Protein 2DA5 (pdb70)

Organism: Homo sapiens (NCBI:txid9606)

Sequence (75 aa):
GSSGSSGPTKYKERAPEQLRALESSFAQNPLPLDEELDRLRSETKMTRREIDSWFSERRKKVNAEETKKSGPSSGGSSGSSGPTKYKERAPEQLRALESSFAQNPLPLDEELDRLRSETKMTRREIDSWFSERRKKVNAEETKKSGPSSGGSSGSSGPTKYKERAPEQLRALESSFAQNPLPLDEELDRLRSETKMTRREIDSWFSERRKKVNAEETKKSGPSSGGSSGSSGPTKYKERAPEQLRALESSFAQNPLPLDEELDRLRSETKMTRREIDSWFSERRKKVNAEETKKSGPSSGGSSGSSGPTKYKERAPEQLRALESSFAQNPLPLDEELDRLRSETKMTRREIDSWFSERRKKVNAEETKKSGPSSGGSSGSSGPTKYKERAPEQLRALESSFAQNPLPLDEELDRLRSETKMTRREIDSWFSERRKKVNAEETKKSGPSSGGSSGSSGPTKYKERAPEQLRALESSFAQNPLPLDEELDRLRSETKMTRREIDSWFSERRKKVNAEETKKSGPSSGGSSGSSGPTKYKERAPEQLRALESSFAQNPLPLDEELDRLRSETKMTRREIDSWFSERRKKVNAEETKKSGPSSGGSSGSSGPTKYKERAPEQLRALESSFAQNPLPLDEELDRLRSETKMTRREIDSWFSERRKKVNAEETKKSGPSSGGSSGSSGPTKYKERAPEQLRALESSFAQNPLPLDEELDRLRSETKMTRREIDSWFSERRKKVNAEETKKSGPSSGGSSGSSGPTKYKERAPEQLRALESSFAQNPLPLDEELDRLRSETKMTRREIDSWFSERRKKVNAEETKKSGPSSGGSSGSSGPTKYKERAPEQLRALESSFAQNPLPLDEELDRLRSETKMTRREIDSWFSERRKKVNAEETKKSGPSSGGSSGSSGPTKYKERAPEQLRALESSFAQNPLPLDEELDRLRSETKMTRREIDSWFSERRKKVNAEETKKSGPSSGGSSGSSGPTKYKERAPEQLRALESSFAQNPLPLDEELDRLRSETKMTRREIDSWFSERRKKVNAEETKKSGPSSGGSSGSSGPTKYKERAPEQLRALESSFAQNPLPLDEELDRLRSETKMTRREIDSWFSERRKKVNAEETKKSGPSSGGSSGSSGPTKYKERAPEQLRALESSFAQNPLPLDEELDRLRSETKMTRREIDSWFSERRKKVNAEETKKSGPSSGGSSGSSGPTKYKERAPEQLRALESSFAQNPLPLDEELDRLRSETKMTRREIDSWFSERRKKVNAEETKKSGPSSGGSSGSSGPTKYKERAPEQLRALESSFAQNPLPLDEELDRLRSETKMTRREIDSWFSERRKKVNAEETKKSGPSSGGSSGSSGPTKYKERAPEQLRALESSFAQNPLPLDEELDRLRSETKMTRREIDSWFSERRKKVNAEETKKSGPSSGGSSGSSGPTKYKERAPEQLRALESSFAQNPLPLDEELDRLRSETKMTRREIDSWFSERRKKVNAEETKKSGPSSG

Radius of gyration: 13.26 Å; Cα contacts (8 Å, |Δi|>4): 53; chains: 1; bounding box: 20×39×26 Å

Structure (mmCIF, N/CA/C/O backbone):
data_2DA5
#
_entry.id   2DA5
#
loop_
_atom_site.group_PDB
_atom_site.id
_atom_site.type_symbol
_atom_site.label_atom_id
_atom_site.label_alt_id
_atom_site.label_comp_id
_atom_site.label_asym_id
_atom_site.label_entity_id
_atom_site.label_seq_id
_atom_site.pdbx_PDB_ins_code
_atom_site.Cartn_x
_atom_site.Cartn_y
_atom_site.Cartn_z
_atom_site.occupancy
_atom_site.B_iso_or_equiv
_atom_site.auth_seq_id
_atom_site.auth_comp_id
_atom_site.auth_asym_id
_atom_site.auth_atom_id
_atom_site.pdbx_PDB_model_num
ATOM 1 N N . GLY A 1 1 ? 7.877 -10.400 -11.323 1.00 0.00 1 GLY A N 1
ATOM 2 C CA . GLY A 1 1 ? 8.437 -9.087 -11.065 1.00 0.00 1 GLY A CA 1
ATOM 3 C C . GLY A 1 1 ? 7.413 -8.120 -10.505 1.00 0.00 1 GLY A C 1
ATOM 4 O O . GLY A 1 1 ? 6.284 -8.507 -10.201 1.00 0.00 1 GLY A O 1
ATOM 8 N N . SER A 1 2 ? 7.807 -6.858 -10.366 1.00 0.00 2 SER A N 1
ATOM 9 C CA . SER A 1 2 ? 6.916 -5.833 -9.834 1.00 0.00 2 SER A CA 1
ATOM 10 C C . SER A 1 2 ? 6.651 -4.750 -10.875 1.00 0.00 2 SER A C 1
ATOM 11 O O . SER A 1 2 ? 7.565 -4.299 -11.565 1.00 0.00 2 SER A O 1
ATOM 19 N N . SER A 1 3 ? 5.392 -4.337 -10.982 1.00 0.00 3 SER A N 1
ATOM 20 C CA . SER A 1 3 ? 5.003 -3.310 -11.941 1.00 0.00 3 SER A CA 1
ATOM 21 C C . SER A 1 3 ? 3.619 -2.757 -11.614 1.00 0.00 3 SER A C 1
ATOM 22 O O . SER A 1 3 ? 2.752 -3.476 -11.120 1.00 0.00 3 SER A O 1
ATOM 30 N N . GLY A 1 4 ? 3.420 -1.472 -11.894 1.00 0.00 4 GLY A N 1
ATOM 31 C CA . GLY A 1 4 ? 2.141 -0.843 -11.623 1.00 0.00 4 GLY A CA 1
ATOM 32 C C . GLY A 1 4 ? 2.130 0.628 -11.986 1.00 0.00 4 GLY A C 1
ATOM 33 O O . GLY A 1 4 ? 2.758 1.445 -11.313 1.00 0.00 4 GLY A O 1
ATOM 37 N N . SER A 1 5 ? 1.415 0.968 -13.054 1.00 0.00 5 SER A N 1
ATOM 38 C CA . SER A 1 5 ? 1.329 2.350 -13.508 1.00 0.00 5 SER A CA 1
ATOM 39 C C . SER A 1 5 ? -0.126 2.787 -13.650 1.00 0.00 5 SER A C 1
ATOM 40 O O . SER A 1 5 ? -0.979 2.011 -14.081 1.00 0.00 5 SER A O 1
ATOM 48 N N . SER A 1 6 ? -0.402 4.034 -13.284 1.00 0.00 6 SER A N 1
ATOM 49 C CA . SER A 1 6 ? -1.754 4.574 -13.366 1.00 0.00 6 SER A CA 1
ATOM 50 C C . SER A 1 6 ? -1.787 5.825 -14.238 1.00 0.00 6 SER A C 1
ATOM 51 O O . SER A 1 6 ? -0.831 6.599 -14.271 1.00 0.00 6 SER A O 1
ATOM 59 N N . GLY A 1 7 ? -2.897 6.017 -14.945 1.00 0.00 7 GLY A N 1
ATOM 60 C CA . GLY A 1 7 ? -3.036 7.175 -15.808 1.00 0.00 7 GLY A CA 1
ATOM 61 C C . GLY A 1 7 ? -3.356 8.440 -15.035 1.00 0.00 7 GLY A C 1
ATOM 62 O O . GLY A 1 7 ? -2.467 9.130 -14.537 1.00 0.00 7 GLY A O 1
ATOM 66 N N . PRO A 1 8 ? -4.654 8.761 -14.929 1.00 0.00 8 PRO A N 1
ATOM 67 C CA . PRO A 1 8 ? -5.119 9.953 -14.214 1.00 0.00 8 PRO A CA 1
ATOM 68 C C . PRO A 1 8 ? -4.923 9.837 -12.706 1.00 0.00 8 PRO A C 1
ATOM 69 O O . PRO A 1 8 ? -4.581 8.771 -12.193 1.00 0.00 8 PRO A O 1
ATOM 80 N N . THR A 1 9 ? -5.143 10.941 -11.999 1.00 0.00 9 THR A N 1
ATOM 81 C CA . THR A 1 9 ? -4.991 10.964 -10.550 1.00 0.00 9 THR A CA 1
ATOM 82 C C . THR A 1 9 ? -6.341 10.847 -9.853 1.00 0.00 9 THR A C 1
ATOM 83 O O . THR A 1 9 ? -7.241 11.656 -10.080 1.00 0.00 9 THR A O 1
ATOM 94 N N . LYS A 1 10 ? -6.477 9.836 -9.002 1.00 0.00 10 LYS A N 1
ATOM 95 C CA . LYS A 1 10 ? -7.718 9.614 -8.269 1.00 0.00 10 LYS A CA 1
ATOM 96 C C . LYS A 1 10 ? -7.529 9.892 -6.781 1.00 0.00 10 LYS A C 1
ATOM 97 O O . LYS A 1 10 ? -6.417 10.168 -6.328 1.00 0.00 10 LYS A O 1
ATOM 116 N N . TYR A 1 11 ? -8.619 9.817 -6.026 1.00 0.00 11 TYR A N 1
ATOM 117 C CA . TYR A 1 11 ? -8.572 10.062 -4.590 1.00 0.00 11 TYR A CA 1
ATOM 118 C C . TYR A 1 11 ? -9.316 8.970 -3.827 1.00 0.00 11 TYR A C 1
ATOM 119 O O . TYR A 1 11 ? -10.541 9.006 -3.703 1.00 0.00 11 TYR A O 1
ATOM 137 N N . LYS A 1 12 ? -8.567 8.000 -3.315 1.00 0.00 12 LYS A N 1
ATOM 138 C CA . LYS A 1 12 ? -9.152 6.897 -2.562 1.00 0.00 12 LYS A CA 1
ATOM 139 C C . LYS A 1 12 ? -8.397 6.669 -1.256 1.00 0.00 12 LYS A C 1
ATOM 140 O O . LYS A 1 12 ? -7.178 6.503 -1.255 1.00 0.00 12 LYS A O 1
ATOM 159 N N . GLU A 1 13 ? -9.130 6.662 -0.147 1.00 0.00 13 GLU A N 1
ATOM 160 C CA . GLU A 1 13 ? -8.528 6.453 1.165 1.00 0.00 13 GLU A CA 1
ATOM 161 C C . GLU A 1 13 ? -8.566 4.978 1.552 1.00 0.00 13 GLU A C 1
ATOM 162 O O . GLU A 1 13 ? -9.637 4.381 1.661 1.00 0.00 13 GLU A O 1
ATOM 174 N N . ARG A 1 14 ? -7.389 4.396 1.759 1.00 0.00 14 ARG A N 1
ATOM 175 C CA . ARG A 1 14 ? -7.287 2.991 2.133 1.00 0.00 14 ARG A CA 1
ATOM 176 C C . ARG A 1 14 ? -8.038 2.717 3.432 1.00 0.00 14 ARG A C 1
ATOM 177 O O . ARG A 1 14 ? -8.332 3.637 4.196 1.00 0.00 14 ARG A O 1
ATOM 198 N N . ALA A 1 15 ? -8.346 1.448 3.676 1.00 0.00 15 ALA A N 1
ATOM 199 C CA . ALA A 1 15 ? -9.062 1.053 4.883 1.00 0.00 15 ALA A CA 1
ATOM 200 C C . ALA A 1 15 ? -8.145 1.086 6.101 1.00 0.00 15 ALA A C 1
ATOM 201 O O . ALA A 1 15 ? -6.919 1.068 5.985 1.00 0.00 15 ALA A O 1
ATOM 208 N N . PRO A 1 16 ? -8.749 1.135 7.297 1.00 0.00 16 PRO A N 1
ATOM 209 C CA . PRO A 1 16 ? -8.005 1.172 8.559 1.00 0.00 16 PRO A CA 1
ATOM 210 C C . PRO A 1 16 ? -7.305 -0.150 8.858 1.00 0.00 16 PRO A C 1
ATOM 211 O O . PRO A 1 16 ? -6.307 -0.185 9.576 1.00 0.00 16 PRO A O 1
ATOM 222 N N . GLU A 1 17 ? -7.837 -1.234 8.302 1.00 0.00 17 GLU A N 1
ATOM 223 C CA . GLU A 1 17 ? -7.262 -2.558 8.510 1.00 0.00 17 GLU A CA 1
ATOM 224 C C . GLU A 1 17 ? -6.095 -2.801 7.557 1.00 0.00 17 GLU A C 1
ATOM 225 O O . GLU A 1 17 ? -5.040 -3.287 7.963 1.00 0.00 17 GLU A O 1
ATOM 237 N N . GLN A 1 18 ? -6.295 -2.460 6.288 1.00 0.00 18 GLN A N 1
ATOM 238 C CA . GLN A 1 18 ? -5.261 -2.643 5.276 1.00 0.00 18 GLN A CA 1
ATOM 239 C C . GLN A 1 18 ? -4.028 -1.805 5.601 1.00 0.00 18 GLN A C 1
ATOM 240 O O . GLN A 1 18 ? -2.902 -2.305 5.581 1.00 0.00 18 GLN A O 1
ATOM 254 N N . LEU A 1 19 ? -4.248 -0.530 5.901 1.00 0.00 19 LEU A N 1
ATOM 255 C CA . LEU A 1 19 ? -3.154 0.378 6.230 1.00 0.00 19 LEU A CA 1
ATOM 256 C C . LEU A 1 19 ? -2.302 -0.185 7.362 1.00 0.00 19 LEU A C 1
ATOM 257 O O . LEU A 1 19 ? -1.090 -0.345 7.219 1.00 0.00 19 LEU A O 1
ATOM 273 N N . ARG A 1 20 ? -2.944 -0.485 8.487 1.00 0.00 20 ARG A N 1
ATOM 274 C CA . ARG A 1 20 ? -2.244 -1.031 9.644 1.00 0.00 20 ARG A CA 1
ATOM 275 C C . ARG A 1 20 ? -1.106 -1.948 9.207 1.00 0.00 20 ARG A C 1
ATOM 276 O O . ARG A 1 20 ? 0.016 -1.840 9.702 1.00 0.00 20 ARG A O 1
ATOM 297 N N . ALA A 1 21 ? -1.403 -2.851 8.278 1.00 0.00 21 ALA A N 1
ATOM 298 C CA . ALA A 1 21 ? -0.404 -3.786 7.774 1.00 0.00 21 ALA A CA 1
ATOM 299 C C . ALA A 1 21 ? 0.613 -3.077 6.886 1.00 0.00 21 ALA A C 1
ATOM 300 O O . ALA A 1 21 ? 1.813 -3.339 6.968 1.00 0.00 21 ALA A O 1
ATOM 307 N N . LEU A 1 22 ? 0.125 -2.179 6.037 1.00 0.00 22 LEU A N 1
ATOM 308 C CA . LEU A 1 22 ? 0.992 -1.432 5.132 1.00 0.00 22 LEU A CA 1
ATOM 309 C C . LEU A 1 22 ? 1.913 -0.496 5.909 1.00 0.00 22 LEU A C 1
ATOM 310 O O . LEU A 1 22 ? 3.130 -0.675 5.916 1.00 0.00 22 LEU A O 1
ATOM 326 N N . GLU A 1 23 ? 1.323 0.499 6.563 1.00 0.00 23 GLU A N 1
ATOM 327 C CA . GLU A 1 23 ? 2.091 1.461 7.344 1.00 0.00 23 GLU A CA 1
ATOM 328 C C . GLU A 1 23 ? 3.218 0.768 8.105 1.00 0.00 23 GLU A C 1
ATOM 329 O O . GLU A 1 23 ? 4.337 1.275 8.177 1.00 0.00 23 GLU A O 1
ATOM 341 N N . SER A 1 24 ? 2.912 -0.394 8.673 1.00 0.00 24 SER A N 1
ATOM 342 C CA . SER A 1 24 ? 3.896 -1.156 9.433 1.00 0.00 24 SER A CA 1
ATOM 343 C C . SER A 1 24 ? 5.055 -1.590 8.540 1.00 0.00 24 SER A C 1
ATOM 344 O O . SER A 1 24 ? 6.219 -1.514 8.933 1.00 0.00 24 SER A O 1
ATOM 352 N N . SER A 1 25 ? 4.726 -2.047 7.335 1.00 0.00 25 SER A N 1
ATOM 353 C CA . SER A 1 25 ? 5.738 -2.497 6.387 1.00 0.00 25 SER A CA 1
ATOM 354 C C . SER A 1 25 ? 6.561 -1.321 5.871 1.00 0.00 25 SER A C 1
ATOM 355 O O . SER A 1 25 ? 7.787 -1.399 5.779 1.00 0.00 25 SER A O 1
ATOM 363 N N . PHE A 1 26 ? 5.879 -0.231 5.536 1.00 0.00 26 PHE A N 1
ATOM 364 C CA . PHE A 1 26 ? 6.546 0.962 5.028 1.00 0.00 26 PHE A CA 1
ATOM 365 C C . PHE A 1 26 ? 7.791 1.281 5.851 1.00 0.00 26 PHE A C 1
ATOM 366 O O . PHE A 1 26 ? 8.879 1.460 5.305 1.00 0.00 26 PHE A O 1
ATOM 383 N N . ALA A 1 27 ? 7.621 1.352 7.167 1.00 0.00 27 ALA A N 1
ATOM 384 C CA . ALA A 1 27 ? 8.729 1.648 8.066 1.00 0.00 27 ALA A CA 1
ATOM 385 C C . ALA A 1 27 ? 9.996 0.918 7.633 1.00 0.00 27 ALA A C 1
ATOM 386 O O . ALA A 1 27 ? 11.075 1.508 7.578 1.00 0.00 27 ALA A O 1
ATOM 393 N N . GLN A 1 28 ? 9.858 -0.369 7.329 1.00 0.00 28 GLN A N 1
ATOM 394 C CA . GLN A 1 28 ? 10.993 -1.179 6.903 1.00 0.00 28 GLN A CA 1
ATOM 395 C C . GLN A 1 28 ? 11.537 -0.692 5.564 1.00 0.00 28 GLN A C 1
ATOM 396 O O . GLN A 1 28 ? 12.726 -0.404 5.434 1.00 0.00 28 GLN A O 1
ATOM 410 N N . ASN A 1 29 ? 10.658 -0.604 4.571 1.00 0.00 29 ASN A N 1
ATOM 411 C CA . ASN A 1 29 ? 11.051 -0.154 3.240 1.00 0.00 29 ASN A CA 1
ATOM 412 C C . ASN A 1 29 ? 9.839 0.333 2.451 1.00 0.00 29 ASN A C 1
ATOM 413 O O . ASN A 1 29 ? 8.739 -0.208 2.559 1.00 0.00 29 ASN A O 1
ATOM 424 N N . PRO A 1 30 ? 10.045 1.379 1.637 1.00 0.00 30 PRO A N 1
ATOM 425 C CA . PRO A 1 30 ? 8.982 1.962 0.813 1.00 0.00 30 PRO A CA 1
ATOM 426 C C . PRO A 1 30 ? 8.556 1.037 -0.322 1.00 0.00 30 PRO A C 1
ATOM 427 O O . PRO A 1 30 ? 7.386 1.005 -0.706 1.00 0.00 30 PRO A O 1
ATOM 438 N N . LEU A 1 31 ? 9.512 0.285 -0.856 1.00 0.00 31 LEU A N 1
ATOM 439 C CA . LEU A 1 31 ? 9.236 -0.642 -1.948 1.00 0.00 31 LEU A CA 1
ATOM 440 C C . LEU A 1 31 ? 9.667 -2.059 -1.582 1.00 0.00 31 LEU A C 1
ATOM 441 O O . LEU A 1 31 ? 10.753 -2.516 -1.940 1.00 0.00 31 LEU A O 1
ATOM 457 N N . PRO A 1 32 ? 8.796 -2.773 -0.853 1.00 0.00 32 PRO A N 1
ATOM 458 C CA . PRO A 1 32 ? 9.063 -4.149 -0.425 1.00 0.00 32 PRO A CA 1
ATOM 459 C C . PRO A 1 32 ? 9.045 -5.133 -1.590 1.00 0.00 32 PRO A C 1
ATOM 460 O O . PRO A 1 32 ? 8.368 -4.908 -2.595 1.00 0.00 32 PRO A O 1
ATOM 471 N N . LEU A 1 33 ? 9.791 -6.223 -1.450 1.00 0.00 33 LEU A N 1
ATOM 472 C CA . LEU A 1 33 ? 9.860 -7.242 -2.492 1.00 0.00 33 LEU A CA 1
ATOM 473 C C . LEU A 1 33 ? 8.585 -8.079 -2.520 1.00 0.00 33 LEU A C 1
ATOM 474 O O . LEU A 1 33 ? 7.673 -7.866 -1.720 1.00 0.00 33 LEU A O 1
ATOM 490 N N . ASP A 1 34 ? 8.529 -9.031 -3.444 1.00 0.00 34 ASP A N 1
ATOM 491 C CA . ASP A 1 34 ? 7.367 -9.902 -3.575 1.00 0.00 34 ASP A CA 1
ATOM 492 C C . ASP A 1 34 ? 7.097 -10.647 -2.271 1.00 0.00 34 ASP A C 1
ATOM 493 O O . ASP A 1 34 ? 5.981 -10.627 -1.754 1.00 0.00 34 ASP A O 1
ATOM 502 N N . GLU A 1 35 ? 8.127 -11.304 -1.747 1.00 0.00 35 GLU A N 1
ATOM 503 C CA . GLU A 1 35 ? 7.999 -12.057 -0.504 1.00 0.00 35 GLU A CA 1
ATOM 504 C C . GLU A 1 35 ? 7.301 -11.224 0.567 1.00 0.00 35 GLU A C 1
ATOM 505 O O . GLU A 1 35 ? 6.200 -11.555 1.005 1.00 0.00 35 GLU A O 1
ATOM 517 N N . GLU A 1 36 ? 7.952 -10.142 0.985 1.00 0.00 36 GLU A N 1
ATOM 518 C CA . GLU A 1 36 ? 7.394 -9.263 2.006 1.00 0.00 36 GLU A CA 1
ATOM 519 C C . GLU A 1 36 ? 5.980 -8.825 1.634 1.00 0.00 36 GLU A C 1
ATOM 520 O O . GLU A 1 36 ? 5.143 -8.586 2.505 1.00 0.00 36 GLU A O 1
ATOM 532 N N . LEU A 1 37 ? 5.722 -8.722 0.335 1.00 0.00 37 LEU A N 1
ATOM 533 C CA . LEU A 1 37 ? 4.410 -8.312 -0.154 1.00 0.00 37 LEU A CA 1
ATOM 534 C C . LEU A 1 37 ? 3.395 -9.439 0.002 1.00 0.00 37 LEU A C 1
ATOM 535 O O . LEU A 1 37 ? 2.221 -9.196 0.286 1.00 0.00 37 LEU A O 1
ATOM 551 N N . ASP A 1 38 ? 3.853 -10.672 -0.182 1.00 0.00 38 ASP A N 1
ATOM 552 C CA . ASP A 1 38 ? 2.986 -11.837 -0.058 1.00 0.00 38 ASP A CA 1
ATOM 553 C C . ASP A 1 38 ? 2.321 -11.877 1.314 1.00 0.00 38 ASP A C 1
ATOM 554 O O . ASP A 1 38 ? 1.160 -12.265 1.441 1.00 0.00 38 ASP A O 1
ATOM 563 N N . ARG A 1 39 ? 3.066 -11.473 2.338 1.00 0.00 39 ARG A N 1
ATOM 564 C CA . ARG A 1 39 ? 2.549 -11.464 3.702 1.00 0.00 39 ARG A CA 1
ATOM 565 C C . ARG A 1 39 ? 1.492 -10.377 3.875 1.00 0.00 39 ARG A C 1
ATOM 566 O O . ARG A 1 39 ? 0.375 -10.648 4.319 1.00 0.00 39 ARG A O 1
ATOM 587 N N . LEU A 1 40 ? 1.852 -9.148 3.524 1.00 0.00 40 LEU A N 1
ATOM 588 C CA . LEU A 1 40 ? 0.935 -8.019 3.642 1.00 0.00 40 LEU A CA 1
ATOM 589 C C . LEU A 1 40 ? -0.359 -8.287 2.880 1.00 0.00 40 LEU A C 1
ATOM 590 O O . LEU A 1 40 ? -1.447 -7.949 3.346 1.00 0.00 40 LEU A O 1
ATOM 606 N N . ARG A 1 41 ? -0.233 -8.899 1.706 1.00 0.00 41 ARG A N 1
ATOM 607 C CA . ARG A 1 41 ? -1.392 -9.213 0.880 1.00 0.00 41 ARG A CA 1
ATOM 608 C C . ARG A 1 41 ? -2.471 -9.915 1.701 1.00 0.00 41 ARG A C 1
ATOM 609 O O . ARG A 1 41 ? -3.661 -9.798 1.409 1.00 0.00 41 ARG A O 1
ATOM 630 N N . SER A 1 42 ? -2.045 -10.643 2.729 1.00 0.00 42 SER A N 1
ATOM 631 C CA . SER A 1 42 ? -2.974 -11.366 3.589 1.00 0.00 42 SER A CA 1
ATOM 632 C C . SER A 1 42 ? -3.873 -10.399 4.353 1.00 0.00 42 SER A C 1
ATOM 633 O O . SER A 1 42 ? -5.084 -10.598 4.440 1.00 0.00 42 SER A O 1
ATOM 641 N N . GLU A 1 43 ? -3.269 -9.351 4.905 1.00 0.00 43 GLU A N 1
ATOM 642 C CA . GLU A 1 43 ? -4.015 -8.353 5.663 1.00 0.00 43 GLU A CA 1
ATOM 643 C C . GLU A 1 43 ? -4.679 -7.345 4.729 1.00 0.00 43 GLU A C 1
ATOM 644 O O . GLU A 1 43 ? -5.889 -7.121 4.797 1.00 0.00 43 GLU A O 1
ATOM 656 N N . THR A 1 44 ? -3.880 -6.739 3.856 1.00 0.00 44 THR A N 1
ATOM 657 C CA . THR A 1 44 ? -4.389 -5.755 2.910 1.00 0.00 44 THR A CA 1
ATOM 658 C C . THR A 1 44 ? -5.380 -6.386 1.939 1.00 0.00 44 THR A C 1
ATOM 659 O O . THR A 1 44 ? -6.253 -5.708 1.398 1.00 0.00 44 THR A O 1
ATOM 670 N N . LYS A 1 45 ? -5.241 -7.690 1.723 1.00 0.00 45 LYS A N 1
ATOM 671 C CA . LYS A 1 45 ? -6.126 -8.415 0.819 1.00 0.00 45 LYS A CA 1
ATOM 672 C C . LYS A 1 45 ? -6.105 -7.796 -0.575 1.00 0.00 45 LYS A C 1
ATOM 673 O O . LYS A 1 45 ? -7.139 -7.698 -1.236 1.00 0.00 45 LYS A O 1
ATOM 692 N N . MET A 1 46 ? -4.922 -7.380 -1.016 1.00 0.00 46 MET A N 1
ATOM 693 C CA . MET A 1 46 ? -4.768 -6.773 -2.333 1.00 0.00 46 MET A CA 1
ATOM 694 C C . MET A 1 46 ? -3.740 -7.533 -3.165 1.00 0.00 46 MET A C 1
ATOM 695 O O . MET A 1 46 ? -3.127 -8.490 -2.691 1.00 0.00 46 MET A O 1
ATOM 709 N N . THR A 1 47 ? -3.556 -7.101 -4.409 1.00 0.00 47 THR A N 1
ATOM 710 C CA . THR A 1 47 ? -2.603 -7.742 -5.307 1.00 0.00 47 THR A CA 1
ATOM 711 C C . THR A 1 47 ? -1.309 -6.941 -5.396 1.00 0.00 47 THR A C 1
ATOM 712 O O . THR A 1 47 ? -1.280 -5.753 -5.077 1.00 0.00 47 THR A O 1
ATOM 723 N N . ARG A 1 48 ? -0.240 -7.600 -5.833 1.00 0.00 48 ARG A N 1
ATOM 724 C CA . ARG A 1 48 ? 1.058 -6.950 -5.964 1.00 0.00 48 ARG A CA 1
ATOM 725 C C . ARG A 1 48 ? 0.916 -5.580 -6.622 1.00 0.00 48 ARG A C 1
ATOM 726 O O . ARG A 1 48 ? 1.499 -4.597 -6.164 1.00 0.00 48 ARG A O 1
ATOM 747 N N . ARG A 1 49 ? 0.137 -5.525 -7.698 1.00 0.00 49 ARG A N 1
ATOM 748 C CA . ARG A 1 49 ? -0.080 -4.277 -8.420 1.00 0.00 49 ARG A CA 1
ATOM 749 C C . ARG A 1 49 ? -0.773 -3.248 -7.531 1.00 0.00 49 ARG A C 1
ATOM 750 O O . ARG A 1 49 ? -0.408 -2.073 -7.526 1.00 0.00 49 ARG A O 1
ATOM 771 N N . GLU A 1 50 ? -1.774 -3.699 -6.781 1.00 0.00 50 GLU A N 1
ATOM 772 C CA . GLU A 1 50 ? -2.518 -2.817 -5.890 1.00 0.00 50 GLU A CA 1
ATOM 773 C C . GLU A 1 50 ? -1.601 -2.219 -4.826 1.00 0.00 50 GLU A C 1
ATOM 774 O O . GLU A 1 50 ? -1.500 -0.999 -4.694 1.00 0.00 50 GLU A O 1
ATOM 786 N N . ILE A 1 51 ? -0.936 -3.087 -4.071 1.00 0.00 51 ILE A N 1
ATOM 787 C CA . ILE A 1 51 ? -0.028 -2.646 -3.020 1.00 0.00 51 ILE A CA 1
ATOM 788 C C . ILE A 1 51 ? 1.075 -1.757 -3.584 1.00 0.00 51 ILE A C 1
ATOM 789 O O . ILE A 1 51 ? 1.286 -0.639 -3.113 1.00 0.00 51 ILE A O 1
ATOM 805 N N . ASP A 1 52 ? 1.773 -2.260 -4.596 1.00 0.00 52 ASP A N 1
ATOM 806 C CA . ASP A 1 52 ? 2.853 -1.510 -5.227 1.00 0.00 52 ASP A CA 1
ATOM 807 C C . ASP A 1 52 ? 2.433 -0.067 -5.487 1.00 0.00 52 ASP A C 1
ATOM 808 O O . ASP A 1 52 ? 3.187 0.868 -5.218 1.00 0.00 52 ASP A O 1
ATOM 817 N N . SER A 1 53 ? 1.225 0.106 -6.014 1.00 0.00 53 SER A N 1
ATOM 818 C CA . SER A 1 53 ? 0.706 1.435 -6.315 1.00 0.00 53 SER A CA 1
ATOM 819 C C . SER A 1 53 ? 0.646 2.294 -5.056 1.00 0.00 53 SER A C 1
ATOM 820 O O . SER A 1 53 ? 1.025 3.465 -5.072 1.00 0.00 53 SER A O 1
ATOM 828 N N . TRP A 1 54 ? 0.168 1.703 -3.967 1.00 0.00 54 TRP A N 1
ATOM 829 C CA . TRP A 1 54 ? 0.059 2.413 -2.698 1.00 0.00 54 TRP A CA 1
ATOM 830 C C . TRP A 1 54 ? 1.373 3.099 -2.342 1.00 0.00 54 TRP A C 1
ATOM 831 O O . TRP A 1 54 ? 1.447 4.327 -2.278 1.00 0.00 54 TRP A O 1
ATOM 852 N N . PHE A 1 55 ? 2.410 2.300 -2.113 1.00 0.00 55 PHE A N 1
ATOM 853 C CA . PHE A 1 55 ? 3.722 2.831 -1.763 1.00 0.00 55 PHE A CA 1
ATOM 854 C C . PHE A 1 55 ? 4.095 4.000 -2.671 1.00 0.00 55 PHE A C 1
ATOM 855 O O . PHE A 1 55 ? 4.398 5.095 -2.198 1.00 0.00 55 PHE A O 1
ATOM 872 N N . SER A 1 56 ? 4.072 3.757 -3.977 1.00 0.00 56 SER A N 1
ATOM 873 C CA . SER A 1 56 ? 4.412 4.787 -4.952 1.00 0.00 56 SER A CA 1
ATOM 874 C C . SER A 1 56 ? 3.546 6.027 -4.756 1.00 0.00 56 SER A C 1
ATOM 875 O O . SER A 1 56 ? 3.921 7.128 -5.158 1.00 0.00 56 SER A O 1
ATOM 883 N N . GLU A 1 57 ? 2.385 5.839 -4.136 1.00 0.00 57 GLU A N 1
ATOM 884 C CA . GLU A 1 57 ? 1.465 6.943 -3.888 1.00 0.00 57 GLU A CA 1
ATOM 885 C C . GLU A 1 57 ? 1.618 7.469 -2.464 1.00 0.00 57 GLU A C 1
ATOM 886 O O . GLU A 1 57 ? 1.231 8.598 -2.163 1.00 0.00 57 GLU A O 1
ATOM 898 N N . ARG A 1 58 ? 2.184 6.641 -1.591 1.00 0.00 58 ARG A N 1
ATOM 899 C CA . ARG A 1 58 ? 2.387 7.021 -0.198 1.00 0.00 58 ARG A CA 1
ATOM 900 C C . ARG A 1 58 ? 3.774 7.623 0.004 1.00 0.00 58 ARG A C 1
ATOM 901 O O . ARG A 1 58 ? 3.908 8.787 0.384 1.00 0.00 58 ARG A O 1
ATOM 922 N N . ARG A 1 59 ? 4.804 6.823 -0.251 1.00 0.00 59 ARG A N 1
ATOM 923 C CA . ARG A 1 59 ? 6.181 7.276 -0.095 1.00 0.00 59 ARG A CA 1
ATOM 924 C C . ARG A 1 59 ? 6.391 8.624 -0.778 1.00 0.00 59 ARG A C 1
ATOM 925 O O . ARG A 1 59 ? 7.254 9.407 -0.380 1.00 0.00 59 ARG A O 1
ATOM 946 N N . LYS A 1 60 ? 5.596 8.888 -1.809 1.00 0.00 60 LYS A N 1
ATOM 947 C CA . LYS A 1 60 ? 5.692 10.141 -2.549 1.00 0.00 60 LYS A CA 1
ATOM 948 C C . LYS A 1 60 ? 4.966 11.264 -1.814 1.00 0.00 60 LYS A C 1
ATOM 949 O O . LYS A 1 60 ? 5.343 12.431 -1.914 1.00 0.00 60 LYS A O 1
ATOM 968 N N . LYS A 1 61 ? 3.922 10.903 -1.075 1.00 0.00 61 LYS A N 1
ATOM 969 C CA . LYS A 1 61 ? 3.144 11.878 -0.321 1.00 0.00 61 LYS A CA 1
ATOM 970 C C . LYS A 1 61 ? 3.932 12.392 0.879 1.00 0.00 61 LYS A C 1
ATOM 971 O O . LYS A 1 61 ? 3.866 13.574 1.218 1.00 0.00 61 LYS A O 1
ATOM 990 N N . VAL A 1 62 ? 4.679 11.498 1.518 1.00 0.00 62 VAL A N 1
ATOM 991 C CA . VAL A 1 62 ? 5.482 11.861 2.680 1.00 0.00 62 VAL A CA 1
ATOM 992 C C . VAL A 1 62 ? 6.703 12.677 2.269 1.00 0.00 62 VAL A C 1
ATOM 993 O O . VAL A 1 62 ? 7.311 13.360 3.092 1.00 0.00 62 VAL A O 1
ATOM 1006 N N . ASN A 1 63 ? 7.057 12.599 0.991 1.00 0.00 63 ASN A N 1
ATOM 1007 C CA . ASN A 1 63 ? 8.207 13.331 0.470 1.00 0.00 63 ASN A CA 1
ATOM 1008 C C . ASN A 1 63 ? 7.826 14.766 0.120 1.00 0.00 63 ASN A C 1
ATOM 1009 O O . ASN A 1 63 ? 8.673 15.658 0.108 1.00 0.00 63 ASN A O 1
ATOM 1020 N N . ALA A 1 64 ? 6.545 14.979 -0.164 1.00 0.00 64 ALA A N 1
ATOM 1021 C CA . ALA A 1 64 ? 6.051 16.306 -0.512 1.00 0.00 64 ALA A CA 1
ATOM 1022 C C . ALA A 1 64 ? 5.555 17.049 0.724 1.00 0.00 64 ALA A C 1
ATOM 1023 O O . ALA A 1 64 ? 5.847 18.230 0.907 1.00 0.00 64 ALA A O 1
ATOM 1030 N N . GLU A 1 65 ? 4.803 16.348 1.567 1.00 0.00 65 GLU A N 1
ATOM 1031 C CA . GLU A 1 65 ? 4.266 16.944 2.785 1.00 0.00 65 GLU A CA 1
ATOM 1032 C C . GLU A 1 65 ? 5.362 17.655 3.573 1.00 0.00 65 GLU A C 1
ATOM 1033 O O . GLU A 1 65 ? 6.536 17.602 3.207 1.00 0.00 65 GLU A O 1
ATOM 1045 N N . GLU A 1 66 ? 4.970 18.319 4.655 1.00 0.00 66 GLU A N 1
ATOM 1046 C CA . GLU A 1 66 ? 5.919 19.041 5.494 1.00 0.00 66 GLU A CA 1
ATOM 1047 C C . GLU A 1 66 ? 6.678 20.086 4.680 1.00 0.00 66 GLU A C 1
ATOM 1048 O O . GLU A 1 66 ? 7.873 20.302 4.886 1.00 0.00 66 GLU A O 1
ATOM 1060 N N . THR A 1 67 ? 5.976 20.731 3.754 1.00 0.00 67 THR A N 1
ATOM 1061 C CA . THR A 1 67 ? 6.583 21.751 2.908 1.00 0.00 67 THR A CA 1
ATOM 1062 C C . THR A 1 67 ? 7.263 22.827 3.746 1.00 0.00 67 THR A C 1
ATOM 1063 O O . THR A 1 67 ? 6.735 23.255 4.773 1.00 0.00 67 THR A O 1
ATOM 1074 N N . LYS A 1 68 ? 8.437 23.263 3.302 1.00 0.00 68 LYS A N 1
ATOM 1075 C CA . LYS A 1 68 ? 9.189 24.292 4.010 1.00 0.00 68 LYS A CA 1
ATOM 1076 C C . LYS A 1 68 ? 8.251 25.315 4.641 1.00 0.00 68 LYS A C 1
ATOM 1077 O O . LYS A 1 68 ? 8.355 25.618 5.829 1.00 0.00 68 LYS A O 1
ATOM 1096 N N . LYS A 1 69 ? 7.333 25.844 3.838 1.00 0.00 69 LYS A N 1
ATOM 1097 C CA . LYS A 1 69 ? 6.374 26.831 4.318 1.00 0.00 69 LYS A CA 1
ATOM 1098 C C . LYS A 1 69 ? 5.680 26.344 5.586 1.00 0.00 69 LYS A C 1
ATOM 1099 O O . LYS A 1 69 ? 5.756 25.166 5.934 1.00 0.00 69 LYS A O 1
ATOM 1118 N N . SER A 1 70 ? 5.003 27.259 6.274 1.00 0.00 70 SER A N 1
ATOM 1119 C CA . SER A 1 70 ? 4.298 26.923 7.505 1.00 0.00 70 SER A CA 1
ATOM 1120 C C . SER A 1 70 ? 2.868 26.481 7.209 1.00 0.00 70 SER A C 1
ATOM 1121 O O . SER A 1 70 ? 1.959 27.304 7.116 1.00 0.00 70 SER A O 1
ATOM 1129 N N . GLY A 1 71 ? 2.678 25.173 7.061 1.00 0.00 71 GLY A N 1
ATOM 1130 C CA . GLY A 1 71 ? 1.357 24.643 6.776 1.00 0.00 71 GLY A CA 1
ATOM 1131 C C . GLY A 1 71 ? 0.943 23.563 7.756 1.00 0.00 71 GLY A C 1
ATOM 1132 O O . GLY A 1 71 ? 1.087 22.369 7.493 1.00 0.00 71 GLY A O 1
ATOM 1136 N N . PRO A 1 72 ? 0.416 23.981 8.916 1.00 0.00 72 PRO A N 1
ATOM 1137 C CA . PRO A 1 72 ? -0.030 23.056 9.962 1.00 0.00 72 PRO A CA 1
ATOM 1138 C C . PRO A 1 72 ? -1.282 22.285 9.558 1.00 0.00 72 PRO A C 1
ATOM 1139 O O . PRO A 1 72 ? -2.403 22.750 9.768 1.00 0.00 72 PRO A O 1
ATOM 1150 N N . SER A 1 73 ? -1.084 21.105 8.979 1.00 0.00 73 SER A N 1
ATOM 1151 C CA . SER A 1 73 ? -2.198 20.272 8.543 1.00 0.00 73 SER A CA 1
ATOM 1152 C C . SER A 1 73 ? -1.866 18.792 8.707 1.00 0.00 73 SER A C 1
ATOM 1153 O O . SER A 1 73 ? -0.807 18.436 9.225 1.00 0.00 73 SER A O 1
ATOM 1161 N N . SER A 1 74 ? -2.778 17.934 8.262 1.00 0.00 74 SER A N 1
ATOM 1162 C CA . SER A 1 74 ? -2.584 16.492 8.362 1.00 0.00 74 SER A CA 1
ATOM 1163 C C . SER A 1 74 ? -1.216 16.089 7.822 1.00 0.00 74 SER A C 1
ATOM 1164 O O . SER A 1 74 ? -1.021 15.979 6.612 1.00 0.00 74 SER A O 1
ATOM 1172 N N . GLY A 1 75 ? -0.269 15.869 8.730 1.00 0.00 75 GLY A N 1
ATOM 1173 C CA . GLY A 1 75 ? 1.070 15.481 8.327 1.00 0.00 75 GLY A CA 1
ATOM 1174 C C . GLY A 1 75 ? 1.772 16.562 7.529 1.00 0.00 75 GLY A C 1
ATOM 1175 O O . GLY A 1 75 ? 1.217 17.639 7.308 1.00 0.00 75 GLY A O 1
ATOM 1179 N N . GLY A 1 1 ? -18.508 20.679 26.909 1.00 0.00 1 GLY A N 2
ATOM 1180 C CA . GLY A 1 1 ? -18.375 21.324 25.616 1.00 0.00 1 GLY A CA 2
ATOM 1181 C C . GLY A 1 1 ? -17.849 20.384 24.550 1.00 0.00 1 GLY A C 2
ATOM 1182 O O . GLY A 1 1 ? -16.815 19.743 24.734 1.00 0.00 1 GLY A O 2
ATOM 1186 N N . SER A 1 2 ? -18.564 20.299 23.433 1.00 0.00 2 SER A N 2
ATOM 1187 C CA . SER A 1 2 ? -18.166 19.426 22.335 1.00 0.00 2 SER A CA 2
ATOM 1188 C C . SER A 1 2 ? -17.228 20.152 21.376 1.00 0.00 2 SER A C 2
ATOM 1189 O O . SER A 1 2 ? -17.110 21.376 21.413 1.00 0.00 2 SER A O 2
ATOM 1197 N N . SER A 1 3 ? -16.562 19.386 20.517 1.00 0.00 3 SER A N 2
ATOM 1198 C CA . SER A 1 3 ? -15.630 19.955 19.550 1.00 0.00 3 SER A CA 2
ATOM 1199 C C . SER A 1 3 ? -15.314 18.951 18.445 1.00 0.00 3 SER A C 2
ATOM 1200 O O . SER A 1 3 ? -15.530 17.750 18.602 1.00 0.00 3 SER A O 2
ATOM 1208 N N . GLY A 1 4 ? -14.801 19.453 17.326 1.00 0.00 4 GLY A N 2
ATOM 1209 C CA . GLY A 1 4 ? -14.464 18.588 16.211 1.00 0.00 4 GLY A CA 2
ATOM 1210 C C . GLY A 1 4 ? -15.033 19.087 14.898 1.00 0.00 4 GLY A C 2
ATOM 1211 O O . GLY A 1 4 ? -16.112 19.679 14.866 1.00 0.00 4 GLY A O 2
ATOM 1215 N N . SER A 1 5 ? -14.306 18.849 13.811 1.00 0.00 5 SER A N 2
ATOM 1216 C CA . SER A 1 5 ? -14.743 19.283 12.489 1.00 0.00 5 SER A CA 2
ATOM 1217 C C . SER A 1 5 ? -15.266 18.103 11.675 1.00 0.00 5 SER A C 2
ATOM 1218 O O . SER A 1 5 ? -14.856 16.961 11.883 1.00 0.00 5 SER A O 2
ATOM 1226 N N . SER A 1 6 ? -16.175 18.388 10.748 1.00 0.00 6 SER A N 2
ATOM 1227 C CA . SER A 1 6 ? -16.758 17.351 9.905 1.00 0.00 6 SER A CA 2
ATOM 1228 C C . SER A 1 6 ? -15.739 16.837 8.892 1.00 0.00 6 SER A C 2
ATOM 1229 O O . SER A 1 6 ? -15.324 15.680 8.945 1.00 0.00 6 SER A O 2
ATOM 1237 N N . GLY A 1 7 ? -15.339 17.708 7.970 1.00 0.00 7 GLY A N 2
ATOM 1238 C CA . GLY A 1 7 ? -14.372 17.325 6.958 1.00 0.00 7 GLY A CA 2
ATOM 1239 C C . GLY A 1 7 ? -14.989 17.220 5.577 1.00 0.00 7 GLY A C 2
ATOM 1240 O O . GLY A 1 7 ? -15.355 16.138 5.118 1.00 0.00 7 GLY A O 2
ATOM 1244 N N . PRO A 1 8 ? -15.113 18.366 4.892 1.00 0.00 8 PRO A N 2
ATOM 1245 C CA . PRO A 1 8 ? -15.691 18.426 3.546 1.00 0.00 8 PRO A CA 2
ATOM 1246 C C . PRO A 1 8 ? -14.788 17.783 2.499 1.00 0.00 8 PRO A C 2
ATOM 1247 O O . PRO A 1 8 ? -15.172 17.635 1.338 1.00 0.00 8 PRO A O 2
ATOM 1258 N N . THR A 1 9 ? -13.584 17.401 2.915 1.00 0.00 9 THR A N 2
ATOM 1259 C CA . THR A 1 9 ? -12.626 16.775 2.013 1.00 0.00 9 THR A CA 2
ATOM 1260 C C . THR A 1 9 ? -12.945 15.298 1.812 1.00 0.00 9 THR A C 2
ATOM 1261 O O . THR A 1 9 ? -13.219 14.575 2.770 1.00 0.00 9 THR A O 2
ATOM 1272 N N . LYS A 1 10 ? -12.907 14.854 0.560 1.00 0.00 10 LYS A N 2
ATOM 1273 C CA . LYS A 1 10 ? -13.190 13.462 0.233 1.00 0.00 10 LYS A CA 2
ATOM 1274 C C . LYS A 1 10 ? -12.276 12.969 -0.885 1.00 0.00 10 LYS A C 2
ATOM 1275 O O . LYS A 1 10 ? -12.159 13.609 -1.931 1.00 0.00 10 LYS A O 2
ATOM 1294 N N . TYR A 1 11 ? -11.632 11.830 -0.658 1.00 0.00 11 TYR A N 2
ATOM 1295 C CA . TYR A 1 11 ? -10.728 11.253 -1.646 1.00 0.00 11 TYR A CA 2
ATOM 1296 C C . TYR A 1 11 ? -10.622 9.741 -1.470 1.00 0.00 11 TYR A C 2
ATOM 1297 O O . TYR A 1 11 ? -11.060 9.189 -0.460 1.00 0.00 11 TYR A O 2
ATOM 1315 N N . LYS A 1 12 ? -10.037 9.077 -2.460 1.00 0.00 12 LYS A N 2
ATOM 1316 C CA . LYS A 1 12 ? -9.870 7.629 -2.417 1.00 0.00 12 LYS A CA 2
ATOM 1317 C C . LYS A 1 12 ? -8.672 7.245 -1.554 1.00 0.00 12 LYS A C 2
ATOM 1318 O O . LYS A 1 12 ? -7.539 7.630 -1.843 1.00 0.00 12 LYS A O 2
ATOM 1337 N N . GLU A 1 13 ? -8.930 6.483 -0.495 1.00 0.00 13 GLU A N 2
ATOM 1338 C CA . GLU A 1 13 ? -7.871 6.047 0.408 1.00 0.00 13 GLU A CA 2
ATOM 1339 C C . GLU A 1 13 ? -8.082 4.597 0.833 1.00 0.00 13 GLU A C 2
ATOM 1340 O O . GLU A 1 13 ? -9.105 3.989 0.518 1.00 0.00 13 GLU A O 2
ATOM 1352 N N . ARG A 1 14 ? -7.106 4.050 1.551 1.00 0.00 14 ARG A N 2
ATOM 1353 C CA . ARG A 1 14 ? -7.183 2.671 2.018 1.00 0.00 14 ARG A CA 2
ATOM 1354 C C . ARG A 1 14 ? -7.914 2.590 3.356 1.00 0.00 14 ARG A C 2
ATOM 1355 O O . ARG A 1 14 ? -8.149 3.607 4.008 1.00 0.00 14 ARG A O 2
ATOM 1376 N N . ALA A 1 15 ? -8.269 1.374 3.757 1.00 0.00 15 ALA A N 2
ATOM 1377 C CA . ALA A 1 15 ? -8.971 1.161 5.017 1.00 0.00 15 ALA A CA 2
ATOM 1378 C C . ALA A 1 15 ? -7.997 1.122 6.189 1.00 0.00 15 ALA A C 2
ATOM 1379 O O . ALA A 1 15 ? -6.781 1.043 6.014 1.00 0.00 15 ALA A O 2
ATOM 1386 N N . PRO A 1 16 ? -8.540 1.179 7.413 1.00 0.00 16 PRO A N 2
ATOM 1387 C CA . PRO A 1 16 ? -7.736 1.152 8.639 1.00 0.00 16 PRO A CA 2
ATOM 1388 C C . PRO A 1 16 ? -7.093 -0.210 8.881 1.00 0.00 16 PRO A C 2
ATOM 1389 O O . PRO A 1 16 ? -5.990 -0.298 9.417 1.00 0.00 16 PRO A O 2
ATOM 1400 N N . GLU A 1 17 ? -7.791 -1.268 8.480 1.00 0.00 17 GLU A N 2
ATOM 1401 C CA . GLU A 1 17 ? -7.288 -2.625 8.655 1.00 0.00 17 GLU A CA 2
ATOM 1402 C C . GLU A 1 17 ? -6.143 -2.909 7.686 1.00 0.00 17 GLU A C 2
ATOM 1403 O O . GLU A 1 17 ? -5.077 -3.374 8.090 1.00 0.00 17 GLU A O 2
ATOM 1415 N N . GLN A 1 18 ? -6.373 -2.626 6.408 1.00 0.00 18 GLN A N 2
ATOM 1416 C CA . GLN A 1 18 ? -5.362 -2.853 5.382 1.00 0.00 18 GLN A CA 2
ATOM 1417 C C . GLN A 1 18 ? -4.131 -1.987 5.631 1.00 0.00 18 GLN A C 2
ATOM 1418 O O . GLN A 1 18 ? -3.004 -2.483 5.648 1.00 0.00 18 GLN A O 2
ATOM 1432 N N . LEU A 1 19 ? -4.354 -0.692 5.824 1.00 0.00 19 LEU A N 2
ATOM 1433 C CA . LEU A 1 19 ? -3.262 0.243 6.072 1.00 0.00 19 LEU A CA 2
ATOM 1434 C C . LEU A 1 19 ? -2.347 -0.269 7.179 1.00 0.00 19 LEU A C 2
ATOM 1435 O O . LEU A 1 19 ? -1.135 -0.383 6.994 1.00 0.00 19 LEU A O 2
ATOM 1451 N N . ARG A 1 20 ? -2.935 -0.578 8.330 1.00 0.00 20 ARG A N 2
ATOM 1452 C CA . ARG A 1 20 ? -2.173 -1.080 9.467 1.00 0.00 20 ARG A CA 2
ATOM 1453 C C . ARG A 1 20 ? -1.031 -1.980 9.002 1.00 0.00 20 ARG A C 2
ATOM 1454 O O . ARG A 1 20 ? 0.083 -1.902 9.518 1.00 0.00 20 ARG A O 2
ATOM 1475 N N . ALA A 1 21 ? -1.318 -2.833 8.025 1.00 0.00 21 ALA A N 2
ATOM 1476 C CA . ALA A 1 21 ? -0.317 -3.747 7.490 1.00 0.00 21 ALA A CA 2
ATOM 1477 C C . ALA A 1 21 ? 0.702 -3.003 6.632 1.00 0.00 21 ALA A C 2
ATOM 1478 O O . ALA A 1 21 ? 1.906 -3.245 6.730 1.00 0.00 21 ALA A O 2
ATOM 1485 N N . LEU A 1 22 ? 0.212 -2.099 5.791 1.00 0.00 22 LEU A N 2
ATOM 1486 C CA . LEU A 1 22 ? 1.080 -1.320 4.915 1.00 0.00 22 LEU A CA 2
ATOM 1487 C C . LEU A 1 22 ? 2.006 -0.420 5.726 1.00 0.00 22 LEU A C 2
ATOM 1488 O O . LEU A 1 22 ? 3.216 -0.641 5.775 1.00 0.00 22 LEU A O 2
ATOM 1504 N N . GLU A 1 23 ? 1.429 0.595 6.363 1.00 0.00 23 GLU A N 2
ATOM 1505 C CA . GLU A 1 23 ? 2.204 1.527 7.173 1.00 0.00 23 GLU A CA 2
ATOM 1506 C C . GLU A 1 23 ? 3.319 0.801 7.921 1.00 0.00 23 GLU A C 2
ATOM 1507 O O . GLU A 1 23 ? 4.481 1.203 7.867 1.00 0.00 23 GLU A O 2
ATOM 1519 N N . SER A 1 24 ? 2.955 -0.269 8.620 1.00 0.00 24 SER A N 2
ATOM 1520 C CA . SER A 1 24 ? 3.922 -1.049 9.383 1.00 0.00 24 SER A CA 2
ATOM 1521 C C . SER A 1 24 ? 5.068 -1.517 8.491 1.00 0.00 24 SER A C 2
ATOM 1522 O O . SER A 1 24 ? 6.237 -1.436 8.869 1.00 0.00 24 SER A O 2
ATOM 1530 N N . SER A 1 25 ? 4.723 -2.007 7.304 1.00 0.00 25 SER A N 2
ATOM 1531 C CA . SER A 1 25 ? 5.721 -2.492 6.358 1.00 0.00 25 SER A CA 2
ATOM 1532 C C . SER A 1 25 ? 6.563 -1.339 5.818 1.00 0.00 25 SER A C 2
ATOM 1533 O O . SER A 1 25 ? 7.773 -1.473 5.633 1.00 0.00 25 SER A O 2
ATOM 1541 N N . PHE A 1 26 ? 5.914 -0.207 5.568 1.00 0.00 26 PHE A N 2
ATOM 1542 C CA . PHE A 1 26 ? 6.602 0.969 5.048 1.00 0.00 26 PHE A CA 2
ATOM 1543 C C . PHE A 1 26 ? 7.816 1.313 5.906 1.00 0.00 26 PHE A C 2
ATOM 1544 O O . PHE A 1 26 ? 8.887 1.628 5.388 1.00 0.00 26 PHE A O 2
ATOM 1561 N N . ALA A 1 27 ? 7.640 1.250 7.222 1.00 0.00 27 ALA A N 2
ATOM 1562 C CA . ALA A 1 27 ? 8.720 1.553 8.153 1.00 0.00 27 ALA A CA 2
ATOM 1563 C C . ALA A 1 27 ? 10.006 0.838 7.752 1.00 0.00 27 ALA A C 2
ATOM 1564 O O . ALA A 1 27 ? 11.057 1.463 7.614 1.00 0.00 27 ALA A O 2
ATOM 1571 N N . GLN A 1 28 ? 9.915 -0.475 7.568 1.00 0.00 28 GLN A N 2
ATOM 1572 C CA . GLN A 1 28 ? 11.072 -1.275 7.185 1.00 0.00 28 GLN A CA 2
ATOM 1573 C C . GLN A 1 28 ? 11.634 -0.812 5.845 1.00 0.00 28 GLN A C 2
ATOM 1574 O O . GLN A 1 28 ? 12.818 -0.496 5.733 1.00 0.00 28 GLN A O 2
ATOM 1588 N N . ASN A 1 29 ? 10.777 -0.776 4.830 1.00 0.00 29 ASN A N 2
ATOM 1589 C CA . ASN A 1 29 ? 11.188 -0.352 3.497 1.00 0.00 29 ASN A CA 2
ATOM 1590 C C . ASN A 1 29 ? 10.010 0.235 2.725 1.00 0.00 29 ASN A C 2
ATOM 1591 O O . ASN A 1 29 ? 8.875 -0.230 2.828 1.00 0.00 29 ASN A O 2
ATOM 1602 N N . PRO A 1 30 ? 10.285 1.281 1.932 1.00 0.00 30 PRO A N 2
ATOM 1603 C CA . PRO A 1 30 ? 9.262 1.954 1.126 1.00 0.00 30 PRO A CA 2
ATOM 1604 C C . PRO A 1 30 ? 8.768 1.086 -0.026 1.00 0.00 30 PRO A C 2
ATOM 1605 O O . PRO A 1 30 ? 7.604 1.165 -0.422 1.00 0.00 30 PRO A O 2
ATOM 1616 N N . LEU A 1 31 ? 9.658 0.257 -0.560 1.00 0.00 31 LEU A N 2
ATOM 1617 C CA . LEU A 1 31 ? 9.312 -0.627 -1.667 1.00 0.00 31 LEU A CA 2
ATOM 1618 C C . LEU A 1 31 ? 9.666 -2.074 -1.339 1.00 0.00 31 LEU A C 2
ATOM 1619 O O . LEU A 1 31 ? 10.723 -2.581 -1.714 1.00 0.00 31 LEU A O 2
ATOM 1635 N N . PRO A 1 32 ? 8.760 -2.758 -0.624 1.00 0.00 32 PRO A N 2
ATOM 1636 C CA . PRO A 1 32 ? 8.952 -4.157 -0.232 1.00 0.00 32 PRO A CA 2
ATOM 1637 C C . PRO A 1 32 ? 8.875 -5.108 -1.421 1.00 0.00 32 PRO A C 2
ATOM 1638 O O . PRO A 1 32 ? 8.022 -4.956 -2.297 1.00 0.00 32 PRO A O 2
ATOM 1649 N N . LEU A 1 33 ? 9.770 -6.090 -1.447 1.00 0.00 33 LEU A N 2
ATOM 1650 C CA . LEU A 1 33 ? 9.802 -7.067 -2.530 1.00 0.00 33 LEU A CA 2
ATOM 1651 C C . LEU A 1 33 ? 8.535 -7.916 -2.535 1.00 0.00 33 LEU A C 2
ATOM 1652 O O . LEU A 1 33 ? 7.613 -7.678 -1.755 1.00 0.00 33 LEU A O 2
ATOM 1668 N N . ASP A 1 34 ? 8.498 -8.908 -3.418 1.00 0.00 34 ASP A N 2
ATOM 1669 C CA . ASP A 1 34 ? 7.346 -9.795 -3.523 1.00 0.00 34 ASP A CA 2
ATOM 1670 C C . ASP A 1 34 ? 7.093 -10.516 -2.203 1.00 0.00 34 ASP A C 2
ATOM 1671 O O . ASP A 1 34 ? 5.994 -10.454 -1.652 1.00 0.00 34 ASP A O 2
ATOM 1680 N N . GLU A 1 35 ? 8.117 -11.200 -1.702 1.00 0.00 35 GLU A N 2
ATOM 1681 C CA . GLU A 1 35 ? 8.004 -11.934 -0.448 1.00 0.00 35 GLU A CA 2
ATOM 1682 C C . GLU A 1 35 ? 7.274 -11.105 0.604 1.00 0.00 35 GLU A C 2
ATOM 1683 O O . GLU A 1 35 ? 6.177 -11.458 1.036 1.00 0.00 35 GLU A O 2
ATOM 1695 N N . GLU A 1 36 ? 7.891 -10.000 1.012 1.00 0.00 36 GLU A N 2
ATOM 1696 C CA . GLU A 1 36 ? 7.300 -9.121 2.014 1.00 0.00 36 GLU A CA 2
ATOM 1697 C C . GLU A 1 36 ? 5.853 -8.789 1.662 1.00 0.00 36 GLU A C 2
ATOM 1698 O O . GLU A 1 36 ? 4.983 -8.753 2.532 1.00 0.00 36 GLU A O 2
ATOM 1710 N N . LEU A 1 37 ? 5.604 -8.547 0.380 1.00 0.00 37 LEU A N 2
ATOM 1711 C CA . LEU A 1 37 ? 4.263 -8.217 -0.090 1.00 0.00 37 LEU A CA 2
ATOM 1712 C C . LEU A 1 37 ? 3.312 -9.393 0.108 1.00 0.00 37 LEU A C 2
ATOM 1713 O O . LEU A 1 37 ? 2.140 -9.208 0.438 1.00 0.00 37 LEU A O 2
ATOM 1729 N N . ASP A 1 38 ? 3.824 -10.602 -0.093 1.00 0.00 38 ASP A N 2
ATOM 1730 C CA . ASP A 1 38 ? 3.022 -11.809 0.066 1.00 0.00 38 ASP A CA 2
ATOM 1731 C C . ASP A 1 38 ? 2.316 -11.817 1.419 1.00 0.00 38 ASP A C 2
ATOM 1732 O O . ASP A 1 38 ? 1.138 -12.163 1.513 1.00 0.00 38 ASP A O 2
ATOM 1741 N N . ARG A 1 39 ? 3.044 -11.435 2.463 1.00 0.00 39 ARG A N 2
ATOM 1742 C CA . ARG A 1 39 ? 2.489 -11.401 3.810 1.00 0.00 39 ARG A CA 2
ATOM 1743 C C . ARG A 1 39 ? 1.380 -10.358 3.915 1.00 0.00 39 ARG A C 2
ATOM 1744 O O . ARG A 1 39 ? 0.245 -10.677 4.273 1.00 0.00 39 ARG A O 2
ATOM 1765 N N . LEU A 1 40 ? 1.715 -9.112 3.601 1.00 0.00 40 LEU A N 2
ATOM 1766 C CA . LEU A 1 40 ? 0.748 -8.021 3.660 1.00 0.00 40 LEU A CA 2
ATOM 1767 C C . LEU A 1 40 ? -0.511 -8.367 2.873 1.00 0.00 40 LEU A C 2
ATOM 1768 O O . LEU A 1 40 ? -1.628 -8.151 3.343 1.00 0.00 40 LEU A O 2
ATOM 1784 N N . ARG A 1 41 ? -0.324 -8.908 1.673 1.00 0.00 41 ARG A N 2
ATOM 1785 C CA . ARG A 1 41 ? -1.445 -9.285 0.821 1.00 0.00 41 ARG A CA 2
ATOM 1786 C C . ARG A 1 41 ? -2.534 -9.982 1.632 1.00 0.00 41 ARG A C 2
ATOM 1787 O O . ARG A 1 41 ? -3.721 -9.861 1.329 1.00 0.00 41 ARG A O 2
ATOM 1808 N N . SER A 1 42 ? -2.121 -10.712 2.664 1.00 0.00 42 SER A N 2
ATOM 1809 C CA . SER A 1 42 ? -3.060 -11.431 3.516 1.00 0.00 42 SER A CA 2
ATOM 1810 C C . SER A 1 42 ? -3.895 -10.460 4.345 1.00 0.00 42 SER A C 2
ATOM 1811 O O . SER A 1 42 ? -5.108 -10.621 4.473 1.00 0.00 42 SER A O 2
ATOM 1819 N N . GLU A 1 43 ? -3.235 -9.452 4.907 1.00 0.00 43 GLU A N 2
ATOM 1820 C CA . GLU A 1 43 ? -3.916 -8.455 5.725 1.00 0.00 43 GLU A CA 2
ATOM 1821 C C . GLU A 1 43 ? -4.596 -7.406 4.850 1.00 0.00 43 GLU A C 2
ATOM 1822 O O . GLU A 1 43 ? -5.803 -7.186 4.949 1.00 0.00 43 GLU A O 2
ATOM 1834 N N . THR A 1 44 ? -3.812 -6.761 3.992 1.00 0.00 44 THR A N 2
ATOM 1835 C CA . THR A 1 44 ? -4.336 -5.734 3.101 1.00 0.00 44 THR A CA 2
ATOM 1836 C C . THR A 1 44 ? -5.364 -6.315 2.137 1.00 0.00 44 THR A C 2
ATOM 1837 O O . THR A 1 44 ? -6.275 -5.619 1.690 1.00 0.00 44 THR A O 2
ATOM 1848 N N . LYS A 1 45 ? -5.212 -7.596 1.819 1.00 0.00 45 LYS A N 2
ATOM 1849 C CA . LYS A 1 45 ? -6.127 -8.274 0.909 1.00 0.00 45 LYS A CA 2
ATOM 1850 C C . LYS A 1 45 ? -6.170 -7.569 -0.444 1.00 0.00 45 LYS A C 2
ATOM 1851 O O . LYS A 1 45 ? -7.217 -7.504 -1.087 1.00 0.00 45 LYS A O 2
ATOM 1870 N N . MET A 1 46 ? -5.025 -7.045 -0.869 1.00 0.00 46 MET A N 2
ATOM 1871 C CA . MET A 1 46 ? -4.933 -6.348 -2.147 1.00 0.00 46 MET A CA 2
ATOM 1872 C C . MET A 1 46 ? -3.967 -7.063 -3.087 1.00 0.00 46 MET A C 2
ATOM 1873 O O . MET A 1 46 ? -3.337 -8.052 -2.713 1.00 0.00 46 MET A O 2
ATOM 1887 N N . THR A 1 47 ? -3.855 -6.555 -4.311 1.00 0.00 47 THR A N 2
ATOM 1888 C CA . THR A 1 47 ? -2.968 -7.146 -5.305 1.00 0.00 47 THR A CA 2
ATOM 1889 C C . THR A 1 47 ? -1.633 -6.412 -5.356 1.00 0.00 47 THR A C 2
ATOM 1890 O O . THR A 1 47 ? -1.517 -5.282 -4.881 1.00 0.00 47 THR A O 2
ATOM 1901 N N . ARG A 1 48 ? -0.628 -7.060 -5.935 1.00 0.00 48 ARG A N 2
ATOM 1902 C CA . ARG A 1 48 ? 0.699 -6.469 -6.047 1.00 0.00 48 ARG A CA 2
ATOM 1903 C C . ARG A 1 48 ? 0.614 -5.038 -6.570 1.00 0.00 48 ARG A C 2
ATOM 1904 O O . ARG A 1 48 ? 1.300 -4.143 -6.075 1.00 0.00 48 ARG A O 2
ATOM 1925 N N . ARG A 1 49 ? -0.231 -4.830 -7.574 1.00 0.00 49 ARG A N 2
ATOM 1926 C CA . ARG A 1 49 ? -0.405 -3.508 -8.166 1.00 0.00 49 ARG A CA 2
ATOM 1927 C C . ARG A 1 49 ? -1.044 -2.546 -7.169 1.00 0.00 49 ARG A C 2
ATOM 1928 O O . ARG A 1 49 ? -0.539 -1.448 -6.941 1.00 0.00 49 ARG A O 2
ATOM 1949 N N . GLU A 1 50 ? -2.159 -2.967 -6.579 1.00 0.00 50 GLU A N 2
ATOM 1950 C CA . GLU A 1 50 ? -2.868 -2.142 -5.608 1.00 0.00 50 GLU A CA 2
ATOM 1951 C C . GLU A 1 50 ? -1.924 -1.666 -4.507 1.00 0.00 50 GLU A C 2
ATOM 1952 O O . GLU A 1 50 ? -1.896 -0.483 -4.168 1.00 0.00 50 GLU A O 2
ATOM 1964 N N . ILE A 1 51 ? -1.156 -2.597 -3.952 1.00 0.00 51 ILE A N 2
ATOM 1965 C CA . ILE A 1 51 ? -0.211 -2.274 -2.890 1.00 0.00 51 ILE A CA 2
ATOM 1966 C C . ILE A 1 51 ? 0.964 -1.464 -3.427 1.00 0.00 51 ILE A C 2
ATOM 1967 O O . ILE A 1 51 ? 1.288 -0.398 -2.904 1.00 0.00 51 ILE A O 2
ATOM 1983 N N . ASP A 1 52 ? 1.599 -1.977 -4.475 1.00 0.00 52 ASP A N 2
ATOM 1984 C CA . ASP A 1 52 ? 2.737 -1.301 -5.086 1.00 0.00 52 ASP A CA 2
ATOM 1985 C C . ASP A 1 52 ? 2.469 0.194 -5.228 1.00 0.00 52 ASP A C 2
ATOM 1986 O O . ASP A 1 52 ? 3.247 1.022 -4.755 1.00 0.00 52 ASP A O 2
ATOM 1995 N N . SER A 1 53 ? 1.363 0.532 -5.883 1.00 0.00 53 SER A N 2
ATOM 1996 C CA . SER A 1 53 ? 0.994 1.927 -6.092 1.00 0.00 53 SER A CA 2
ATOM 1997 C C . SER A 1 53 ? 0.979 2.689 -4.770 1.00 0.00 53 SER A C 2
ATOM 1998 O O . SER A 1 53 ? 1.543 3.777 -4.661 1.00 0.00 53 SER A O 2
ATOM 2006 N N . TRP A 1 54 ? 0.328 2.108 -3.768 1.00 0.00 54 TRP A N 2
ATOM 2007 C CA . TRP A 1 54 ? 0.238 2.731 -2.452 1.00 0.00 54 TRP A CA 2
ATOM 2008 C C . TRP A 1 54 ? 1.602 3.235 -1.995 1.00 0.00 54 TRP A C 2
ATOM 2009 O O . TRP A 1 54 ? 1.723 4.346 -1.478 1.00 0.00 54 TRP A O 2
ATOM 2030 N N . PHE A 1 55 ? 2.628 2.412 -2.187 1.00 0.00 55 PHE A N 2
ATOM 2031 C CA . PHE A 1 55 ? 3.984 2.775 -1.793 1.00 0.00 55 PHE A CA 2
ATOM 2032 C C . PHE A 1 55 ? 4.511 3.923 -2.649 1.00 0.00 55 PHE A C 2
ATOM 2033 O O . PHE A 1 55 ? 4.916 4.963 -2.131 1.00 0.00 55 PHE A O 2
ATOM 2050 N N . SER A 1 56 ? 4.502 3.725 -3.964 1.00 0.00 56 SER A N 2
ATOM 2051 C CA . SER A 1 56 ? 4.983 4.740 -4.893 1.00 0.00 56 SER A CA 2
ATOM 2052 C C . SER A 1 56 ? 4.169 6.024 -4.763 1.00 0.00 56 SER A C 2
ATOM 2053 O O . SER A 1 56 ? 4.617 7.098 -5.163 1.00 0.00 56 SER A O 2
ATOM 2061 N N . GLU A 1 57 ? 2.970 5.903 -4.202 1.00 0.00 57 GLU A N 2
ATOM 2062 C CA . GLU A 1 57 ? 2.093 7.054 -4.020 1.00 0.00 57 GLU A CA 2
ATOM 2063 C C . GLU A 1 57 ? 2.244 7.637 -2.618 1.00 0.00 57 GLU A C 2
ATOM 2064 O O . GLU A 1 57 ? 2.081 8.840 -2.414 1.00 0.00 57 GLU A O 2
ATOM 2076 N N . ARG A 1 58 ? 2.556 6.775 -1.656 1.00 0.00 58 ARG A N 2
ATOM 2077 C CA . ARG A 1 58 ? 2.727 7.204 -0.273 1.00 0.00 58 ARG A CA 2
ATOM 2078 C C . ARG A 1 58 ? 4.132 7.752 -0.044 1.00 0.00 58 ARG A C 2
ATOM 2079 O O . ARG A 1 58 ? 4.302 8.897 0.377 1.00 0.00 58 ARG A O 2
ATOM 2100 N N . ARG A 1 59 ? 5.137 6.928 -0.323 1.00 0.00 59 ARG A N 2
ATOM 2101 C CA . ARG A 1 59 ? 6.527 7.330 -0.145 1.00 0.00 59 ARG A CA 2
ATOM 2102 C C . ARG A 1 59 ? 6.815 8.633 -0.885 1.00 0.00 59 ARG A C 2
ATOM 2103 O O . ARG A 1 59 ? 7.505 9.513 -0.370 1.00 0.00 59 ARG A O 2
ATOM 2124 N N . LYS A 1 60 ? 6.282 8.749 -2.097 1.00 0.00 60 LYS A N 2
ATOM 2125 C CA . LYS A 1 60 ? 6.480 9.944 -2.909 1.00 0.00 60 LYS A CA 2
ATOM 2126 C C . LYS A 1 60 ? 5.790 11.150 -2.280 1.00 0.00 60 LYS A C 2
ATOM 2127 O O . LYS A 1 60 ? 6.271 12.278 -2.385 1.00 0.00 60 LYS A O 2
ATOM 2146 N N . LYS A 1 61 ? 4.661 10.904 -1.624 1.00 0.00 61 LYS A N 2
ATOM 2147 C CA . LYS A 1 61 ? 3.905 11.969 -0.975 1.00 0.00 61 LYS A CA 2
ATOM 2148 C C . LYS A 1 61 ? 4.731 12.631 0.123 1.00 0.00 61 LYS A C 2
ATOM 2149 O O . LYS A 1 61 ? 4.680 13.847 0.304 1.00 0.00 61 LYS A O 2
ATOM 2168 N N . VAL A 1 62 ? 5.493 11.822 0.853 1.00 0.00 62 VAL A N 2
ATOM 2169 C CA . VAL A 1 62 ? 6.332 12.330 1.931 1.00 0.00 62 VAL A CA 2
ATOM 2170 C C . VAL A 1 62 ? 7.318 13.372 1.416 1.00 0.00 62 VAL A C 2
ATOM 2171 O O . VAL A 1 62 ? 7.604 14.359 2.093 1.00 0.00 62 VAL A O 2
ATOM 2184 N N . ASN A 1 63 ? 7.836 13.146 0.213 1.00 0.00 63 ASN A N 2
ATOM 2185 C CA . ASN A 1 63 ? 8.791 14.066 -0.394 1.00 0.00 63 ASN A CA 2
ATOM 2186 C C . ASN A 1 63 ? 8.130 15.403 -0.714 1.00 0.00 63 ASN A C 2
ATOM 2187 O O . ASN A 1 63 ? 8.778 16.449 -0.692 1.00 0.00 63 ASN A O 2
ATOM 2198 N N . ALA A 1 64 ? 6.835 15.361 -1.011 1.00 0.00 64 ALA A N 2
ATOM 2199 C CA . ALA A 1 64 ? 6.085 16.569 -1.333 1.00 0.00 64 ALA A CA 2
ATOM 2200 C C . ALA A 1 64 ? 5.146 16.952 -0.194 1.00 0.00 64 ALA A C 2
ATOM 2201 O O . ALA A 1 64 ? 3.927 16.850 -0.323 1.00 0.00 64 ALA A O 2
ATOM 2208 N N . GLU A 1 65 ? 5.723 17.392 0.920 1.00 0.00 65 GLU A N 2
ATOM 2209 C CA . GLU A 1 65 ? 4.936 17.789 2.081 1.00 0.00 65 GLU A CA 2
ATOM 2210 C C . GLU A 1 65 ? 5.532 19.026 2.746 1.00 0.00 65 GLU A C 2
ATOM 2211 O O . GLU A 1 65 ? 6.725 19.296 2.619 1.00 0.00 65 GLU A O 2
ATOM 2223 N N . GLU A 1 66 ? 4.691 19.773 3.455 1.00 0.00 66 GLU A N 2
ATOM 2224 C CA . GLU A 1 66 ? 5.135 20.982 4.138 1.00 0.00 66 GLU A CA 2
ATOM 2225 C C . GLU A 1 66 ? 4.986 20.839 5.650 1.00 0.00 66 GLU A C 2
ATOM 2226 O O . GLU A 1 66 ? 4.278 19.955 6.135 1.00 0.00 66 GLU A O 2
ATOM 2238 N N . THR A 1 67 ? 5.657 21.715 6.391 1.00 0.00 67 THR A N 2
ATOM 2239 C CA . THR A 1 67 ? 5.602 21.686 7.847 1.00 0.00 67 THR A CA 2
ATOM 2240 C C . THR A 1 67 ? 4.603 22.707 8.380 1.00 0.00 67 THR A C 2
ATOM 2241 O O . THR A 1 67 ? 4.797 23.914 8.235 1.00 0.00 67 THR A O 2
ATOM 2252 N N . LYS A 1 68 ? 3.534 22.216 8.997 1.00 0.00 68 LYS A N 2
ATOM 2253 C CA . LYS A 1 68 ? 2.505 23.086 9.554 1.00 0.00 68 LYS A CA 2
ATOM 2254 C C . LYS A 1 68 ? 2.187 22.699 10.995 1.00 0.00 68 LYS A C 2
ATOM 2255 O O . LYS A 1 68 ? 2.758 21.751 11.535 1.00 0.00 68 LYS A O 2
ATOM 2274 N N . LYS A 1 69 ? 1.273 23.439 11.613 1.00 0.00 69 LYS A N 2
ATOM 2275 C CA . LYS A 1 69 ? 0.877 23.173 12.991 1.00 0.00 69 LYS A CA 2
ATOM 2276 C C . LYS A 1 69 ? -0.640 23.228 13.142 1.00 0.00 69 LYS A C 2
ATOM 2277 O O . LYS A 1 69 ? -1.351 23.620 12.216 1.00 0.00 69 LYS A O 2
ATOM 2296 N N . SER A 1 70 ? -1.129 22.835 14.313 1.00 0.00 70 SER A N 2
ATOM 2297 C CA . SER A 1 70 ? -2.561 22.838 14.584 1.00 0.00 70 SER A CA 2
ATOM 2298 C C . SER A 1 70 ? -3.182 24.181 14.212 1.00 0.00 70 SER A C 2
ATOM 2299 O O . SER A 1 70 ? -2.876 25.208 14.817 1.00 0.00 70 SER A O 2
ATOM 2307 N N . GLY A 1 71 ? -4.057 24.165 13.210 1.00 0.00 71 GLY A N 2
ATOM 2308 C CA . GLY A 1 71 ? -4.707 25.387 12.774 1.00 0.00 71 GLY A CA 2
ATOM 2309 C C . GLY A 1 71 ? -6.191 25.198 12.529 1.00 0.00 71 GLY A C 2
ATOM 2310 O O . GLY A 1 71 ? -6.639 25.039 11.394 1.00 0.00 71 GLY A O 2
ATOM 2314 N N . PRO A 1 72 ? -6.980 25.213 13.614 1.00 0.00 72 PRO A N 2
ATOM 2315 C CA . PRO A 1 72 ? -8.434 25.043 13.537 1.00 0.00 72 PRO A CA 2
ATOM 2316 C C . PRO A 1 72 ? -9.125 26.242 12.896 1.00 0.00 72 PRO A C 2
ATOM 2317 O O . PRO A 1 72 ? -10.340 26.236 12.697 1.00 0.00 72 PRO A O 2
ATOM 2328 N N . SER A 1 73 ? -8.344 27.268 12.575 1.00 0.00 73 SER A N 2
ATOM 2329 C CA . SER A 1 73 ? -8.882 28.475 11.960 1.00 0.00 73 SER A CA 2
ATOM 2330 C C . SER A 1 73 ? -8.721 28.430 10.444 1.00 0.00 73 SER A C 2
ATOM 2331 O O . SER A 1 73 ? -7.608 28.324 9.929 1.00 0.00 73 SER A O 2
ATOM 2339 N N . SER A 1 74 ? -9.842 28.512 9.734 1.00 0.00 74 SER A N 2
ATOM 2340 C CA . SER A 1 74 ? -9.828 28.477 8.276 1.00 0.00 74 SER A CA 2
ATOM 2341 C C . SER A 1 74 ? -8.943 29.586 7.714 1.00 0.00 74 SER A C 2
ATOM 2342 O O . SER A 1 74 ? -8.827 30.660 8.302 1.00 0.00 74 SER A O 2
ATOM 2350 N N . GLY A 1 75 ? -8.319 29.315 6.571 1.00 0.00 75 GLY A N 2
ATOM 2351 C CA . GLY A 1 75 ? -7.453 30.298 5.949 1.00 0.00 75 GLY A CA 2
ATOM 2352 C C . GLY A 1 75 ? -6.276 29.664 5.235 1.00 0.00 75 GLY A C 2
ATOM 2353 O O . GLY A 1 75 ? -6.442 28.707 4.479 1.00 0.00 75 GLY A O 2
ATOM 2357 N N . GLY A 1 1 ? -21.838 -1.879 -6.016 1.00 0.00 1 GLY A N 3
ATOM 2358 C CA . GLY A 1 1 ? -21.157 -1.893 -7.297 1.00 0.00 1 GLY A CA 3
ATOM 2359 C C . GLY A 1 1 ? -19.681 -2.212 -7.165 1.00 0.00 1 GLY A C 3
ATOM 2360 O O . GLY A 1 1 ? -19.151 -2.286 -6.056 1.00 0.00 1 GLY A O 3
ATOM 2364 N N . SER A 1 2 ? -19.015 -2.404 -8.299 1.00 0.00 2 SER A N 3
ATOM 2365 C CA . SER A 1 2 ? -17.592 -2.723 -8.306 1.00 0.00 2 SER A CA 3
ATOM 2366 C C . SER A 1 2 ? -16.935 -2.248 -9.598 1.00 0.00 2 SER A C 3
ATOM 2367 O O . SER A 1 2 ? -17.167 -2.810 -10.668 1.00 0.00 2 SER A O 3
ATOM 2375 N N . SER A 1 3 ? -16.112 -1.209 -9.489 1.00 0.00 3 SER A N 3
ATOM 2376 C CA . SER A 1 3 ? -15.424 -0.655 -10.649 1.00 0.00 3 SER A CA 3
ATOM 2377 C C . SER A 1 3 ? -14.336 0.324 -10.218 1.00 0.00 3 SER A C 3
ATOM 2378 O O . SER A 1 3 ? -14.486 1.041 -9.229 1.00 0.00 3 SER A O 3
ATOM 2386 N N . GLY A 1 4 ? -13.239 0.348 -10.969 1.00 0.00 4 GLY A N 3
ATOM 2387 C CA . GLY A 1 4 ? -12.141 1.242 -10.649 1.00 0.00 4 GLY A CA 3
ATOM 2388 C C . GLY A 1 4 ? -12.396 2.662 -11.114 1.00 0.00 4 GLY A C 3
ATOM 2389 O O . GLY A 1 4 ? -13.477 2.975 -11.611 1.00 0.00 4 GLY A O 3
ATOM 2393 N N . SER A 1 5 ? -11.397 3.525 -10.950 1.00 0.00 5 SER A N 3
ATOM 2394 C CA . SER A 1 5 ? -11.521 4.921 -11.351 1.00 0.00 5 SER A CA 3
ATOM 2395 C C . SER A 1 5 ? -10.324 5.351 -12.195 1.00 0.00 5 SER A C 3
ATOM 2396 O O . SER A 1 5 ? -10.484 5.959 -13.254 1.00 0.00 5 SER A O 3
ATOM 2404 N N . SER A 1 6 ? -9.126 5.032 -11.718 1.00 0.00 6 SER A N 3
ATOM 2405 C CA . SER A 1 6 ? -7.901 5.388 -12.425 1.00 0.00 6 SER A CA 3
ATOM 2406 C C . SER A 1 6 ? -7.883 6.875 -12.764 1.00 0.00 6 SER A C 3
ATOM 2407 O O . SER A 1 6 ? -7.512 7.267 -13.870 1.00 0.00 6 SER A O 3
ATOM 2415 N N . GLY A 1 7 ? -8.286 7.700 -11.802 1.00 0.00 7 GLY A N 3
ATOM 2416 C CA . GLY A 1 7 ? -8.309 9.135 -12.017 1.00 0.00 7 GLY A CA 3
ATOM 2417 C C . GLY A 1 7 ? -7.393 9.878 -11.065 1.00 0.00 7 GLY A C 3
ATOM 2418 O O . GLY A 1 7 ? -7.209 9.485 -9.913 1.00 0.00 7 GLY A O 3
ATOM 2422 N N . PRO A 1 8 ? -6.798 10.979 -11.549 1.00 0.00 8 PRO A N 3
ATOM 2423 C CA . PRO A 1 8 ? -5.885 11.801 -10.749 1.00 0.00 8 PRO A CA 3
ATOM 2424 C C . PRO A 1 8 ? -6.608 12.559 -9.641 1.00 0.00 8 PRO A C 3
ATOM 2425 O O . PRO A 1 8 ? -7.838 12.600 -9.602 1.00 0.00 8 PRO A O 3
ATOM 2436 N N . THR A 1 9 ? -5.836 13.160 -8.741 1.00 0.00 9 THR A N 3
ATOM 2437 C CA . THR A 1 9 ? -6.402 13.917 -7.631 1.00 0.00 9 THR A CA 3
ATOM 2438 C C . THR A 1 9 ? -7.706 13.292 -7.148 1.00 0.00 9 THR A C 3
ATOM 2439 O O . THR A 1 9 ? -8.684 13.993 -6.887 1.00 0.00 9 THR A O 3
ATOM 2450 N N . LYS A 1 10 ? -7.714 11.968 -7.031 1.00 0.00 10 LYS A N 3
ATOM 2451 C CA . LYS A 1 10 ? -8.897 11.247 -6.577 1.00 0.00 10 LYS A CA 3
ATOM 2452 C C . LYS A 1 10 ? -9.274 11.658 -5.158 1.00 0.00 10 LYS A C 3
ATOM 2453 O O . LYS A 1 10 ? -8.503 12.328 -4.470 1.00 0.00 10 LYS A O 3
ATOM 2472 N N . TYR A 1 11 ? -10.462 11.252 -4.725 1.00 0.00 11 TYR A N 3
ATOM 2473 C CA . TYR A 1 11 ? -10.941 11.579 -3.387 1.00 0.00 11 TYR A CA 3
ATOM 2474 C C . TYR A 1 11 ? -11.249 10.313 -2.594 1.00 0.00 11 TYR A C 3
ATOM 2475 O O . TYR A 1 11 ? -12.271 10.226 -1.911 1.00 0.00 11 TYR A O 3
ATOM 2493 N N . LYS A 1 12 ? -10.359 9.332 -2.689 1.00 0.00 12 LYS A N 3
ATOM 2494 C CA . LYS A 1 12 ? -10.532 8.069 -1.980 1.00 0.00 12 LYS A CA 3
ATOM 2495 C C . LYS A 1 12 ? -9.309 7.753 -1.125 1.00 0.00 12 LYS A C 3
ATOM 2496 O O . LYS A 1 12 ? -8.206 8.217 -1.409 1.00 0.00 12 LYS A O 3
ATOM 2515 N N . GLU A 1 13 ? -9.514 6.960 -0.077 1.00 0.00 13 GLU A N 3
ATOM 2516 C CA . GLU A 1 13 ? -8.427 6.582 0.818 1.00 0.00 13 GLU A CA 3
ATOM 2517 C C . GLU A 1 13 ? -8.477 5.091 1.135 1.00 0.00 13 GLU A C 3
ATOM 2518 O O . GLU A 1 13 ? -9.381 4.381 0.693 1.00 0.00 13 GLU A O 3
ATOM 2530 N N . ARG A 1 14 ? -7.499 4.622 1.904 1.00 0.00 14 ARG A N 3
ATOM 2531 C CA . ARG A 1 14 ? -7.430 3.215 2.280 1.00 0.00 14 ARG A CA 3
ATOM 2532 C C . ARG A 1 14 ? -8.226 2.953 3.555 1.00 0.00 14 ARG A C 3
ATOM 2533 O O . ARG A 1 14 ? -8.717 3.883 4.194 1.00 0.00 14 ARG A O 3
ATOM 2554 N N . ALA A 1 15 ? -8.349 1.681 3.919 1.00 0.00 15 ALA A N 3
ATOM 2555 C CA . ALA A 1 15 ? -9.084 1.297 5.118 1.00 0.00 15 ALA A CA 3
ATOM 2556 C C . ALA A 1 15 ? -8.164 1.250 6.333 1.00 0.00 15 ALA A C 3
ATOM 2557 O O . ALA A 1 15 ? -6.940 1.193 6.214 1.00 0.00 15 ALA A O 3
ATOM 2564 N N . PRO A 1 16 ? -8.765 1.276 7.532 1.00 0.00 16 PRO A N 3
ATOM 2565 C CA . PRO A 1 16 ? -8.018 1.238 8.793 1.00 0.00 16 PRO A CA 3
ATOM 2566 C C . PRO A 1 16 ? -7.366 -0.118 9.040 1.00 0.00 16 PRO A C 3
ATOM 2567 O O . PRO A 1 16 ? -6.450 -0.237 9.852 1.00 0.00 16 PRO A O 3
ATOM 2578 N N . GLU A 1 17 ? -7.845 -1.137 8.333 1.00 0.00 17 GLU A N 3
ATOM 2579 C CA . GLU A 1 17 ? -7.308 -2.485 8.477 1.00 0.00 17 GLU A CA 3
ATOM 2580 C C . GLU A 1 17 ? -6.138 -2.710 7.523 1.00 0.00 17 GLU A C 3
ATOM 2581 O O . GLU A 1 17 ? -5.125 -3.299 7.896 1.00 0.00 17 GLU A O 3
ATOM 2593 N N . GLN A 1 18 ? -6.289 -2.236 6.290 1.00 0.00 18 GLN A N 3
ATOM 2594 C CA . GLN A 1 18 ? -5.246 -2.386 5.282 1.00 0.00 18 GLN A CA 3
ATOM 2595 C C . GLN A 1 18 ? -4.025 -1.542 5.632 1.00 0.00 18 GLN A C 3
ATOM 2596 O O . GLN A 1 18 ? -2.896 -2.035 5.631 1.00 0.00 18 GLN A O 3
ATOM 2610 N N . LEU A 1 19 ? -4.258 -0.269 5.930 1.00 0.00 19 LEU A N 3
ATOM 2611 C CA . LEU A 1 19 ? -3.176 0.645 6.282 1.00 0.00 19 LEU A CA 3
ATOM 2612 C C . LEU A 1 19 ? -2.307 0.058 7.390 1.00 0.00 19 LEU A C 3
ATOM 2613 O O . LEU A 1 19 ? -1.085 -0.019 7.258 1.00 0.00 19 LEU A O 3
ATOM 2629 N N . ARG A 1 20 ? -2.945 -0.356 8.480 1.00 0.00 20 ARG A N 3
ATOM 2630 C CA . ARG A 1 20 ? -2.230 -0.936 9.610 1.00 0.00 20 ARG A CA 3
ATOM 2631 C C . ARG A 1 20 ? -1.138 -1.888 9.131 1.00 0.00 20 ARG A C 3
ATOM 2632 O O . ARG A 1 20 ? -0.058 -1.953 9.717 1.00 0.00 20 ARG A O 3
ATOM 2653 N N . ALA A 1 21 ? -1.427 -2.624 8.063 1.00 0.00 21 ALA A N 3
ATOM 2654 C CA . ALA A 1 21 ? -0.470 -3.570 7.505 1.00 0.00 21 ALA A CA 3
ATOM 2655 C C . ALA A 1 21 ? 0.530 -2.866 6.594 1.00 0.00 21 ALA A C 3
ATOM 2656 O O . ALA A 1 21 ? 1.736 -3.107 6.675 1.00 0.00 21 ALA A O 3
ATOM 2663 N N . LEU A 1 22 ? 0.024 -1.997 5.727 1.00 0.00 22 LEU A N 3
ATOM 2664 C CA . LEU A 1 22 ? 0.873 -1.258 4.799 1.00 0.00 22 LEU A CA 3
ATOM 2665 C C . LEU A 1 22 ? 1.831 -0.339 5.551 1.00 0.00 22 LEU A C 3
ATOM 2666 O O . LEU A 1 22 ? 3.049 -0.487 5.458 1.00 0.00 22 LEU A O 3
ATOM 2682 N N . GLU A 1 23 ? 1.271 0.607 6.298 1.00 0.00 23 GLU A N 3
ATOM 2683 C CA . GLU A 1 23 ? 2.076 1.548 7.068 1.00 0.00 23 GLU A CA 3
ATOM 2684 C C . GLU A 1 23 ? 3.167 0.820 7.847 1.00 0.00 23 GLU A C 3
ATOM 2685 O O . GLU A 1 23 ? 4.348 1.151 7.738 1.00 0.00 23 GLU A O 3
ATOM 2697 N N . SER A 1 24 ? 2.763 -0.172 8.633 1.00 0.00 24 SER A N 3
ATOM 2698 C CA . SER A 1 24 ? 3.706 -0.945 9.434 1.00 0.00 24 SER A CA 3
ATOM 2699 C C . SER A 1 24 ? 4.855 -1.461 8.574 1.00 0.00 24 SER A C 3
ATOM 2700 O O . SER A 1 24 ? 6.019 -1.396 8.969 1.00 0.00 24 SER A O 3
ATOM 2708 N N . SER A 1 25 ? 4.519 -1.974 7.394 1.00 0.00 25 SER A N 3
ATOM 2709 C CA . SER A 1 25 ? 5.521 -2.505 6.478 1.00 0.00 25 SER A CA 3
ATOM 2710 C C . SER A 1 25 ? 6.434 -1.394 5.968 1.00 0.00 25 SER A C 3
ATOM 2711 O O . SER A 1 25 ? 7.652 -1.558 5.898 1.00 0.00 25 SER A O 3
ATOM 2719 N N . PHE A 1 26 ? 5.835 -0.263 5.612 1.00 0.00 26 PHE A N 3
ATOM 2720 C CA . PHE A 1 26 ? 6.592 0.877 5.106 1.00 0.00 26 PHE A CA 3
ATOM 2721 C C . PHE A 1 26 ? 7.804 1.159 5.989 1.00 0.00 26 PHE A C 3
ATOM 2722 O O . PHE A 1 26 ? 8.915 1.348 5.495 1.00 0.00 26 PHE A O 3
ATOM 2739 N N . ALA A 1 27 ? 7.580 1.188 7.299 1.00 0.00 27 ALA A N 3
ATOM 2740 C CA . ALA A 1 27 ? 8.653 1.446 8.252 1.00 0.00 27 ALA A CA 3
ATOM 2741 C C . ALA A 1 27 ? 9.896 0.631 7.913 1.00 0.00 27 ALA A C 3
ATOM 2742 O O . ALA A 1 27 ? 11.012 1.149 7.931 1.00 0.00 27 ALA A O 3
ATOM 2749 N N . GLN A 1 28 ? 9.695 -0.647 7.607 1.00 0.00 28 GLN A N 3
ATOM 2750 C CA . GLN A 1 28 ? 10.801 -1.533 7.266 1.00 0.00 28 GLN A CA 3
ATOM 2751 C C . GLN A 1 28 ? 11.431 -1.131 5.936 1.00 0.00 28 GLN A C 3
ATOM 2752 O O . GLN A 1 28 ? 12.640 -0.927 5.848 1.00 0.00 28 GLN A O 3
ATOM 2766 N N . ASN A 1 29 ? 10.601 -1.021 4.903 1.00 0.00 29 ASN A N 3
ATOM 2767 C CA . ASN A 1 29 ? 11.077 -0.644 3.577 1.00 0.00 29 ASN A CA 3
ATOM 2768 C C . ASN A 1 29 ? 9.982 0.065 2.787 1.00 0.00 29 ASN A C 3
ATOM 2769 O O . ASN A 1 29 ? 8.802 -0.276 2.871 1.00 0.00 29 ASN A O 3
ATOM 2780 N N . PRO A 1 30 ? 10.380 1.076 2.000 1.00 0.00 30 PRO A N 3
ATOM 2781 C CA . PRO A 1 30 ? 9.448 1.854 1.179 1.00 0.00 30 PRO A CA 3
ATOM 2782 C C . PRO A 1 30 ? 8.883 1.043 0.017 1.00 0.00 30 PRO A C 3
ATOM 2783 O O . PRO A 1 30 ? 7.717 1.194 -0.350 1.00 0.00 30 PRO A O 3
ATOM 2794 N N . LEU A 1 31 ? 9.716 0.181 -0.557 1.00 0.00 31 LEU A N 3
ATOM 2795 C CA . LEU A 1 31 ? 9.299 -0.655 -1.677 1.00 0.00 31 LEU A CA 3
ATOM 2796 C C . LEU A 1 31 ? 9.675 -2.114 -1.437 1.00 0.00 31 LEU A C 3
AT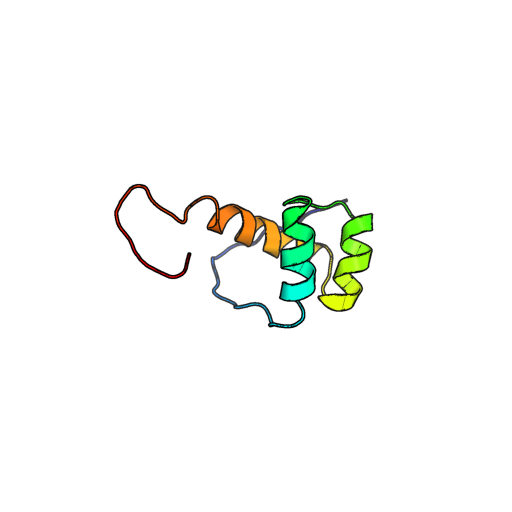OM 2797 O O . LEU A 1 31 ? 10.712 -2.595 -1.892 1.00 0.00 31 LEU A O 3
ATOM 2813 N N . PRO A 1 32 ? 8.812 -2.835 -0.707 1.00 0.00 32 PRO A N 3
ATOM 2814 C CA . PRO A 1 32 ? 9.030 -4.250 -0.393 1.00 0.00 32 PRO A CA 3
ATOM 2815 C C . PRO A 1 32 ? 8.892 -5.145 -1.620 1.00 0.00 32 PRO A C 3
ATOM 2816 O O . PRO A 1 32 ? 8.105 -4.860 -2.523 1.00 0.00 32 PRO A O 3
ATOM 2827 N N . LEU A 1 33 ? 9.662 -6.227 -1.647 1.00 0.00 33 LEU A N 3
ATOM 2828 C CA . LEU A 1 33 ? 9.625 -7.165 -2.764 1.00 0.00 33 LEU A CA 3
ATOM 2829 C C . LEU A 1 33 ? 8.368 -8.028 -2.709 1.00 0.00 33 LEU A C 3
ATOM 2830 O O . LEU A 1 33 ? 7.505 -7.831 -1.854 1.00 0.00 33 LEU A O 3
ATOM 2846 N N . ASP A 1 34 ? 8.274 -8.985 -3.625 1.00 0.00 34 ASP A N 3
ATOM 2847 C CA . ASP A 1 34 ? 7.125 -9.881 -3.679 1.00 0.00 34 ASP A CA 3
ATOM 2848 C C . ASP A 1 34 ? 7.052 -10.748 -2.426 1.00 0.00 34 ASP A C 3
ATOM 2849 O O . ASP A 1 34 ? 5.965 -11.080 -1.953 1.00 0.00 34 ASP A O 3
ATOM 2858 N N . GLU A 1 35 ? 8.215 -11.110 -1.894 1.00 0.00 35 GLU A N 3
ATOM 2859 C CA . GLU A 1 35 ? 8.281 -11.940 -0.697 1.00 0.00 35 GLU A CA 3
ATOM 2860 C C . GLU A 1 35 ? 7.667 -11.219 0.499 1.00 0.00 35 GLU A C 3
ATOM 2861 O O . GLU A 1 35 ? 6.877 -11.796 1.246 1.00 0.00 35 GLU A O 3
ATOM 2873 N N . GLU A 1 36 ? 8.037 -9.954 0.674 1.00 0.00 36 GLU A N 3
ATOM 2874 C CA . GLU A 1 36 ? 7.523 -9.155 1.781 1.00 0.00 36 GLU A CA 3
ATOM 2875 C C . GLU A 1 36 ? 6.074 -8.747 1.530 1.00 0.00 36 GLU A C 3
ATOM 2876 O O . GLU A 1 36 ? 5.326 -8.464 2.467 1.00 0.00 36 GLU A O 3
ATOM 2888 N N . LEU A 1 37 ? 5.684 -8.719 0.261 1.00 0.00 37 LEU A N 3
ATOM 2889 C CA . LEU A 1 37 ? 4.325 -8.346 -0.115 1.00 0.00 37 LEU A CA 3
ATOM 2890 C C . LEU A 1 37 ? 3.380 -9.537 0.008 1.00 0.00 37 LEU A C 3
ATOM 2891 O O . LEU A 1 37 ? 2.217 -9.383 0.380 1.00 0.00 37 LEU A O 3
ATOM 2907 N N . ASP A 1 38 ? 3.888 -10.723 -0.306 1.00 0.00 38 ASP A N 3
ATOM 2908 C CA . ASP A 1 38 ? 3.090 -11.942 -0.228 1.00 0.00 38 ASP A CA 3
ATOM 2909 C C . ASP A 1 38 ? 2.460 -12.091 1.153 1.00 0.00 38 ASP A C 3
ATOM 2910 O O . ASP A 1 38 ? 1.354 -12.615 1.287 1.00 0.00 38 ASP A O 3
ATOM 2919 N N . ARG A 1 39 ? 3.171 -11.628 2.175 1.00 0.00 39 ARG A N 3
ATOM 2920 C CA . ARG A 1 39 ? 2.682 -11.713 3.546 1.00 0.00 39 ARG A CA 3
ATOM 2921 C C . ARG A 1 39 ? 1.635 -10.636 3.817 1.00 0.00 39 ARG A C 3
ATOM 2922 O O . ARG A 1 39 ? 0.541 -10.928 4.302 1.00 0.00 39 ARG A O 3
ATOM 2943 N N . LEU A 1 40 ? 1.977 -9.392 3.502 1.00 0.00 40 LEU A N 3
ATOM 2944 C CA . LEU A 1 40 ? 1.067 -8.272 3.711 1.00 0.00 40 LEU A CA 3
ATOM 2945 C C . LEU A 1 40 ? -0.259 -8.506 2.995 1.00 0.00 40 LEU A C 3
ATOM 2946 O O . LEU A 1 40 ? -1.325 -8.182 3.519 1.00 0.00 40 LEU A O 3
ATOM 2962 N N . ARG A 1 41 ? -0.185 -9.072 1.795 1.00 0.00 41 ARG A N 3
ATOM 2963 C CA . ARG A 1 41 ? -1.379 -9.351 1.006 1.00 0.00 41 ARG A CA 3
ATOM 2964 C C . ARG A 1 41 ? -2.439 -10.048 1.854 1.00 0.00 41 ARG A C 3
ATOM 2965 O O . ARG A 1 41 ? -3.634 -9.954 1.573 1.00 0.00 41 ARG A O 3
ATOM 2986 N N . SER A 1 42 ? -1.993 -10.749 2.892 1.00 0.00 42 SER A N 3
ATOM 2987 C CA . SER A 1 42 ? -2.903 -11.466 3.778 1.00 0.00 42 SER A CA 3
ATOM 2988 C C . SER A 1 42 ? -3.714 -10.492 4.627 1.00 0.00 42 SER A C 3
ATOM 2989 O O . SER A 1 42 ? -4.922 -10.658 4.797 1.00 0.00 42 SER A O 3
ATOM 2997 N N . GLU A 1 43 ? -3.041 -9.476 5.157 1.00 0.00 43 GLU A N 3
ATOM 2998 C CA . GLU A 1 43 ? -3.699 -8.476 5.990 1.00 0.00 43 GLU A CA 3
ATOM 2999 C C . GLU A 1 43 ? -4.412 -7.436 5.130 1.00 0.00 43 GLU A C 3
ATOM 3000 O O . GLU A 1 43 ? -5.568 -7.093 5.380 1.00 0.00 43 GLU A O 3
ATOM 3012 N N . THR A 1 44 ? -3.714 -6.937 4.114 1.00 0.00 44 THR A N 3
ATOM 3013 C CA . THR A 1 44 ? -4.279 -5.936 3.218 1.00 0.00 44 THR A CA 3
ATOM 3014 C C . THR A 1 44 ? -5.322 -6.552 2.293 1.00 0.00 44 THR A C 3
ATOM 3015 O O . THR A 1 44 ? -6.222 -5.864 1.810 1.00 0.00 44 THR A O 3
ATOM 3026 N N . LYS A 1 45 ? -5.198 -7.852 2.051 1.00 0.00 45 LYS A N 3
ATOM 3027 C CA . LYS A 1 45 ? -6.132 -8.562 1.186 1.00 0.00 45 LYS A CA 3
ATOM 3028 C C . LYS A 1 45 ? -6.150 -7.952 -0.212 1.00 0.00 45 LYS A C 3
ATOM 3029 O O . LYS A 1 45 ? -7.167 -7.993 -0.904 1.00 0.00 45 LYS A O 3
ATOM 3048 N N . MET A 1 46 ? -5.018 -7.389 -0.622 1.00 0.00 46 MET A N 3
ATOM 3049 C CA . MET A 1 46 ? -4.904 -6.773 -1.939 1.00 0.00 46 MET A CA 3
ATOM 3050 C C . MET A 1 46 ? -3.873 -7.503 -2.793 1.00 0.00 46 MET A C 3
ATOM 3051 O O . MET A 1 46 ? -3.286 -8.496 -2.363 1.00 0.00 46 MET A O 3
ATOM 3065 N N . THR A 1 47 ? -3.657 -7.005 -4.007 1.00 0.00 47 THR A N 3
ATOM 3066 C CA . THR A 1 47 ? -2.699 -7.611 -4.922 1.00 0.00 47 THR A CA 3
ATOM 3067 C C . THR A 1 47 ? -1.389 -6.831 -4.943 1.00 0.00 47 THR A C 3
ATOM 3068 O O . THR A 1 47 ? -1.330 -5.688 -4.488 1.00 0.00 47 THR A O 3
ATOM 3079 N N . ARG A 1 48 ? -0.343 -7.454 -5.474 1.00 0.00 48 ARG A N 3
ATOM 3080 C CA . ARG A 1 48 ? 0.966 -6.817 -5.554 1.00 0.00 48 ARG A CA 3
ATOM 3081 C C . ARG A 1 48 ? 0.871 -5.464 -6.253 1.00 0.00 48 ARG A C 3
ATOM 3082 O O . ARG A 1 48 ? 1.451 -4.477 -5.800 1.00 0.00 48 ARG A O 3
ATOM 3103 N N . ARG A 1 49 ? 0.136 -5.427 -7.360 1.00 0.00 49 ARG A N 3
ATOM 3104 C CA . ARG A 1 49 ? -0.033 -4.196 -8.123 1.00 0.00 49 ARG A CA 3
ATOM 3105 C C . ARG A 1 49 ? -0.796 -3.154 -7.311 1.00 0.00 49 ARG A C 3
ATOM 3106 O O . ARG A 1 49 ? -0.466 -1.969 -7.339 1.00 0.00 49 ARG A O 3
ATOM 3127 N N . GLU A 1 50 ? -1.818 -3.604 -6.590 1.00 0.00 50 GLU A N 3
ATOM 3128 C CA . GLU A 1 50 ? -2.629 -2.710 -5.772 1.00 0.00 50 GLU A CA 3
ATOM 3129 C C . GLU A 1 50 ? -1.800 -2.105 -4.643 1.00 0.00 50 GLU A C 3
ATOM 3130 O O . GLU A 1 50 ? -1.796 -0.890 -4.444 1.00 0.00 50 GLU A O 3
ATOM 3142 N N . ILE A 1 51 ? -1.099 -2.961 -3.907 1.00 0.00 51 ILE A N 3
ATOM 3143 C CA . ILE A 1 51 ? -0.267 -2.512 -2.798 1.00 0.00 51 ILE A CA 3
ATOM 3144 C C . ILE A 1 51 ? 0.904 -1.671 -3.296 1.00 0.00 51 ILE A C 3
ATOM 3145 O O . ILE A 1 51 ? 1.093 -0.533 -2.865 1.00 0.00 51 ILE A O 3
ATOM 3161 N N . ASP A 1 52 ? 1.687 -2.238 -4.207 1.00 0.00 52 ASP A N 3
ATOM 3162 C CA . ASP A 1 52 ? 2.839 -1.540 -4.767 1.00 0.00 52 ASP A CA 3
ATOM 3163 C C . ASP A 1 52 ? 2.500 -0.083 -5.063 1.00 0.00 52 ASP A C 3
ATOM 3164 O O . ASP A 1 52 ? 3.210 0.828 -4.638 1.00 0.00 52 ASP A O 3
ATOM 3173 N N . SER A 1 53 ? 1.411 0.129 -5.794 1.00 0.00 53 SER A N 3
ATOM 3174 C CA . SER A 1 53 ? 0.980 1.476 -6.152 1.00 0.00 53 SER A CA 3
ATOM 3175 C C . SER A 1 53 ? 0.881 2.361 -4.913 1.00 0.00 53 SER A C 3
ATOM 3176 O O . SER A 1 53 ? 1.422 3.466 -4.881 1.00 0.00 53 SER A O 3
ATOM 3184 N N . TRP A 1 54 ? 0.185 1.867 -3.895 1.00 0.00 54 TRP A N 3
ATOM 3185 C CA . TRP A 1 54 ? 0.013 2.612 -2.654 1.00 0.00 54 TRP A CA 3
ATOM 3186 C C . TRP A 1 54 ? 1.336 3.216 -2.194 1.00 0.00 54 TRP A C 3
ATOM 3187 O O . TRP A 1 54 ? 1.451 4.431 -2.032 1.00 0.00 54 TRP A O 3
ATOM 3208 N N . PHE A 1 55 ? 2.331 2.361 -1.986 1.00 0.00 55 PHE A N 3
ATOM 3209 C CA . PHE A 1 55 ? 3.646 2.811 -1.544 1.00 0.00 55 PHE A CA 3
ATOM 3210 C C . PHE A 1 55 ? 4.163 3.937 -2.435 1.00 0.00 55 PHE A C 3
ATOM 3211 O O . PHE A 1 55 ? 4.328 5.072 -1.987 1.00 0.00 55 PHE A O 3
ATOM 3228 N N . SER A 1 56 ? 4.418 3.614 -3.699 1.00 0.00 56 SER A N 3
ATOM 3229 C CA . SER A 1 56 ? 4.920 4.596 -4.652 1.00 0.00 56 SER A CA 3
ATOM 3230 C C . SER A 1 56 ? 4.167 5.917 -4.520 1.00 0.00 56 SER A C 3
ATOM 3231 O O . SER A 1 56 ? 4.694 6.979 -4.847 1.00 0.00 56 SER A O 3
ATOM 3239 N N . GLU A 1 57 ? 2.931 5.840 -4.037 1.00 0.00 57 GLU A N 3
ATOM 3240 C CA . GLU A 1 57 ? 2.104 7.028 -3.863 1.00 0.00 57 GLU A CA 3
ATOM 3241 C C . GLU A 1 57 ? 2.207 7.557 -2.435 1.00 0.00 57 GLU A C 3
ATOM 3242 O O . GLU A 1 57 ? 2.008 8.746 -2.186 1.00 0.00 57 GLU A O 3
ATOM 3254 N N . ARG A 1 58 ? 2.519 6.665 -1.501 1.00 0.00 58 ARG A N 3
ATOM 3255 C CA . ARG A 1 58 ? 2.647 7.040 -0.098 1.00 0.00 58 ARG A CA 3
ATOM 3256 C C . ARG A 1 58 ? 4.050 7.560 0.201 1.00 0.00 58 ARG A C 3
ATOM 3257 O O . ARG A 1 58 ? 4.222 8.696 0.641 1.00 0.00 58 ARG A O 3
ATOM 3278 N N . ARG A 1 59 ? 5.051 6.719 -0.042 1.00 0.00 59 ARG A N 3
ATOM 3279 C CA . ARG A 1 59 ? 6.439 7.093 0.202 1.00 0.00 59 ARG A CA 3
ATOM 3280 C C . ARG A 1 59 ? 6.746 8.462 -0.396 1.00 0.00 59 ARG A C 3
ATOM 3281 O O . ARG A 1 59 ? 7.418 9.286 0.225 1.00 0.00 59 ARG A O 3
ATOM 3302 N N . LYS A 1 60 ? 6.250 8.699 -1.605 1.00 0.00 60 LYS A N 3
ATOM 3303 C CA . LYS A 1 60 ? 6.471 9.969 -2.288 1.00 0.00 60 LYS A CA 3
ATOM 3304 C C . LYS A 1 60 ? 5.779 11.110 -1.551 1.00 0.00 60 LYS A C 3
ATOM 3305 O O . LYS A 1 60 ? 6.212 12.261 -1.619 1.00 0.00 60 LYS A O 3
ATOM 3324 N N . LYS A 1 61 ? 4.701 10.785 -0.844 1.00 0.00 61 LYS A N 3
ATOM 3325 C CA . LYS A 1 61 ? 3.950 11.782 -0.091 1.00 0.00 61 LYS A CA 3
ATOM 3326 C C . LYS A 1 61 ? 4.769 12.306 1.085 1.00 0.00 61 LYS A C 3
ATOM 3327 O O . LYS A 1 61 ? 4.734 13.497 1.396 1.00 0.00 61 LYS A O 3
ATOM 3346 N N . VAL A 1 62 ? 5.505 11.410 1.734 1.00 0.00 62 VAL A N 3
ATOM 3347 C CA . VAL A 1 62 ? 6.335 11.783 2.873 1.00 0.00 62 VAL A CA 3
ATOM 3348 C C . VAL A 1 62 ? 7.570 12.556 2.424 1.00 0.00 62 VAL A C 3
ATOM 3349 O O . VAL A 1 62 ? 7.975 13.525 3.065 1.00 0.00 62 VAL A O 3
ATOM 3362 N N . ASN A 1 63 ? 8.165 12.120 1.319 1.00 0.00 63 ASN A N 3
ATOM 3363 C CA . ASN A 1 63 ? 9.355 12.771 0.783 1.00 0.00 63 ASN A CA 3
ATOM 3364 C C . ASN A 1 63 ? 9.047 14.203 0.358 1.00 0.00 63 ASN A C 3
ATOM 3365 O O . ASN A 1 63 ? 9.849 15.111 0.571 1.00 0.00 63 ASN A O 3
ATOM 3376 N N . ALA A 1 64 ? 7.878 14.397 -0.245 1.00 0.00 64 ALA A N 3
ATOM 3377 C CA . ALA A 1 64 ? 7.462 15.719 -0.698 1.00 0.00 64 ALA A CA 3
ATOM 3378 C C . ALA A 1 64 ? 6.431 16.324 0.248 1.00 0.00 64 ALA A C 3
ATOM 3379 O O . ALA A 1 64 ? 5.231 16.291 -0.024 1.00 0.00 64 ALA A O 3
ATOM 3386 N N . GLU A 1 65 ? 6.906 16.875 1.361 1.00 0.00 65 GLU A N 3
ATOM 3387 C CA . GLU A 1 65 ? 6.023 17.486 2.348 1.00 0.00 65 GLU A CA 3
ATOM 3388 C C . GLU A 1 65 ? 6.574 18.831 2.812 1.00 0.00 65 GLU A C 3
ATOM 3389 O O . GLU A 1 65 ? 7.776 19.081 2.734 1.00 0.00 65 GLU A O 3
ATOM 3401 N N . GLU A 1 66 ? 5.685 19.693 3.294 1.00 0.00 66 GLU A N 3
ATOM 3402 C CA . GLU A 1 66 ? 6.082 21.014 3.769 1.00 0.00 66 GLU A CA 3
ATOM 3403 C C . GLU A 1 66 ? 7.201 21.588 2.906 1.00 0.00 66 GLU A C 3
ATOM 3404 O O . GLU A 1 66 ? 8.173 22.146 3.418 1.00 0.00 66 GLU A O 3
ATOM 3416 N N . THR A 1 67 ? 7.060 21.447 1.592 1.00 0.00 67 THR A N 3
ATOM 3417 C CA . THR A 1 67 ? 8.058 21.950 0.657 1.00 0.00 67 THR A CA 3
ATOM 3418 C C . THR A 1 67 ? 8.164 23.469 0.729 1.00 0.00 67 THR A C 3
ATOM 3419 O O . THR A 1 67 ? 7.153 24.171 0.762 1.00 0.00 67 THR A O 3
ATOM 3430 N N . LYS A 1 68 ? 9.393 23.972 0.753 1.00 0.00 68 LYS A N 3
ATOM 3431 C CA . LYS A 1 68 ? 9.632 25.408 0.819 1.00 0.00 68 LYS A CA 3
ATOM 3432 C C . LYS A 1 68 ? 8.731 26.155 -0.159 1.00 0.00 68 LYS A C 3
ATOM 3433 O O . LYS A 1 68 ? 7.916 26.986 0.241 1.00 0.00 68 LYS A O 3
ATOM 3452 N N . LYS A 1 69 ? 8.883 25.854 -1.444 1.00 0.00 69 LYS A N 3
ATOM 3453 C CA . LYS A 1 69 ? 8.082 26.494 -2.481 1.00 0.00 69 LYS A CA 3
ATOM 3454 C C . LYS A 1 69 ? 6.748 25.776 -2.658 1.00 0.00 69 LYS A C 3
ATOM 3455 O O . LYS A 1 69 ? 6.687 24.696 -3.246 1.00 0.00 69 LYS A O 3
ATOM 3474 N N . SER A 1 70 ? 5.682 26.384 -2.149 1.00 0.00 70 SER A N 3
ATOM 3475 C CA . SER A 1 70 ? 4.349 25.801 -2.250 1.00 0.00 70 SER A CA 3
ATOM 3476 C C . SER A 1 70 ? 3.713 26.128 -3.598 1.00 0.00 70 SER A C 3
ATOM 3477 O O . SER A 1 70 ? 3.813 27.252 -4.087 1.00 0.00 70 SER A O 3
ATOM 3485 N N . GLY A 1 71 ? 3.059 25.135 -4.193 1.00 0.00 71 GLY A N 3
ATOM 3486 C CA . GLY A 1 71 ? 2.417 25.336 -5.479 1.00 0.00 71 GLY A CA 3
ATOM 3487 C C . GLY A 1 71 ? 0.912 25.166 -5.408 1.00 0.00 71 GLY A C 3
ATOM 3488 O O . GLY A 1 71 ? 0.371 24.101 -5.705 1.00 0.00 71 GLY A O 3
ATOM 3492 N N . PRO A 1 72 ? 0.211 26.236 -5.004 1.00 0.00 72 PRO A N 3
ATOM 3493 C CA . PRO A 1 72 ? -1.250 26.225 -4.884 1.00 0.00 72 PRO A CA 3
ATOM 3494 C C . PRO A 1 72 ? -1.943 26.161 -6.242 1.00 0.00 72 PRO A C 3
ATOM 3495 O O . PRO A 1 72 ? -1.504 26.791 -7.203 1.00 0.00 72 PRO A O 3
ATOM 3506 N N . SER A 1 73 ? -3.027 25.395 -6.312 1.00 0.00 73 SER A N 3
ATOM 3507 C CA . SER A 1 73 ? -3.778 25.246 -7.553 1.00 0.00 73 SER A CA 3
ATOM 3508 C C . SER A 1 73 ? -5.275 25.406 -7.304 1.00 0.00 73 SER A C 3
ATOM 3509 O O . SER A 1 73 ? -5.851 24.727 -6.454 1.00 0.00 73 SER A O 3
ATOM 3517 N N . SER A 1 74 ? -5.899 26.311 -8.052 1.00 0.00 74 SER A N 3
ATOM 3518 C CA . SER A 1 74 ? -7.328 26.564 -7.911 1.00 0.00 74 SER A CA 3
ATOM 3519 C C . SER A 1 74 ? -8.138 25.316 -8.251 1.00 0.00 74 SER A C 3
ATOM 3520 O O . SER A 1 74 ? -8.235 24.923 -9.413 1.00 0.00 74 SER A O 3
ATOM 3528 N N . GLY A 1 75 ? -8.717 24.697 -7.227 1.00 0.00 75 GLY A N 3
ATOM 3529 C CA . GLY A 1 75 ? -9.511 23.500 -7.436 1.00 0.00 75 GLY A CA 3
ATOM 3530 C C . GLY A 1 75 ? -9.089 22.360 -6.531 1.00 0.00 75 GLY A C 3
ATOM 3531 O O . GLY A 1 75 ? -9.783 21.348 -6.431 1.00 0.00 75 GLY A O 3
ATOM 3535 N N . GLY A 1 1 ? -3.483 24.263 -21.011 1.00 0.00 1 GLY A N 4
ATOM 3536 C CA . GLY A 1 1 ? -4.174 23.132 -21.605 1.00 0.00 1 GLY A CA 4
ATOM 3537 C C . GLY A 1 1 ? -4.811 22.232 -20.566 1.00 0.00 1 GLY A C 4
ATOM 3538 O O . GLY A 1 1 ? -5.929 22.484 -20.117 1.00 0.00 1 GLY A O 4
ATOM 3542 N N . SER A 1 2 ? -4.100 21.176 -20.183 1.00 0.00 2 SER A N 4
ATOM 3543 C CA . SER A 1 2 ? -4.605 20.231 -19.194 1.00 0.00 2 SER A CA 4
ATOM 3544 C C . SER A 1 2 ? -3.632 20.093 -18.027 1.00 0.00 2 SER A C 4
ATOM 3545 O O . SER A 1 2 ? -2.427 19.938 -18.225 1.00 0.00 2 SER A O 4
ATOM 3553 N N . SER A 1 3 ? -4.164 20.152 -16.811 1.00 0.00 3 SER A N 4
ATOM 3554 C CA . SER A 1 3 ? -3.343 20.038 -15.611 1.00 0.00 3 SER A CA 4
ATOM 3555 C C . SER A 1 3 ? -3.427 18.630 -15.028 1.00 0.00 3 SER A C 4
ATOM 3556 O O . SER A 1 3 ? -4.486 18.005 -15.035 1.00 0.00 3 SER A O 4
ATOM 3564 N N . GLY A 1 4 ? -2.299 18.138 -14.523 1.00 0.00 4 GLY A N 4
ATOM 3565 C CA . GLY A 1 4 ? -2.265 16.808 -13.942 1.00 0.00 4 GLY A CA 4
ATOM 3566 C C . GLY A 1 4 ? -2.458 15.718 -14.978 1.00 0.00 4 GLY A C 4
ATOM 3567 O O . GLY A 1 4 ? -3.265 15.861 -15.897 1.00 0.00 4 GLY A O 4
ATOM 3571 N N . SER A 1 5 ? -1.713 14.627 -14.833 1.00 0.00 5 SER A N 4
ATOM 3572 C CA . SER A 1 5 ? -1.802 13.511 -15.767 1.00 0.00 5 SER A CA 4
ATOM 3573 C C . SER A 1 5 ? -2.962 12.589 -15.403 1.00 0.00 5 SER A C 4
ATOM 3574 O O . SER A 1 5 ? -3.415 12.565 -14.259 1.00 0.00 5 SER A O 4
ATOM 3582 N N . SER A 1 6 ? -3.438 11.832 -16.386 1.00 0.00 6 SER A N 4
ATOM 3583 C CA . SER A 1 6 ? -4.548 10.911 -16.172 1.00 0.00 6 SER A CA 4
ATOM 3584 C C . SER A 1 6 ? -5.647 11.567 -15.341 1.00 0.00 6 SER A C 4
ATOM 3585 O O . SER A 1 6 ? -6.173 10.969 -14.404 1.00 0.00 6 SER A O 4
ATOM 3593 N N . GLY A 1 7 ? -5.988 12.803 -15.693 1.00 0.00 7 GLY A N 4
ATOM 3594 C CA . GLY A 1 7 ? -7.021 13.522 -14.971 1.00 0.00 7 GLY A CA 4
ATOM 3595 C C . GLY A 1 7 ? -6.504 14.153 -13.694 1.00 0.00 7 GLY A C 4
ATOM 3596 O O . GLY A 1 7 ? -5.306 14.393 -13.536 1.00 0.00 7 GLY A O 4
ATOM 3600 N N . PRO A 1 8 ? -7.419 14.435 -12.755 1.00 0.00 8 PRO A N 4
ATOM 3601 C CA . PRO A 1 8 ? -7.072 15.048 -11.470 1.00 0.00 8 PRO A CA 4
ATOM 3602 C C . PRO A 1 8 ? -6.295 14.097 -10.565 1.00 0.00 8 PRO A C 4
ATOM 3603 O O . PRO A 1 8 ? -5.966 14.435 -9.428 1.00 0.00 8 PRO A O 4
ATOM 3614 N N . THR A 1 9 ? -6.003 12.906 -11.078 1.00 0.00 9 THR A N 4
ATOM 3615 C CA . THR A 1 9 ? -5.265 11.906 -10.317 1.00 0.00 9 THR A CA 4
ATOM 3616 C C . THR A 1 9 ? -5.787 11.807 -8.888 1.00 0.00 9 THR A C 4
ATOM 3617 O O . THR A 1 9 ? -5.020 11.592 -7.949 1.00 0.00 9 THR A O 4
ATOM 3628 N N . LYS A 1 10 ? -7.097 11.964 -8.730 1.00 0.00 10 LYS A N 4
ATOM 3629 C CA . LYS A 1 10 ? -7.723 11.891 -7.415 1.00 0.00 10 LYS A CA 4
ATOM 3630 C C . LYS A 1 10 ? -8.194 10.471 -7.115 1.00 0.00 10 LYS A C 4
ATOM 3631 O O . LYS A 1 10 ? -8.706 9.778 -7.995 1.00 0.00 10 LYS A O 4
ATOM 3650 N N . TYR A 1 11 ? -8.018 10.045 -5.869 1.00 0.00 11 TYR A N 4
ATOM 3651 C CA . TYR A 1 11 ? -8.425 8.708 -5.454 1.00 0.00 11 TYR A CA 4
ATOM 3652 C C . TYR A 1 11 ? -8.855 8.699 -3.991 1.00 0.00 11 TYR A C 4
ATOM 3653 O O . TYR A 1 11 ? -8.585 9.641 -3.245 1.00 0.00 11 TYR A O 4
ATOM 3671 N N . LYS A 1 12 ? -9.527 7.627 -3.585 1.00 0.00 12 LYS A N 4
ATOM 3672 C CA . LYS A 1 12 ? -9.995 7.491 -2.211 1.00 0.00 12 LYS A CA 4
ATOM 3673 C C . LYS A 1 12 ? -8.896 6.928 -1.315 1.00 0.00 12 LYS A C 4
ATOM 3674 O O . LYS A 1 12 ? -7.987 6.246 -1.787 1.00 0.00 12 LYS A O 4
ATOM 3693 N N . GLU A 1 13 ? -8.987 7.217 -0.021 1.00 0.00 13 GLU A N 4
ATOM 3694 C CA . GLU A 1 13 ? -8.000 6.738 0.940 1.00 0.00 13 GLU A CA 4
ATOM 3695 C C . GLU A 1 13 ? -8.238 5.269 1.278 1.00 0.00 13 GLU A C 4
ATOM 3696 O O . GLU A 1 13 ? -9.330 4.741 1.066 1.00 0.00 13 GLU A O 4
ATOM 3708 N N . ARG A 1 14 ? -7.208 4.614 1.803 1.00 0.00 14 ARG A N 4
ATOM 3709 C CA . ARG A 1 14 ? -7.303 3.206 2.169 1.00 0.00 14 ARG A CA 4
ATOM 3710 C C . ARG A 1 14 ? -8.057 3.036 3.484 1.00 0.00 14 ARG A C 4
ATOM 3711 O O . ARG A 1 14 ? -8.538 4.008 4.066 1.00 0.00 14 ARG A O 4
ATOM 3732 N N . ALA A 1 15 ? -8.156 1.794 3.948 1.00 0.00 15 ALA A N 4
ATOM 3733 C CA . ALA A 1 15 ? -8.849 1.497 5.195 1.00 0.00 15 ALA A CA 4
ATOM 3734 C C . ALA A 1 15 ? -7.872 1.432 6.364 1.00 0.00 15 ALA A C 4
ATOM 3735 O O . ALA A 1 15 ? -6.657 1.346 6.185 1.00 0.00 15 ALA A O 4
ATOM 3742 N N . PRO A 1 16 ? -8.413 1.474 7.591 1.00 0.00 16 PRO A N 4
ATOM 3743 C CA . PRO A 1 16 ? -7.606 1.421 8.813 1.00 0.00 16 PRO A CA 4
ATOM 3744 C C . PRO A 1 16 ? -6.974 0.051 9.032 1.00 0.00 16 PRO A C 4
ATOM 3745 O O . PRO A 1 16 ? -5.868 -0.055 9.562 1.00 0.00 16 PRO A O 4
ATOM 3756 N N . GLU A 1 17 ? -7.683 -0.996 8.621 1.00 0.00 17 GLU A N 4
ATOM 3757 C CA . GLU A 1 17 ? -7.190 -2.360 8.773 1.00 0.00 17 GLU A CA 4
ATOM 3758 C C . GLU A 1 17 ? -6.074 -2.649 7.773 1.00 0.00 17 GLU A C 4
ATOM 3759 O O . GLU A 1 17 ? -4.993 -3.101 8.149 1.00 0.00 17 GLU A O 4
ATOM 3771 N N . GLN A 1 18 ? -6.347 -2.386 6.499 1.00 0.00 18 GLN A N 4
ATOM 3772 C CA . GLN A 1 18 ? -5.367 -2.620 5.445 1.00 0.00 18 GLN A CA 4
ATOM 3773 C C . GLN A 1 18 ? -4.113 -1.781 5.671 1.00 0.00 18 GLN A C 4
ATOM 3774 O O . GLN A 1 18 ? -2.995 -2.296 5.639 1.00 0.00 18 GLN A O 4
ATOM 3788 N N . LEU A 1 19 ? -4.307 -0.487 5.899 1.00 0.00 19 LEU A N 4
ATOM 3789 C CA . LEU A 1 19 ? -3.192 0.425 6.130 1.00 0.00 19 LEU A CA 4
ATOM 3790 C C . LEU A 1 19 ? -2.265 -0.113 7.214 1.00 0.00 19 LEU A C 4
ATOM 3791 O O . LEU A 1 19 ? -1.049 -0.174 7.031 1.00 0.00 19 LEU A O 4
ATOM 3807 N N . ARG A 1 20 ? -2.847 -0.505 8.343 1.00 0.00 20 ARG A N 4
ATOM 3808 C CA . ARG A 1 20 ? -2.073 -1.039 9.457 1.00 0.00 20 ARG A CA 4
ATOM 3809 C C . ARG A 1 20 ? -0.935 -1.923 8.954 1.00 0.00 20 ARG A C 4
ATOM 3810 O O . ARG A 1 20 ? 0.191 -1.841 9.443 1.00 0.00 20 ARG A O 4
ATOM 3831 N N . ALA A 1 21 ? -1.239 -2.769 7.974 1.00 0.00 21 ALA A N 4
ATOM 3832 C CA . ALA A 1 21 ? -0.242 -3.666 7.404 1.00 0.00 21 ALA A CA 4
ATOM 3833 C C . ALA A 1 21 ? 0.726 -2.910 6.500 1.00 0.00 21 ALA A C 4
ATOM 3834 O O . ALA A 1 21 ? 1.929 -3.173 6.502 1.00 0.00 21 ALA A O 4
ATOM 3841 N N . LEU A 1 22 ? 0.193 -1.969 5.728 1.00 0.00 22 LEU A N 4
ATOM 3842 C CA . LEU A 1 22 ? 1.010 -1.174 4.817 1.00 0.00 22 LEU A CA 4
ATOM 3843 C C . LEU A 1 22 ? 1.951 -0.256 5.591 1.00 0.00 22 LEU A C 4
ATOM 3844 O O . LEU A 1 22 ? 3.171 -0.406 5.525 1.00 0.00 22 LEU A O 4
ATOM 3860 N N . GLU A 1 23 ? 1.376 0.691 6.325 1.00 0.00 23 GLU A N 4
ATOM 3861 C CA . GLU A 1 23 ? 2.165 1.631 7.112 1.00 0.00 23 GLU A CA 4
ATOM 3862 C C . GLU A 1 23 ? 3.240 0.902 7.913 1.00 0.00 23 GLU A C 4
ATOM 3863 O O . GLU A 1 23 ? 4.410 1.284 7.894 1.00 0.00 23 GLU A O 4
ATOM 3875 N N . SER A 1 24 ? 2.833 -0.149 8.618 1.00 0.00 24 SER A N 4
ATOM 3876 C CA . SER A 1 24 ? 3.759 -0.929 9.430 1.00 0.00 24 SER A CA 4
ATOM 3877 C C . SER A 1 24 ? 4.896 -1.483 8.577 1.00 0.00 24 SER A C 4
ATOM 3878 O O . SER A 1 24 ? 6.049 -1.517 9.006 1.00 0.00 24 SER A O 4
ATOM 3886 N N . SER A 1 25 ? 4.561 -1.917 7.366 1.00 0.00 25 SER A N 4
ATOM 3887 C CA . SER A 1 25 ? 5.552 -2.473 6.453 1.00 0.00 25 SER A CA 4
ATOM 3888 C C . SER A 1 25 ? 6.416 -1.369 5.850 1.00 0.00 25 SER A C 4
ATOM 3889 O O . SER A 1 25 ? 7.581 -1.589 5.518 1.00 0.00 25 SER A O 4
ATOM 3897 N N . PHE A 1 26 ? 5.836 -0.182 5.713 1.00 0.00 26 PHE A N 4
ATOM 3898 C CA . PHE A 1 26 ? 6.551 0.958 5.150 1.00 0.00 26 PHE A CA 4
ATOM 3899 C C . PHE A 1 26 ? 7.741 1.340 6.025 1.00 0.00 26 PHE A C 4
ATOM 3900 O O . PHE A 1 26 ? 8.877 1.399 5.557 1.00 0.00 26 PHE A O 4
ATOM 3917 N N . ALA A 1 27 ? 7.470 1.601 7.300 1.00 0.00 27 ALA A N 4
ATOM 3918 C CA . ALA A 1 27 ? 8.517 1.976 8.242 1.00 0.00 27 ALA A CA 4
ATOM 3919 C C . ALA A 1 27 ? 9.764 1.121 8.047 1.00 0.00 27 ALA A C 4
ATOM 3920 O O . ALA A 1 27 ? 10.887 1.615 8.144 1.00 0.00 27 ALA A O 4
ATOM 3927 N N . GLN A 1 28 ? 9.559 -0.163 7.771 1.00 0.00 28 GLN A N 4
ATOM 3928 C CA . GLN A 1 28 ? 10.668 -1.086 7.563 1.00 0.00 28 GLN A CA 4
ATOM 3929 C C . GLN A 1 28 ? 11.323 -0.853 6.206 1.00 0.00 28 GLN A C 4
ATOM 3930 O O . GLN A 1 28 ? 12.538 -0.687 6.113 1.00 0.00 28 GLN A O 4
ATOM 3944 N N . ASN A 1 29 ? 10.509 -0.842 5.155 1.00 0.00 29 ASN A N 4
ATOM 3945 C CA . ASN A 1 29 ? 11.010 -0.630 3.802 1.00 0.00 29 ASN A CA 4
ATOM 3946 C C . ASN A 1 29 ? 9.935 -0.010 2.915 1.00 0.00 29 ASN A C 4
ATOM 3947 O O . ASN A 1 29 ? 8.756 -0.358 2.989 1.00 0.00 29 ASN A O 4
ATOM 3958 N N . PRO A 1 30 ? 10.349 0.932 2.054 1.00 0.00 30 PRO A N 4
ATOM 3959 C CA . PRO A 1 30 ? 9.437 1.621 1.135 1.00 0.00 30 PRO A CA 4
ATOM 3960 C C . PRO A 1 30 ? 8.922 0.701 0.033 1.00 0.00 30 PRO A C 4
ATOM 3961 O O . PRO A 1 30 ? 7.717 0.624 -0.213 1.00 0.00 30 PRO A O 4
ATOM 3972 N N . LEU A 1 31 ? 9.840 0.005 -0.627 1.00 0.00 31 LEU A N 4
ATOM 3973 C CA . LEU A 1 31 ? 9.479 -0.911 -1.704 1.00 0.00 31 LEU A CA 4
ATOM 3974 C C . LEU A 1 31 ? 9.919 -2.335 -1.379 1.00 0.00 31 LEU A C 4
ATOM 3975 O O . LEU A 1 31 ? 10.965 -2.805 -1.826 1.00 0.00 31 LEU A O 4
ATOM 3991 N N . PRO A 1 32 ? 9.101 -3.040 -0.583 1.00 0.00 32 PRO A N 4
ATOM 3992 C CA . PRO A 1 32 ? 9.384 -4.421 -0.182 1.00 0.00 32 PRO A CA 4
ATOM 3993 C C . PRO A 1 32 ? 9.256 -5.400 -1.345 1.00 0.00 32 PRO A C 4
ATOM 3994 O O . PRO A 1 32 ? 8.351 -5.282 -2.172 1.00 0.00 32 PRO A O 4
ATOM 4005 N N . LEU A 1 33 ? 10.167 -6.365 -1.402 1.00 0.00 33 LEU A N 4
ATOM 4006 C CA . LEU A 1 33 ? 10.156 -7.365 -2.464 1.00 0.00 33 LEU A CA 4
ATOM 4007 C C . LEU A 1 33 ? 8.805 -8.070 -2.534 1.00 0.00 33 LEU A C 4
ATOM 4008 O O . LEU A 1 33 ? 7.881 -7.737 -1.792 1.00 0.00 33 LEU A O 4
ATOM 4024 N N . ASP A 1 34 ? 8.699 -9.046 -3.429 1.00 0.00 34 ASP A N 4
ATOM 4025 C CA . ASP A 1 34 ? 7.462 -9.801 -3.594 1.00 0.00 34 ASP A CA 4
ATOM 4026 C C . ASP A 1 34 ? 7.119 -10.568 -2.321 1.00 0.00 34 ASP A C 4
ATOM 4027 O O . ASP A 1 34 ? 6.042 -10.394 -1.752 1.00 0.00 34 ASP A O 4
ATOM 4036 N N . GLU A 1 35 ? 8.043 -11.416 -1.880 1.00 0.00 35 GLU A N 4
ATOM 4037 C CA . GLU A 1 35 ? 7.837 -12.210 -0.675 1.00 0.00 35 GLU A CA 4
ATOM 4038 C C . GLU A 1 35 ? 7.180 -11.376 0.421 1.00 0.00 35 GLU A C 4
ATOM 4039 O O . GLU A 1 35 ? 6.032 -11.615 0.793 1.00 0.00 35 GLU A O 4
ATOM 4051 N N . GLU A 1 36 ? 7.918 -10.397 0.934 1.00 0.00 36 GLU A N 4
ATOM 4052 C CA . GLU A 1 36 ? 7.408 -9.528 1.988 1.00 0.00 36 GLU A CA 4
ATOM 4053 C C . GLU A 1 36 ? 6.028 -8.987 1.627 1.00 0.00 36 GLU A C 4
ATOM 4054 O O . GLU A 1 36 ? 5.192 -8.752 2.501 1.00 0.00 36 GLU A O 4
ATOM 4066 N N . LEU A 1 37 ? 5.796 -8.791 0.334 1.00 0.00 37 LEU A N 4
ATOM 4067 C CA . LEU A 1 37 ? 4.517 -8.277 -0.145 1.00 0.00 37 LEU A CA 4
ATOM 4068 C C . LEU A 1 37 ? 3.455 -9.373 -0.143 1.00 0.00 37 LEU A C 4
ATOM 4069 O O . LEU A 1 37 ? 2.265 -9.096 0.006 1.00 0.00 37 LEU A O 4
ATOM 4085 N N . ASP A 1 38 ? 3.894 -10.615 -0.307 1.00 0.00 38 ASP A N 4
ATOM 4086 C CA . ASP A 1 38 ? 2.982 -11.753 -0.321 1.00 0.00 38 ASP A CA 4
ATOM 4087 C C . ASP A 1 38 ? 2.296 -11.917 1.031 1.00 0.00 38 ASP A C 4
ATOM 4088 O O . ASP A 1 38 ? 1.123 -12.281 1.104 1.00 0.00 38 ASP A O 4
ATOM 4097 N N . ARG A 1 39 ? 3.037 -11.646 2.101 1.00 0.00 39 ARG A N 4
ATOM 4098 C CA . ARG A 1 39 ? 2.502 -11.765 3.452 1.00 0.00 39 ARG A CA 4
ATOM 4099 C C . ARG A 1 39 ? 1.462 -10.682 3.722 1.00 0.00 39 ARG A C 4
ATOM 4100 O O . ARG A 1 39 ? 0.378 -10.960 4.237 1.00 0.00 39 ARG A O 4
ATOM 4121 N N . LEU A 1 40 ? 1.799 -9.445 3.372 1.00 0.00 40 LEU A N 4
ATOM 4122 C CA . LEU A 1 40 ? 0.895 -8.319 3.577 1.00 0.00 40 LEU A CA 4
ATOM 4123 C C . LEU A 1 40 ? -0.410 -8.522 2.814 1.00 0.00 40 LEU A C 4
ATOM 4124 O O . LEU A 1 40 ? -1.478 -8.118 3.273 1.00 0.00 40 LEU A O 4
ATOM 4140 N N . ARG A 1 41 ? -0.315 -9.151 1.647 1.00 0.00 41 ARG A N 4
ATOM 4141 C CA . ARG A 1 41 ? -1.488 -9.409 0.821 1.00 0.00 41 ARG A CA 4
ATOM 4142 C C . ARG A 1 41 ? -2.522 -10.232 1.585 1.00 0.00 41 ARG A C 4
ATOM 4143 O O . ARG A 1 41 ? -3.666 -10.367 1.151 1.00 0.00 41 ARG A O 4
ATOM 4164 N N . SER A 1 42 ? -2.110 -10.779 2.724 1.00 0.00 42 SER A N 4
ATOM 4165 C CA . SER A 1 42 ? -2.998 -11.592 3.547 1.00 0.00 42 SER A CA 4
ATOM 4166 C C . SER A 1 42 ? -3.789 -10.720 4.517 1.00 0.00 42 SER A C 4
ATOM 4167 O O . SER A 1 42 ? -4.962 -10.979 4.786 1.00 0.00 42 SER A O 4
ATOM 4175 N N . GLU A 1 43 ? -3.138 -9.685 5.039 1.00 0.00 43 GLU A N 4
ATOM 4176 C CA . GLU A 1 43 ? -3.781 -8.775 5.980 1.00 0.00 43 GLU A CA 4
ATOM 4177 C C . GLU A 1 43 ? -4.531 -7.669 5.242 1.00 0.00 43 GLU A C 4
ATOM 4178 O O . GLU A 1 43 ? -5.651 -7.312 5.607 1.00 0.00 43 GLU A O 4
ATOM 4190 N N . THR A 1 44 ? -3.904 -7.130 4.201 1.00 0.00 44 THR A N 4
ATOM 4191 C CA . THR A 1 44 ? -4.510 -6.064 3.412 1.00 0.00 44 THR A CA 4
ATOM 4192 C C . THR A 1 44 ? -5.527 -6.622 2.424 1.00 0.00 44 THR A C 4
ATOM 4193 O O . THR A 1 44 ? -6.394 -5.899 1.933 1.00 0.00 44 THR A O 4
ATOM 4204 N N . LYS A 1 45 ? -5.417 -7.915 2.134 1.00 0.00 45 LYS A N 4
ATOM 4205 C CA . LYS A 1 45 ? -6.328 -8.572 1.205 1.00 0.00 45 LYS A CA 4
ATOM 4206 C C . LYS A 1 45 ? -6.359 -7.842 -0.134 1.00 0.00 45 LYS A C 4
ATOM 4207 O O . LYS A 1 45 ? -7.379 -7.831 -0.822 1.00 0.00 45 LYS A O 4
ATOM 4226 N N . MET A 1 46 ? -5.234 -7.235 -0.499 1.00 0.00 46 MET A N 4
ATOM 4227 C CA . MET A 1 46 ? -5.133 -6.506 -1.757 1.00 0.00 46 MET A CA 4
ATOM 4228 C C . MET A 1 46 ? -4.254 -7.257 -2.752 1.00 0.00 46 MET A C 4
ATOM 4229 O O . MET A 1 46 ? -3.737 -8.333 -2.450 1.00 0.00 46 MET A O 4
ATOM 4243 N N . THR A 1 47 ? -4.090 -6.685 -3.941 1.00 0.00 47 THR A N 4
ATOM 4244 C CA . THR A 1 47 ? -3.276 -7.301 -4.980 1.00 0.00 47 THR A CA 4
ATOM 4245 C C . THR A 1 47 ? -1.943 -6.577 -5.137 1.00 0.00 47 THR A C 4
ATOM 4246 O O . THR A 1 47 ? -1.852 -5.371 -4.911 1.00 0.00 47 THR A O 4
ATOM 4257 N N . ARG A 1 48 ? -0.913 -7.321 -5.525 1.00 0.00 48 ARG A N 4
ATOM 4258 C CA . ARG A 1 48 ? 0.415 -6.750 -5.712 1.00 0.00 48 ARG A CA 4
ATOM 4259 C C . ARG A 1 48 ? 0.330 -5.387 -6.393 1.00 0.00 48 ARG A C 4
ATOM 4260 O O . ARG A 1 48 ? 1.102 -4.479 -6.086 1.00 0.00 48 ARG A O 4
ATOM 4281 N N . ARG A 1 49 ? -0.614 -5.253 -7.320 1.00 0.00 49 ARG A N 4
ATOM 4282 C CA . ARG A 1 49 ? -0.798 -4.002 -8.046 1.00 0.00 49 ARG A CA 4
ATOM 4283 C C . ARG A 1 49 ? -1.332 -2.911 -7.123 1.00 0.00 49 ARG A C 4
ATOM 4284 O O . ARG A 1 49 ? -0.850 -1.779 -7.141 1.00 0.00 49 ARG A O 4
ATOM 4305 N N . GLU A 1 50 ? -2.330 -3.260 -6.317 1.00 0.00 50 GLU A N 4
ATOM 4306 C CA . GLU A 1 50 ? -2.929 -2.310 -5.387 1.00 0.00 50 GLU A CA 4
ATOM 4307 C C . GLU A 1 50 ? -1.930 -1.901 -4.308 1.00 0.00 50 GLU A C 4
ATOM 4308 O O . GLU A 1 50 ? -1.961 -0.774 -3.814 1.00 0.00 50 GLU A O 4
ATOM 4320 N N . ILE A 1 51 ? -1.047 -2.826 -3.947 1.00 0.00 51 ILE A N 4
ATOM 4321 C CA . ILE A 1 51 ? -0.040 -2.563 -2.927 1.00 0.00 51 ILE A CA 4
ATOM 4322 C C . ILE A 1 51 ? 1.168 -1.845 -3.520 1.00 0.00 51 ILE A C 4
ATOM 4323 O O . ILE A 1 51 ? 1.479 -0.715 -3.142 1.00 0.00 51 ILE A O 4
ATOM 4339 N N . ASP A 1 52 ? 1.844 -2.508 -4.451 1.00 0.00 52 ASP A N 4
ATOM 4340 C CA . ASP A 1 52 ? 3.017 -1.933 -5.099 1.00 0.00 52 ASP A CA 4
ATOM 4341 C C . ASP A 1 52 ? 2.796 -0.456 -5.412 1.00 0.00 52 ASP A C 4
ATOM 4342 O O . ASP A 1 52 ? 3.682 0.372 -5.203 1.00 0.00 52 ASP A O 4
ATOM 4351 N N . SER A 1 53 ? 1.608 -0.135 -5.916 1.00 0.00 53 SER A N 4
ATOM 4352 C CA . SER A 1 53 ? 1.272 1.241 -6.263 1.00 0.00 53 SER A CA 4
ATOM 4353 C C . SER A 1 53 ? 1.144 2.101 -5.009 1.00 0.00 53 SER A C 4
ATOM 4354 O O . SER A 1 53 ? 1.699 3.197 -4.936 1.00 0.00 53 SER A O 4
ATOM 4362 N N . TRP A 1 54 ? 0.407 1.596 -4.026 1.00 0.00 54 TRP A N 4
ATOM 4363 C CA . TRP A 1 54 ? 0.205 2.317 -2.775 1.00 0.00 54 TRP A CA 4
ATOM 4364 C C . TRP A 1 54 ? 1.512 2.926 -2.280 1.00 0.00 54 TRP A C 4
ATOM 4365 O O . TRP A 1 54 ? 1.574 4.114 -1.962 1.00 0.00 54 TRP A O 4
ATOM 4386 N N . PHE A 1 55 ? 2.555 2.105 -2.216 1.00 0.00 55 PHE A N 4
ATOM 4387 C CA . PHE A 1 55 ? 3.862 2.563 -1.758 1.00 0.00 55 PHE A CA 4
ATOM 4388 C C . PHE A 1 55 ? 4.397 3.670 -2.661 1.00 0.00 55 PHE A C 4
ATOM 4389 O O . PHE A 1 55 ? 4.555 4.813 -2.234 1.00 0.00 55 PHE A O 4
ATOM 4406 N N . SER A 1 56 ? 4.675 3.321 -3.913 1.00 0.00 56 SER A N 4
ATOM 4407 C CA . SER A 1 56 ? 5.197 4.283 -4.877 1.00 0.00 56 SER A CA 4
ATOM 4408 C C . SER A 1 56 ? 4.410 5.589 -4.822 1.00 0.00 56 SER A C 4
ATOM 4409 O O . SER A 1 56 ? 4.952 6.663 -5.079 1.00 0.00 56 SER A O 4
ATOM 4417 N N . GLU A 1 57 ? 3.128 5.486 -4.485 1.00 0.00 57 GLU A N 4
ATOM 4418 C CA . GLU A 1 57 ? 2.266 6.658 -4.397 1.00 0.00 57 GLU A CA 4
ATOM 4419 C C . GLU A 1 57 ? 2.310 7.262 -2.996 1.00 0.00 57 GLU A C 4
ATOM 4420 O O . GLU A 1 57 ? 2.107 8.464 -2.820 1.00 0.00 57 GLU A O 4
ATOM 4432 N N . ARG A 1 58 ? 2.576 6.420 -2.003 1.00 0.00 58 ARG A N 4
ATOM 4433 C CA . ARG A 1 58 ? 2.645 6.869 -0.618 1.00 0.00 58 ARG A CA 4
ATOM 4434 C C . ARG A 1 58 ? 4.007 7.485 -0.313 1.00 0.00 58 ARG A C 4
ATOM 4435 O O . ARG A 1 58 ? 4.110 8.678 -0.028 1.00 0.00 58 ARG A O 4
ATOM 4456 N N . ARG A 1 59 ? 5.049 6.663 -0.376 1.00 0.00 59 ARG A N 4
ATOM 4457 C CA . ARG A 1 59 ? 6.405 7.126 -0.105 1.00 0.00 59 ARG A CA 4
ATOM 4458 C C . ARG A 1 59 ? 6.679 8.450 -0.812 1.00 0.00 59 ARG A C 4
ATOM 4459 O O . ARG A 1 59 ? 7.391 9.309 -0.292 1.00 0.00 59 ARG A O 4
ATOM 4480 N N . LYS A 1 60 ? 6.109 8.608 -2.002 1.00 0.00 60 LYS A N 4
ATOM 4481 C CA . LYS A 1 60 ? 6.289 9.827 -2.782 1.00 0.00 60 LYS A CA 4
ATOM 4482 C C . LYS A 1 60 ? 5.470 10.973 -2.197 1.00 0.00 60 LYS A C 4
ATOM 4483 O O . LYS A 1 60 ? 5.850 12.140 -2.306 1.00 0.00 60 LYS A O 4
ATOM 4502 N N . LYS A 1 61 ? 4.346 10.634 -1.576 1.00 0.00 61 LYS A N 4
ATOM 4503 C CA . LYS A 1 61 ? 3.474 11.634 -0.971 1.00 0.00 61 LYS A CA 4
ATOM 4504 C C . LYS A 1 61 ? 4.164 12.317 0.207 1.00 0.00 61 LYS A C 4
ATOM 4505 O O . LYS A 1 61 ? 4.109 13.539 0.348 1.00 0.00 61 LYS A O 4
ATOM 4524 N N . VAL A 1 62 ? 4.813 11.520 1.049 1.00 0.00 62 VAL A N 4
ATOM 4525 C CA . VAL A 1 62 ? 5.516 12.047 2.213 1.00 0.00 62 VAL A CA 4
ATOM 4526 C C . VAL A 1 62 ? 6.461 13.177 1.819 1.00 0.00 62 VAL A C 4
ATOM 4527 O O . VAL A 1 62 ? 6.614 14.155 2.548 1.00 0.00 62 VAL A O 4
ATOM 4540 N N . ASN A 1 63 ? 7.094 13.034 0.659 1.00 0.00 63 ASN A N 4
ATOM 4541 C CA . ASN A 1 63 ? 8.025 14.042 0.166 1.00 0.00 63 ASN A CA 4
ATOM 4542 C C . ASN A 1 63 ? 7.303 15.354 -0.125 1.00 0.00 63 ASN A C 4
ATOM 4543 O O . ASN A 1 63 ? 7.817 16.435 0.161 1.00 0.00 63 ASN A O 4
ATOM 4554 N N . ALA A 1 64 ? 6.107 15.250 -0.695 1.00 0.00 64 ALA A N 4
ATOM 4555 C CA . ALA A 1 64 ? 5.312 16.427 -1.023 1.00 0.00 64 ALA A CA 4
ATOM 4556 C C . ALA A 1 64 ? 4.278 16.711 0.061 1.00 0.00 64 ALA A C 4
ATOM 4557 O O . ALA A 1 64 ? 3.088 16.460 -0.124 1.00 0.00 64 ALA A O 4
ATOM 4564 N N . GLU A 1 65 ? 4.741 17.235 1.192 1.00 0.00 65 GLU A N 4
ATOM 4565 C CA . GLU A 1 65 ? 3.855 17.551 2.306 1.00 0.00 65 GLU A CA 4
ATOM 4566 C C . GLU A 1 65 ? 4.255 18.869 2.962 1.00 0.00 65 GLU A C 4
ATOM 4567 O O . GLU A 1 65 ? 5.439 19.180 3.082 1.00 0.00 65 GLU A O 4
ATOM 4579 N N . GLU A 1 66 ? 3.257 19.640 3.384 1.00 0.00 66 GLU A N 4
ATOM 4580 C CA . GLU A 1 66 ? 3.504 20.925 4.026 1.00 0.00 66 GLU A CA 4
ATOM 4581 C C . GLU A 1 66 ? 4.052 21.938 3.024 1.00 0.00 66 GLU A C 4
ATOM 4582 O O . GLU A 1 66 ? 4.970 22.699 3.331 1.00 0.00 66 GLU A O 4
ATOM 4594 N N . THR A 1 67 ? 3.482 21.941 1.823 1.00 0.00 67 THR A N 4
ATOM 4595 C CA . THR A 1 67 ? 3.913 22.857 0.775 1.00 0.00 67 THR A CA 4
ATOM 4596 C C . THR A 1 67 ? 2.718 23.517 0.096 1.00 0.00 67 THR A C 4
ATOM 4597 O O . THR A 1 67 ? 1.572 23.122 0.312 1.00 0.00 67 THR A O 4
ATOM 4608 N N . LYS A 1 68 ? 2.992 24.523 -0.727 1.00 0.00 68 LYS A N 4
ATOM 4609 C CA . LYS A 1 68 ? 1.940 25.238 -1.440 1.00 0.00 68 LYS A CA 4
ATOM 4610 C C . LYS A 1 68 ? 1.140 24.287 -2.324 1.00 0.00 68 LYS A C 4
ATOM 4611 O O . LYS A 1 68 ? 1.703 23.564 -3.146 1.00 0.00 68 LYS A O 4
ATOM 4630 N N . LYS A 1 69 ? -0.178 24.293 -2.150 1.00 0.00 69 LYS A N 4
ATOM 4631 C CA . LYS A 1 69 ? -1.057 23.433 -2.933 1.00 0.00 69 LYS A CA 4
ATOM 4632 C C . LYS A 1 69 ? -2.468 24.008 -2.993 1.00 0.00 69 LYS A C 4
ATOM 4633 O O . LYS A 1 69 ? -2.921 24.666 -2.056 1.00 0.00 69 LYS A O 4
ATOM 4652 N N . SER A 1 70 ? -3.160 23.755 -4.099 1.00 0.00 70 SER A N 4
ATOM 4653 C CA . SER A 1 70 ? -4.519 24.250 -4.282 1.00 0.00 70 SER A CA 4
ATOM 4654 C C . SER A 1 70 ? -5.540 23.225 -3.797 1.00 0.00 70 SER A C 4
ATOM 4655 O O . SER A 1 70 ? -6.537 22.961 -4.468 1.00 0.00 70 SER A O 4
ATOM 4663 N N . GLY A 1 71 ? -5.283 22.650 -2.627 1.00 0.00 71 GLY A N 4
ATOM 4664 C CA . GLY A 1 71 ? -6.187 21.660 -2.071 1.00 0.00 71 GLY A CA 4
ATOM 4665 C C . GLY A 1 71 ? -5.965 21.439 -0.588 1.00 0.00 71 GLY A C 4
ATOM 4666 O O . GLY A 1 71 ? -4.842 21.515 -0.089 1.00 0.00 71 GLY A O 4
ATOM 4670 N N . PRO A 1 72 ? -7.055 21.160 0.142 1.00 0.00 72 PRO A N 4
ATOM 4671 C CA . PRO A 1 72 ? -6.999 20.923 1.588 1.00 0.00 72 PRO A CA 4
ATOM 4672 C C . PRO A 1 72 ? -6.310 19.607 1.933 1.00 0.00 72 PRO A C 4
ATOM 4673 O O . PRO A 1 72 ? -5.737 18.949 1.065 1.00 0.00 72 PRO A O 4
ATOM 4684 N N . SER A 1 73 ? -6.372 19.228 3.206 1.00 0.00 73 SER A N 4
ATOM 4685 C CA . SER A 1 73 ? -5.750 17.992 3.667 1.00 0.00 73 SER A CA 4
ATOM 4686 C C . SER A 1 73 ? -6.323 17.566 5.015 1.00 0.00 73 SER A C 4
ATOM 4687 O O . SER A 1 73 ? -6.920 18.371 5.730 1.00 0.00 73 SER A O 4
ATOM 4695 N N . SER A 1 74 ? -6.135 16.295 5.356 1.00 0.00 74 SER A N 4
ATOM 4696 C CA . SER A 1 74 ? -6.635 15.760 6.617 1.00 0.00 74 SER A CA 4
ATOM 4697 C C . SER A 1 74 ? -5.483 15.352 7.529 1.00 0.00 74 SER A C 4
ATOM 4698 O O . SER A 1 74 ? -4.574 14.633 7.117 1.00 0.00 74 SER A O 4
ATOM 4706 N N . GLY A 1 75 ? -5.528 15.818 8.774 1.00 0.00 75 GLY A N 4
ATOM 4707 C CA . GLY A 1 75 ? -4.483 15.492 9.727 1.00 0.00 75 GLY A CA 4
ATOM 4708 C C . GLY A 1 75 ? -4.427 16.471 10.883 1.00 0.00 75 GLY A C 4
ATOM 4709 O O . GLY A 1 75 ? -3.433 16.530 11.607 1.00 0.00 75 GLY A O 4
ATOM 4713 N N . GLY A 1 1 ? 5.114 28.640 -14.773 1.00 0.00 1 GLY A N 5
ATOM 4714 C CA . GLY A 1 1 ? 4.421 27.380 -14.576 1.00 0.00 1 GLY A CA 5
ATOM 4715 C C . GLY A 1 1 ? 5.356 26.189 -14.636 1.00 0.00 1 GLY A C 5
ATOM 4716 O O . GLY A 1 1 ? 5.954 25.912 -15.676 1.00 0.00 1 GLY A O 5
ATOM 4720 N N . SER A 1 2 ? 5.484 25.482 -13.517 1.00 0.00 2 SER A N 5
ATOM 4721 C CA . SER A 1 2 ? 6.358 24.317 -13.445 1.00 0.00 2 SER A CA 5
ATOM 4722 C C . SER A 1 2 ? 6.169 23.577 -12.125 1.00 0.00 2 SER A C 5
ATOM 4723 O O . SER A 1 2 ? 6.378 24.140 -11.050 1.00 0.00 2 SER A O 5
ATOM 4731 N N . SER A 1 3 ? 5.773 22.312 -12.214 1.00 0.00 3 SER A N 5
ATOM 4732 C CA . SER A 1 3 ? 5.551 21.495 -11.026 1.00 0.00 3 SER A CA 5
ATOM 4733 C C . SER A 1 3 ? 4.444 22.085 -10.159 1.00 0.00 3 SER A C 5
ATOM 4734 O O . SER A 1 3 ? 4.564 22.146 -8.936 1.00 0.00 3 SER A O 5
ATOM 4742 N N . GLY A 1 4 ? 3.365 22.519 -10.802 1.00 0.00 4 GLY A N 5
ATOM 4743 C CA . GLY A 1 4 ? 2.251 23.100 -10.075 1.00 0.00 4 GLY A CA 5
ATOM 4744 C C . GLY A 1 4 ? 1.128 22.108 -9.846 1.00 0.00 4 GLY A C 5
ATOM 4745 O O . GLY A 1 4 ? 0.300 21.882 -10.729 1.00 0.00 4 GLY A O 5
ATOM 4749 N N . SER A 1 5 ? 1.099 21.512 -8.658 1.00 0.00 5 SER A N 5
ATOM 4750 C CA . SER A 1 5 ? 0.072 20.535 -8.318 1.00 0.00 5 SER A CA 5
ATOM 4751 C C . SER A 1 5 ? -1.204 21.228 -7.849 1.00 0.00 5 SER A C 5
ATOM 4752 O O . SER A 1 5 ? -1.154 22.200 -7.096 1.00 0.00 5 SER A O 5
ATOM 4760 N N . SER A 1 6 ? -2.346 20.719 -8.299 1.00 0.00 6 SER A N 5
ATOM 4761 C CA . SER A 1 6 ? -3.636 21.290 -7.929 1.00 0.00 6 SER A CA 5
ATOM 4762 C C . SER A 1 6 ? -4.197 20.605 -6.687 1.00 0.00 6 SER A C 5
ATOM 4763 O O . SER A 1 6 ? -4.493 21.256 -5.686 1.00 0.00 6 SER A O 5
ATOM 4771 N N . GLY A 1 7 ? -4.340 19.285 -6.760 1.00 0.00 7 GLY A N 5
ATOM 4772 C CA . GLY A 1 7 ? -4.865 18.533 -5.636 1.00 0.00 7 GLY A CA 5
ATOM 4773 C C . GLY A 1 7 ? -5.422 17.185 -6.049 1.00 0.00 7 GLY A C 5
ATOM 4774 O O . GLY A 1 7 ? -6.635 16.978 -6.095 1.00 0.00 7 GLY A O 5
ATOM 4778 N N . PRO A 1 8 ? -4.523 16.240 -6.362 1.00 0.00 8 PRO A N 5
ATOM 4779 C CA . PRO A 1 8 ? -4.909 14.889 -6.780 1.00 0.00 8 PRO A CA 5
ATOM 4780 C C . PRO A 1 8 ? -5.511 14.078 -5.639 1.00 0.00 8 PRO A C 5
ATOM 4781 O O . PRO A 1 8 ? -4.791 13.453 -4.858 1.00 0.00 8 PRO A O 5
ATOM 4792 N N . THR A 1 9 ? -6.837 14.089 -5.546 1.00 0.00 9 THR A N 5
ATOM 4793 C CA . THR A 1 9 ? -7.537 13.355 -4.499 1.00 0.00 9 THR A CA 5
ATOM 4794 C C . THR A 1 9 ? -8.197 12.100 -5.055 1.00 0.00 9 THR A C 5
ATOM 4795 O O . THR A 1 9 ? -9.125 12.178 -5.860 1.00 0.00 9 THR A O 5
ATOM 4806 N N . LYS A 1 10 ? -7.714 10.940 -4.621 1.00 0.00 10 LYS A N 5
ATOM 4807 C CA . LYS A 1 10 ? -8.259 9.666 -5.074 1.00 0.00 10 LYS A CA 5
ATOM 4808 C C . LYS A 1 10 ? -9.708 9.504 -4.626 1.00 0.00 10 LYS A C 5
ATOM 4809 O O . LYS A 1 10 ? -10.101 10.001 -3.571 1.00 0.00 10 LYS A O 5
ATOM 4828 N N . TYR A 1 11 ? -10.497 8.804 -5.434 1.00 0.00 11 TYR A N 5
ATOM 4829 C CA . TYR A 1 11 ? -11.903 8.577 -5.121 1.00 0.00 11 TYR A CA 5
ATOM 4830 C C . TYR A 1 11 ? -12.109 8.427 -3.617 1.00 0.00 11 TYR A C 5
ATOM 4831 O O . TYR A 1 11 ? -12.781 9.242 -2.985 1.00 0.00 11 TYR A O 5
ATOM 4849 N N . LYS A 1 12 ? -11.525 7.378 -3.049 1.00 0.00 12 LYS A N 5
ATOM 4850 C CA . LYS A 1 12 ? -11.641 7.118 -1.619 1.00 0.00 12 LYS A CA 5
ATOM 4851 C C . LYS A 1 12 ? -10.282 6.778 -1.015 1.00 0.00 12 LYS A C 5
ATOM 4852 O O . LYS A 1 12 ? -9.277 6.714 -1.723 1.00 0.00 12 LYS A O 5
ATOM 4871 N N . GLU A 1 13 ? -10.259 6.559 0.296 1.00 0.00 13 GLU A N 5
ATOM 4872 C CA . GLU A 1 13 ? -9.023 6.224 0.992 1.00 0.00 13 GLU A CA 5
ATOM 4873 C C . GLU A 1 13 ? -8.990 4.744 1.362 1.00 0.00 13 GLU A C 5
ATOM 4874 O O . GLU A 1 13 ? -10.017 4.065 1.339 1.00 0.00 13 GLU A O 5
ATOM 4886 N N . ARG A 1 14 ? -7.804 4.251 1.703 1.00 0.00 14 ARG A N 5
ATOM 4887 C CA . ARG A 1 14 ? -7.637 2.852 2.076 1.00 0.00 14 ARG A CA 5
ATOM 4888 C C . ARG A 1 14 ? -8.396 2.537 3.362 1.00 0.00 14 ARG A C 5
ATOM 4889 O O . ARG A 1 14 ? -8.905 3.437 4.030 1.00 0.00 14 ARG A O 5
ATOM 4910 N N . ALA A 1 15 ? -8.468 1.255 3.702 1.00 0.00 15 ALA A N 5
ATOM 4911 C CA . ALA A 1 15 ? -9.164 0.822 4.907 1.00 0.00 15 ALA A CA 5
ATOM 4912 C C . ALA A 1 15 ? -8.256 0.917 6.129 1.00 0.00 15 ALA A C 5
ATOM 4913 O O . ALA A 1 15 ? -7.029 0.918 6.022 1.00 0.00 15 ALA A O 5
ATOM 4920 N N . PRO A 1 16 ? -8.870 1.000 7.318 1.00 0.00 16 PRO A N 5
ATOM 4921 C CA . PRO A 1 16 ? -8.135 1.097 8.583 1.00 0.00 16 PRO A CA 5
ATOM 4922 C C . PRO A 1 16 ? -7.414 -0.199 8.936 1.00 0.00 16 PRO A C 5
ATOM 4923 O O . PRO A 1 16 ? -6.476 -0.200 9.732 1.00 0.00 16 PRO A O 5
ATOM 4934 N N . GLU A 1 17 ? -7.858 -1.300 8.338 1.00 0.00 17 GLU A N 5
ATOM 4935 C CA . GLU A 1 17 ? -7.253 -2.603 8.590 1.00 0.00 17 GLU A CA 5
ATOM 4936 C C . GLU A 1 17 ? -6.144 -2.892 7.583 1.00 0.00 17 GLU A C 5
ATOM 4937 O O . GLU A 1 17 ? -5.183 -3.597 7.889 1.00 0.00 17 GLU A O 5
ATOM 4949 N N . GLN A 1 18 ? -6.287 -2.344 6.380 1.00 0.00 18 GLN A N 5
ATOM 4950 C CA . GLN A 1 18 ? -5.299 -2.545 5.327 1.00 0.00 18 GLN A CA 5
ATOM 4951 C C . GLN A 1 18 ? -4.056 -1.697 5.578 1.00 0.00 18 GLN A C 5
ATOM 4952 O O . GLN A 1 18 ? -2.931 -2.192 5.516 1.00 0.00 18 GLN A O 5
ATOM 4966 N N . LEU A 1 19 ? -4.268 -0.416 5.862 1.00 0.00 19 LEU A N 5
ATOM 4967 C CA . LEU A 1 19 ? -3.164 0.502 6.123 1.00 0.00 19 LEU A CA 5
ATOM 4968 C C . LEU A 1 19 ? -2.288 -0.009 7.262 1.00 0.00 19 LEU A C 5
ATOM 4969 O O . LEU A 1 19 ? -1.061 -0.014 7.160 1.00 0.00 19 LEU A O 5
ATOM 4985 N N . ARG A 1 20 ? -2.926 -0.440 8.345 1.00 0.00 20 ARG A N 5
ATOM 4986 C CA . ARG A 1 20 ? -2.205 -0.955 9.502 1.00 0.00 20 ARG A CA 5
ATOM 4987 C C . ARG A 1 20 ? -1.066 -1.873 9.069 1.00 0.00 20 ARG A C 5
ATOM 4988 O O . ARG A 1 20 ? 0.038 -1.806 9.609 1.00 0.00 20 ARG A O 5
ATOM 5009 N N . ALA A 1 21 ? -1.342 -2.730 8.092 1.00 0.00 21 ALA A N 5
ATOM 5010 C CA . ALA A 1 21 ? -0.341 -3.660 7.586 1.00 0.00 21 ALA A CA 5
ATOM 5011 C C . ALA A 1 21 ? 0.694 -2.940 6.728 1.00 0.00 21 ALA A C 5
ATOM 5012 O O . ALA A 1 21 ? 1.898 -3.143 6.888 1.00 0.00 21 ALA A O 5
ATOM 5019 N N . LEU A 1 22 ? 0.218 -2.098 5.817 1.00 0.00 22 LEU A N 5
ATOM 5020 C CA . LEU A 1 22 ? 1.102 -1.347 4.933 1.00 0.00 22 LEU A CA 5
ATOM 5021 C C . LEU A 1 22 ? 1.973 -0.379 5.727 1.00 0.00 22 LEU A C 5
ATOM 5022 O O . LEU A 1 22 ? 3.194 -0.525 5.775 1.00 0.00 22 LEU A O 5
ATOM 5038 N N . GLU A 1 23 ? 1.336 0.607 6.351 1.00 0.00 23 GLU A N 5
ATOM 5039 C CA . GLU A 1 23 ? 2.053 1.597 7.145 1.00 0.00 23 GLU A CA 5
ATOM 5040 C C . GLU A 1 23 ? 3.197 0.949 7.920 1.00 0.00 23 GLU A C 5
ATOM 5041 O O . GLU A 1 23 ? 4.348 1.375 7.821 1.00 0.00 23 GLU A O 5
ATOM 5053 N N . SER A 1 24 ? 2.871 -0.084 8.690 1.00 0.00 24 SER A N 5
ATOM 5054 C CA . SER A 1 24 ? 3.870 -0.789 9.485 1.00 0.00 24 SER A CA 5
ATOM 5055 C C . SER A 1 24 ? 4.965 -1.367 8.594 1.00 0.00 24 SER A C 5
ATOM 5056 O O . SER A 1 24 ? 6.143 -1.350 8.950 1.00 0.00 24 SER A O 5
ATOM 5064 N N . SER A 1 25 ? 4.567 -1.878 7.433 1.00 0.00 25 SER A N 5
ATOM 5065 C CA . SER A 1 25 ? 5.513 -2.465 6.492 1.00 0.00 25 SER A CA 5
ATOM 5066 C C . SER A 1 25 ? 6.422 -1.394 5.896 1.00 0.00 25 SER A C 5
ATOM 5067 O O . SER A 1 25 ? 7.598 -1.641 5.627 1.00 0.00 25 SER A O 5
ATOM 5075 N N . PHE A 1 26 ? 5.869 -0.203 5.694 1.00 0.00 26 PHE A N 5
ATOM 5076 C CA . PHE A 1 26 ? 6.628 0.907 5.130 1.00 0.00 26 PHE A CA 5
ATOM 5077 C C . PHE A 1 26 ? 7.860 1.210 5.978 1.00 0.00 26 PHE A C 5
ATOM 5078 O O . PHE A 1 26 ? 8.956 1.402 5.453 1.00 0.00 26 PHE A O 5
ATOM 5095 N N . ALA A 1 27 ? 7.669 1.253 7.293 1.00 0.00 27 ALA A N 5
ATOM 5096 C CA . ALA A 1 27 ? 8.764 1.531 8.214 1.00 0.00 27 ALA A CA 5
ATOM 5097 C C . ALA A 1 27 ? 9.968 0.642 7.922 1.00 0.00 27 ALA A C 5
ATOM 5098 O O . ALA A 1 27 ? 11.110 1.098 7.956 1.00 0.00 27 ALA A O 5
ATOM 5105 N N . GLN A 1 28 ? 9.703 -0.629 7.635 1.00 0.00 28 GLN A N 5
ATOM 5106 C CA . GLN A 1 28 ? 10.766 -1.581 7.338 1.00 0.00 28 GLN A CA 5
ATOM 5107 C C . GLN A 1 28 ? 11.389 -1.296 5.976 1.00 0.00 28 GLN A C 5
ATOM 5108 O O . GLN A 1 28 ? 12.606 -1.166 5.854 1.00 0.00 28 GLN A O 5
ATOM 5122 N N . ASN A 1 29 ? 10.544 -1.199 4.954 1.00 0.00 29 ASN A N 5
ATOM 5123 C CA . ASN A 1 29 ? 11.012 -0.929 3.599 1.00 0.00 29 ASN A CA 5
ATOM 5124 C C . ASN A 1 29 ? 9.952 -0.181 2.796 1.00 0.00 29 ASN A C 5
ATOM 5125 O O . ASN A 1 29 ? 8.756 -0.457 2.892 1.00 0.00 29 ASN A O 5
ATOM 5136 N N . PRO A 1 30 ? 10.399 0.789 1.985 1.00 0.00 30 PRO A N 5
ATOM 5137 C CA . PRO A 1 30 ? 9.505 1.596 1.148 1.00 0.00 30 PRO A CA 5
ATOM 5138 C C . PRO A 1 30 ? 8.893 0.789 0.008 1.00 0.00 30 PRO A C 5
ATOM 5139 O O . PRO A 1 30 ? 7.686 0.850 -0.231 1.00 0.00 30 PRO A O 5
ATOM 5150 N N . LEU A 1 31 ? 9.731 0.033 -0.692 1.00 0.00 31 LEU A N 5
ATOM 5151 C CA . LEU A 1 31 ? 9.272 -0.787 -1.808 1.00 0.00 31 LEU A CA 5
ATOM 5152 C C . LEU A 1 31 ? 9.590 -2.259 -1.569 1.00 0.00 31 LEU A C 5
ATOM 5153 O O . LEU A 1 31 ? 10.589 -2.790 -2.054 1.00 0.00 31 LEU A O 5
ATOM 5169 N N . PRO A 1 32 ? 8.721 -2.936 -0.804 1.00 0.00 32 PRO A N 5
ATOM 5170 C CA . PRO A 1 32 ? 8.887 -4.357 -0.485 1.00 0.00 32 PRO A CA 5
ATOM 5171 C C . PRO A 1 32 ? 8.667 -5.253 -1.699 1.00 0.00 32 PRO A C 5
ATOM 5172 O O . PRO A 1 32 ? 7.722 -5.058 -2.465 1.00 0.00 32 PRO A O 5
ATOM 5183 N N . LEU A 1 33 ? 9.545 -6.236 -1.870 1.00 0.00 33 LEU A N 5
ATOM 5184 C CA . LEU A 1 33 ? 9.446 -7.163 -2.992 1.00 0.00 33 LEU A CA 5
ATOM 5185 C C . LEU A 1 33 ? 8.224 -8.065 -2.847 1.00 0.00 33 LEU A C 5
ATOM 5186 O O . LEU A 1 33 ? 7.424 -7.900 -1.927 1.00 0.00 33 LEU A O 5
ATOM 5202 N N . ASP A 1 34 ? 8.089 -9.020 -3.761 1.00 0.00 34 ASP A N 5
ATOM 5203 C CA . ASP A 1 34 ? 6.966 -9.950 -3.734 1.00 0.00 34 ASP A CA 5
ATOM 5204 C C . ASP A 1 34 ? 6.952 -10.746 -2.432 1.00 0.00 34 ASP A C 5
ATOM 5205 O O . ASP A 1 34 ? 5.890 -11.028 -1.878 1.00 0.00 34 ASP A O 5
ATOM 5214 N N . GLU A 1 35 ? 8.138 -11.104 -1.950 1.00 0.00 35 GLU A N 5
ATOM 5215 C CA . GLU A 1 35 ? 8.260 -11.868 -0.714 1.00 0.00 35 GLU A CA 5
ATOM 5216 C C . GLU A 1 35 ? 7.596 -11.135 0.448 1.00 0.00 35 GLU A C 5
ATOM 5217 O O . GLU A 1 35 ? 6.718 -11.678 1.117 1.00 0.00 35 GLU A O 5
ATOM 5229 N N . GLU A 1 36 ? 8.022 -9.897 0.680 1.00 0.00 36 GLU A N 5
ATOM 5230 C CA . GLU A 1 36 ? 7.470 -9.090 1.762 1.00 0.00 36 GLU A CA 5
ATOM 5231 C C . GLU A 1 36 ? 6.019 -8.715 1.474 1.00 0.00 36 GLU A C 5
ATOM 5232 O O . GLU A 1 36 ? 5.262 -8.372 2.383 1.00 0.00 36 GLU A O 5
ATOM 5244 N N . LEU A 1 37 ? 5.638 -8.781 0.203 1.00 0.00 37 LEU A N 5
ATOM 5245 C CA . LEU A 1 37 ? 4.278 -8.448 -0.207 1.00 0.00 37 LEU A CA 5
ATOM 5246 C C . LEU A 1 37 ? 3.341 -9.633 0.001 1.00 0.00 37 LEU A C 5
ATOM 5247 O O . LEU A 1 37 ? 2.165 -9.459 0.320 1.00 0.00 37 LEU A O 5
ATOM 5263 N N . ASP A 1 38 ? 3.871 -10.838 -0.181 1.00 0.00 38 ASP A N 5
ATOM 5264 C CA . ASP A 1 38 ? 3.083 -12.053 -0.010 1.00 0.00 38 ASP A CA 5
ATOM 5265 C C . ASP A 1 38 ? 2.422 -12.084 1.364 1.00 0.00 38 ASP A C 5
ATOM 5266 O O . ASP A 1 38 ? 1.313 -12.595 1.519 1.00 0.00 38 ASP A O 5
ATOM 5275 N N . ARG A 1 39 ? 3.111 -11.535 2.359 1.00 0.00 39 ARG A N 5
ATOM 5276 C CA . ARG A 1 39 ? 2.592 -11.501 3.721 1.00 0.00 39 ARG A CA 5
ATOM 5277 C C . ARG A 1 39 ? 1.531 -10.415 3.872 1.00 0.00 39 ARG A C 5
ATOM 5278 O O . ARG A 1 39 ? 0.380 -10.698 4.208 1.00 0.00 39 ARG A O 5
ATOM 5299 N N . LEU A 1 40 ? 1.926 -9.171 3.623 1.00 0.00 40 LEU A N 5
ATOM 5300 C CA . LEU A 1 40 ? 1.010 -8.041 3.732 1.00 0.00 40 LEU A CA 5
ATOM 5301 C C . LEU A 1 40 ? -0.295 -8.326 2.995 1.00 0.00 40 LEU A C 5
ATOM 5302 O O . LEU A 1 40 ? -1.376 -7.974 3.469 1.00 0.00 40 LEU A O 5
ATOM 5318 N N . ARG A 1 41 ? -0.187 -8.967 1.836 1.00 0.00 41 ARG A N 5
ATOM 5319 C CA . ARG A 1 41 ? -1.359 -9.300 1.035 1.00 0.00 41 ARG A CA 5
ATOM 5320 C C . ARG A 1 41 ? -2.427 -9.976 1.890 1.00 0.00 41 ARG A C 5
ATOM 5321 O O . ARG A 1 41 ? -3.623 -9.801 1.659 1.00 0.00 41 ARG A O 5
ATOM 5342 N N . SER A 1 42 ? -1.986 -10.750 2.877 1.00 0.00 42 SER A N 5
ATOM 5343 C CA . SER A 1 42 ? -2.904 -11.456 3.763 1.00 0.00 42 SER A CA 5
ATOM 5344 C C . SER A 1 42 ? -3.720 -10.472 4.595 1.00 0.00 42 SER A C 5
ATOM 5345 O O . SER A 1 42 ? -4.871 -10.740 4.938 1.00 0.00 42 SER A O 5
ATOM 5353 N N . GLU A 1 43 ? -3.114 -9.333 4.916 1.00 0.00 43 GLU A N 5
ATOM 5354 C CA . GLU A 1 43 ? -3.785 -8.310 5.710 1.00 0.00 43 GLU A CA 5
ATOM 5355 C C . GLU A 1 43 ? -4.530 -7.326 4.811 1.00 0.00 43 GLU A C 5
ATOM 5356 O O . GLU A 1 43 ? -5.737 -7.128 4.954 1.00 0.00 43 GLU A O 5
ATOM 5368 N N . THR A 1 44 ? -3.801 -6.711 3.885 1.00 0.00 44 THR A N 5
ATOM 5369 C CA . THR A 1 44 ? -4.390 -5.747 2.965 1.00 0.00 44 THR A CA 5
ATOM 5370 C C . THR A 1 44 ? -5.387 -6.419 2.028 1.00 0.00 44 THR A C 5
ATOM 5371 O O . THR A 1 44 ? -6.352 -5.798 1.582 1.00 0.00 44 THR A O 5
ATOM 5382 N N . LYS A 1 45 ? -5.149 -7.693 1.734 1.00 0.00 45 LYS A N 5
ATOM 5383 C CA . LYS A 1 45 ? -6.027 -8.452 0.852 1.00 0.00 45 LYS A CA 5
ATOM 5384 C C . LYS A 1 45 ? -6.108 -7.803 -0.526 1.00 0.00 45 LYS A C 5
ATOM 5385 O O . LYS A 1 45 ? -7.171 -7.770 -1.146 1.00 0.00 45 LYS A O 5
ATOM 5404 N N . MET A 1 46 ? -4.978 -7.288 -1.000 1.00 0.00 46 MET A N 5
ATOM 5405 C CA . MET A 1 46 ? -4.921 -6.642 -2.306 1.00 0.00 46 MET A CA 5
ATOM 5406 C C . MET A 1 46 ? -3.894 -7.323 -3.205 1.00 0.00 46 MET A C 5
ATOM 5407 O O . MET A 1 46 ? -3.227 -8.274 -2.795 1.00 0.00 46 MET A O 5
ATOM 5421 N N . THR A 1 47 ? -3.770 -6.830 -4.433 1.00 0.00 47 THR A N 5
ATOM 5422 C CA . THR A 1 47 ? -2.825 -7.391 -5.390 1.00 0.00 47 THR A CA 5
ATOM 5423 C C . THR A 1 47 ? -1.533 -6.583 -5.425 1.00 0.00 47 THR A C 5
ATOM 5424 O O . THR A 1 47 ? -1.501 -5.426 -5.007 1.00 0.00 47 THR A O 5
ATOM 5435 N N . ARG A 1 48 ? -0.468 -7.201 -5.927 1.00 0.00 48 ARG A N 5
ATOM 5436 C CA . ARG A 1 48 ? 0.828 -6.538 -6.016 1.00 0.00 48 ARG A CA 5
ATOM 5437 C C . ARG A 1 48 ? 0.698 -5.179 -6.697 1.00 0.00 48 ARG A C 5
ATOM 5438 O O . ARG A 1 48 ? 1.366 -4.217 -6.317 1.00 0.00 48 ARG A O 5
ATOM 5459 N N . ARG A 1 49 ? -0.164 -5.108 -7.705 1.00 0.00 49 ARG A N 5
ATOM 5460 C CA . ARG A 1 49 ? -0.380 -3.868 -8.441 1.00 0.00 49 ARG A CA 5
ATOM 5461 C C . ARG A 1 49 ? -1.085 -2.834 -7.568 1.00 0.00 49 ARG A C 5
ATOM 5462 O O . ARG A 1 49 ? -0.793 -1.641 -7.645 1.00 0.00 49 ARG A O 5
ATOM 5483 N N . GLU A 1 50 ? -2.014 -3.301 -6.740 1.00 0.00 50 GLU A N 5
ATOM 5484 C CA . GLU A 1 50 ? -2.761 -2.416 -5.854 1.00 0.00 50 GLU A CA 5
ATOM 5485 C C . GLU A 1 50 ? -1.907 -1.991 -4.663 1.00 0.00 50 GLU A C 5
ATOM 5486 O O . GLU A 1 50 ? -2.081 -0.900 -4.119 1.00 0.00 50 GLU A O 5
ATOM 5498 N N . ILE A 1 51 ? -0.985 -2.860 -4.263 1.00 0.00 51 ILE A N 5
ATOM 5499 C CA . ILE A 1 51 ? -0.104 -2.576 -3.137 1.00 0.00 51 ILE A CA 5
ATOM 5500 C C . ILE A 1 51 ? 1.059 -1.685 -3.561 1.00 0.00 51 ILE A C 5
ATOM 5501 O O . ILE A 1 51 ? 1.416 -0.737 -2.861 1.00 0.00 51 ILE A O 5
ATOM 5517 N N . ASP A 1 52 ? 1.645 -1.995 -4.712 1.00 0.00 52 ASP A N 5
ATOM 5518 C CA . ASP A 1 52 ? 2.767 -1.221 -5.232 1.00 0.00 52 ASP A CA 5
ATOM 5519 C C . ASP A 1 52 ? 2.366 0.233 -5.456 1.00 0.00 52 ASP A C 5
ATOM 5520 O O . ASP A 1 52 ? 3.145 1.150 -5.196 1.00 0.00 52 ASP A O 5
ATOM 5529 N N . SER A 1 53 ? 1.145 0.438 -5.941 1.00 0.00 53 SER A N 5
ATOM 5530 C CA . SER A 1 53 ? 0.642 1.781 -6.205 1.00 0.00 53 SER A CA 5
ATOM 5531 C C . SER A 1 53 ? 0.615 2.612 -4.926 1.00 0.00 53 SER A C 5
ATOM 5532 O O . SER A 1 53 ? 1.017 3.775 -4.920 1.00 0.00 53 SER A O 5
ATOM 5540 N N . TRP A 1 54 ? 0.138 2.006 -3.844 1.00 0.00 54 TRP A N 5
ATOM 5541 C CA . TRP A 1 54 ? 0.059 2.689 -2.558 1.00 0.00 54 TRP A CA 5
ATOM 5542 C C . TRP A 1 54 ? 1.417 3.255 -2.157 1.00 0.00 54 TRP A C 5
ATOM 5543 O O . TRP A 1 54 ? 1.572 4.465 -1.994 1.00 0.00 54 TRP A O 5
ATOM 5564 N N . PHE A 1 55 ? 2.397 2.372 -2.000 1.00 0.00 55 PHE A N 5
ATOM 5565 C CA . PHE A 1 55 ? 3.743 2.784 -1.617 1.00 0.00 55 PHE A CA 5
ATOM 5566 C C . PHE A 1 55 ? 4.244 3.908 -2.518 1.00 0.00 55 PHE A C 5
ATOM 5567 O O . PHE A 1 55 ? 4.517 5.015 -2.054 1.00 0.00 55 PHE A O 5
ATOM 5584 N N . SER A 1 56 ? 4.364 3.615 -3.809 1.00 0.00 56 SER A N 5
ATOM 5585 C CA . SER A 1 56 ? 4.837 4.599 -4.775 1.00 0.00 56 SER A CA 5
ATOM 5586 C C . SER A 1 56 ? 4.094 5.922 -4.613 1.00 0.00 56 SER A C 5
ATOM 5587 O O . SER A 1 56 ? 4.574 6.972 -5.037 1.00 0.00 56 SER A O 5
ATOM 5595 N N . GLU A 1 57 ? 2.919 5.860 -3.994 1.00 0.00 57 GLU A N 5
ATOM 5596 C CA . GLU A 1 57 ? 2.108 7.052 -3.776 1.00 0.00 57 GLU A CA 5
ATOM 5597 C C . GLU A 1 57 ? 2.325 7.609 -2.372 1.00 0.00 57 GLU A C 5
ATOM 5598 O O . GLU A 1 57 ? 2.147 8.803 -2.131 1.00 0.00 57 GLU A O 5
ATOM 5610 N N . ARG A 1 58 ? 2.711 6.734 -1.448 1.00 0.00 58 ARG A N 5
ATOM 5611 C CA . ARG A 1 58 ? 2.950 7.136 -0.068 1.00 0.00 58 ARG A CA 5
ATOM 5612 C C . ARG A 1 58 ? 4.371 7.666 0.105 1.00 0.00 58 ARG A C 5
ATOM 5613 O O . ARG A 1 58 ? 4.572 8.825 0.469 1.00 0.00 58 ARG A O 5
ATOM 5634 N N . ARG A 1 59 ? 5.353 6.809 -0.157 1.00 0.00 59 ARG A N 5
ATOM 5635 C CA . ARG A 1 59 ? 6.754 7.190 -0.029 1.00 0.00 59 ARG A CA 5
ATOM 5636 C C . ARG A 1 59 ? 7.035 8.488 -0.780 1.00 0.00 59 ARG A C 5
ATOM 5637 O O . ARG A 1 59 ? 7.835 9.314 -0.338 1.00 0.00 59 ARG A O 5
ATOM 5658 N N . LYS A 1 60 ? 6.373 8.662 -1.919 1.00 0.00 60 LYS A N 5
ATOM 5659 C CA . LYS A 1 60 ? 6.551 9.860 -2.732 1.00 0.00 60 LYS A CA 5
ATOM 5660 C C . LYS A 1 60 ? 5.884 11.065 -2.078 1.00 0.00 60 LYS A C 5
ATOM 5661 O O . LYS A 1 60 ? 6.319 12.203 -2.260 1.00 0.00 60 LYS A O 5
ATOM 5680 N N . LYS A 1 61 ? 4.827 10.810 -1.314 1.00 0.00 61 LYS A N 5
ATOM 5681 C CA . LYS A 1 61 ? 4.102 11.873 -0.630 1.00 0.00 61 LYS A CA 5
ATOM 5682 C C . LYS A 1 61 ? 4.957 12.493 0.471 1.00 0.00 61 LYS A C 5
ATOM 5683 O O . LYS A 1 61 ? 4.947 13.709 0.668 1.00 0.00 61 LYS A O 5
ATOM 5702 N N . VAL A 1 62 ? 5.696 11.651 1.186 1.00 0.00 62 VAL A N 5
ATOM 5703 C CA . VAL A 1 62 ? 6.559 12.117 2.265 1.00 0.00 62 VAL A CA 5
ATOM 5704 C C . VAL A 1 62 ? 7.678 13.003 1.730 1.00 0.00 62 VAL A C 5
ATOM 5705 O O . VAL A 1 62 ? 8.170 13.887 2.429 1.00 0.00 62 VAL A O 5
ATOM 5718 N N . ASN A 1 63 ? 8.074 12.760 0.485 1.00 0.00 63 ASN A N 5
ATOM 5719 C CA . ASN A 1 63 ? 9.136 13.536 -0.144 1.00 0.00 63 ASN A CA 5
ATOM 5720 C C . ASN A 1 63 ? 8.644 14.932 -0.514 1.00 0.00 63 ASN A C 5
ATOM 5721 O O . ASN A 1 63 ? 9.374 15.914 -0.384 1.00 0.00 63 ASN A O 5
ATOM 5732 N N . ALA A 1 64 ? 7.400 15.012 -0.974 1.00 0.00 64 ALA A N 5
ATOM 5733 C CA . ALA A 1 64 ? 6.808 16.287 -1.360 1.00 0.00 64 ALA A CA 5
ATOM 5734 C C . ALA A 1 64 ? 5.908 16.831 -0.256 1.00 0.00 64 ALA A C 5
ATOM 5735 O O . ALA A 1 64 ? 4.845 17.387 -0.527 1.00 0.00 64 ALA A O 5
ATOM 5742 N N . GLU A 1 65 ? 6.343 16.667 0.990 1.00 0.00 65 GLU A N 5
ATOM 5743 C CA . GLU A 1 65 ? 5.574 17.141 2.135 1.00 0.00 65 GLU A CA 5
ATOM 5744 C C . GLU A 1 65 ? 5.668 18.659 2.262 1.00 0.00 65 GLU A C 5
ATOM 5745 O O . GLU A 1 65 ? 6.536 19.289 1.658 1.00 0.00 65 GLU A O 5
ATOM 5757 N N . GLU A 1 66 ? 4.769 19.237 3.052 1.00 0.00 66 GLU A N 5
ATOM 5758 C CA . GLU A 1 66 ? 4.750 20.681 3.257 1.00 0.00 66 GLU A CA 5
ATOM 5759 C C . GLU A 1 66 ? 4.360 21.408 1.973 1.00 0.00 66 GLU A C 5
ATOM 5760 O O . GLU A 1 66 ? 4.946 22.433 1.623 1.00 0.00 66 GLU A O 5
ATOM 5772 N N . THR A 1 67 ? 3.366 20.870 1.273 1.00 0.00 67 THR A N 5
ATOM 5773 C CA . THR A 1 67 ? 2.898 21.464 0.028 1.00 0.00 67 THR A CA 5
ATOM 5774 C C . THR A 1 67 ? 1.889 22.575 0.294 1.00 0.00 67 THR A C 5
ATOM 5775 O O . THR A 1 67 ? 0.835 22.343 0.886 1.00 0.00 67 THR A O 5
ATOM 5786 N N . LYS A 1 68 ? 2.217 23.785 -0.149 1.00 0.00 68 LYS A N 5
ATOM 5787 C CA . LYS A 1 68 ? 1.339 24.933 0.040 1.00 0.00 68 LYS A CA 5
ATOM 5788 C C . LYS A 1 68 ? 0.296 25.008 -1.071 1.00 0.00 68 LYS A C 5
ATOM 5789 O O . LYS A 1 68 ? 0.617 25.325 -2.217 1.00 0.00 68 LYS A O 5
ATOM 5808 N N . LYS A 1 69 ? -0.953 24.717 -0.725 1.00 0.00 69 LYS A N 5
ATOM 5809 C CA . LYS A 1 69 ? -2.044 24.755 -1.691 1.00 0.00 69 LYS A CA 5
ATOM 5810 C C . LYS A 1 69 ? -3.348 25.181 -1.024 1.00 0.00 69 LYS A C 5
ATOM 5811 O O . LYS A 1 69 ? -3.404 25.357 0.193 1.00 0.00 69 LYS A O 5
ATOM 5830 N N . SER A 1 70 ? -4.393 25.345 -1.829 1.00 0.00 70 SER A N 5
ATOM 5831 C CA . SER A 1 70 ? -5.696 25.753 -1.316 1.00 0.00 70 SER A CA 5
ATOM 5832 C C . SER A 1 70 ? -6.614 24.547 -1.144 1.00 0.00 70 SER A C 5
ATOM 5833 O O . SER A 1 70 ? -7.139 24.008 -2.118 1.00 0.00 70 SER A O 5
ATOM 5841 N N . GLY A 1 71 ? -6.804 24.128 0.104 1.00 0.00 71 GLY A N 5
ATOM 5842 C CA . GLY A 1 71 ? -7.659 22.989 0.382 1.00 0.00 71 GLY A CA 5
ATOM 5843 C C . GLY A 1 71 ? -7.142 22.142 1.528 1.00 0.00 71 GLY A C 5
ATOM 5844 O O . GLY A 1 71 ? -5.936 22.002 1.729 1.00 0.00 71 GLY A O 5
ATOM 5848 N N . PRO A 1 72 ? -8.069 21.562 2.304 1.00 0.00 72 PRO A N 5
ATOM 5849 C CA . PRO A 1 72 ? -7.723 20.715 3.451 1.00 0.00 72 PRO A CA 5
ATOM 5850 C C . PRO A 1 72 ? -7.106 19.387 3.026 1.00 0.00 72 PRO A C 5
ATOM 5851 O O . PRO A 1 72 ? -6.963 19.112 1.834 1.00 0.00 72 PRO A O 5
ATOM 5862 N N . SER A 1 73 ? -6.743 18.568 4.007 1.00 0.00 73 SER A N 5
ATOM 5863 C CA . SER A 1 73 ? -6.137 17.270 3.734 1.00 0.00 73 SER A CA 5
ATOM 5864 C C . SER A 1 73 ? -5.978 16.464 5.019 1.00 0.00 73 SER A C 5
ATOM 5865 O O . SER A 1 73 ? -5.511 16.979 6.035 1.00 0.00 73 SER A O 5
ATOM 5873 N N . SER A 1 74 ? -6.371 15.195 4.967 1.00 0.00 74 SER A N 5
ATOM 5874 C CA . SER A 1 74 ? -6.276 14.317 6.128 1.00 0.00 74 SER A CA 5
ATOM 5875 C C . SER A 1 74 ? -4.942 14.505 6.844 1.00 0.00 74 SER A C 5
ATOM 5876 O O . SER A 1 74 ? -3.898 14.645 6.209 1.00 0.00 74 SER A O 5
ATOM 5884 N N . GLY A 1 75 ? -4.986 14.508 8.173 1.00 0.00 75 GLY A N 5
ATOM 5885 C CA . GLY A 1 75 ? -3.776 14.680 8.955 1.00 0.00 75 GLY A CA 5
ATOM 5886 C C . GLY A 1 75 ? -4.039 14.636 10.447 1.00 0.00 75 GLY A C 5
ATOM 5887 O O . GLY A 1 75 ? -4.699 15.520 10.994 1.00 0.00 75 GLY A O 5
ATOM 5891 N N . GLY A 1 1 ? -17.517 38.475 -2.789 1.00 0.00 1 GLY A N 6
ATOM 5892 C CA . GLY A 1 1 ? -17.599 37.895 -1.461 1.00 0.00 1 GLY A CA 6
ATOM 5893 C C . GLY A 1 1 ? -17.695 36.383 -1.494 1.00 0.00 1 GLY A C 6
ATOM 5894 O O . GLY A 1 1 ? -16.724 35.685 -1.200 1.00 0.00 1 GLY A O 6
ATOM 5898 N N . SER A 1 2 ? -18.870 35.874 -1.850 1.00 0.00 2 SER A N 6
ATOM 5899 C CA . SER A 1 2 ? -19.092 34.434 -1.915 1.00 0.00 2 SER A CA 6
ATOM 5900 C C . SER A 1 2 ? -18.340 33.821 -3.093 1.00 0.00 2 SER A C 6
ATOM 5901 O O . SER A 1 2 ? -18.262 34.413 -4.169 1.00 0.00 2 SER A O 6
ATOM 5909 N N . SER A 1 3 ? -17.790 32.630 -2.880 1.00 0.00 3 SER A N 6
ATOM 5910 C CA . SER A 1 3 ? -17.041 31.937 -3.921 1.00 0.00 3 SER A CA 6
ATOM 5911 C C . SER A 1 3 ? -17.763 30.664 -4.354 1.00 0.00 3 SER A C 6
ATOM 5912 O O . SER A 1 3 ? -17.920 30.401 -5.546 1.00 0.00 3 SER A O 6
ATOM 5920 N N . GLY A 1 4 ? -18.199 29.877 -3.376 1.00 0.00 4 GLY A N 6
ATOM 5921 C CA . GLY A 1 4 ? -18.899 28.641 -3.674 1.00 0.00 4 GLY A CA 6
ATOM 5922 C C . GLY A 1 4 ? -18.875 27.667 -2.514 1.00 0.00 4 GLY A C 6
ATOM 5923 O O . GLY A 1 4 ? -19.905 27.406 -1.892 1.00 0.00 4 GLY A O 6
ATOM 5927 N N . SER A 1 5 ? -17.697 27.126 -2.222 1.00 0.00 5 SER A N 6
ATOM 5928 C CA . SER A 1 5 ? -17.544 26.169 -1.131 1.00 0.00 5 SER A CA 6
ATOM 5929 C C . SER A 1 5 ? -16.540 26.677 -0.101 1.00 0.00 5 SER A C 6
ATOM 5930 O O . SER A 1 5 ? -15.770 27.599 -0.369 1.00 0.00 5 SER A O 6
ATOM 5938 N N . SER A 1 6 ? -16.555 26.067 1.081 1.00 0.00 6 SER A N 6
ATOM 5939 C CA . SER A 1 6 ? -15.649 26.458 2.154 1.00 0.00 6 SER A CA 6
ATOM 5940 C C . SER A 1 6 ? -14.238 25.943 1.889 1.00 0.00 6 SER A C 6
ATOM 5941 O O . SER A 1 6 ? -13.272 26.705 1.915 1.00 0.00 6 SER A O 6
ATOM 5949 N N . GLY A 1 7 ? -14.127 24.643 1.634 1.00 0.00 7 GLY A N 6
ATOM 5950 C CA . GLY A 1 7 ? -12.831 24.047 1.368 1.00 0.00 7 GLY A CA 6
ATOM 5951 C C . GLY A 1 7 ? -12.919 22.867 0.421 1.00 0.00 7 GLY A C 6
ATOM 5952 O O . GLY A 1 7 ? -13.935 22.648 -0.240 1.00 0.00 7 GLY A O 6
ATOM 5956 N N . PRO A 1 8 ? -11.835 22.081 0.345 1.00 0.00 8 PRO A N 6
ATOM 5957 C CA . PRO A 1 8 ? -11.769 20.904 -0.526 1.00 0.00 8 PRO A CA 6
ATOM 5958 C C . PRO A 1 8 ? -12.673 19.775 -0.044 1.00 0.00 8 PRO A C 6
ATOM 5959 O O . PRO A 1 8 ? -12.925 19.635 1.153 1.00 0.00 8 PRO A O 6
ATOM 5970 N N . THR A 1 9 ? -13.159 18.970 -0.984 1.00 0.00 9 THR A N 6
ATOM 5971 C CA . THR A 1 9 ? -14.035 17.853 -0.655 1.00 0.00 9 THR A CA 6
ATOM 5972 C C . THR A 1 9 ? -13.342 16.518 -0.903 1.00 0.00 9 THR A C 6
ATOM 5973 O O . THR A 1 9 ? -12.985 16.194 -2.036 1.00 0.00 9 THR A O 6
ATOM 5984 N N . LYS A 1 10 ? -13.156 15.747 0.162 1.00 0.00 10 LYS A N 6
ATOM 5985 C CA . LYS A 1 10 ? -12.507 14.445 0.060 1.00 0.00 10 LYS A CA 6
ATOM 5986 C C . LYS A 1 10 ? -13.389 13.455 -0.694 1.00 0.00 10 LYS A C 6
ATOM 5987 O O . LYS A 1 10 ? -14.527 13.766 -1.045 1.00 0.00 10 LYS A O 6
ATOM 6006 N N . TYR A 1 11 ? -12.857 12.262 -0.937 1.00 0.00 11 TYR A N 6
ATOM 6007 C CA . TYR A 1 11 ? -13.596 11.227 -1.650 1.00 0.00 11 TYR A CA 6
ATOM 6008 C C . TYR A 1 11 ? -13.631 9.931 -0.846 1.00 0.00 11 TYR A C 6
ATOM 6009 O O . TYR A 1 11 ? -14.695 9.475 -0.427 1.00 0.00 11 TYR A O 6
ATOM 6027 N N . LYS A 1 12 ? -12.459 9.342 -0.634 1.00 0.00 12 LYS A N 6
ATOM 6028 C CA . LYS A 1 12 ? -12.353 8.099 0.121 1.00 0.00 12 LYS A CA 6
ATOM 6029 C C . LYS A 1 12 ? -10.895 7.771 0.426 1.00 0.00 12 LYS A C 6
ATOM 6030 O O . LYS A 1 12 ? -9.988 8.242 -0.260 1.00 0.00 12 LYS A O 6
ATOM 6049 N N . GLU A 1 13 ? -10.678 6.960 1.457 1.00 0.00 13 GLU A N 6
ATOM 6050 C CA . GLU A 1 13 ? -9.329 6.569 1.850 1.00 0.00 13 GLU A CA 6
ATOM 6051 C C . GLU A 1 13 ? -9.245 5.064 2.083 1.00 0.00 13 GLU A C 6
ATOM 6052 O O . GLU A 1 13 ? -10.266 4.383 2.186 1.00 0.00 13 GLU A O 6
ATOM 6064 N N . ARG A 1 14 ? -8.022 4.551 2.163 1.00 0.00 14 ARG A N 6
ATOM 6065 C CA . ARG A 1 14 ? -7.804 3.126 2.382 1.00 0.00 14 ARG A CA 6
ATOM 6066 C C . ARG A 1 14 ? -8.525 2.652 3.640 1.00 0.00 14 ARG A C 6
ATOM 6067 O O . ARG A 1 14 ? -9.126 3.449 4.360 1.00 0.00 14 ARG A O 6
ATOM 6088 N N . ALA A 1 15 ? -8.460 1.350 3.898 1.00 0.00 15 ALA A N 6
ATOM 6089 C CA . ALA A 1 15 ? -9.105 0.770 5.070 1.00 0.00 15 ALA A CA 6
ATOM 6090 C C . ALA A 1 15 ? -8.172 0.791 6.276 1.00 0.00 15 ALA A C 6
ATOM 6091 O O . ALA A 1 15 ? -6.948 0.764 6.145 1.00 0.00 15 ALA A O 6
ATOM 6098 N N . PRO A 1 16 ? -8.762 0.840 7.480 1.00 0.00 16 PRO A N 6
ATOM 6099 C CA . PRO A 1 16 ? -8.002 0.865 8.733 1.00 0.00 16 PRO A CA 6
ATOM 6100 C C . PRO A 1 16 ? -7.309 -0.463 9.018 1.00 0.00 16 PRO A C 6
ATOM 6101 O O . PRO A 1 16 ? -6.403 -0.535 9.847 1.00 0.00 16 PRO A O 6
ATOM 6112 N N . GLU A 1 17 ? -7.740 -1.512 8.324 1.00 0.00 17 GLU A N 6
ATOM 6113 C CA . GLU A 1 17 ? -7.160 -2.837 8.503 1.00 0.00 17 GLU A CA 6
ATOM 6114 C C . GLU A 1 17 ? -6.034 -3.078 7.502 1.00 0.00 17 GLU A C 6
ATOM 6115 O O . GLU A 1 17 ? -5.076 -3.794 7.793 1.00 0.00 17 GLU A O 6
ATOM 6127 N N . GLN A 1 18 ? -6.158 -2.476 6.324 1.00 0.00 18 GLN A N 6
ATOM 6128 C CA . GLN A 1 18 ? -5.152 -2.627 5.280 1.00 0.00 18 GLN A CA 6
ATOM 6129 C C . GLN A 1 18 ? -3.916 -1.789 5.591 1.00 0.00 18 GLN A C 6
ATOM 6130 O O . GLN A 1 18 ? -2.796 -2.300 5.613 1.00 0.00 18 GLN A O 6
ATOM 6144 N N . LEU A 1 19 ? -4.126 -0.499 5.829 1.00 0.00 19 LEU A N 6
ATOM 6145 C CA . LEU A 1 19 ? -3.029 0.411 6.138 1.00 0.00 19 LEU A CA 6
ATOM 6146 C C . LEU A 1 19 ? -2.153 -0.152 7.253 1.00 0.00 19 LEU A C 6
ATOM 6147 O O . LEU A 1 19 ? -0.926 -0.147 7.154 1.00 0.00 19 LEU A O 6
ATOM 6163 N N . ARG A 1 20 ? -2.792 -0.637 8.313 1.00 0.00 20 ARG A N 6
ATOM 6164 C CA . ARG A 1 20 ? -2.071 -1.204 9.446 1.00 0.00 20 ARG A CA 6
ATOM 6165 C C . ARG A 1 20 ? -0.906 -2.068 8.972 1.00 0.00 20 ARG A C 6
ATOM 6166 O O . ARG A 1 20 ? 0.189 -2.012 9.531 1.00 0.00 20 ARG A O 6
ATOM 6187 N N . ALA A 1 21 ? -1.151 -2.867 7.939 1.00 0.00 21 ALA A N 6
ATOM 6188 C CA . ALA A 1 21 ? -0.123 -3.742 7.389 1.00 0.00 21 ALA A CA 6
ATOM 6189 C C . ALA A 1 21 ? 0.868 -2.956 6.537 1.00 0.00 21 ALA A C 6
ATOM 6190 O O . ALA A 1 21 ? 2.082 -3.087 6.699 1.00 0.00 21 ALA A O 6
ATOM 6197 N N . LEU A 1 22 ? 0.344 -2.140 5.629 1.00 0.00 22 LEU A N 6
ATOM 6198 C CA . LEU A 1 22 ? 1.183 -1.333 4.750 1.00 0.00 22 LEU A CA 6
ATOM 6199 C C . LEU A 1 22 ? 2.083 -0.404 5.559 1.00 0.00 22 LEU A C 6
ATOM 6200 O O . LEU A 1 22 ? 3.306 -0.537 5.537 1.00 0.00 22 LEU A O 6
ATOM 6216 N N . GLU A 1 23 ? 1.469 0.534 6.273 1.00 0.00 23 GLU A N 6
ATOM 6217 C CA . GLU A 1 23 ? 2.216 1.483 7.090 1.00 0.00 23 GLU A CA 6
ATOM 6218 C C . GLU A 1 23 ? 3.296 0.772 7.900 1.00 0.00 23 GLU A C 6
ATOM 6219 O O . GLU A 1 23 ? 4.450 1.199 7.926 1.00 0.00 23 GLU A O 6
ATOM 6231 N N . SER A 1 24 ? 2.912 -0.316 8.560 1.00 0.00 24 SER A N 6
ATOM 6232 C CA . SER A 1 24 ? 3.845 -1.085 9.375 1.00 0.00 24 SER A CA 6
ATOM 6233 C C . SER A 1 24 ? 5.058 -1.514 8.554 1.00 0.00 24 SER A C 6
ATOM 6234 O O . SER A 1 24 ? 6.194 -1.443 9.021 1.00 0.00 24 SER A O 6
ATOM 6242 N N . SER A 1 25 ? 4.806 -1.958 7.327 1.00 0.00 25 SER A N 6
ATOM 6243 C CA . SER A 1 25 ? 5.876 -2.403 6.440 1.00 0.00 25 SER A CA 6
ATOM 6244 C C . SER A 1 25 ? 6.714 -1.220 5.965 1.00 0.00 25 SER A C 6
ATOM 6245 O O . SER A 1 25 ? 7.943 -1.285 5.938 1.00 0.00 25 SER A O 6
ATOM 6253 N N . PHE A 1 26 ? 6.039 -0.138 5.590 1.00 0.00 26 PHE A N 6
ATOM 6254 C CA . PHE A 1 26 ? 6.720 1.061 5.114 1.00 0.00 26 PHE A CA 6
ATOM 6255 C C . PHE A 1 26 ? 7.910 1.401 6.006 1.00 0.00 26 PHE A C 6
ATOM 6256 O O . PHE A 1 26 ? 9.022 1.611 5.523 1.00 0.00 26 PHE A O 6
ATOM 6273 N N . ALA A 1 27 ? 7.667 1.454 7.312 1.00 0.00 27 ALA A N 6
ATOM 6274 C CA . ALA A 1 27 ? 8.718 1.767 8.272 1.00 0.00 27 ALA A CA 6
ATOM 6275 C C . ALA A 1 27 ? 9.986 0.971 7.978 1.00 0.00 27 ALA A C 6
ATOM 6276 O O . ALA A 1 27 ? 11.096 1.450 8.208 1.00 0.00 27 ALA A O 6
ATOM 6283 N N . GLN A 1 28 ? 9.811 -0.244 7.469 1.00 0.00 28 GLN A N 6
ATOM 6284 C CA . GLN A 1 28 ? 10.942 -1.105 7.145 1.00 0.00 28 GLN A CA 6
ATOM 6285 C C . GLN A 1 28 ? 11.545 -0.727 5.796 1.00 0.00 28 GLN A C 6
ATOM 6286 O O . GLN A 1 28 ? 12.758 -0.561 5.672 1.00 0.00 28 GLN A O 6
ATOM 6300 N N . ASN A 1 29 ? 10.690 -0.594 4.788 1.00 0.00 29 ASN A N 6
ATOM 6301 C CA . ASN A 1 29 ? 11.139 -0.236 3.447 1.00 0.00 29 ASN A CA 6
ATOM 6302 C C . ASN A 1 29 ? 9.995 0.359 2.631 1.00 0.00 29 ASN A C 6
ATOM 6303 O O . ASN A 1 29 ? 8.843 -0.063 2.731 1.00 0.00 29 ASN A O 6
ATOM 6314 N N . PRO A 1 30 ? 10.319 1.364 1.804 1.00 0.00 30 PRO A N 6
ATOM 6315 C CA . PRO A 1 30 ? 9.334 2.038 0.954 1.00 0.00 30 PRO A CA 6
ATOM 6316 C C . PRO A 1 30 ? 8.830 1.143 -0.173 1.00 0.00 30 PRO A C 6
ATOM 6317 O O . PRO A 1 30 ? 7.653 1.181 -0.531 1.00 0.00 30 PRO A O 6
ATOM 6328 N N . LEU A 1 31 ? 9.729 0.337 -0.728 1.00 0.00 31 LEU A N 6
ATOM 6329 C CA . LEU A 1 31 ? 9.375 -0.570 -1.815 1.00 0.00 31 LEU A CA 6
ATOM 6330 C C . LEU A 1 31 ? 9.799 -1.999 -1.491 1.00 0.00 31 LEU A C 6
ATOM 6331 O O . LEU A 1 31 ? 10.862 -2.466 -1.901 1.00 0.00 31 LEU A O 6
ATOM 6347 N N . PRO A 1 32 ? 8.948 -2.713 -0.739 1.00 0.00 32 PRO A N 6
ATOM 6348 C CA . PRO A 1 32 ? 9.211 -4.100 -0.346 1.00 0.00 32 PRO A CA 6
ATOM 6349 C C . PRO A 1 32 ? 9.130 -5.063 -1.526 1.00 0.00 32 PRO A C 6
ATOM 6350 O O . PRO A 1 32 ? 8.478 -4.775 -2.531 1.00 0.00 32 PRO A O 6
ATOM 6361 N N . LEU A 1 33 ? 9.794 -6.206 -1.398 1.00 0.00 33 LEU A N 6
ATOM 6362 C CA . LEU A 1 33 ? 9.796 -7.212 -2.454 1.00 0.00 33 LEU A CA 6
ATOM 6363 C C . LEU A 1 33 ? 8.499 -8.014 -2.445 1.00 0.00 33 LEU A C 6
ATOM 6364 O O . LEU A 1 33 ? 7.633 -7.804 -1.595 1.00 0.00 33 LEU A O 6
ATOM 6380 N N . ASP A 1 34 ? 8.372 -8.935 -3.394 1.00 0.00 34 ASP A N 6
ATOM 6381 C CA . ASP A 1 34 ? 7.182 -9.772 -3.493 1.00 0.00 34 ASP A CA 6
ATOM 6382 C C . ASP A 1 34 ? 6.955 -10.550 -2.201 1.00 0.00 34 ASP A C 6
ATOM 6383 O O . ASP A 1 34 ? 5.833 -10.628 -1.701 1.00 0.00 34 ASP A O 6
ATOM 6392 N N . GLU A 1 35 ? 8.028 -11.124 -1.666 1.00 0.00 35 GLU A N 6
ATOM 6393 C CA . GLU A 1 35 ? 7.945 -11.898 -0.432 1.00 0.00 35 GLU A CA 6
ATOM 6394 C C . GLU A 1 35 ? 7.232 -11.105 0.660 1.00 0.00 35 GLU A C 6
ATOM 6395 O O . GLU A 1 35 ? 6.134 -11.464 1.084 1.00 0.00 35 GLU A O 6
ATOM 6407 N N . GLU A 1 36 ? 7.866 -10.027 1.110 1.00 0.00 36 GLU A N 6
ATOM 6408 C CA . GLU A 1 36 ? 7.294 -9.185 2.153 1.00 0.00 36 GLU A CA 6
ATOM 6409 C C . GLU A 1 36 ? 5.879 -8.747 1.784 1.00 0.00 36 GLU A C 6
ATOM 6410 O O . GLU A 1 36 ? 5.042 -8.511 2.657 1.00 0.00 36 GLU A O 6
ATOM 6422 N N . LEU A 1 37 ? 5.619 -8.641 0.486 1.00 0.00 37 LEU A N 6
ATOM 6423 C CA . LEU A 1 37 ? 4.306 -8.231 0.000 1.00 0.00 37 LEU A CA 6
ATOM 6424 C C . LEU A 1 37 ? 3.314 -9.387 0.071 1.00 0.00 37 LEU A C 6
ATOM 6425 O O . LEU A 1 37 ? 2.117 -9.179 0.270 1.00 0.00 37 LEU A O 6
ATOM 6441 N N . ASP A 1 38 ? 3.820 -10.605 -0.089 1.00 0.00 38 ASP A N 6
ATOM 6442 C CA . ASP A 1 38 ? 2.978 -11.795 -0.039 1.00 0.00 38 ASP A CA 6
ATOM 6443 C C . ASP A 1 38 ? 2.299 -11.923 1.321 1.00 0.00 38 ASP A C 6
ATOM 6444 O O . ASP A 1 38 ? 1.180 -12.427 1.422 1.00 0.00 38 ASP A O 6
ATOM 6453 N N . ARG A 1 39 ? 2.984 -11.466 2.364 1.00 0.00 39 ARG A N 6
ATOM 6454 C CA . ARG A 1 39 ? 2.448 -11.532 3.719 1.00 0.00 39 ARG A CA 6
ATOM 6455 C C . ARG A 1 39 ? 1.355 -10.487 3.922 1.00 0.00 39 ARG A C 6
ATOM 6456 O O . ARG A 1 39 ? 0.255 -10.803 4.379 1.00 0.00 39 ARG A O 6
ATOM 6477 N N . LEU A 1 40 ? 1.665 -9.241 3.581 1.00 0.00 40 LEU A N 6
ATOM 6478 C CA . LEU A 1 40 ? 0.710 -8.148 3.727 1.00 0.00 40 LEU A CA 6
ATOM 6479 C C . LEU A 1 40 ? -0.580 -8.446 2.968 1.00 0.00 40 LEU A C 6
ATOM 6480 O O . LEU A 1 40 ? -1.678 -8.257 3.491 1.00 0.00 40 LEU A O 6
ATOM 6496 N N . ARG A 1 41 ? -0.438 -8.916 1.733 1.00 0.00 41 ARG A N 6
ATOM 6497 C CA . ARG A 1 41 ? -1.591 -9.242 0.902 1.00 0.00 41 ARG A CA 6
ATOM 6498 C C . ARG A 1 41 ? -2.683 -9.914 1.729 1.00 0.00 41 ARG A C 6
ATOM 6499 O O . ARG A 1 41 ? -3.873 -9.705 1.492 1.00 0.00 41 ARG A O 6
ATOM 6520 N N . SER A 1 42 ? -2.271 -10.724 2.699 1.00 0.00 42 SER A N 6
ATOM 6521 C CA . SER A 1 42 ? -3.214 -11.431 3.558 1.00 0.00 42 SER A CA 6
ATOM 6522 C C . SER A 1 42 ? -4.071 -10.447 4.348 1.00 0.00 42 SER A C 6
ATOM 6523 O O . SER A 1 42 ? -5.285 -10.614 4.457 1.00 0.00 42 SER A O 6
ATOM 6531 N N . GLU A 1 43 ? -3.429 -9.421 4.898 1.00 0.00 43 GLU A N 6
ATOM 6532 C CA . GLU A 1 43 ? -4.132 -8.411 5.680 1.00 0.00 43 GLU A CA 6
ATOM 6533 C C . GLU A 1 43 ? -4.782 -7.373 4.768 1.00 0.00 43 GLU A C 6
ATOM 6534 O O . GLU A 1 43 ? -5.967 -7.065 4.904 1.00 0.00 43 GLU A O 6
ATOM 6546 N N . THR A 1 44 ? -3.997 -6.836 3.839 1.00 0.00 44 THR A N 6
ATOM 6547 C CA . THR A 1 44 ? -4.494 -5.832 2.907 1.00 0.00 44 THR A CA 6
ATOM 6548 C C . THR A 1 44 ? -5.488 -6.439 1.923 1.00 0.00 44 THR A C 6
ATOM 6549 O O . THR A 1 44 ? -6.337 -5.739 1.371 1.00 0.00 44 THR A O 6
ATOM 6560 N N . LYS A 1 45 ? -5.379 -7.746 1.709 1.00 0.00 45 LYS A N 6
ATOM 6561 C CA . LYS A 1 45 ? -6.269 -8.449 0.794 1.00 0.00 45 LYS A CA 6
ATOM 6562 C C . LYS A 1 45 ? -6.224 -7.824 -0.597 1.00 0.00 45 LYS A C 6
ATOM 6563 O O . LYS A 1 45 ? -7.238 -7.760 -1.292 1.00 0.00 45 LYS A O 6
ATOM 6582 N N . MET A 1 46 ? 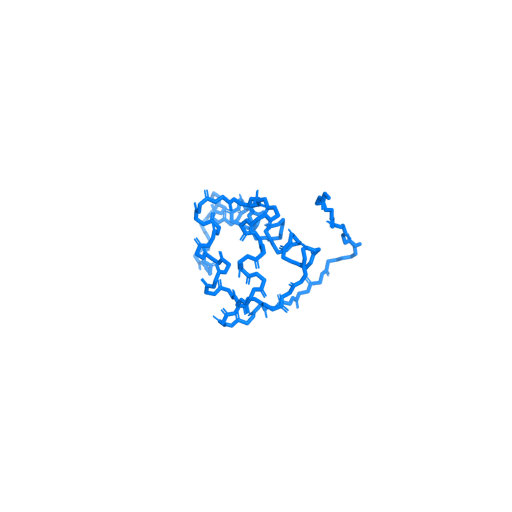-5.043 -7.365 -0.997 1.00 0.00 46 MET A N 6
ATOM 6583 C CA . MET A 1 46 ? -4.866 -6.748 -2.306 1.00 0.00 46 MET A CA 6
ATOM 6584 C C . MET A 1 46 ? -3.815 -7.494 -3.122 1.00 0.00 46 MET A C 6
ATOM 6585 O O . MET A 1 46 ? -3.306 -8.532 -2.697 1.00 0.00 46 MET A O 6
ATOM 6599 N N . THR A 1 47 ? -3.494 -6.960 -4.296 1.00 0.00 47 THR A N 6
ATOM 6600 C CA . THR A 1 47 ? -2.505 -7.576 -5.171 1.00 0.00 47 THR A CA 6
ATOM 6601 C C . THR A 1 47 ? -1.172 -6.839 -5.099 1.00 0.00 47 THR A C 6
ATOM 6602 O O . THR A 1 47 ? -1.089 -5.738 -4.554 1.00 0.00 47 THR A O 6
ATOM 6613 N N . ARG A 1 48 ? -0.131 -7.453 -5.653 1.00 0.00 48 ARG A N 6
ATOM 6614 C CA . ARG A 1 48 ? 1.198 -6.855 -5.650 1.00 0.00 48 ARG A CA 6
ATOM 6615 C C . ARG A 1 48 ? 1.190 -5.508 -6.367 1.00 0.00 48 ARG A C 6
ATOM 6616 O O . ARG A 1 48 ? 1.719 -4.520 -5.859 1.00 0.00 48 ARG A O 6
ATOM 6637 N N . ARG A 1 49 ? 0.587 -5.478 -7.551 1.00 0.00 49 ARG A N 6
ATOM 6638 C CA . ARG A 1 49 ? 0.511 -4.253 -8.339 1.00 0.00 49 ARG A CA 6
ATOM 6639 C C . ARG A 1 49 ? -0.276 -3.177 -7.597 1.00 0.00 49 ARG A C 6
ATOM 6640 O O . ARG A 1 49 ? 0.042 -1.992 -7.684 1.00 0.00 49 ARG A O 6
ATOM 6661 N N . GLU A 1 50 ? -1.304 -3.600 -6.868 1.00 0.00 50 GLU A N 6
ATOM 6662 C CA . GLU A 1 50 ? -2.137 -2.672 -6.112 1.00 0.00 50 GLU A CA 6
ATOM 6663 C C . GLU A 1 50 ? -1.379 -2.115 -4.911 1.00 0.00 50 GLU A C 6
ATOM 6664 O O . GLU A 1 50 ? -1.409 -0.912 -4.648 1.00 0.00 50 GLU A O 6
ATOM 6676 N N . ILE A 1 51 ? -0.702 -2.998 -4.185 1.00 0.00 51 ILE A N 6
ATOM 6677 C CA . ILE A 1 51 ? 0.065 -2.595 -3.012 1.00 0.00 51 ILE A CA 6
ATOM 6678 C C . ILE A 1 51 ? 1.247 -1.716 -3.404 1.00 0.00 51 ILE A C 6
ATOM 6679 O O . ILE A 1 51 ? 1.405 -0.607 -2.894 1.00 0.00 51 ILE A O 6
ATOM 6695 N N . ASP A 1 52 ? 2.075 -2.218 -4.313 1.00 0.00 52 ASP A N 6
ATOM 6696 C CA . ASP A 1 52 ? 3.243 -1.478 -4.776 1.00 0.00 52 ASP A CA 6
ATOM 6697 C C . ASP A 1 52 ? 2.883 -0.025 -5.071 1.00 0.00 52 ASP A C 6
ATOM 6698 O O . ASP A 1 52 ? 3.614 0.894 -4.700 1.00 0.00 52 ASP A O 6
ATOM 6707 N N . SER A 1 53 ? 1.753 0.175 -5.742 1.00 0.00 53 SER A N 6
ATOM 6708 C CA . SER A 1 53 ? 1.299 1.516 -6.091 1.00 0.00 53 SER A CA 6
ATOM 6709 C C . SER A 1 53 ? 1.150 2.381 -4.844 1.00 0.00 53 SER A C 6
ATOM 6710 O O . SER A 1 53 ? 1.627 3.516 -4.802 1.00 0.00 53 SER A O 6
ATOM 6718 N N . TRP A 1 54 ? 0.486 1.838 -3.830 1.00 0.00 54 TRP A N 6
ATOM 6719 C CA . TRP A 1 54 ? 0.274 2.560 -2.581 1.00 0.00 54 TRP A CA 6
ATOM 6720 C C . TRP A 1 54 ? 1.586 3.129 -2.052 1.00 0.00 54 TRP A C 6
ATOM 6721 O O . TRP A 1 54 ? 1.629 4.252 -1.549 1.00 0.00 54 TRP A O 6
ATOM 6742 N N . PHE A 1 55 ? 2.655 2.348 -2.168 1.00 0.00 55 PHE A N 6
ATOM 6743 C CA . PHE A 1 55 ? 3.968 2.775 -1.700 1.00 0.00 55 PHE A CA 6
ATOM 6744 C C . PHE A 1 55 ? 4.529 3.881 -2.589 1.00 0.00 55 PHE A C 6
ATOM 6745 O O . PHE A 1 55 ? 4.776 4.996 -2.130 1.00 0.00 55 PHE A O 6
ATOM 6762 N N . SER A 1 56 ? 4.728 3.563 -3.864 1.00 0.00 56 SER A N 6
ATOM 6763 C CA . SER A 1 56 ? 5.264 4.527 -4.818 1.00 0.00 56 SER A CA 6
ATOM 6764 C C . SER A 1 56 ? 4.469 5.829 -4.779 1.00 0.00 56 SER A C 6
ATOM 6765 O O . SER A 1 56 ? 4.944 6.872 -5.227 1.00 0.00 56 SER A O 6
ATOM 6773 N N . GLU A 1 57 ? 3.256 5.758 -4.240 1.00 0.00 57 GLU A N 6
ATOM 6774 C CA . GLU A 1 57 ? 2.394 6.931 -4.143 1.00 0.00 57 GLU A CA 6
ATOM 6775 C C . GLU A 1 57 ? 2.469 7.547 -2.749 1.00 0.00 57 GLU A C 6
ATOM 6776 O O . GLU A 1 57 ? 2.439 8.768 -2.597 1.00 0.00 57 GLU A O 6
ATOM 6788 N N . ARG A 1 58 ? 2.565 6.693 -1.735 1.00 0.00 58 ARG A N 6
ATOM 6789 C CA . ARG A 1 58 ? 2.642 7.153 -0.354 1.00 0.00 58 ARG A CA 6
ATOM 6790 C C . ARG A 1 58 ? 4.033 7.695 -0.038 1.00 0.00 58 ARG A C 6
ATOM 6791 O O . ARG A 1 58 ? 4.183 8.850 0.362 1.00 0.00 58 ARG A O 6
ATOM 6812 N N . ARG A 1 59 ? 5.045 6.854 -0.220 1.00 0.00 59 ARG A N 6
ATOM 6813 C CA . ARG A 1 59 ? 6.423 7.248 0.047 1.00 0.00 59 ARG A CA 6
ATOM 6814 C C . ARG A 1 59 ? 6.734 8.602 -0.585 1.00 0.00 59 ARG A C 6
ATOM 6815 O O . ARG A 1 59 ? 7.572 9.355 -0.087 1.00 0.00 59 ARG A O 6
ATOM 6836 N N . LYS A 1 60 ? 6.054 8.905 -1.685 1.00 0.00 60 LYS A N 6
ATOM 6837 C CA . LYS A 1 60 ? 6.255 10.168 -2.386 1.00 0.00 60 LYS A CA 6
ATOM 6838 C C . LYS A 1 60 ? 5.350 11.256 -1.818 1.00 0.00 60 LYS A C 6
ATOM 6839 O O . LYS A 1 60 ? 5.656 12.445 -1.913 1.00 0.00 60 LYS A O 6
ATOM 6858 N N . LYS A 1 61 ? 4.235 10.842 -1.226 1.00 0.00 61 LYS A N 6
ATOM 6859 C CA . LYS A 1 61 ? 3.286 11.781 -0.639 1.00 0.00 61 LYS A CA 6
ATOM 6860 C C . LYS A 1 61 ? 3.834 12.371 0.656 1.00 0.00 61 LYS A C 6
ATOM 6861 O O . LYS A 1 61 ? 3.714 13.571 0.903 1.00 0.00 61 LYS A O 6
ATOM 6880 N N . VAL A 1 62 ? 4.438 11.520 1.480 1.00 0.00 62 VAL A N 6
ATOM 6881 C CA . VAL A 1 62 ? 5.007 11.958 2.749 1.00 0.00 62 VAL A CA 6
ATOM 6882 C C . VAL A 1 62 ? 6.039 13.060 2.537 1.00 0.00 62 VAL A C 6
ATOM 6883 O O . VAL A 1 62 ? 6.151 13.982 3.343 1.00 0.00 62 VAL A O 6
ATOM 6896 N N . ASN A 1 63 ? 6.791 12.958 1.446 1.00 0.00 63 ASN A N 6
ATOM 6897 C CA . ASN A 1 63 ? 7.814 13.946 1.127 1.00 0.00 63 ASN A CA 6
ATOM 6898 C C . ASN A 1 63 ? 7.198 15.172 0.460 1.00 0.00 63 ASN A C 6
ATOM 6899 O O . ASN A 1 63 ? 7.667 16.294 0.646 1.00 0.00 63 ASN A O 6
ATOM 6910 N N . ALA A 1 64 ? 6.143 14.948 -0.317 1.00 0.00 64 ALA A N 6
ATOM 6911 C CA . ALA A 1 64 ? 5.461 16.034 -1.010 1.00 0.00 64 ALA A CA 6
ATOM 6912 C C . ALA A 1 64 ? 4.365 16.638 -0.139 1.00 0.00 64 ALA A C 6
ATOM 6913 O O . ALA A 1 64 ? 3.286 16.973 -0.627 1.00 0.00 64 ALA A O 6
ATOM 6920 N N . GLU A 1 65 ? 4.649 16.772 1.153 1.00 0.00 65 GLU A N 6
ATOM 6921 C CA . GLU A 1 65 ? 3.685 17.334 2.092 1.00 0.00 65 GLU A CA 6
ATOM 6922 C C . GLU A 1 65 ? 4.262 18.558 2.797 1.00 0.00 65 GLU A C 6
ATOM 6923 O O . GLU A 1 65 ? 5.465 18.813 2.734 1.00 0.00 65 GLU A O 6
ATOM 6935 N N . GLU A 1 66 ? 3.396 19.312 3.467 1.00 0.00 66 GLU A N 6
ATOM 6936 C CA . GLU A 1 66 ? 3.820 20.509 4.182 1.00 0.00 66 GLU A CA 6
ATOM 6937 C C . GLU A 1 66 ? 4.566 21.463 3.253 1.00 0.00 66 GLU A C 6
ATOM 6938 O O . GLU A 1 66 ? 5.532 22.113 3.656 1.00 0.00 66 GLU A O 6
ATOM 6950 N N . THR A 1 67 ? 4.112 21.540 2.006 1.00 0.00 67 THR A N 6
ATOM 6951 C CA . THR A 1 67 ? 4.736 22.412 1.018 1.00 0.00 67 THR A CA 6
ATOM 6952 C C . THR A 1 67 ? 3.791 23.531 0.597 1.00 0.00 67 THR A C 6
ATOM 6953 O O . THR A 1 67 ? 2.588 23.319 0.450 1.00 0.00 67 THR A O 6
ATOM 6964 N N . LYS A 1 68 ? 4.344 24.724 0.405 1.00 0.00 68 LYS A N 6
ATOM 6965 C CA . LYS A 1 68 ? 3.551 25.878 -0.001 1.00 0.00 68 LYS A CA 6
ATOM 6966 C C . LYS A 1 68 ? 2.995 25.688 -1.409 1.00 0.00 68 LYS A C 6
ATOM 6967 O O . LYS A 1 68 ? 3.643 25.092 -2.269 1.00 0.00 68 LYS A O 6
ATOM 6986 N N . LYS A 1 69 ? 1.790 26.200 -1.638 1.00 0.00 69 LYS A N 6
ATOM 6987 C CA . LYS A 1 69 ? 1.147 26.090 -2.942 1.00 0.00 69 LYS A CA 6
ATOM 6988 C C . LYS A 1 69 ? 0.877 27.470 -3.534 1.00 0.00 69 LYS A C 6
ATOM 6989 O O . LYS A 1 69 ? 0.090 28.245 -2.992 1.00 0.00 69 LYS A O 6
ATOM 7008 N N . SER A 1 70 ? 1.533 27.768 -4.651 1.00 0.00 70 SER A N 6
ATOM 7009 C CA . SER A 1 70 ? 1.365 29.055 -5.315 1.00 0.00 70 SER A CA 6
ATOM 7010 C C . SER A 1 70 ? -0.068 29.557 -5.173 1.00 0.00 70 SER A C 6
ATOM 7011 O O . SER A 1 70 ? -1.008 28.936 -5.667 1.00 0.00 70 SER A O 6
ATOM 7019 N N . GLY A 1 71 ? -0.228 30.688 -4.492 1.00 0.00 71 GLY A N 6
ATOM 7020 C CA . GLY A 1 71 ? -1.549 31.256 -4.295 1.00 0.00 71 GLY A CA 6
ATOM 7021 C C . GLY A 1 71 ? -1.525 32.491 -3.418 1.00 0.00 71 GLY A C 6
ATOM 7022 O O . GLY A 1 71 ? -1.763 32.427 -2.212 1.00 0.00 71 GLY A O 6
ATOM 7026 N N . PRO A 1 72 ? -1.229 33.649 -4.027 1.00 0.00 72 PRO A N 6
ATOM 7027 C CA . PRO A 1 72 ? -1.166 34.927 -3.312 1.00 0.00 72 PRO A CA 6
ATOM 7028 C C . PRO A 1 72 ? -2.541 35.405 -2.856 1.00 0.00 72 PRO A C 6
ATOM 7029 O O . PRO A 1 72 ? -3.273 36.037 -3.618 1.00 0.00 72 PRO A O 6
ATOM 7040 N N . SER A 1 73 ? -2.885 35.099 -1.609 1.00 0.00 73 SER A N 6
ATOM 7041 C CA . SER A 1 73 ? -4.174 35.494 -1.053 1.00 0.00 73 SER A CA 6
ATOM 7042 C C . SER A 1 73 ? -4.474 36.957 -1.365 1.00 0.00 73 SER A C 6
ATOM 7043 O O . SER A 1 73 ? -3.626 37.678 -1.890 1.00 0.00 73 SER A O 6
ATOM 7051 N N . SER A 1 74 ? -5.688 37.389 -1.036 1.00 0.00 74 SER A N 6
ATOM 7052 C CA . SER A 1 74 ? -6.103 38.765 -1.284 1.00 0.00 74 SER A CA 6
ATOM 7053 C C . SER A 1 74 ? -6.114 39.570 0.012 1.00 0.00 74 SER A C 6
ATOM 7054 O O . SER A 1 74 ? -5.742 40.743 0.030 1.00 0.00 74 SER A O 6
ATOM 7062 N N . GLY A 1 75 ? -6.544 38.931 1.095 1.00 0.00 75 GLY A N 6
ATOM 7063 C CA . GLY A 1 75 ? -6.597 39.602 2.381 1.00 0.00 75 GLY A CA 6
ATOM 7064 C C . GLY A 1 75 ? -7.156 41.007 2.279 1.00 0.00 75 GLY A C 6
ATOM 7065 O O . GLY A 1 75 ? -7.422 41.651 3.294 1.00 0.00 75 GLY A O 6
ATOM 7069 N N . GLY A 1 1 ? -23.878 16.451 23.319 1.00 0.00 1 GLY A N 7
ATOM 7070 C CA . GLY A 1 1 ? -23.644 17.084 22.035 1.00 0.00 1 GLY A CA 7
ATOM 7071 C C . GLY A 1 1 ? -22.182 17.413 21.808 1.00 0.00 1 GLY A C 7
ATOM 7072 O O . GLY A 1 1 ? -21.547 18.059 22.642 1.00 0.00 1 GLY A O 7
ATOM 7076 N N . SER A 1 2 ? -21.645 16.966 20.677 1.00 0.00 2 SER A N 7
ATOM 7077 C CA . SER A 1 2 ? -20.246 17.212 20.346 1.00 0.00 2 SER A CA 7
ATOM 7078 C C . SER A 1 2 ? -20.074 17.431 18.846 1.00 0.00 2 SER A C 7
ATOM 7079 O O . SER A 1 2 ? -20.538 16.631 18.033 1.00 0.00 2 SER A O 7
ATOM 7087 N N . SER A 1 3 ? -19.402 18.520 18.486 1.00 0.00 3 SER A N 7
ATOM 7088 C CA . SER A 1 3 ? -19.171 18.847 17.084 1.00 0.00 3 SER A CA 7
ATOM 7089 C C . SER A 1 3 ? -18.109 19.934 16.948 1.00 0.00 3 SER A C 7
ATOM 7090 O O . SER A 1 3 ? -17.776 20.617 17.916 1.00 0.00 3 SER A O 7
ATOM 7098 N N . GLY A 1 4 ? -17.581 20.089 15.738 1.00 0.00 4 GLY A N 7
ATOM 7099 C CA . GLY A 1 4 ? -16.562 21.094 15.496 1.00 0.00 4 GLY A CA 7
ATOM 7100 C C . GLY A 1 4 ? -15.479 20.607 14.553 1.00 0.00 4 GLY A C 7
ATOM 7101 O O . GLY A 1 4 ? -14.411 20.182 14.991 1.00 0.00 4 GLY A O 7
ATOM 7105 N N . SER A 1 5 ? -15.757 20.667 13.254 1.00 0.00 5 SER A N 7
ATOM 7106 C CA . SER A 1 5 ? -14.800 20.223 12.247 1.00 0.00 5 SER A CA 7
ATOM 7107 C C . SER A 1 5 ? -15.069 20.901 10.907 1.00 0.00 5 SER A C 7
ATOM 7108 O O . SER A 1 5 ? -16.097 20.664 10.274 1.00 0.00 5 SER A O 7
ATOM 7116 N N . SER A 1 6 ? -14.136 21.747 10.482 1.00 0.00 6 SER A N 7
ATOM 7117 C CA . SER A 1 6 ? -14.272 22.464 9.219 1.00 0.00 6 SER A CA 7
ATOM 7118 C C . SER A 1 6 ? -13.303 21.915 8.176 1.00 0.00 6 SER A C 7
ATOM 7119 O O . SER A 1 6 ? -12.146 21.629 8.477 1.00 0.00 6 SER A O 7
ATOM 7127 N N . GLY A 1 7 ? -13.787 21.771 6.945 1.00 0.00 7 GLY A N 7
ATOM 7128 C CA . GLY A 1 7 ? -12.952 21.257 5.875 1.00 0.00 7 GLY A CA 7
ATOM 7129 C C . GLY A 1 7 ? -12.600 19.795 6.066 1.00 0.00 7 GLY A C 7
ATOM 7130 O O . GLY A 1 7 ? -11.535 19.453 6.580 1.00 0.00 7 GLY A O 7
ATOM 7134 N N . PRO A 1 8 ? -13.511 18.903 5.647 1.00 0.00 8 PRO A N 7
ATOM 7135 C CA . PRO A 1 8 ? -13.314 17.456 5.765 1.00 0.00 8 PRO A CA 7
ATOM 7136 C C . PRO A 1 8 ? -12.231 16.939 4.823 1.00 0.00 8 PRO A C 7
ATOM 7137 O O . PRO A 1 8 ? -12.075 17.437 3.708 1.00 0.00 8 PRO A O 7
ATOM 7148 N N . THR A 1 9 ? -11.485 15.938 5.279 1.00 0.00 9 THR A N 7
ATOM 7149 C CA . THR A 1 9 ? -10.417 15.355 4.478 1.00 0.00 9 THR A CA 7
ATOM 7150 C C . THR A 1 9 ? -10.978 14.598 3.280 1.00 0.00 9 THR A C 7
ATOM 7151 O O . THR A 1 9 ? -12.019 13.947 3.375 1.00 0.00 9 THR A O 7
ATOM 7162 N N . LYS A 1 10 ? -10.283 14.686 2.151 1.00 0.00 10 LYS A N 7
ATOM 7163 C CA . LYS A 1 10 ? -10.711 14.008 0.933 1.00 0.00 10 LYS A CA 7
ATOM 7164 C C . LYS A 1 10 ? -11.214 12.601 1.241 1.00 0.00 10 LYS A C 7
ATOM 7165 O O . LYS A 1 10 ? -10.947 12.057 2.313 1.00 0.00 10 LYS A O 7
ATOM 7184 N N . TYR A 1 11 ? -11.941 12.018 0.295 1.00 0.00 11 TYR A N 7
ATOM 7185 C CA . TYR A 1 11 ? -12.482 10.675 0.467 1.00 0.00 11 TYR A CA 7
ATOM 7186 C C . TYR A 1 11 ? -11.436 9.618 0.123 1.00 0.00 11 TYR A C 7
ATOM 7187 O O . TYR A 1 11 ? -11.122 8.749 0.937 1.00 0.00 11 TYR A O 7
ATOM 7205 N N . LYS A 1 12 ? -10.898 9.700 -1.089 1.00 0.00 12 LYS A N 7
ATOM 7206 C CA . LYS A 1 12 ? -9.886 8.754 -1.543 1.00 0.00 12 LYS A CA 7
ATOM 7207 C C . LYS A 1 12 ? -8.927 8.399 -0.411 1.00 0.00 12 LYS A C 7
ATOM 7208 O O . LYS A 1 12 ? -8.077 9.204 -0.030 1.00 0.00 12 LYS A O 7
ATOM 7227 N N . GLU A 1 13 ? -9.068 7.189 0.121 1.00 0.00 13 GLU A N 7
ATOM 7228 C CA . GLU A 1 13 ? -8.213 6.728 1.208 1.00 0.00 13 GLU A CA 7
ATOM 7229 C C . GLU A 1 13 ? -8.374 5.227 1.429 1.00 0.00 13 GLU A C 7
ATOM 7230 O O . GLU A 1 13 ? -9.390 4.640 1.056 1.00 0.00 13 GLU A O 7
ATOM 7242 N N . ARG A 1 14 ? -7.365 4.613 2.037 1.00 0.00 14 ARG A N 7
ATOM 7243 C CA . ARG A 1 14 ? -7.393 3.180 2.306 1.00 0.00 14 ARG A CA 7
ATOM 7244 C C . ARG A 1 14 ? -8.151 2.884 3.597 1.00 0.00 14 ARG A C 7
ATOM 7245 O O . ARG A 1 14 ? -8.612 3.797 4.281 1.00 0.00 14 ARG A O 7
ATOM 7266 N N . ALA A 1 15 ? -8.276 1.602 3.923 1.00 0.00 15 ALA A N 7
ATOM 7267 C CA . ALA A 1 15 ? -8.976 1.185 5.132 1.00 0.00 15 ALA A CA 7
ATOM 7268 C C . ALA A 1 15 ? -8.031 1.146 6.328 1.00 0.00 15 ALA A C 7
ATOM 7269 O O . ALA A 1 15 ? -6.809 1.132 6.183 1.00 0.00 15 ALA A O 7
ATOM 7276 N N . PRO A 1 16 ? -8.608 1.128 7.538 1.00 0.00 16 PRO A N 7
ATOM 7277 C CA . PRO A 1 16 ? -7.835 1.090 8.783 1.00 0.00 16 PRO A CA 7
ATOM 7278 C C . PRO A 1 16 ? -7.133 -0.248 8.989 1.00 0.00 16 PRO A C 7
ATOM 7279 O O . PRO A 1 16 ? -6.061 -0.311 9.590 1.00 0.00 16 PRO A O 7
ATOM 7290 N N . GLU A 1 17 ? -7.745 -1.316 8.486 1.00 0.00 17 GLU A N 7
ATOM 7291 C CA . GLU A 1 17 ? -7.178 -2.653 8.617 1.00 0.00 17 GLU A CA 7
ATOM 7292 C C . GLU A 1 17 ? -6.032 -2.856 7.630 1.00 0.00 17 GLU A C 7
ATOM 7293 O O . GLU A 1 17 ? -4.957 -3.326 8.000 1.00 0.00 17 GLU A O 7
ATOM 7305 N N . GLN A 1 18 ? -6.272 -2.499 6.372 1.00 0.00 18 GLN A N 7
ATOM 7306 C CA . GLN A 1 18 ? -5.260 -2.643 5.332 1.00 0.00 18 GLN A CA 7
ATOM 7307 C C . GLN A 1 18 ? -4.028 -1.803 5.650 1.00 0.00 18 GLN A C 7
ATOM 7308 O O . GLN A 1 18 ? -2.911 -2.320 5.713 1.00 0.00 18 GLN A O 7
ATOM 7322 N N . LEU A 1 19 ? -4.237 -0.507 5.850 1.00 0.00 19 LEU A N 7
ATOM 7323 C CA . LEU A 1 19 ? -3.142 0.406 6.162 1.00 0.00 19 LEU A CA 7
ATOM 7324 C C . LEU A 1 19 ? -2.277 -0.147 7.290 1.00 0.00 19 LEU A C 7
ATOM 7325 O O . LEU A 1 19 ? -1.064 -0.293 7.140 1.00 0.00 19 LEU A O 7
ATOM 7341 N N . ARG A 1 20 ? -2.910 -0.454 8.418 1.00 0.00 20 ARG A N 7
ATOM 7342 C CA . ARG A 1 20 ? -2.198 -0.992 9.571 1.00 0.00 20 ARG A CA 7
ATOM 7343 C C . ARG A 1 20 ? -1.108 -1.966 9.131 1.00 0.00 20 ARG A C 7
ATOM 7344 O O . ARG A 1 20 ? -0.008 -1.970 9.682 1.00 0.00 20 ARG A O 7
ATOM 7365 N N . ALA A 1 21 ? -1.423 -2.789 8.137 1.00 0.00 21 ALA A N 7
ATOM 7366 C CA . ALA A 1 21 ? -0.471 -3.765 7.622 1.00 0.00 21 ALA A CA 7
ATOM 7367 C C . ALA A 1 21 ? 0.564 -3.101 6.722 1.00 0.00 21 ALA A C 7
ATOM 7368 O O . ALA A 1 21 ? 1.738 -3.474 6.726 1.00 0.00 21 ALA A O 7
ATOM 7375 N N . LEU A 1 22 ? 0.123 -2.114 5.949 1.00 0.00 22 LEU A N 7
ATOM 7376 C CA . LEU A 1 22 ? 1.012 -1.397 5.041 1.00 0.00 22 LEU A CA 7
ATOM 7377 C C . LEU A 1 22 ? 1.917 -0.440 5.809 1.00 0.00 22 LEU A C 7
ATOM 7378 O O . LEU A 1 22 ? 3.132 -0.630 5.865 1.00 0.00 22 LEU A O 7
ATOM 7394 N N . GLU A 1 23 ? 1.317 0.589 6.400 1.00 0.00 23 GLU A N 7
ATOM 7395 C CA . GLU A 1 23 ? 2.070 1.575 7.166 1.00 0.00 23 GLU A CA 7
ATOM 7396 C C . GLU A 1 23 ? 3.179 0.906 7.973 1.00 0.00 23 GLU A C 7
ATOM 7397 O O . GLU A 1 23 ? 4.330 1.340 7.944 1.00 0.00 23 GLU A O 7
ATOM 7409 N N . SER A 1 24 ? 2.822 -0.153 8.692 1.00 0.00 24 SER A N 7
ATOM 7410 C CA . SER A 1 24 ? 3.785 -0.880 9.511 1.00 0.00 24 SER A CA 7
ATOM 7411 C C . SER A 1 24 ? 4.921 -1.430 8.654 1.00 0.00 24 SER A C 7
ATOM 7412 O O . SER A 1 24 ? 6.073 -1.477 9.086 1.00 0.00 24 SER A O 7
ATOM 7420 N N . SER A 1 25 ? 4.588 -1.847 7.437 1.00 0.00 25 SER A N 7
ATOM 7421 C CA . SER A 1 25 ? 5.578 -2.397 6.519 1.00 0.00 25 SER A CA 7
ATOM 7422 C C . SER A 1 25 ? 6.456 -1.292 5.940 1.00 0.00 25 SER A C 7
ATOM 7423 O O . SER A 1 25 ? 7.677 -1.430 5.863 1.00 0.00 25 SER A O 7
ATOM 7431 N N . PHE A 1 26 ? 5.824 -0.196 5.532 1.00 0.00 26 PHE A N 7
ATOM 7432 C CA . PHE A 1 26 ? 6.546 0.933 4.958 1.00 0.00 26 PHE A CA 7
ATOM 7433 C C . PHE A 1 26 ? 7.788 1.260 5.783 1.00 0.00 26 PHE A C 7
ATOM 7434 O O . PHE A 1 26 ? 8.863 1.504 5.235 1.00 0.00 26 PHE A O 7
ATOM 7451 N N . ALA A 1 27 ? 7.631 1.265 7.102 1.00 0.00 27 ALA A N 7
ATOM 7452 C CA . ALA A 1 27 ? 8.739 1.560 8.003 1.00 0.00 27 ALA A CA 7
ATOM 7453 C C . ALA A 1 27 ? 9.979 0.757 7.629 1.00 0.00 27 ALA A C 7
ATOM 7454 O O . ALA A 1 27 ? 11.066 1.313 7.475 1.00 0.00 27 ALA A O 7
ATOM 7461 N N . GLN A 1 28 ? 9.809 -0.554 7.485 1.00 0.00 28 GLN A N 7
ATOM 7462 C CA . GLN A 1 28 ? 10.917 -1.433 7.130 1.00 0.00 28 GLN A CA 7
ATOM 7463 C C . GLN A 1 28 ? 11.529 -1.026 5.794 1.00 0.00 28 GLN A C 7
ATOM 7464 O O . GLN A 1 28 ? 12.746 -0.905 5.669 1.00 0.00 28 GLN A O 7
ATOM 7478 N N . ASN A 1 29 ? 10.675 -0.817 4.797 1.00 0.00 29 ASN A N 7
ATOM 7479 C CA . ASN A 1 29 ? 11.132 -0.425 3.469 1.00 0.00 29 ASN A CA 7
ATOM 7480 C C . ASN A 1 29 ? 9.981 0.142 2.643 1.00 0.00 29 ASN A C 7
ATOM 7481 O O . ASN A 1 29 ? 8.841 -0.316 2.724 1.00 0.00 29 ASN A O 7
ATOM 7492 N N . PRO A 1 30 ? 10.285 1.162 1.827 1.00 0.00 30 PRO A N 7
ATOM 7493 C CA . PRO A 1 30 ? 9.290 1.813 0.969 1.00 0.00 30 PRO A CA 7
ATOM 7494 C C . PRO A 1 30 ? 8.829 0.912 -0.170 1.00 0.00 30 PRO A C 7
ATOM 7495 O O . PRO A 1 30 ? 7.702 1.033 -0.655 1.00 0.00 30 PRO A O 7
ATOM 7506 N N . LEU A 1 31 ? 9.704 0.008 -0.595 1.00 0.00 31 LEU A N 7
ATOM 7507 C CA . LEU A 1 31 ? 9.386 -0.916 -1.678 1.00 0.00 31 LEU A CA 7
ATOM 7508 C C . LEU A 1 31 ? 9.701 -2.354 -1.278 1.00 0.00 31 LEU A C 7
ATOM 7509 O O . LEU A 1 31 ? 10.770 -2.887 -1.577 1.00 0.00 31 LEU A O 7
ATOM 7525 N N . PRO A 1 32 ? 8.749 -2.998 -0.588 1.00 0.00 32 PRO A N 7
ATOM 7526 C CA . PRO A 1 32 ? 8.900 -4.384 -0.135 1.00 0.00 32 PRO A CA 7
ATOM 7527 C C . PRO A 1 32 ? 8.872 -5.378 -1.290 1.00 0.00 32 PRO A C 7
ATOM 7528 O O . PRO A 1 32 ? 8.018 -5.296 -2.173 1.00 0.00 32 PRO A O 7
ATOM 7539 N N . LEU A 1 33 ? 9.811 -6.318 -1.279 1.00 0.00 33 LEU A N 7
ATOM 7540 C CA . LEU A 1 33 ? 9.894 -7.330 -2.327 1.00 0.00 33 LEU A CA 7
ATOM 7541 C C . LEU A 1 33 ? 8.626 -8.177 -2.367 1.00 0.00 33 LEU A C 7
ATOM 7542 O O . LEU A 1 33 ? 7.727 -8.005 -1.544 1.00 0.00 33 LEU A O 7
ATOM 7558 N N . ASP A 1 34 ? 8.563 -9.092 -3.328 1.00 0.00 34 ASP A N 7
ATOM 7559 C CA . ASP A 1 34 ? 7.407 -9.969 -3.473 1.00 0.00 34 ASP A CA 7
ATOM 7560 C C . ASP A 1 34 ? 7.166 -10.767 -2.196 1.00 0.00 34 ASP A C 7
ATOM 7561 O O . ASP A 1 34 ? 6.025 -10.950 -1.774 1.00 0.00 34 ASP A O 7
ATOM 7570 N N . GLU A 1 35 ? 8.248 -11.240 -1.587 1.00 0.00 35 GLU A N 7
ATOM 7571 C CA . GLU A 1 35 ? 8.153 -12.021 -0.358 1.00 0.00 35 GLU A CA 7
ATOM 7572 C C . GLU A 1 35 ? 7.502 -11.206 0.755 1.00 0.00 35 GLU A C 7
ATOM 7573 O O . GLU A 1 35 ? 6.613 -11.691 1.454 1.00 0.00 35 GLU A O 7
ATOM 7585 N N . GLU A 1 36 ? 7.951 -9.964 0.912 1.00 0.00 36 GLU A N 7
ATOM 7586 C CA . GLU A 1 36 ? 7.412 -9.083 1.941 1.00 0.00 36 GLU A CA 7
ATOM 7587 C C . GLU A 1 36 ? 6.005 -8.618 1.578 1.00 0.00 36 GLU A C 7
ATOM 7588 O O . GLU A 1 36 ? 5.244 -8.173 2.438 1.00 0.00 36 GLU A O 7
ATOM 7600 N N . LEU A 1 37 ? 5.666 -8.724 0.298 1.00 0.00 37 LEU A N 7
ATOM 7601 C CA . LEU A 1 37 ? 4.350 -8.314 -0.182 1.00 0.00 37 LEU A CA 7
ATOM 7602 C C . LEU A 1 37 ? 3.346 -9.456 -0.060 1.00 0.00 37 LEU A C 7
ATOM 7603 O O . LEU A 1 37 ? 2.169 -9.234 0.223 1.00 0.00 37 LEU A O 7
ATOM 7619 N N . ASP A 1 38 ? 3.821 -10.679 -0.273 1.00 0.00 38 ASP A N 7
ATOM 7620 C CA . ASP A 1 38 ? 2.965 -11.857 -0.183 1.00 0.00 38 ASP A CA 7
ATOM 7621 C C . ASP A 1 38 ? 2.338 -11.969 1.203 1.00 0.00 38 ASP A C 7
ATOM 7622 O O . ASP A 1 38 ? 1.234 -12.493 1.355 1.00 0.00 38 ASP A O 7
ATOM 7631 N N . ARG A 1 39 ? 3.050 -11.475 2.211 1.00 0.00 39 ARG A N 7
ATOM 7632 C CA . ARG A 1 39 ? 2.564 -11.522 3.584 1.00 0.00 39 ARG A CA 7
ATOM 7633 C C . ARG A 1 39 ? 1.538 -10.421 3.836 1.00 0.00 39 ARG A C 7
ATOM 7634 O O . ARG A 1 39 ? 0.517 -10.646 4.487 1.00 0.00 39 ARG A O 7
ATOM 7655 N N . LEU A 1 40 ? 1.816 -9.231 3.317 1.00 0.00 40 LEU A N 7
ATOM 7656 C CA . LEU A 1 40 ? 0.918 -8.094 3.485 1.00 0.00 40 LEU A CA 7
ATOM 7657 C C . LEU A 1 40 ? -0.419 -8.349 2.796 1.00 0.00 40 LEU A C 7
ATOM 7658 O O . LEU A 1 40 ? -1.476 -8.003 3.324 1.00 0.00 40 LEU A O 7
ATOM 7674 N N . ARG A 1 41 ? -0.364 -8.958 1.617 1.00 0.00 41 ARG A N 7
ATOM 7675 C CA . ARG A 1 41 ? -1.570 -9.261 0.856 1.00 0.00 41 ARG A CA 7
ATOM 7676 C C . ARG A 1 41 ? -2.607 -9.955 1.735 1.00 0.00 41 ARG A C 7
ATOM 7677 O O . ARG A 1 41 ? -3.811 -9.831 1.508 1.00 0.00 41 ARG A O 7
ATOM 7698 N N . SER A 1 42 ? -2.132 -10.685 2.738 1.00 0.00 42 SER A N 7
ATOM 7699 C CA . SER A 1 42 ? -3.017 -11.402 3.649 1.00 0.00 42 SER A CA 7
ATOM 7700 C C . SER A 1 42 ? -3.817 -10.428 4.508 1.00 0.00 42 SER A C 7
ATOM 7701 O O . SER A 1 42 ? -4.973 -10.684 4.841 1.00 0.00 42 SER A O 7
ATOM 7709 N N . GLU A 1 43 ? -3.190 -9.311 4.864 1.00 0.00 43 GLU A N 7
ATOM 7710 C CA . GLU A 1 43 ? -3.843 -8.299 5.686 1.00 0.00 43 GLU A CA 7
ATOM 7711 C C . GLU A 1 43 ? -4.568 -7.276 4.815 1.00 0.00 43 GLU A C 7
ATOM 7712 O O . GLU A 1 43 ? -5.751 -6.998 5.018 1.00 0.00 43 GLU A O 7
ATOM 7724 N N . THR A 1 44 ? -3.851 -6.718 3.845 1.00 0.00 44 THR A N 7
ATOM 7725 C CA . THR A 1 44 ? -4.424 -5.726 2.945 1.00 0.00 44 THR A CA 7
ATOM 7726 C C . THR A 1 44 ? -5.452 -6.357 2.013 1.00 0.00 44 THR A C 7
ATOM 7727 O O . THR A 1 44 ? -6.323 -5.672 1.477 1.00 0.00 44 THR A O 7
ATOM 7738 N N . LYS A 1 45 ? -5.345 -7.668 1.823 1.00 0.00 45 LYS A N 7
ATOM 7739 C CA . LYS A 1 45 ? -6.267 -8.394 0.957 1.00 0.00 45 LYS A CA 7
ATOM 7740 C C . LYS A 1 45 ? -6.263 -7.810 -0.452 1.00 0.00 45 LYS A C 7
ATOM 7741 O O . LYS A 1 45 ? -7.293 -7.784 -1.125 1.00 0.00 45 LYS A O 7
ATOM 7760 N N . MET A 1 46 ? -5.099 -7.344 -0.891 1.00 0.00 46 MET A N 7
ATOM 7761 C CA . MET A 1 46 ? -4.962 -6.763 -2.222 1.00 0.00 46 MET A CA 7
ATOM 7762 C C . MET A 1 46 ? -3.944 -7.538 -3.052 1.00 0.00 46 MET A C 7
ATOM 7763 O O . MET A 1 46 ? -3.371 -8.525 -2.588 1.00 0.00 46 MET A O 7
ATOM 7777 N N . THR A 1 47 ? -3.722 -7.086 -4.282 1.00 0.00 47 THR A N 7
ATOM 7778 C CA . THR A 1 47 ? -2.774 -7.738 -5.176 1.00 0.00 47 THR A CA 7
ATOM 7779 C C . THR A 1 47 ? -1.484 -6.933 -5.292 1.00 0.00 47 THR A C 7
ATOM 7780 O O . THR A 1 47 ? -1.455 -5.742 -4.982 1.00 0.00 47 THR A O 7
ATOM 7791 N N . ARG A 1 48 ? -0.420 -7.590 -5.742 1.00 0.00 48 ARG A N 7
ATOM 7792 C CA . ARG A 1 48 ? 0.873 -6.934 -5.898 1.00 0.00 48 ARG A CA 7
ATOM 7793 C C . ARG A 1 48 ? 0.723 -5.606 -6.634 1.00 0.00 48 ARG A C 7
ATOM 7794 O O . ARG A 1 48 ? 1.264 -4.585 -6.209 1.00 0.00 48 ARG A O 7
ATOM 7815 N N . ARG A 1 49 ? -0.014 -5.628 -7.740 1.00 0.00 49 ARG A N 7
ATOM 7816 C CA . ARG A 1 49 ? -0.233 -4.426 -8.535 1.00 0.00 49 ARG A CA 7
ATOM 7817 C C . ARG A 1 49 ? -0.944 -3.353 -7.716 1.00 0.00 49 ARG A C 7
ATOM 7818 O O . ARG A 1 49 ? -0.615 -2.171 -7.805 1.00 0.00 49 ARG A O 7
ATOM 7839 N N . GLU A 1 50 ? -1.922 -3.775 -6.920 1.00 0.00 50 GLU A N 7
ATOM 7840 C CA . GLU A 1 50 ? -2.680 -2.850 -6.086 1.00 0.00 50 GLU A CA 7
ATOM 7841 C C . GLU A 1 50 ? -1.793 -2.239 -5.005 1.00 0.00 50 GLU A C 7
ATOM 7842 O O . GLU A 1 50 ? -1.682 -1.018 -4.895 1.00 0.00 50 GLU A O 7
ATOM 7854 N N . ILE A 1 51 ? -1.164 -3.098 -4.209 1.00 0.00 51 ILE A N 7
ATOM 7855 C CA . ILE A 1 51 ? -0.287 -2.643 -3.138 1.00 0.00 51 ILE A CA 7
ATOM 7856 C C . ILE A 1 51 ? 0.866 -1.810 -3.687 1.00 0.00 51 ILE A C 7
ATOM 7857 O O . ILE A 1 51 ? 1.119 -0.699 -3.222 1.00 0.00 51 ILE A O 7
ATOM 7873 N N . ASP A 1 52 ? 1.561 -2.354 -4.680 1.00 0.00 52 ASP A N 7
ATOM 7874 C CA . ASP A 1 52 ? 2.686 -1.661 -5.296 1.00 0.00 52 ASP A CA 7
ATOM 7875 C C . ASP A 1 52 ? 2.342 -0.199 -5.564 1.00 0.00 52 ASP A C 7
ATOM 7876 O O . ASP A 1 52 ? 3.130 0.699 -5.268 1.00 0.00 52 ASP A O 7
ATOM 7885 N N . SER A 1 53 ? 1.160 0.032 -6.127 1.00 0.00 53 SER A N 7
ATOM 7886 C CA . SER A 1 53 ? 0.714 1.385 -6.439 1.00 0.00 53 SER A CA 7
ATOM 7887 C C . SER A 1 53 ? 0.645 2.240 -5.178 1.00 0.00 53 SER A C 7
ATOM 7888 O O . SER A 1 53 ? 0.986 3.423 -5.197 1.00 0.00 53 SER A O 7
ATOM 7896 N N . TRP A 1 54 ? 0.203 1.632 -4.083 1.00 0.00 54 TRP A N 7
ATOM 7897 C CA . TRP A 1 54 ? 0.090 2.337 -2.811 1.00 0.00 54 TRP A CA 7
ATOM 7898 C C . TRP A 1 54 ? 1.418 2.977 -2.422 1.00 0.00 54 TRP A C 7
ATOM 7899 O O . TRP A 1 54 ? 1.513 4.196 -2.281 1.00 0.00 54 TRP A O 7
ATOM 7920 N N . PHE A 1 55 ? 2.442 2.147 -2.252 1.00 0.00 55 PHE A N 7
ATOM 7921 C CA . PHE A 1 55 ? 3.766 2.633 -1.879 1.00 0.00 55 PHE A CA 7
ATOM 7922 C C . PHE A 1 55 ? 4.199 3.780 -2.786 1.00 0.00 55 PHE A C 7
ATOM 7923 O O . PHE A 1 55 ? 4.486 4.882 -2.318 1.00 0.00 55 PHE A O 7
ATOM 7940 N N . SER A 1 56 ? 4.246 3.513 -4.088 1.00 0.00 56 SER A N 7
ATOM 7941 C CA . SER A 1 56 ? 4.649 4.521 -5.061 1.00 0.00 56 SER A CA 7
ATOM 7942 C C . SER A 1 56 ? 3.838 5.801 -4.886 1.00 0.00 56 SER A C 7
ATOM 7943 O O . SER A 1 56 ? 4.331 6.899 -5.137 1.00 0.00 56 SER A O 7
ATOM 7951 N N . GLU A 1 57 ? 2.590 5.648 -4.452 1.00 0.00 57 GLU A N 7
ATOM 7952 C CA . GLU A 1 57 ? 1.710 6.792 -4.244 1.00 0.00 57 GLU A CA 7
ATOM 7953 C C . GLU A 1 57 ? 1.879 7.360 -2.837 1.00 0.00 57 GLU A C 7
ATOM 7954 O O . GLU A 1 57 ? 1.563 8.522 -2.584 1.00 0.00 57 GLU A O 7
ATOM 7966 N N . ARG A 1 58 ? 2.381 6.531 -1.927 1.00 0.00 58 ARG A N 7
ATOM 7967 C CA . ARG A 1 58 ? 2.591 6.949 -0.547 1.00 0.00 58 ARG A CA 7
ATOM 7968 C C . ARG A 1 58 ? 3.977 7.563 -0.370 1.00 0.00 58 ARG A C 7
ATOM 7969 O O . ARG A 1 58 ? 4.107 8.753 -0.083 1.00 0.00 58 ARG A O 7
ATOM 7990 N N . ARG A 1 59 ? 5.008 6.743 -0.542 1.00 0.00 59 ARG A N 7
ATOM 7991 C CA . ARG A 1 59 ? 6.383 7.205 -0.399 1.00 0.00 59 ARG A CA 7
ATOM 7992 C C . ARG A 1 59 ? 6.604 8.502 -1.172 1.00 0.00 59 ARG A C 7
ATOM 7993 O O . ARG A 1 59 ? 7.361 9.372 -0.742 1.00 0.00 59 ARG A O 7
ATOM 8014 N N . LYS A 1 60 ? 5.938 8.624 -2.315 1.00 0.00 60 LYS A N 7
ATOM 8015 C CA . LYS A 1 60 ? 6.060 9.814 -3.149 1.00 0.00 60 LYS A CA 7
ATOM 8016 C C . LYS A 1 60 ? 5.376 11.010 -2.494 1.00 0.00 60 LYS A C 7
ATOM 8017 O O . LYS A 1 60 ? 5.796 12.153 -2.670 1.00 0.00 60 LYS A O 7
ATOM 8036 N N . LYS A 1 61 ? 4.319 10.738 -1.735 1.00 0.00 61 LYS A N 7
ATOM 8037 C CA . LYS A 1 61 ? 3.577 11.790 -1.051 1.00 0.00 61 LYS A CA 7
ATOM 8038 C C . LYS A 1 61 ? 4.458 12.499 -0.027 1.00 0.00 61 LYS A C 7
ATOM 8039 O O . LYS A 1 61 ? 4.338 13.707 0.180 1.00 0.00 61 LYS A O 7
ATOM 8058 N N . VAL A 1 62 ? 5.345 11.741 0.610 1.00 0.00 62 VAL A N 7
ATOM 8059 C CA . VAL A 1 62 ? 6.248 12.298 1.610 1.00 0.00 62 VAL A CA 7
ATOM 8060 C C . VAL A 1 62 ? 7.405 13.041 0.953 1.00 0.00 62 VAL A C 7
ATOM 8061 O O . VAL A 1 62 ? 7.786 14.127 1.387 1.00 0.00 62 VAL A O 7
ATOM 8074 N N . ASN A 1 63 ? 7.961 12.447 -0.098 1.00 0.00 63 ASN A N 7
ATOM 8075 C CA . ASN A 1 63 ? 9.077 13.053 -0.817 1.00 0.00 63 ASN A CA 7
ATOM 8076 C C . ASN A 1 63 ? 8.671 14.394 -1.420 1.00 0.00 63 ASN A C 7
ATOM 8077 O O . ASN A 1 63 ? 9.447 15.349 -1.414 1.00 0.00 63 ASN A O 7
ATOM 8088 N N . ALA A 1 64 ? 7.450 14.458 -1.940 1.00 0.00 64 ALA A N 7
ATOM 8089 C CA . ALA A 1 64 ? 6.939 15.682 -2.544 1.00 0.00 64 ALA A CA 7
ATOM 8090 C C . ALA A 1 64 ? 6.309 16.591 -1.494 1.00 0.00 64 ALA A C 7
ATOM 8091 O O . ALA A 1 64 ? 5.277 17.215 -1.740 1.00 0.00 64 ALA A O 7
ATOM 8098 N N . GLU A 1 65 ? 6.936 16.660 -0.324 1.00 0.00 65 GLU A N 7
ATOM 8099 C CA . GLU A 1 65 ? 6.433 17.492 0.763 1.00 0.00 65 GLU A CA 7
ATOM 8100 C C . GLU A 1 65 ? 7.485 18.508 1.201 1.00 0.00 65 GLU A C 7
ATOM 8101 O O . GLU A 1 65 ? 8.685 18.250 1.116 1.00 0.00 65 GLU A O 7
ATOM 8113 N N . GLU A 1 66 ? 7.023 19.664 1.669 1.00 0.00 66 GLU A N 7
ATOM 8114 C CA . GLU A 1 66 ? 7.924 20.719 2.119 1.00 0.00 66 GLU A CA 7
ATOM 8115 C C . GLU A 1 66 ? 7.516 21.231 3.497 1.00 0.00 66 GLU A C 7
ATOM 8116 O O . GLU A 1 66 ? 6.372 21.065 3.921 1.00 0.00 66 GLU A O 7
ATOM 8128 N N . THR A 1 67 ? 8.461 21.855 4.193 1.00 0.00 67 THR A N 7
ATOM 8129 C CA . THR A 1 67 ? 8.203 22.390 5.524 1.00 0.00 67 THR A CA 7
ATOM 8130 C C . THR A 1 67 ? 8.008 23.901 5.481 1.00 0.00 67 THR A C 7
ATOM 8131 O O . THR A 1 67 ? 6.984 24.419 5.928 1.00 0.00 67 THR A O 7
ATOM 8142 N N . LYS A 1 68 ? 8.996 24.605 4.939 1.00 0.00 68 LYS A N 7
ATOM 8143 C CA . LYS A 1 68 ? 8.933 26.058 4.835 1.00 0.00 68 LYS A CA 7
ATOM 8144 C C . LYS A 1 68 ? 7.623 26.501 4.192 1.00 0.00 68 LYS A C 7
ATOM 8145 O O . LYS A 1 68 ? 7.033 25.772 3.394 1.00 0.00 68 LYS A O 7
ATOM 8164 N N . LYS A 1 69 ? 7.173 27.701 4.543 1.00 0.00 69 LYS A N 7
ATOM 8165 C CA . LYS A 1 69 ? 5.935 28.244 3.998 1.00 0.00 69 LYS A CA 7
ATOM 8166 C C . LYS A 1 69 ? 5.720 29.681 4.462 1.00 0.00 69 LYS A C 7
ATOM 8167 O O . LYS A 1 69 ? 5.477 29.933 5.642 1.00 0.00 69 LYS A O 7
ATOM 8186 N N . SER A 1 70 ? 5.810 30.620 3.525 1.00 0.00 70 SER A N 7
ATOM 8187 C CA . SER A 1 70 ? 5.628 32.033 3.839 1.00 0.00 70 SER A CA 7
ATOM 8188 C C . SER A 1 70 ? 4.685 32.694 2.838 1.00 0.00 70 SER A C 7
ATOM 8189 O O . SER A 1 70 ? 4.855 32.562 1.627 1.00 0.00 70 SER A O 7
ATOM 8197 N N . GLY A 1 71 ? 3.689 33.407 3.355 1.00 0.00 71 GLY A N 7
ATOM 8198 C CA . GLY A 1 71 ? 2.733 34.079 2.494 1.00 0.00 71 GLY A CA 7
ATOM 8199 C C . GLY A 1 71 ? 2.792 35.588 2.629 1.00 0.00 71 GLY A C 7
ATOM 8200 O O . GLY A 1 71 ? 2.011 36.198 3.360 1.00 0.00 71 GLY A O 7
ATOM 8204 N N . PRO A 1 72 ? 3.737 36.214 1.913 1.00 0.00 72 PRO A N 7
ATOM 8205 C CA . PRO A 1 72 ? 3.918 37.668 1.940 1.00 0.00 72 PRO A CA 7
ATOM 8206 C C . PRO A 1 72 ? 2.773 38.408 1.257 1.00 0.00 72 PRO A C 7
ATOM 8207 O O . PRO A 1 72 ? 1.816 37.792 0.788 1.00 0.00 72 PRO A O 7
ATOM 8218 N N . SER A 1 73 ? 2.878 39.732 1.205 1.00 0.00 73 SER A N 7
ATOM 8219 C CA . SER A 1 73 ? 1.848 40.556 0.582 1.00 0.00 73 SER A CA 7
ATOM 8220 C C . SER A 1 73 ? 1.234 39.842 -0.619 1.00 0.00 73 SER A C 7
ATOM 8221 O O . SER A 1 73 ? 1.893 39.643 -1.640 1.00 0.00 73 SER A O 7
ATOM 8229 N N . SER A 1 74 ? -0.032 39.459 -0.488 1.00 0.00 74 SER A N 7
ATOM 8230 C CA . SER A 1 74 ? -0.735 38.764 -1.560 1.00 0.00 74 SER A CA 7
ATOM 8231 C C . SER A 1 74 ? -2.201 39.183 -1.609 1.00 0.00 74 SER A C 7
ATOM 8232 O O . SER A 1 74 ? -2.945 38.995 -0.648 1.00 0.00 74 SER A O 7
ATOM 8240 N N . GLY A 1 75 ? -2.609 39.755 -2.738 1.00 0.00 75 GLY A N 7
ATOM 8241 C CA . GLY A 1 75 ? -3.984 40.193 -2.893 1.00 0.00 75 GLY A CA 7
ATOM 8242 C C . GLY A 1 75 ? -4.981 39.134 -2.466 1.00 0.00 75 GLY A C 7
ATOM 8243 O O . GLY A 1 75 ? -4.982 38.023 -2.996 1.00 0.00 75 GLY A O 7
ATOM 8247 N N . GLY A 1 1 ? 13.344 18.187 -11.449 1.00 0.00 1 GLY A N 8
ATOM 8248 C CA . GLY A 1 1 ? 12.343 19.171 -11.082 1.00 0.00 1 GLY A CA 8
ATOM 8249 C C . GLY A 1 1 ? 11.172 18.559 -10.340 1.00 0.00 1 GLY A C 8
ATOM 8250 O O . GLY A 1 1 ? 10.823 17.400 -10.565 1.00 0.00 1 GLY A O 8
ATOM 8254 N N . SER A 1 2 ? 10.563 19.337 -9.452 1.00 0.00 2 SER A N 8
ATOM 8255 C CA . SER A 1 2 ? 9.427 18.863 -8.670 1.00 0.00 2 SER A CA 8
ATOM 8256 C C . SER A 1 2 ? 8.205 19.748 -8.894 1.00 0.00 2 SER A C 8
ATOM 8257 O O . SER A 1 2 ? 7.946 20.674 -8.125 1.00 0.00 2 SER A O 8
ATOM 8265 N N . SER A 1 3 ? 7.457 19.456 -9.953 1.00 0.00 3 SER A N 8
ATOM 8266 C CA . SER A 1 3 ? 6.264 20.227 -10.282 1.00 0.00 3 SER A CA 8
ATOM 8267 C C . SER A 1 3 ? 5.013 19.556 -9.723 1.00 0.00 3 SER A C 8
ATOM 8268 O O . SER A 1 3 ? 4.436 18.669 -10.351 1.00 0.00 3 SER A O 8
ATOM 8276 N N . GLY A 1 4 ? 4.598 19.988 -8.536 1.00 0.00 4 GLY A N 8
ATOM 8277 C CA . GLY A 1 4 ? 3.418 19.420 -7.910 1.00 0.00 4 GLY A CA 8
ATOM 8278 C C . GLY A 1 4 ? 2.207 19.450 -8.822 1.00 0.00 4 GLY A C 8
ATOM 8279 O O . GLY A 1 4 ? 1.572 20.492 -8.986 1.00 0.00 4 GLY A O 8
ATOM 8283 N N . SER A 1 5 ? 1.888 18.306 -9.417 1.00 0.00 5 SER A N 8
ATOM 8284 C CA . SER A 1 5 ? 0.748 18.207 -10.322 1.00 0.00 5 SER A CA 8
ATOM 8285 C C . SER A 1 5 ? -0.429 17.518 -9.638 1.00 0.00 5 SER A C 8
ATOM 8286 O O . SER A 1 5 ? -0.427 16.301 -9.450 1.00 0.00 5 SER A O 8
ATOM 8294 N N . SER A 1 6 ? -1.434 18.305 -9.269 1.00 0.00 6 SER A N 8
ATOM 8295 C CA . SER A 1 6 ? -2.617 17.773 -8.603 1.00 0.00 6 SER A CA 8
ATOM 8296 C C . SER A 1 6 ? -3.882 18.127 -9.378 1.00 0.00 6 SER A C 8
ATOM 8297 O O . SER A 1 6 ? -4.095 19.281 -9.749 1.00 0.00 6 SER A O 8
ATOM 8305 N N . GLY A 1 7 ? -4.721 17.124 -9.620 1.00 0.00 7 GLY A N 8
ATOM 8306 C CA . GLY A 1 7 ? -5.955 17.348 -10.350 1.00 0.00 7 GLY A CA 8
ATOM 8307 C C . GLY A 1 7 ? -7.175 16.877 -9.584 1.00 0.00 7 GLY A C 8
ATOM 8308 O O . GLY A 1 7 ? -7.074 16.350 -8.476 1.00 0.00 7 GLY A O 8
ATOM 8312 N N . PRO A 1 8 ? -8.362 17.068 -10.179 1.00 0.00 8 PRO A N 8
ATOM 8313 C CA . PRO A 1 8 ? -9.630 16.667 -9.563 1.00 0.00 8 PRO A CA 8
ATOM 8314 C C . PRO A 1 8 ? -9.793 15.152 -9.505 1.00 0.00 8 PRO A C 8
ATOM 8315 O O . PRO A 1 8 ? -9.375 14.436 -10.415 1.00 0.00 8 PRO A O 8
ATOM 8326 N N . THR A 1 9 ? -10.404 14.668 -8.427 1.00 0.00 9 THR A N 8
ATOM 8327 C CA . THR A 1 9 ? -10.621 13.238 -8.250 1.00 0.00 9 THR A CA 8
ATOM 8328 C C . THR A 1 9 ? -11.566 12.965 -7.085 1.00 0.00 9 THR A C 8
ATOM 8329 O O . THR A 1 9 ? -11.473 13.601 -6.035 1.00 0.00 9 THR A O 8
ATOM 8340 N N . LYS A 1 10 ? -12.475 12.016 -7.276 1.00 0.00 10 LYS A N 8
ATOM 8341 C CA . LYS A 1 10 ? -13.437 11.657 -6.241 1.00 0.00 10 LYS A CA 8
ATOM 8342 C C . LYS A 1 10 ? -12.725 11.261 -4.951 1.00 0.00 10 LYS A C 8
ATOM 8343 O O . LYS A 1 10 ? -11.598 10.766 -4.979 1.00 0.00 10 LYS A O 8
ATOM 8362 N N . TYR A 1 11 ? -13.390 11.482 -3.822 1.00 0.00 11 TYR A N 8
ATOM 8363 C CA . TYR A 1 11 ? -12.820 11.149 -2.522 1.00 0.00 11 TYR A CA 8
ATOM 8364 C C . TYR A 1 11 ? -12.461 9.668 -2.448 1.00 0.00 11 TYR A C 8
ATOM 8365 O O . TYR A 1 11 ? -13.314 8.800 -2.633 1.00 0.00 11 TYR A O 8
ATOM 8383 N N . LYS A 1 12 ? -11.191 9.387 -2.174 1.00 0.00 12 LYS A N 8
ATOM 8384 C CA . LYS A 1 12 ? -10.716 8.012 -2.072 1.00 0.00 12 LYS A CA 8
ATOM 8385 C C . LYS A 1 12 ? -9.767 7.851 -0.889 1.00 0.00 12 LYS A C 8
ATOM 8386 O O . LYS A 1 12 ? -8.959 8.734 -0.605 1.00 0.00 12 LYS A O 8
ATOM 8405 N N . GLU A 1 13 ? -9.871 6.717 -0.203 1.00 0.00 13 GLU A N 8
ATOM 8406 C CA . GLU A 1 13 ? -9.020 6.441 0.949 1.00 0.00 13 GLU A CA 8
ATOM 8407 C C . GLU A 1 13 ? -9.031 4.953 1.289 1.00 0.00 13 GLU A C 8
ATOM 8408 O O . GLU A 1 13 ? -10.068 4.295 1.210 1.00 0.00 13 GLU A O 8
ATOM 8420 N N . ARG A 1 14 ? -7.869 4.430 1.667 1.00 0.00 14 ARG A N 8
ATOM 8421 C CA . ARG A 1 14 ? -7.743 3.021 2.018 1.00 0.00 14 ARG A CA 8
ATOM 8422 C C . ARG A 1 14 ? -8.483 2.715 3.316 1.00 0.00 14 ARG A C 8
ATOM 8423 O O . ARG A 1 14 ? -8.978 3.620 3.988 1.00 0.00 14 ARG A O 8
ATOM 8444 N N . ALA A 1 15 ? -8.555 1.435 3.663 1.00 0.00 15 ALA A N 8
ATOM 8445 C CA . ALA A 1 15 ? -9.234 1.010 4.882 1.00 0.00 15 ALA A CA 8
ATOM 8446 C C . ALA A 1 15 ? -8.321 1.149 6.095 1.00 0.00 15 ALA A C 8
ATOM 8447 O O . ALA A 1 15 ? -7.096 1.077 5.992 1.00 0.00 15 ALA A O 8
ATOM 8454 N N . PRO A 1 16 ? -8.928 1.353 7.273 1.00 0.00 16 PRO A N 8
ATOM 8455 C CA . PRO A 1 16 ? -8.188 1.507 8.529 1.00 0.00 16 PRO A CA 8
ATOM 8456 C C . PRO A 1 16 ? -7.536 0.204 8.981 1.00 0.00 16 PRO A C 8
ATOM 8457 O O . PRO A 1 16 ? -6.613 0.212 9.794 1.00 0.00 16 PRO A O 8
ATOM 8468 N N . GLU A 1 17 ? -8.021 -0.912 8.446 1.00 0.00 17 GLU A N 8
ATOM 8469 C CA . GLU A 1 17 ? -7.485 -2.222 8.796 1.00 0.00 17 GLU A CA 8
ATOM 8470 C C . GLU A 1 17 ? -6.344 -2.610 7.859 1.00 0.00 17 GLU A C 8
ATOM 8471 O O . GLU A 1 17 ? -5.383 -3.259 8.271 1.00 0.00 17 GLU A O 8
ATOM 8483 N N . GLN A 1 18 ? -6.459 -2.207 6.598 1.00 0.00 18 GLN A N 8
ATOM 8484 C CA . GLN A 1 18 ? -5.438 -2.513 5.603 1.00 0.00 18 GLN A CA 8
ATOM 8485 C C . GLN A 1 18 ? -4.173 -1.698 5.851 1.00 0.00 18 GLN A C 8
ATOM 8486 O O . GLN A 1 18 ? -3.077 -2.250 5.954 1.00 0.00 18 GLN A O 8
ATOM 8500 N N . LEU A 1 19 ? -4.332 -0.383 5.946 1.00 0.00 19 LEU A N 8
ATOM 8501 C CA . LEU A 1 19 ? -3.203 0.510 6.183 1.00 0.00 19 LEU A CA 8
ATOM 8502 C C . LEU A 1 19 ? -2.353 0.015 7.349 1.00 0.00 19 LEU A C 8
ATOM 8503 O O . LEU A 1 19 ? -1.130 -0.082 7.242 1.00 0.00 19 LEU A O 8
ATOM 8519 N N . ARG A 1 20 ? -3.009 -0.299 8.461 1.00 0.00 20 ARG A N 8
ATOM 8520 C CA . ARG A 1 20 ? -2.314 -0.785 9.647 1.00 0.00 20 ARG A CA 8
ATOM 8521 C C . ARG A 1 20 ? -1.217 -1.775 9.267 1.00 0.00 20 ARG A C 8
ATOM 8522 O O . ARG A 1 20 ? -0.162 -1.821 9.899 1.00 0.00 20 ARG A O 8
ATOM 8543 N N . ALA A 1 21 ? -1.475 -2.566 8.231 1.00 0.00 21 ALA A N 8
ATOM 8544 C CA . ALA A 1 21 ? -0.509 -3.554 7.765 1.00 0.00 21 ALA A CA 8
ATOM 8545 C C . ALA A 1 21 ? 0.520 -2.921 6.836 1.00 0.00 21 ALA A C 8
ATOM 8546 O O . ALA A 1 21 ? 1.711 -3.225 6.912 1.00 0.00 21 ALA A O 8
ATOM 8553 N N . LEU A 1 22 ? 0.054 -2.038 5.959 1.00 0.00 22 LEU A N 8
ATOM 8554 C CA . LEU A 1 22 ? 0.935 -1.362 5.013 1.00 0.00 22 LEU A CA 8
ATOM 8555 C C . LEU A 1 22 ? 1.864 -0.390 5.734 1.00 0.00 22 LEU A C 8
ATOM 8556 O O . LEU A 1 22 ? 3.084 -0.543 5.700 1.00 0.00 22 LEU A O 8
ATOM 8572 N N . GLU A 1 23 ? 1.277 0.609 6.386 1.00 0.00 23 GLU A N 8
ATOM 8573 C CA . GLU A 1 23 ? 2.053 1.604 7.116 1.00 0.00 23 GLU A CA 8
ATOM 8574 C C . GLU A 1 23 ? 3.169 0.943 7.918 1.00 0.00 23 GLU A C 8
ATOM 8575 O O . GLU A 1 23 ? 4.325 1.360 7.855 1.00 0.00 23 GLU A O 8
ATOM 8587 N N . SER A 1 24 ? 2.814 -0.092 8.674 1.00 0.00 24 SER A N 8
ATOM 8588 C CA . SER A 1 24 ? 3.785 -0.809 9.492 1.00 0.00 24 SER A CA 8
ATOM 8589 C C . SER A 1 24 ? 4.900 -1.390 8.629 1.00 0.00 24 SER A C 8
ATOM 8590 O O . SER A 1 24 ? 6.071 -1.366 9.009 1.00 0.00 24 SER A O 8
ATOM 8598 N N . SER A 1 25 ? 4.528 -1.912 7.464 1.00 0.00 25 SER A N 8
ATOM 8599 C CA . SER A 1 25 ? 5.496 -2.503 6.547 1.00 0.00 25 SER A CA 8
ATOM 8600 C C . SER A 1 25 ? 6.403 -1.431 5.950 1.00 0.00 25 SER A C 8
ATOM 8601 O O . SER A 1 25 ? 7.590 -1.664 5.720 1.00 0.00 25 SER A O 8
ATOM 8609 N N . PHE A 1 26 ? 5.835 -0.255 5.702 1.00 0.00 26 PHE A N 8
ATOM 8610 C CA . PHE A 1 26 ? 6.591 0.853 5.131 1.00 0.00 26 PHE A CA 8
ATOM 8611 C C . PHE A 1 26 ? 7.855 1.124 5.942 1.00 0.00 26 PHE A C 8
ATOM 8612 O O . PHE A 1 26 ? 8.934 1.318 5.383 1.00 0.00 26 PHE A O 8
ATOM 8629 N N . ALA A 1 27 ? 7.712 1.137 7.263 1.00 0.00 27 ALA A N 8
ATOM 8630 C CA . ALA A 1 27 ? 8.841 1.383 8.151 1.00 0.00 27 ALA A CA 8
ATOM 8631 C C . ALA A 1 27 ? 10.045 0.533 7.757 1.00 0.00 27 ALA A C 8
ATOM 8632 O O . ALA A 1 27 ? 11.181 1.004 7.779 1.00 0.00 27 ALA A O 8
ATOM 8639 N N . GLN A 1 28 ? 9.786 -0.720 7.399 1.00 0.00 28 GLN A N 8
ATOM 8640 C CA . GLN A 1 28 ? 10.850 -1.635 7.002 1.00 0.00 28 GLN A CA 8
ATOM 8641 C C . GLN A 1 28 ? 11.463 -1.213 5.671 1.00 0.00 28 GLN A C 8
ATOM 8642 O O . GLN A 1 28 ? 12.675 -1.033 5.564 1.00 0.00 28 GLN A O 8
ATOM 8656 N N . ASN A 1 29 ? 10.616 -1.057 4.658 1.00 0.00 29 ASN A N 8
ATOM 8657 C CA . ASN A 1 29 ? 11.075 -0.656 3.333 1.00 0.00 29 ASN A CA 8
ATOM 8658 C C . ASN A 1 29 ? 9.947 -0.001 2.541 1.00 0.00 29 ASN A C 8
ATOM 8659 O O . ASN A 1 29 ? 8.784 -0.394 2.630 1.00 0.00 29 ASN A O 8
ATOM 8670 N N . PRO A 1 30 ? 10.297 1.022 1.748 1.00 0.00 30 PRO A N 8
ATOM 8671 C CA . PRO A 1 30 ? 9.329 1.752 0.924 1.00 0.00 30 PRO A CA 8
ATOM 8672 C C . PRO A 1 30 ? 8.799 0.910 -0.231 1.00 0.00 30 PRO A C 8
ATOM 8673 O O . PRO A 1 30 ? 7.612 0.964 -0.558 1.00 0.00 30 PRO A O 8
ATOM 8684 N N . LEU A 1 31 ? 9.683 0.132 -0.845 1.00 0.00 31 LEU A N 8
ATOM 8685 C CA . LEU A 1 31 ? 9.303 -0.723 -1.964 1.00 0.00 31 LEU A CA 8
ATOM 8686 C C . LEU A 1 31 ? 9.716 -2.170 -1.709 1.00 0.00 31 LEU A C 8
ATOM 8687 O O . LEU A 1 31 ? 10.752 -2.638 -2.181 1.00 0.00 31 LEU A O 8
ATOM 8703 N N . PRO A 1 32 ? 8.886 -2.896 -0.946 1.00 0.00 32 PRO A N 8
ATOM 8704 C CA . PRO A 1 32 ? 9.143 -4.301 -0.613 1.00 0.00 32 PRO A CA 8
ATOM 8705 C C . PRO A 1 32 ? 8.994 -5.219 -1.822 1.00 0.00 32 PRO A C 8
ATOM 8706 O O . PRO A 1 32 ? 8.215 -4.940 -2.734 1.00 0.00 32 PRO A O 8
ATOM 8717 N N . LEU A 1 33 ? 9.745 -6.315 -1.822 1.00 0.00 33 LEU A N 8
ATOM 8718 C CA . LEU A 1 33 ? 9.696 -7.276 -2.918 1.00 0.00 33 LEU A CA 8
ATOM 8719 C C . LEU A 1 33 ? 8.444 -8.142 -2.828 1.00 0.00 33 LEU A C 8
ATOM 8720 O O . LEU A 1 33 ? 7.617 -7.964 -1.933 1.00 0.00 33 LEU A O 8
ATOM 8736 N N . ASP A 1 34 ? 8.312 -9.081 -3.758 1.00 0.00 34 ASP A N 8
ATOM 8737 C CA . ASP A 1 34 ? 7.162 -9.978 -3.782 1.00 0.00 34 ASP A CA 8
ATOM 8738 C C . ASP A 1 34 ? 7.031 -10.728 -2.460 1.00 0.00 34 ASP A C 8
ATOM 8739 O O . ASP A 1 34 ? 5.940 -10.832 -1.901 1.00 0.00 34 ASP A O 8
ATOM 8748 N N . GLU A 1 35 ? 8.150 -11.249 -1.967 1.00 0.00 35 GLU A N 8
ATOM 8749 C CA . GLU A 1 35 ? 8.159 -11.992 -0.712 1.00 0.00 35 GLU A CA 8
ATOM 8750 C C . GLU A 1 35 ? 7.461 -11.202 0.391 1.00 0.00 35 GLU A C 8
ATOM 8751 O O . GLU A 1 35 ? 6.388 -11.584 0.857 1.00 0.00 35 GLU A O 8
ATOM 8763 N N . GLU A 1 36 ? 8.079 -10.100 0.804 1.00 0.00 36 GLU A N 8
ATOM 8764 C CA . GLU A 1 36 ? 7.517 -9.257 1.854 1.00 0.00 36 GLU A CA 8
ATOM 8765 C C . GLU A 1 36 ? 6.088 -8.845 1.514 1.00 0.00 36 GLU A C 8
ATOM 8766 O O . GLU A 1 36 ? 5.274 -8.592 2.404 1.00 0.00 36 GLU A O 8
ATOM 8778 N N . LEU A 1 37 ? 5.789 -8.778 0.222 1.00 0.00 37 LEU A N 8
ATOM 8779 C CA . LEU A 1 37 ? 4.459 -8.396 -0.237 1.00 0.00 37 LEU A CA 8
ATOM 8780 C C . LEU A 1 37 ? 3.459 -9.525 -0.010 1.00 0.00 37 LEU A C 8
ATOM 8781 O O . LEU A 1 37 ? 2.301 -9.283 0.333 1.00 0.00 37 LEU A O 8
ATOM 8797 N N . ASP A 1 38 ? 3.914 -10.758 -0.201 1.00 0.00 38 ASP A N 8
ATOM 8798 C CA . ASP A 1 38 ? 3.060 -11.926 -0.013 1.00 0.00 38 ASP A CA 8
ATOM 8799 C C . ASP A 1 38 ? 2.457 -11.938 1.388 1.00 0.00 38 ASP A C 8
ATOM 8800 O O . ASP A 1 38 ? 1.325 -12.380 1.583 1.00 0.00 38 ASP A O 8
ATOM 8809 N N . ARG A 1 39 ? 3.222 -11.452 2.360 1.00 0.00 39 ARG A N 8
ATOM 8810 C CA . ARG A 1 39 ? 2.763 -11.409 3.743 1.00 0.00 39 ARG A CA 8
ATOM 8811 C C . ARG A 1 39 ? 1.672 -10.358 3.923 1.00 0.00 39 ARG A C 8
ATOM 8812 O O . ARG A 1 39 ? 0.576 -10.660 4.398 1.00 0.00 39 ARG A O 8
ATOM 8833 N N . LEU A 1 40 ? 1.978 -9.124 3.540 1.00 0.00 40 LEU A N 8
ATOM 8834 C CA . LEU A 1 40 ? 1.024 -8.027 3.658 1.00 0.00 40 LEU A CA 8
ATOM 8835 C C . LEU A 1 40 ? -0.257 -8.334 2.889 1.00 0.00 40 LEU A C 8
ATOM 8836 O O . LEU A 1 40 ? -1.358 -8.045 3.357 1.00 0.00 40 LEU A O 8
ATOM 8852 N N . ARG A 1 41 ? -0.104 -8.922 1.707 1.00 0.00 41 ARG A N 8
ATOM 8853 C CA . ARG A 1 41 ? -1.248 -9.269 0.873 1.00 0.00 41 ARG A CA 8
ATOM 8854 C C . ARG A 1 41 ? -2.254 -10.111 1.652 1.00 0.00 41 ARG A C 8
ATOM 8855 O O . ARG A 1 41 ? -3.453 -10.076 1.378 1.00 0.00 41 ARG A O 8
ATOM 8876 N N . SER A 1 42 ? -1.756 -10.868 2.625 1.00 0.00 42 SER A N 8
ATOM 8877 C CA . SER A 1 42 ? -2.610 -11.723 3.441 1.00 0.00 42 SER A CA 8
ATOM 8878 C C . SER A 1 42 ? -3.513 -10.886 4.343 1.00 0.00 42 SER A C 8
ATOM 8879 O O . SER A 1 42 ? -4.642 -11.275 4.640 1.00 0.00 42 SER A O 8
ATOM 8887 N N . GLU A 1 43 ? -3.005 -9.735 4.774 1.00 0.00 43 GLU A N 8
ATOM 8888 C CA . GLU A 1 43 ? -3.766 -8.844 5.643 1.00 0.00 43 GLU A CA 8
ATOM 8889 C C . GLU A 1 43 ? -4.550 -7.824 4.823 1.00 0.00 43 GLU A C 8
ATOM 8890 O O . GLU A 1 43 ? -5.767 -7.698 4.966 1.00 0.00 43 GLU A O 8
ATOM 8902 N N . THR A 1 44 ? -3.845 -7.097 3.962 1.00 0.00 44 THR A N 8
ATOM 8903 C CA . THR A 1 44 ? -4.473 -6.087 3.120 1.00 0.00 44 THR A CA 8
ATOM 8904 C C . THR A 1 44 ? -5.417 -6.725 2.107 1.00 0.00 44 THR A C 8
ATOM 8905 O O . THR A 1 44 ? -6.343 -6.081 1.614 1.00 0.00 44 THR A O 8
ATOM 8916 N N . LYS A 1 45 ? -5.176 -7.995 1.800 1.00 0.00 45 LYS A N 8
ATOM 8917 C CA . LYS A 1 45 ? -6.005 -8.723 0.847 1.00 0.00 45 LYS A CA 8
ATOM 8918 C C . LYS A 1 45 ? -6.051 -8.002 -0.497 1.00 0.00 45 LYS A C 8
ATOM 8919 O O . LYS A 1 45 ? -7.096 -7.939 -1.143 1.00 0.00 45 LYS A O 8
ATOM 8938 N N . MET A 1 46 ? -4.910 -7.459 -0.911 1.00 0.00 46 MET A N 8
ATOM 8939 C CA . MET A 1 46 ? -4.820 -6.745 -2.179 1.00 0.00 46 MET A CA 8
ATOM 8940 C C . MET A 1 46 ? -3.821 -7.420 -3.113 1.00 0.00 46 MET A C 8
ATOM 8941 O O . MET A 1 46 ? -3.269 -8.473 -2.793 1.00 0.00 46 MET A O 8
ATOM 8955 N N . THR A 1 47 ? -3.593 -6.807 -4.271 1.00 0.00 47 THR A N 8
ATOM 8956 C CA . THR A 1 47 ? -2.663 -7.350 -5.253 1.00 0.00 47 THR A CA 8
ATOM 8957 C C . THR A 1 47 ? -1.397 -6.504 -5.336 1.00 0.00 47 THR A C 8
ATOM 8958 O O . THR A 1 47 ? -1.382 -5.349 -4.911 1.00 0.00 47 THR A O 8
ATOM 8969 N N . ARG A 1 48 ? -0.337 -7.087 -5.887 1.00 0.00 48 ARG A N 8
ATOM 8970 C CA . ARG A 1 48 ? 0.934 -6.386 -6.026 1.00 0.00 48 ARG A CA 8
ATOM 8971 C C . ARG A 1 48 ? 0.736 -5.026 -6.690 1.00 0.00 48 ARG A C 8
ATOM 8972 O O . ARG A 1 48 ? 1.467 -4.076 -6.411 1.00 0.00 48 ARG A O 8
ATOM 8993 N N . ARG A 1 49 ? -0.257 -4.942 -7.569 1.00 0.00 49 ARG A N 8
ATOM 8994 C CA . ARG A 1 49 ? -0.550 -3.700 -8.274 1.00 0.00 49 ARG A CA 8
ATOM 8995 C C . ARG A 1 49 ? -1.235 -2.699 -7.349 1.00 0.00 49 ARG A C 8
ATOM 8996 O O . ARG A 1 49 ? -0.924 -1.508 -7.368 1.00 0.00 49 ARG A O 8
ATOM 9017 N N . GLU A 1 50 ? -2.169 -3.190 -6.540 1.00 0.00 50 GLU A N 8
ATOM 9018 C CA . GLU A 1 50 ? -2.898 -2.337 -5.609 1.00 0.00 50 GLU A CA 8
ATOM 9019 C C . GLU A 1 50 ? -2.007 -1.918 -4.443 1.00 0.00 50 GLU A C 8
ATOM 9020 O O . GLU A 1 50 ? -2.195 -0.851 -3.857 1.00 0.00 50 GLU A O 8
ATOM 9032 N N . ILE A 1 51 ? -1.038 -2.764 -4.113 1.00 0.00 51 ILE A N 8
ATOM 9033 C CA . ILE A 1 51 ? -0.117 -2.482 -3.018 1.00 0.00 51 ILE A CA 8
ATOM 9034 C C . ILE A 1 51 ? 1.016 -1.569 -3.475 1.00 0.00 51 ILE A C 8
ATOM 9035 O O . ILE A 1 51 ? 1.273 -0.530 -2.867 1.00 0.00 51 ILE A O 8
ATOM 9051 N N . ASP A 1 52 ? 1.690 -1.965 -4.549 1.00 0.00 52 ASP A N 8
ATOM 9052 C CA . ASP A 1 52 ? 2.795 -1.181 -5.090 1.00 0.00 52 ASP A CA 8
ATOM 9053 C C . ASP A 1 52 ? 2.383 0.275 -5.286 1.00 0.00 52 ASP A C 8
ATOM 9054 O O . ASP A 1 52 ? 3.069 1.190 -4.832 1.00 0.00 52 ASP A O 8
ATOM 9063 N N . SER A 1 53 ? 1.260 0.480 -5.967 1.00 0.00 53 SER A N 8
ATOM 9064 C CA . SER A 1 53 ? 0.760 1.825 -6.227 1.00 0.00 53 SER A CA 8
ATOM 9065 C C . SER A 1 53 ? 0.734 2.653 -4.946 1.00 0.00 53 SER A C 8
ATOM 9066 O O . SER A 1 53 ? 1.197 3.794 -4.922 1.00 0.00 53 SER A O 8
ATOM 9074 N N . TRP A 1 54 ? 0.190 2.071 -3.884 1.00 0.00 54 TRP A N 8
ATOM 9075 C CA . TRP A 1 54 ? 0.103 2.754 -2.598 1.00 0.00 54 TRP A CA 8
ATOM 9076 C C . TRP A 1 54 ? 1.456 3.331 -2.196 1.00 0.00 54 TRP A C 8
ATOM 9077 O O . TRP A 1 54 ? 1.617 4.547 -2.090 1.00 0.00 54 TRP A O 8
ATOM 9098 N N . PHE A 1 55 ? 2.427 2.451 -1.973 1.00 0.00 55 PHE A N 8
ATOM 9099 C CA . PHE A 1 55 ? 3.767 2.873 -1.581 1.00 0.00 55 PHE A CA 8
ATOM 9100 C C . PHE A 1 55 ? 4.257 4.016 -2.466 1.00 0.00 55 PHE A C 8
ATOM 9101 O O . PHE A 1 55 ? 4.614 5.086 -1.974 1.00 0.00 55 PHE A O 8
ATOM 9118 N N . SER A 1 56 ? 4.272 3.779 -3.774 1.00 0.00 56 SER A N 8
ATOM 9119 C CA . SER A 1 56 ? 4.723 4.786 -4.727 1.00 0.00 56 SER A CA 8
ATOM 9120 C C . SER A 1 56 ? 3.969 6.097 -4.529 1.00 0.00 56 SER A C 8
ATOM 9121 O O . SER A 1 56 ? 4.431 7.159 -4.945 1.00 0.00 56 SER A O 8
ATOM 9129 N N . GLU A 1 57 ? 2.805 6.014 -3.892 1.00 0.00 57 GLU A N 8
ATOM 9130 C CA . GLU A 1 57 ? 1.987 7.194 -3.639 1.00 0.00 57 GLU A CA 8
ATOM 9131 C C . GLU A 1 57 ? 2.260 7.758 -2.248 1.00 0.00 57 GLU A C 8
ATOM 9132 O O . GLU A 1 57 ? 2.175 8.966 -2.029 1.00 0.00 57 GLU A O 8
ATOM 9144 N N . ARG A 1 58 ? 2.588 6.874 -1.312 1.00 0.00 58 ARG A N 8
ATOM 9145 C CA . ARG A 1 58 ? 2.872 7.283 0.059 1.00 0.00 58 ARG A CA 8
ATOM 9146 C C . ARG A 1 58 ? 4.314 7.766 0.195 1.00 0.00 58 ARG A C 8
ATOM 9147 O O . ARG A 1 58 ? 4.562 8.938 0.478 1.00 0.00 58 ARG A O 8
ATOM 9168 N N . ARG A 1 59 ? 5.259 6.854 -0.009 1.00 0.00 59 ARG A N 8
ATOM 9169 C CA . ARG A 1 59 ? 6.675 7.187 0.093 1.00 0.00 59 ARG A CA 8
ATOM 9170 C C . ARG A 1 59 ? 6.979 8.496 -0.630 1.00 0.00 59 ARG A C 8
ATOM 9171 O O . ARG A 1 59 ? 7.901 9.223 -0.258 1.00 0.00 59 ARG A O 8
ATOM 9192 N N . LYS A 1 60 ? 6.199 8.790 -1.664 1.00 0.00 60 LYS A N 8
ATOM 9193 C CA . LYS A 1 60 ? 6.383 10.012 -2.438 1.00 0.00 60 LYS A CA 8
ATOM 9194 C C . LYS A 1 60 ? 5.673 11.189 -1.776 1.00 0.00 60 LYS A C 8
ATOM 9195 O O . LYS A 1 60 ? 6.156 12.320 -1.815 1.00 0.00 60 LYS A O 8
ATOM 9214 N N . LYS A 1 61 ? 4.525 10.914 -1.166 1.00 0.00 61 LYS A N 8
ATOM 9215 C CA . LYS A 1 61 ? 3.750 11.949 -0.492 1.00 0.00 61 LYS A CA 8
ATOM 9216 C C . LYS A 1 61 ? 4.527 12.531 0.685 1.00 0.00 61 LYS A C 8
ATOM 9217 O O . LYS A 1 61 ? 4.531 13.743 0.900 1.00 0.00 61 LYS A O 8
ATOM 9236 N N . VAL A 1 62 ? 5.185 11.660 1.443 1.00 0.00 62 VAL A N 8
ATOM 9237 C CA . VAL A 1 62 ? 5.968 12.088 2.596 1.00 0.00 62 VAL A CA 8
ATOM 9238 C C . VAL A 1 62 ? 7.029 13.106 2.193 1.00 0.00 62 VAL A C 8
ATOM 9239 O O . VAL A 1 62 ? 7.333 14.031 2.945 1.00 0.00 62 VAL A O 8
ATOM 9252 N N . ASN A 1 63 ? 7.588 12.929 1.000 1.00 0.00 63 ASN A N 8
ATOM 9253 C CA . ASN A 1 63 ? 8.615 13.833 0.496 1.00 0.00 63 ASN A CA 8
ATOM 9254 C C . ASN A 1 63 ? 8.030 15.211 0.200 1.00 0.00 63 ASN A C 8
ATOM 9255 O O . ASN A 1 63 ? 8.656 16.234 0.476 1.00 0.00 63 ASN A O 8
ATOM 9266 N N . ALA A 1 64 ? 6.826 15.228 -0.361 1.00 0.00 64 ALA A N 8
ATOM 9267 C CA . ALA A 1 64 ? 6.155 16.480 -0.691 1.00 0.00 64 ALA A CA 8
ATOM 9268 C C . ALA A 1 64 ? 5.191 16.894 0.415 1.00 0.00 64 ALA A C 8
ATOM 9269 O O . ALA A 1 64 ? 3.983 16.976 0.199 1.00 0.00 64 ALA A O 8
ATOM 9276 N N . GLU A 1 65 ? 5.734 17.155 1.600 1.00 0.00 65 GLU A N 8
ATOM 9277 C CA . GLU A 1 65 ? 4.921 17.559 2.741 1.00 0.00 65 GLU A CA 8
ATOM 9278 C C . GLU A 1 65 ? 5.565 18.727 3.482 1.00 0.00 65 GLU A C 8
ATOM 9279 O O . GLU A 1 65 ? 6.757 18.991 3.328 1.00 0.00 65 GLU A O 8
ATOM 9291 N N . GLU A 1 66 ? 4.767 19.424 4.285 1.00 0.00 66 GLU A N 8
ATOM 9292 C CA . GLU A 1 66 ? 5.259 20.564 5.048 1.00 0.00 66 GLU A CA 8
ATOM 9293 C C . GLU A 1 66 ? 5.351 20.226 6.533 1.00 0.00 66 GLU A C 8
ATOM 9294 O O . GLU A 1 66 ? 4.851 19.193 6.979 1.00 0.00 66 GLU A O 8
ATOM 9306 N N . THR A 1 67 ? 5.994 21.105 7.296 1.00 0.00 67 THR A N 8
ATOM 9307 C CA . THR A 1 67 ? 6.154 20.900 8.730 1.00 0.00 67 THR A CA 8
ATOM 9308 C C . THR A 1 67 ? 5.416 21.972 9.524 1.00 0.00 67 THR A C 8
ATOM 9309 O O . THR A 1 67 ? 4.694 21.669 10.475 1.00 0.00 67 THR A O 8
ATOM 9320 N N . LYS A 1 68 ? 5.600 23.227 9.128 1.00 0.00 68 LYS A N 8
ATOM 9321 C CA . LYS A 1 68 ? 4.950 24.345 9.801 1.00 0.00 68 LYS A CA 8
ATOM 9322 C C . LYS A 1 68 ? 5.107 25.631 8.995 1.00 0.00 68 LYS A C 8
ATOM 9323 O O . LYS A 1 68 ? 6.173 25.905 8.444 1.00 0.00 68 LYS A O 8
ATOM 9342 N N . LYS A 1 69 ? 4.037 26.417 8.930 1.00 0.00 69 LYS A N 8
ATOM 9343 C CA . LYS A 1 69 ? 4.056 27.676 8.194 1.00 0.00 69 LYS A CA 8
ATOM 9344 C C . LYS A 1 69 ? 3.089 28.681 8.811 1.00 0.00 69 LYS A C 8
ATOM 9345 O O . LYS A 1 69 ? 1.961 28.336 9.162 1.00 0.00 69 LYS A O 8
ATOM 9364 N N . SER A 1 70 ? 3.538 29.926 8.938 1.00 0.00 70 SER A N 8
ATOM 9365 C CA . SER A 1 70 ? 2.712 30.981 9.514 1.00 0.00 70 SER A CA 8
ATOM 9366 C C . SER A 1 70 ? 1.588 31.373 8.560 1.00 0.00 70 SER A C 8
ATOM 9367 O O . SER A 1 70 ? 1.721 31.253 7.343 1.00 0.00 70 SER A O 8
ATOM 9375 N N . GLY A 1 71 ? 0.479 31.844 9.124 1.00 0.00 71 GLY A N 8
ATOM 9376 C CA . GLY A 1 71 ? -0.653 32.247 8.310 1.00 0.00 71 GLY A CA 8
ATOM 9377 C C . GLY A 1 71 ? -1.793 32.804 9.139 1.00 0.00 71 GLY A C 8
ATOM 9378 O O . GLY A 1 71 ? -2.037 32.374 10.267 1.00 0.00 71 GLY A O 8
ATOM 9382 N N . PRO A 1 72 ? -2.515 33.785 8.576 1.00 0.00 72 PRO A N 8
ATOM 9383 C CA . PRO A 1 72 ? -3.647 34.423 9.254 1.00 0.00 72 PRO A CA 8
ATOM 9384 C C . PRO A 1 72 ? -4.844 33.487 9.390 1.00 0.00 72 PRO A C 8
ATOM 9385 O O . PRO A 1 72 ? -5.540 33.499 10.405 1.00 0.00 72 PRO A O 8
ATOM 9396 N N . SER A 1 73 ? -5.076 32.678 8.362 1.00 0.00 73 SER A N 8
ATOM 9397 C CA . SER A 1 73 ? -6.191 31.738 8.365 1.00 0.00 73 SER A CA 8
ATOM 9398 C C . SER A 1 73 ? -5.693 30.305 8.530 1.00 0.00 73 SER A C 8
ATOM 9399 O O . SER A 1 73 ? -4.921 29.807 7.711 1.00 0.00 73 SER A O 8
ATOM 9407 N N . SER A 1 74 ? -6.140 29.649 9.596 1.00 0.00 74 SER A N 8
ATOM 9408 C CA . SER A 1 74 ? -5.738 28.275 9.872 1.00 0.00 74 SER A CA 8
ATOM 9409 C C . SER A 1 74 ? -6.524 27.294 9.006 1.00 0.00 74 SER A C 8
ATOM 9410 O O . SER A 1 74 ? -7.710 27.062 9.232 1.00 0.00 74 SER A O 8
ATOM 9418 N N . GLY A 1 75 ? -5.851 26.722 8.012 1.00 0.00 75 GLY A N 8
ATOM 9419 C CA . GLY A 1 75 ? -6.501 25.774 7.126 1.00 0.00 75 GLY A CA 8
ATOM 9420 C C . GLY A 1 75 ? -5.902 24.384 7.225 1.00 0.00 75 GLY A C 8
ATOM 9421 O O . GLY A 1 75 ? -5.518 23.942 8.308 1.00 0.00 75 GLY A O 8
ATOM 9425 N N . GLY A 1 1 ? 6.385 29.156 17.866 1.00 0.00 1 GLY A N 9
ATOM 9426 C CA . GLY A 1 1 ? 6.239 28.268 16.728 1.00 0.00 1 GLY A CA 9
ATOM 9427 C C . GLY A 1 1 ? 4.913 27.533 16.733 1.00 0.00 1 GLY A C 9
ATOM 9428 O O . GLY A 1 1 ? 4.455 27.072 17.778 1.00 0.00 1 GLY A O 9
ATOM 9432 N N . SER A 1 2 ? 4.294 27.424 15.562 1.00 0.00 2 SER A N 9
ATOM 9433 C CA . SER A 1 2 ? 3.010 26.744 15.436 1.00 0.00 2 SER A CA 9
ATOM 9434 C C . SER A 1 2 ? 3.152 25.460 14.624 1.00 0.00 2 SER A C 9
ATOM 9435 O O . SER A 1 2 ? 3.604 25.484 13.479 1.00 0.00 2 SER A O 9
ATOM 9443 N N . SER A 1 3 ? 2.763 24.341 15.226 1.00 0.00 3 SER A N 9
ATOM 9444 C CA . SER A 1 3 ? 2.850 23.046 14.561 1.00 0.00 3 SER A CA 9
ATOM 9445 C C . SER A 1 3 ? 1.518 22.676 13.916 1.00 0.00 3 SER A C 9
ATOM 9446 O O . SER A 1 3 ? 1.416 22.566 12.695 1.00 0.00 3 SER A O 9
ATOM 9454 N N . GLY A 1 4 ? 0.497 22.486 14.746 1.00 0.00 4 GLY A N 9
ATOM 9455 C CA . GLY A 1 4 ? -0.816 22.130 14.240 1.00 0.00 4 GLY A CA 9
ATOM 9456 C C . GLY A 1 4 ? -0.756 21.033 13.195 1.00 0.00 4 GLY A C 9
ATOM 9457 O O . GLY A 1 4 ? -0.945 21.289 12.006 1.00 0.00 4 GLY A O 9
ATOM 9461 N N . SER A 1 5 ? -0.491 19.809 13.639 1.00 0.00 5 SER A N 9
ATOM 9462 C CA . SER A 1 5 ? -0.401 18.670 12.733 1.00 0.00 5 SER A CA 9
ATOM 9463 C C . SER A 1 5 ? -1.507 18.722 11.683 1.00 0.00 5 SER A C 9
ATOM 9464 O O . SER A 1 5 ? -2.615 18.236 11.908 1.00 0.00 5 SER A O 9
ATOM 9472 N N . SER A 1 6 ? -1.197 19.316 10.535 1.00 0.00 6 SER A N 9
ATOM 9473 C CA . SER A 1 6 ? -2.165 19.437 9.451 1.00 0.00 6 SER A CA 9
ATOM 9474 C C . SER A 1 6 ? -2.620 18.061 8.974 1.00 0.00 6 SER A C 9
ATOM 9475 O O . SER A 1 6 ? -1.881 17.082 9.071 1.00 0.00 6 SER A O 9
ATOM 9483 N N . GLY A 1 7 ? -3.843 17.995 8.457 1.00 0.00 7 GLY A N 9
ATOM 9484 C CA . GLY A 1 7 ? -4.377 16.736 7.972 1.00 0.00 7 GLY A CA 9
ATOM 9485 C C . GLY A 1 7 ? -5.535 16.928 7.013 1.00 0.00 7 GLY A C 9
ATOM 9486 O O . GLY A 1 7 ? -6.703 16.853 7.395 1.00 0.00 7 GLY A O 9
ATOM 9490 N N . PRO A 1 8 ? -5.216 17.184 5.736 1.00 0.00 8 PRO A N 9
ATOM 9491 C CA . PRO A 1 8 ? -6.225 17.394 4.694 1.00 0.00 8 PRO A CA 9
ATOM 9492 C C . PRO A 1 8 ? -6.980 16.113 4.351 1.00 0.00 8 PRO A C 9
ATOM 9493 O O . PRO A 1 8 ? -6.690 15.046 4.893 1.00 0.00 8 PRO A O 9
ATOM 9504 N N . THR A 1 9 ? -7.949 16.227 3.448 1.00 0.00 9 THR A N 9
ATOM 9505 C CA . THR A 1 9 ? -8.745 15.079 3.034 1.00 0.00 9 THR A CA 9
ATOM 9506 C C . THR A 1 9 ? -8.352 14.612 1.637 1.00 0.00 9 THR A C 9
ATOM 9507 O O . THR A 1 9 ? -7.593 15.283 0.937 1.00 0.00 9 THR A O 9
ATOM 9518 N N . LYS A 1 10 ? -8.874 13.458 1.235 1.00 0.00 10 LYS A N 9
ATOM 9519 C CA . LYS A 1 10 ? -8.580 12.902 -0.081 1.00 0.00 10 LYS A CA 9
ATOM 9520 C C . LYS A 1 10 ? -9.801 12.191 -0.656 1.00 0.00 10 LYS A C 9
ATOM 9521 O O . LYS A 1 10 ? -10.739 11.861 0.070 1.00 0.00 10 LYS A O 9
ATOM 9540 N N . TYR A 1 11 ? -9.782 11.958 -1.964 1.00 0.00 11 TYR A N 9
ATOM 9541 C CA . TYR A 1 11 ? -10.888 11.287 -2.636 1.00 0.00 11 TYR A CA 9
ATOM 9542 C C . TYR A 1 11 ? -11.130 9.904 -2.040 1.00 0.00 11 TYR A C 9
ATOM 9543 O O . TYR A 1 11 ? -12.134 9.671 -1.367 1.00 0.00 11 TYR A O 9
ATOM 9561 N N . LYS A 1 12 ? -10.201 8.988 -2.292 1.00 0.00 12 LYS A N 9
ATOM 9562 C CA . LYS A 1 12 ? -10.309 7.627 -1.780 1.00 0.00 12 LYS A CA 9
ATOM 9563 C C . LYS A 1 12 ? -9.294 7.382 -0.668 1.00 0.00 12 LYS A C 9
ATOM 9564 O O . LYS A 1 12 ? -8.104 7.652 -0.831 1.00 0.00 12 LYS A O 9
ATOM 9583 N N . GLU A 1 13 ? -9.772 6.868 0.461 1.00 0.00 13 GLU A N 9
ATOM 9584 C CA . GLU A 1 13 ? -8.906 6.586 1.599 1.00 0.00 13 GLU A CA 9
ATOM 9585 C C . GLU A 1 13 ? -8.883 5.093 1.910 1.00 0.00 13 GLU A C 9
ATOM 9586 O O . GLU A 1 13 ? -9.923 4.486 2.169 1.00 0.00 13 GLU A O 9
ATOM 9598 N N . ARG A 1 14 ? -7.691 4.506 1.882 1.00 0.00 14 ARG A N 9
ATOM 9599 C CA . ARG A 1 14 ? -7.533 3.083 2.158 1.00 0.00 14 ARG A CA 9
ATOM 9600 C C . ARG A 1 14 ? -8.224 2.703 3.465 1.00 0.00 14 ARG A C 9
ATOM 9601 O O . ARG A 1 14 ? -8.475 3.556 4.316 1.00 0.00 14 ARG A O 9
ATOM 9622 N N . ALA A 1 15 ? -8.528 1.419 3.615 1.00 0.00 15 ALA A N 9
ATOM 9623 C CA . ALA A 1 15 ? -9.188 0.926 4.818 1.00 0.00 15 ALA A CA 9
ATOM 9624 C C . ALA A 1 15 ? -8.262 1.011 6.026 1.00 0.00 15 ALA A C 9
ATOM 9625 O O . ALA A 1 15 ? -7.038 0.951 5.906 1.00 0.00 15 ALA A O 9
ATOM 9632 N N . PRO A 1 16 ? -8.857 1.154 7.220 1.00 0.00 16 PRO A N 9
ATOM 9633 C CA . PRO A 1 16 ? -8.103 1.251 8.474 1.00 0.00 16 PRO A CA 9
ATOM 9634 C C . PRO A 1 16 ? -7.439 -0.068 8.854 1.00 0.00 16 PRO A C 9
ATOM 9635 O O . PRO A 1 16 ? -6.552 -0.103 9.705 1.00 0.00 16 PRO A O 9
ATOM 9646 N N . GLU A 1 17 ? -7.874 -1.150 8.216 1.00 0.00 17 GLU A N 9
ATOM 9647 C CA . GLU A 1 17 ? -7.321 -2.472 8.489 1.00 0.00 17 GLU A CA 9
ATOM 9648 C C . GLU A 1 17 ? -6.147 -2.772 7.560 1.00 0.00 17 GLU A C 9
ATOM 9649 O O . GLU A 1 17 ? -5.148 -3.356 7.977 1.00 0.00 17 GLU A O 9
ATOM 9661 N N . GLN A 1 18 ? -6.278 -2.368 6.301 1.00 0.00 18 GLN A N 9
ATOM 9662 C CA . GLN A 1 18 ? -5.229 -2.595 5.314 1.00 0.00 18 GLN A CA 9
ATOM 9663 C C . GLN A 1 18 ? -4.005 -1.736 5.613 1.00 0.00 18 GLN A C 9
ATOM 9664 O O . GLN A 1 18 ? -2.878 -2.233 5.645 1.00 0.00 18 GLN A O 9
ATOM 9678 N N . LEU A 1 19 ? -4.232 -0.446 5.830 1.00 0.00 19 LEU A N 9
ATOM 9679 C CA . LEU A 1 19 ? -3.147 0.483 6.127 1.00 0.00 19 LEU A CA 9
ATOM 9680 C C . LEU A 1 19 ? -2.292 -0.029 7.281 1.00 0.00 19 LEU A C 9
ATOM 9681 O O . LEU A 1 19 ? -1.069 -0.120 7.168 1.00 0.00 19 LEU A O 9
ATOM 9697 N N . ARG A 1 20 ? -2.943 -0.365 8.390 1.00 0.00 20 ARG A N 9
ATOM 9698 C CA . ARG A 1 20 ? -2.243 -0.869 9.565 1.00 0.00 20 ARG A CA 9
ATOM 9699 C C . ARG A 1 20 ? -1.100 -1.797 9.160 1.00 0.00 20 ARG A C 9
ATOM 9700 O O . ARG A 1 20 ? -0.066 -1.849 9.824 1.00 0.00 20 ARG A O 9
ATOM 9721 N N . ALA A 1 21 ? -1.297 -2.526 8.066 1.00 0.00 21 ALA A N 9
ATOM 9722 C CA . ALA A 1 21 ? -0.283 -3.450 7.572 1.00 0.00 21 ALA A CA 9
ATOM 9723 C C . ALA A 1 21 ? 0.684 -2.748 6.625 1.00 0.00 21 ALA A C 9
ATOM 9724 O O . ALA A 1 21 ? 1.876 -3.060 6.594 1.00 0.00 21 ALA A O 9
ATOM 9731 N N . LEU A 1 22 ? 0.165 -1.801 5.852 1.00 0.00 22 LEU A N 9
ATOM 9732 C CA . LEU A 1 22 ? 0.983 -1.054 4.902 1.00 0.00 22 LEU A CA 9
ATOM 9733 C C . LEU A 1 22 ? 1.920 -0.094 5.627 1.00 0.00 22 LEU A C 9
ATOM 9734 O O . LEU A 1 22 ? 3.136 -0.142 5.445 1.00 0.00 22 LEU A O 9
ATOM 9750 N N . GLU A 1 23 ? 1.345 0.777 6.451 1.00 0.00 23 GLU A N 9
ATOM 9751 C CA . GLU A 1 23 ? 2.130 1.747 7.205 1.00 0.00 23 GLU A CA 9
ATOM 9752 C C . GLU A 1 23 ? 3.222 1.053 8.014 1.00 0.00 23 GLU A C 9
ATOM 9753 O O . GLU A 1 23 ? 4.372 1.492 8.030 1.00 0.00 23 GLU A O 9
ATOM 9765 N N . SER A 1 24 ? 2.852 -0.032 8.686 1.00 0.00 24 SER A N 9
ATOM 9766 C CA . SER A 1 24 ? 3.798 -0.785 9.502 1.00 0.00 24 SER A CA 9
ATOM 9767 C C . SER A 1 24 ? 4.951 -1.309 8.652 1.00 0.00 24 SER A C 9
ATOM 9768 O O . SER A 1 24 ? 6.114 -1.232 9.049 1.00 0.00 24 SER A O 9
ATOM 9776 N N . SER A 1 25 ? 4.621 -1.842 7.481 1.00 0.00 25 SER A N 9
ATOM 9777 C CA . SER A 1 25 ? 5.628 -2.382 6.575 1.00 0.00 25 SER A CA 9
ATOM 9778 C C . SER A 1 25 ? 6.535 -1.275 6.049 1.00 0.00 25 SER A C 9
ATOM 9779 O O . SER A 1 25 ? 7.750 -1.447 5.949 1.00 0.00 25 SER A O 9
ATOM 9787 N N . PHE A 1 26 ? 5.936 -0.137 5.713 1.00 0.00 26 PHE A N 9
ATOM 9788 C CA . PHE A 1 26 ? 6.689 1.000 5.195 1.00 0.00 26 PHE A CA 9
ATOM 9789 C C . PHE A 1 26 ? 7.902 1.293 6.072 1.00 0.00 26 PHE A C 9
ATOM 9790 O O . PHE A 1 26 ? 9.016 1.456 5.575 1.00 0.00 26 PHE A O 9
ATOM 9807 N N . ALA A 1 27 ? 7.677 1.360 7.380 1.00 0.00 27 ALA A N 9
ATOM 9808 C CA . ALA A 1 27 ? 8.751 1.632 8.327 1.00 0.00 27 ALA A CA 9
ATOM 9809 C C . ALA A 1 27 ? 9.952 0.728 8.071 1.00 0.00 27 ALA A C 9
ATOM 9810 O O . ALA A 1 27 ? 11.099 1.166 8.153 1.00 0.00 27 ALA A O 9
ATOM 9817 N N . GLN A 1 28 ? 9.680 -0.536 7.761 1.00 0.00 28 GLN A N 9
ATOM 9818 C CA . GLN A 1 28 ? 10.739 -1.502 7.494 1.00 0.00 28 GLN A CA 9
ATOM 9819 C C . GLN A 1 28 ? 11.379 -1.246 6.134 1.00 0.00 28 GLN A C 9
ATOM 9820 O O . GLN A 1 28 ? 12.599 -1.139 6.021 1.00 0.00 28 GLN A O 9
ATOM 9834 N N . ASN A 1 29 ? 10.546 -1.149 5.102 1.00 0.00 29 ASN A N 9
ATOM 9835 C CA . ASN A 1 29 ? 11.031 -0.906 3.748 1.00 0.00 29 ASN A CA 9
ATOM 9836 C C . ASN A 1 29 ? 9.976 -0.186 2.914 1.00 0.00 29 ASN A C 9
ATOM 9837 O O . ASN A 1 29 ? 8.782 -0.473 2.996 1.00 0.00 29 ASN A O 9
ATOM 9848 N N . PRO A 1 30 ? 10.427 0.771 2.089 1.00 0.00 30 PRO A N 9
ATOM 9849 C CA . PRO A 1 30 ? 9.538 1.551 1.222 1.00 0.00 30 PRO A CA 9
ATOM 9850 C C . PRO A 1 30 ? 8.953 0.715 0.090 1.00 0.00 30 PRO A C 9
ATOM 9851 O O . PRO A 1 30 ? 7.751 0.767 -0.177 1.00 0.00 30 PRO A O 9
ATOM 9862 N N . LEU A 1 31 ? 9.808 -0.055 -0.574 1.00 0.00 31 LEU A N 9
ATOM 9863 C CA . LEU A 1 31 ? 9.375 -0.904 -1.678 1.00 0.00 31 LEU A CA 9
ATOM 9864 C C . LEU A 1 31 ? 9.726 -2.364 -1.413 1.00 0.00 31 LEU A C 9
ATOM 9865 O O . LEU A 1 31 ? 10.748 -2.876 -1.872 1.00 0.00 31 LEU A O 9
ATOM 9881 N N . PRO A 1 32 ? 8.859 -3.054 -0.657 1.00 0.00 32 PRO A N 9
ATOM 9882 C CA . PRO A 1 32 ? 9.055 -4.466 -0.316 1.00 0.00 32 PRO A CA 9
ATOM 9883 C C . PRO A 1 32 ? 8.883 -5.383 -1.522 1.00 0.00 32 PRO A C 9
ATOM 9884 O O . PRO A 1 32 ? 7.957 -5.213 -2.317 1.00 0.00 32 PRO A O 9
ATOM 9895 N N . LEU A 1 33 ? 9.779 -6.354 -1.653 1.00 0.00 33 LEU A N 9
ATOM 9896 C CA . LEU A 1 33 ? 9.726 -7.299 -2.763 1.00 0.00 33 LEU A CA 9
ATOM 9897 C C . LEU A 1 33 ? 8.471 -8.162 -2.684 1.00 0.00 33 LEU A C 9
ATOM 9898 O O . LEU A 1 33 ? 7.749 -8.136 -1.687 1.00 0.00 33 LEU A O 9
ATOM 9914 N N . ASP A 1 34 ? 8.218 -8.927 -3.740 1.00 0.00 34 ASP A N 9
ATOM 9915 C CA . ASP A 1 34 ? 7.052 -9.801 -3.789 1.00 0.00 34 ASP A CA 9
ATOM 9916 C C . ASP A 1 34 ? 6.951 -10.645 -2.523 1.00 0.00 34 ASP A C 9
ATOM 9917 O O . ASP A 1 34 ? 5.875 -10.786 -1.943 1.00 0.00 34 ASP A O 9
ATOM 9926 N N . GLU A 1 35 ? 8.080 -11.205 -2.100 1.00 0.00 35 GLU A N 9
ATOM 9927 C CA . GLU A 1 35 ? 8.118 -12.037 -0.903 1.00 0.00 35 GLU A CA 9
ATOM 9928 C C . GLU A 1 35 ? 7.499 -11.308 0.286 1.00 0.00 35 GLU A C 9
ATOM 9929 O O . GLU A 1 35 ? 6.603 -11.829 0.949 1.00 0.00 35 GLU A O 9
ATOM 9941 N N . GLU A 1 36 ? 7.985 -10.099 0.550 1.00 0.00 36 GLU A N 9
ATOM 9942 C CA . GLU A 1 36 ? 7.481 -9.298 1.660 1.00 0.00 36 GLU A CA 9
ATOM 9943 C C . GLU A 1 36 ? 6.053 -8.834 1.391 1.00 0.00 36 GLU A C 9
ATOM 9944 O O . GLU A 1 36 ? 5.309 -8.506 2.317 1.00 0.00 36 GLU A O 9
ATOM 9956 N N . LEU A 1 37 ? 5.676 -8.807 0.117 1.00 0.00 37 LEU A N 9
ATOM 9957 C CA . LEU A 1 37 ? 4.336 -8.383 -0.276 1.00 0.00 37 LEU A CA 9
ATOM 9958 C C . LEU A 1 37 ? 3.342 -9.532 -0.149 1.00 0.00 37 LEU A C 9
ATOM 9959 O O . LEU A 1 37 ? 2.155 -9.315 0.097 1.00 0.00 37 LEU A O 9
ATOM 9975 N N . ASP A 1 38 ? 3.834 -10.755 -0.318 1.00 0.00 38 ASP A N 9
ATOM 9976 C CA . ASP A 1 38 ? 2.989 -11.939 -0.220 1.00 0.00 38 ASP A CA 9
ATOM 9977 C C . ASP A 1 38 ? 2.378 -12.057 1.173 1.00 0.00 38 ASP A C 9
ATOM 9978 O O . ASP A 1 38 ? 1.221 -12.449 1.323 1.00 0.00 38 ASP A O 9
ATOM 9987 N N . ARG A 1 39 ? 3.164 -11.715 2.189 1.00 0.00 39 ARG A N 9
ATOM 9988 C CA . ARG A 1 39 ? 2.701 -11.785 3.570 1.00 0.00 39 ARG A CA 9
ATOM 9989 C C . ARG A 1 39 ? 1.611 -10.750 3.831 1.00 0.00 39 ARG A C 9
ATOM 9990 O O . ARG A 1 39 ? 0.502 -11.091 4.245 1.00 0.00 39 ARG A O 9
ATOM 10011 N N . LEU A 1 40 ? 1.934 -9.484 3.587 1.00 0.00 40 LEU A N 9
ATOM 10012 C CA . LEU A 1 40 ? 0.983 -8.398 3.796 1.00 0.00 40 LEU A CA 9
ATOM 10013 C C . LEU A 1 40 ? -0.341 -8.692 3.097 1.00 0.00 40 LEU A C 9
ATOM 10014 O O . LEU A 1 40 ? -1.412 -8.534 3.684 1.00 0.00 40 LEU A O 9
ATOM 10030 N N . ARG A 1 41 ? -0.259 -9.121 1.842 1.00 0.00 41 ARG A N 9
ATOM 10031 C CA . ARG A 1 41 ? -1.451 -9.438 1.064 1.00 0.00 41 ARG A CA 9
ATOM 10032 C C . ARG A 1 41 ? -2.505 -10.116 1.935 1.00 0.00 41 ARG A C 9
ATOM 10033 O O . ARG A 1 41 ? -3.704 -9.926 1.736 1.00 0.00 41 ARG A O 9
ATOM 10054 N N . SER A 1 42 ? -2.047 -10.906 2.901 1.00 0.00 42 SER A N 9
ATOM 10055 C CA . SER A 1 42 ? -2.950 -11.616 3.799 1.00 0.00 42 SER A CA 9
ATOM 10056 C C . SER A 1 42 ? -3.764 -10.635 4.638 1.00 0.00 42 SER A C 9
ATOM 10057 O O . SER A 1 42 ? -4.976 -10.786 4.786 1.00 0.00 42 SER A O 9
ATOM 10065 N N . GLU A 1 43 ? -3.087 -9.630 5.184 1.00 0.00 43 GLU A N 9
ATOM 10066 C CA . GLU A 1 43 ? -3.746 -8.624 6.009 1.00 0.00 43 GLU A CA 9
ATOM 10067 C C . GLU A 1 43 ? -4.495 -7.616 5.143 1.00 0.00 43 GLU A C 9
ATOM 10068 O O . GLU A 1 43 ? -5.707 -7.442 5.278 1.00 0.00 43 GLU A O 9
ATOM 10080 N N . THR A 1 44 ? -3.765 -6.952 4.252 1.00 0.00 44 THR A N 9
ATOM 10081 C CA . THR A 1 44 ? -4.358 -5.960 3.364 1.00 0.00 44 THR A CA 9
ATOM 10082 C C . THR A 1 44 ? -5.406 -6.591 2.456 1.00 0.00 44 THR A C 9
ATOM 10083 O O . THR A 1 44 ? -6.289 -5.906 1.938 1.00 0.00 44 THR A O 9
ATOM 10094 N N . LYS A 1 45 ? -5.306 -7.903 2.266 1.00 0.00 45 LYS A N 9
ATOM 10095 C CA . LYS A 1 45 ? -6.247 -8.629 1.422 1.00 0.00 45 LYS A CA 9
ATOM 10096 C C . LYS A 1 45 ? -6.244 -8.073 0.002 1.00 0.00 45 LYS A C 9
ATOM 10097 O O . LYS A 1 45 ? -7.288 -7.993 -0.645 1.00 0.00 45 LYS A O 9
ATOM 10116 N N . MET A 1 46 ? -5.065 -7.691 -0.477 1.00 0.00 46 MET A N 9
ATOM 10117 C CA . MET A 1 46 ? -4.927 -7.145 -1.823 1.00 0.00 46 MET A CA 9
ATOM 10118 C C . MET A 1 46 ? -3.884 -7.920 -2.620 1.00 0.00 46 MET A C 9
ATOM 10119 O O . MET A 1 46 ? -3.349 -8.926 -2.151 1.00 0.00 46 MET A O 9
ATOM 10133 N N . THR A 1 47 ? -3.598 -7.448 -3.829 1.00 0.00 47 THR A N 9
ATOM 10134 C CA . THR A 1 47 ? -2.620 -8.098 -4.692 1.00 0.00 47 THR A CA 9
ATOM 10135 C C . THR A 1 47 ? -1.309 -7.320 -4.721 1.00 0.00 47 THR A C 9
ATOM 10136 O O . THR A 1 47 ? -1.272 -6.135 -4.388 1.00 0.00 47 THR A O 9
ATOM 10147 N N . ARG A 1 48 ? -0.235 -7.993 -5.122 1.00 0.00 48 ARG A N 9
ATOM 10148 C CA . ARG A 1 48 ? 1.078 -7.364 -5.193 1.00 0.00 48 ARG A CA 9
ATOM 10149 C C . ARG A 1 48 ? 0.980 -5.969 -5.803 1.00 0.00 48 ARG A C 9
ATOM 10150 O O . ARG A 1 48 ? 1.615 -5.027 -5.328 1.00 0.00 48 ARG A O 9
ATOM 10171 N N . ARG A 1 49 ? 0.181 -5.845 -6.858 1.00 0.00 49 ARG A N 9
ATOM 10172 C CA . ARG A 1 49 ? 0.002 -4.566 -7.534 1.00 0.00 49 ARG A CA 9
ATOM 10173 C C . ARG A 1 49 ? -0.681 -3.557 -6.616 1.00 0.00 49 ARG A C 9
ATOM 10174 O O . ARG A 1 49 ? -0.136 -2.489 -6.336 1.00 0.00 49 ARG A O 9
ATOM 10195 N N . GLU A 1 50 ? -1.877 -3.903 -6.150 1.00 0.00 50 GLU A N 9
ATOM 10196 C CA . GLU A 1 50 ? -2.635 -3.026 -5.265 1.00 0.00 50 GLU A CA 9
ATOM 10197 C C . GLU A 1 50 ? -1.736 -2.439 -4.180 1.00 0.00 50 GLU A C 9
ATOM 10198 O O . GLU A 1 50 ? -1.739 -1.231 -3.943 1.00 0.00 50 GLU A O 9
ATOM 10210 N N . ILE A 1 51 ? -0.967 -3.303 -3.526 1.00 0.00 51 ILE A N 9
ATOM 10211 C CA . ILE A 1 51 ? -0.063 -2.871 -2.468 1.00 0.00 51 ILE A CA 9
ATOM 10212 C C . ILE A 1 51 ? 1.109 -2.078 -3.036 1.00 0.00 51 ILE A C 9
ATOM 10213 O O . ILE A 1 51 ? 1.341 -0.932 -2.651 1.00 0.00 51 ILE A O 9
ATOM 10229 N N . ASP A 1 52 ? 1.844 -2.696 -3.954 1.00 0.00 52 ASP A N 9
ATOM 10230 C CA . ASP A 1 52 ? 2.991 -2.047 -4.579 1.00 0.00 52 ASP A CA 9
ATOM 10231 C C . ASP A 1 52 ? 2.674 -0.594 -4.921 1.00 0.00 52 ASP A C 9
ATOM 10232 O O . ASP A 1 52 ? 3.410 0.318 -4.543 1.00 0.00 52 ASP A O 9
ATOM 10241 N N . SER A 1 53 ? 1.574 -0.387 -5.638 1.00 0.00 53 SER A N 9
ATOM 10242 C CA . SER A 1 53 ? 1.162 0.954 -6.035 1.00 0.00 53 SER A CA 9
ATOM 10243 C C . SER A 1 53 ? 1.063 1.874 -4.822 1.00 0.00 53 SER A C 9
ATOM 10244 O O . SER A 1 53 ? 1.629 2.967 -4.810 1.00 0.00 53 SER A O 9
ATOM 10252 N N . TRP A 1 54 ? 0.339 1.422 -3.804 1.00 0.00 54 TRP A N 9
ATOM 10253 C CA . TRP A 1 54 ? 0.165 2.204 -2.585 1.00 0.00 54 TRP A CA 9
ATOM 10254 C C . TRP A 1 54 ? 1.478 2.851 -2.160 1.00 0.00 54 TRP A C 9
ATOM 10255 O O . TRP A 1 54 ? 1.590 4.076 -2.109 1.00 0.00 54 TRP A O 9
ATOM 10276 N N . PHE A 1 55 ? 2.471 2.022 -1.857 1.00 0.00 55 PHE A N 9
ATOM 10277 C CA . PHE A 1 55 ? 3.777 2.514 -1.436 1.00 0.00 55 PHE A CA 9
ATOM 10278 C C . PHE A 1 55 ? 4.284 3.594 -2.388 1.00 0.00 55 PHE A C 9
ATOM 10279 O O . PHE A 1 55 ? 4.463 4.747 -1.997 1.00 0.00 55 PHE A O 9
ATOM 10296 N N . SER A 1 56 ? 4.514 3.210 -3.640 1.00 0.00 56 SER A N 9
ATOM 10297 C CA . SER A 1 56 ? 5.004 4.143 -4.648 1.00 0.00 56 SER A CA 9
ATOM 10298 C C . SER A 1 56 ? 4.233 5.458 -4.592 1.00 0.00 56 SER A C 9
ATOM 10299 O O . SER A 1 56 ? 4.716 6.492 -5.050 1.00 0.00 56 SER A O 9
ATOM 10307 N N . GLU A 1 57 ? 3.031 5.408 -4.027 1.00 0.00 57 GLU A N 9
ATOM 10308 C CA . GLU A 1 57 ? 2.191 6.595 -3.912 1.00 0.00 57 GLU A CA 9
ATOM 10309 C C . GLU A 1 57 ? 2.316 7.217 -2.524 1.00 0.00 57 GLU A C 9
ATOM 10310 O O . GLU A 1 57 ? 2.156 8.426 -2.358 1.00 0.00 57 GLU A O 9
ATOM 10322 N N . ARG A 1 58 ? 2.602 6.381 -1.531 1.00 0.00 58 ARG A N 9
ATOM 10323 C CA . ARG A 1 58 ? 2.747 6.848 -0.157 1.00 0.00 58 ARG A CA 9
ATOM 10324 C C . ARG A 1 58 ? 4.150 7.395 0.086 1.00 0.00 58 ARG A C 9
ATOM 10325 O O . ARG A 1 58 ? 4.317 8.553 0.469 1.00 0.00 58 ARG A O 9
ATOM 10346 N N . ARG A 1 59 ? 5.155 6.555 -0.138 1.00 0.00 59 ARG A N 9
ATOM 10347 C CA . ARG A 1 59 ? 6.543 6.954 0.058 1.00 0.00 59 ARG A CA 9
ATOM 10348 C C . ARG A 1 59 ? 6.827 8.288 -0.625 1.00 0.00 59 ARG A C 9
ATOM 10349 O O . ARG A 1 59 ? 7.662 9.068 -0.166 1.00 0.00 59 ARG A O 9
ATOM 10370 N N . LYS A 1 60 ? 6.127 8.544 -1.725 1.00 0.00 60 LYS A N 9
ATOM 10371 C CA . LYS A 1 60 ? 6.303 9.784 -2.472 1.00 0.00 60 LYS A CA 9
ATOM 10372 C C . LYS A 1 60 ? 5.575 10.938 -1.790 1.00 0.00 60 LYS A C 9
ATOM 10373 O O . LYS A 1 60 ? 5.957 12.099 -1.936 1.00 0.00 60 LYS A O 9
ATOM 10392 N N . LYS A 1 61 ? 4.526 10.611 -1.044 1.00 0.00 61 LYS A N 9
ATOM 10393 C CA . LYS A 1 61 ? 3.746 11.619 -0.336 1.00 0.00 61 LYS A CA 9
ATOM 10394 C C . LYS A 1 61 ? 4.528 12.181 0.847 1.00 0.00 61 LYS A C 9
ATOM 10395 O O . LYS A 1 61 ? 4.622 13.396 1.021 1.00 0.00 61 LYS A O 9
ATOM 10414 N N . VAL A 1 62 ? 5.089 11.289 1.657 1.00 0.00 62 VAL A N 9
ATOM 10415 C CA . VAL A 1 62 ? 5.865 11.696 2.822 1.00 0.00 62 VAL A CA 9
ATOM 10416 C C . VAL A 1 62 ? 6.990 12.647 2.428 1.00 0.00 62 VAL A C 9
ATOM 10417 O O . VAL A 1 62 ? 7.276 13.613 3.134 1.00 0.00 62 VAL A O 9
ATOM 10430 N N . ASN A 1 63 ? 7.624 12.367 1.294 1.00 0.00 63 ASN A N 9
ATOM 10431 C CA . ASN A 1 63 ? 8.719 13.198 0.805 1.00 0.00 63 ASN A CA 9
ATOM 10432 C C . ASN A 1 63 ? 8.226 14.601 0.466 1.00 0.00 63 ASN A C 9
ATOM 10433 O O . ASN A 1 63 ? 8.916 15.590 0.715 1.00 0.00 63 ASN A O 9
ATOM 10444 N N . ALA A 1 64 ? 7.028 14.681 -0.103 1.00 0.00 64 ALA A N 9
ATOM 10445 C CA . ALA A 1 64 ? 6.442 15.962 -0.474 1.00 0.00 64 ALA A CA 9
ATOM 10446 C C . ALA A 1 64 ? 5.494 16.467 0.609 1.00 0.00 64 ALA A C 9
ATOM 10447 O O . ALA A 1 64 ? 4.365 16.864 0.322 1.00 0.00 64 ALA A O 9
ATOM 10454 N N . GLU A 1 65 ? 5.960 16.447 1.853 1.00 0.00 65 GLU A N 9
ATOM 10455 C CA . GLU A 1 65 ? 5.152 16.901 2.979 1.00 0.00 65 GLU A CA 9
ATOM 10456 C C . GLU A 1 65 ? 5.468 18.353 3.324 1.00 0.00 65 GLU A C 9
ATOM 10457 O O . GLU A 1 65 ? 6.538 18.862 2.994 1.00 0.00 65 GLU A O 9
ATOM 10469 N N . GLU A 1 66 ? 4.527 19.015 3.991 1.00 0.00 66 GLU A N 9
ATOM 10470 C CA . GLU A 1 66 ? 4.704 20.409 4.380 1.00 0.00 66 GLU A CA 9
ATOM 10471 C C . GLU A 1 66 ? 4.843 21.303 3.152 1.00 0.00 66 GLU A C 9
ATOM 10472 O O . GLU A 1 66 ? 5.733 22.152 3.084 1.00 0.00 66 GLU A O 9
ATOM 10484 N N . THR A 1 67 ? 3.957 21.106 2.180 1.00 0.00 67 THR A N 9
ATOM 10485 C CA . THR A 1 67 ? 3.981 21.892 0.953 1.00 0.00 67 THR A CA 9
ATOM 10486 C C . THR A 1 67 ? 2.890 22.957 0.961 1.00 0.00 67 THR A C 9
ATOM 10487 O O . THR A 1 67 ? 1.703 22.645 1.056 1.00 0.00 67 THR A O 9
ATOM 10498 N N . LYS A 1 68 ? 3.300 24.218 0.861 1.00 0.00 68 LYS A N 9
ATOM 10499 C CA . LYS A 1 68 ? 2.358 25.330 0.854 1.00 0.00 68 LYS A CA 9
ATOM 10500 C C . LYS A 1 68 ? 1.441 25.260 -0.362 1.00 0.00 68 LYS A C 9
ATOM 10501 O O . LYS A 1 68 ? 1.756 24.602 -1.354 1.00 0.00 68 LYS A O 9
ATOM 10520 N N . LYS A 1 69 ? 0.304 25.944 -0.281 1.00 0.00 69 LYS A N 9
ATOM 10521 C CA . LYS A 1 69 ? -0.658 25.962 -1.377 1.00 0.00 69 LYS A CA 9
ATOM 10522 C C . LYS A 1 69 ? -1.690 27.067 -1.176 1.00 0.00 69 LYS A C 9
ATOM 10523 O O . LYS A 1 69 ? -2.077 27.371 -0.048 1.00 0.00 69 LYS A O 9
ATOM 10542 N N . SER A 1 70 ? -2.133 27.665 -2.278 1.00 0.00 70 SER A N 9
ATOM 10543 C CA . SER A 1 70 ? -3.118 28.738 -2.223 1.00 0.00 70 SER A CA 9
ATOM 10544 C C . SER A 1 70 ? -4.343 28.394 -3.064 1.00 0.00 70 SER A C 9
ATOM 10545 O O . SER A 1 70 ? -4.296 27.510 -3.918 1.00 0.00 70 SER A O 9
ATOM 10553 N N . GLY A 1 71 ? -5.442 29.102 -2.816 1.00 0.00 71 GLY A N 9
ATOM 10554 C CA . GLY A 1 71 ? -6.665 28.858 -3.558 1.00 0.00 71 GLY A CA 9
ATOM 10555 C C . GLY A 1 71 ? -7.661 29.992 -3.423 1.00 0.00 71 GLY A C 9
ATOM 10556 O O . GLY A 1 71 ? -8.575 29.949 -2.600 1.00 0.00 71 GLY A O 9
ATOM 10560 N N . PRO A 1 72 ? -7.488 31.038 -4.245 1.00 0.00 72 PRO A N 9
ATOM 10561 C CA . PRO A 1 72 ? -8.369 32.210 -4.232 1.00 0.00 72 PRO A CA 9
ATOM 10562 C C . PRO A 1 72 ? -9.761 31.894 -4.768 1.00 0.00 72 PRO A C 9
ATOM 10563 O O . PRO A 1 72 ? -10.643 32.752 -4.774 1.00 0.00 72 PRO A O 9
ATOM 10574 N N . SER A 1 73 ? -9.951 30.657 -5.216 1.00 0.00 73 SER A N 9
ATOM 10575 C CA . SER A 1 73 ? -11.236 30.229 -5.757 1.00 0.00 73 SER A CA 9
ATOM 10576 C C . SER A 1 73 ? -12.301 30.195 -4.665 1.00 0.00 73 SER A C 9
ATOM 10577 O O . SER A 1 73 ? -12.025 30.498 -3.504 1.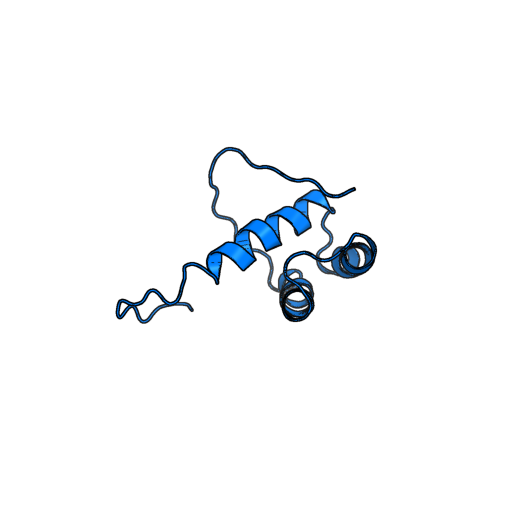00 0.00 73 SER A O 9
ATOM 10585 N N . SER A 1 74 ? -13.519 29.825 -5.046 1.00 0.00 74 SER A N 9
ATOM 10586 C CA . SER A 1 74 ? -14.628 29.755 -4.101 1.00 0.00 74 SER A CA 9
ATOM 10587 C C . SER A 1 74 ? -14.541 28.489 -3.255 1.00 0.00 74 SER A C 9
ATOM 10588 O O . SER A 1 74 ? -14.777 27.384 -3.743 1.00 0.00 74 SER A O 9
ATOM 10596 N N . GLY A 1 75 ? -14.200 28.658 -1.981 1.00 0.00 75 GLY A N 9
ATOM 10597 C CA . GLY A 1 75 ? -14.087 27.521 -1.085 1.00 0.00 75 GLY A CA 9
ATOM 10598 C C . GLY A 1 75 ? -14.080 27.931 0.374 1.00 0.00 75 GLY A C 9
ATOM 10599 O O . GLY A 1 75 ? -15.127 27.977 1.018 1.00 0.00 75 GLY A O 9
ATOM 10603 N N . GLY A 1 1 ? 11.481 11.297 -15.174 1.00 0.00 1 GLY A N 10
ATOM 10604 C CA . GLY A 1 1 ? 10.466 11.977 -15.958 1.00 0.00 1 GLY A CA 10
ATOM 10605 C C . GLY A 1 1 ? 9.064 11.507 -15.625 1.00 0.00 1 GLY A C 10
ATOM 10606 O O . GLY A 1 1 ? 8.619 10.467 -16.110 1.00 0.00 1 GLY A O 10
ATOM 10610 N N . SER A 1 2 ? 8.367 12.274 -14.793 1.00 0.00 2 SER A N 10
ATOM 10611 C CA . SER A 1 2 ? 7.009 11.927 -14.390 1.00 0.00 2 SER A CA 10
ATOM 10612 C C . SER A 1 2 ? 6.088 13.140 -14.484 1.00 0.00 2 SER A C 10
ATOM 10613 O O . SER A 1 2 ? 6.028 13.960 -13.567 1.00 0.00 2 SER A O 10
ATOM 10621 N N . SER A 1 3 ? 5.372 13.247 -15.598 1.00 0.00 3 SER A N 10
ATOM 10622 C CA . SER A 1 3 ? 4.456 14.361 -15.814 1.00 0.00 3 SER A CA 10
ATOM 10623 C C . SER A 1 3 ? 3.014 13.871 -15.897 1.00 0.00 3 SER A C 10
ATOM 10624 O O . SER A 1 3 ? 2.672 13.052 -16.749 1.00 0.00 3 SER A O 10
ATOM 10632 N N . GLY A 1 4 ? 2.170 14.379 -15.003 1.00 0.00 4 GLY A N 10
ATOM 10633 C CA . GLY A 1 4 ? 0.775 13.983 -14.991 1.00 0.00 4 GLY A CA 10
ATOM 10634 C C . GLY A 1 4 ? -0.044 14.771 -13.988 1.00 0.00 4 GLY A C 10
ATOM 10635 O O . GLY A 1 4 ? 0.470 15.194 -12.953 1.00 0.00 4 GLY A O 10
ATOM 10639 N N . SER A 1 5 ? -1.321 14.972 -14.296 1.00 0.00 5 SER A N 10
ATOM 10640 C CA . SER A 1 5 ? -2.211 15.720 -13.416 1.00 0.00 5 SER A CA 10
ATOM 10641 C C . SER A 1 5 ? -2.520 14.925 -12.151 1.00 0.00 5 SER A C 10
ATOM 10642 O O . SER A 1 5 ? -3.098 13.840 -12.212 1.00 0.00 5 SER A O 10
ATOM 10650 N N . SER A 1 6 ? -2.128 15.473 -11.005 1.00 0.00 6 SER A N 10
ATOM 10651 C CA . SER A 1 6 ? -2.359 14.814 -9.725 1.00 0.00 6 SER A CA 10
ATOM 10652 C C . SER A 1 6 ? -2.996 15.775 -8.726 1.00 0.00 6 SER A C 10
ATOM 10653 O O . SER A 1 6 ? -2.593 16.932 -8.616 1.00 0.00 6 SER A O 10
ATOM 10661 N N . GLY A 1 7 ? -3.997 15.286 -8.000 1.00 0.00 7 GLY A N 10
ATOM 10662 C CA . GLY A 1 7 ? -4.676 16.113 -7.019 1.00 0.00 7 GLY A CA 10
ATOM 10663 C C . GLY A 1 7 ? -5.928 15.456 -6.474 1.00 0.00 7 GLY A C 10
ATOM 10664 O O . GLY A 1 7 ? -6.606 14.694 -7.164 1.00 0.00 7 GLY A O 10
ATOM 10668 N N . PRO A 1 8 ? -6.251 15.751 -5.206 1.00 0.00 8 PRO A N 10
ATOM 10669 C CA . PRO A 1 8 ? -7.431 15.193 -4.540 1.00 0.00 8 PRO A CA 10
ATOM 10670 C C . PRO A 1 8 ? -8.733 15.751 -5.104 1.00 0.00 8 PRO A C 10
ATOM 10671 O O . PRO A 1 8 ? -9.052 16.925 -4.913 1.00 0.00 8 PRO A O 10
ATOM 10682 N N . THR A 1 9 ? -9.484 14.902 -5.799 1.00 0.00 9 THR A N 10
ATOM 10683 C CA . THR A 1 9 ? -10.751 15.311 -6.391 1.00 0.00 9 THR A CA 10
ATOM 10684 C C . THR A 1 9 ? -11.922 14.578 -5.746 1.00 0.00 9 THR A C 10
ATOM 10685 O O . THR A 1 9 ? -13.018 15.125 -5.622 1.00 0.00 9 THR A O 10
ATOM 10696 N N . LYS A 1 10 ? -11.683 13.337 -5.336 1.00 0.00 10 LYS A N 10
ATOM 10697 C CA . LYS A 1 10 ? -12.717 12.529 -4.700 1.00 0.00 10 LYS A CA 10
ATOM 10698 C C . LYS A 1 10 ? -12.264 12.049 -3.325 1.00 0.00 10 LYS A C 10
ATOM 10699 O O . LYS A 1 10 ? -11.068 11.994 -3.039 1.00 0.00 10 LYS A O 10
ATOM 10718 N N . TYR A 1 11 ? -13.227 11.703 -2.478 1.00 0.00 11 TYR A N 10
ATOM 10719 C CA . TYR A 1 11 ? -12.927 11.229 -1.132 1.00 0.00 11 TYR A CA 10
ATOM 10720 C C . TYR A 1 11 ? -12.685 9.722 -1.127 1.00 0.00 11 TYR A C 10
ATOM 10721 O O . TYR A 1 11 ? -13.607 8.934 -0.920 1.00 0.00 11 TYR A O 10
ATOM 10739 N N . LYS A 1 12 ? -11.436 9.329 -1.354 1.00 0.00 12 LYS A N 10
ATOM 10740 C CA . LYS A 1 12 ? -11.069 7.919 -1.374 1.00 0.00 12 LYS A CA 10
ATOM 10741 C C . LYS A 1 12 ? -9.805 7.674 -0.556 1.00 0.00 12 LYS A C 10
ATOM 10742 O O . LYS A 1 12 ? -8.785 8.330 -0.763 1.00 0.00 12 LYS A O 10
ATOM 10761 N N . GLU A 1 13 ? -9.880 6.725 0.372 1.00 0.00 13 GLU A N 10
ATOM 10762 C CA . GLU A 1 13 ? -8.741 6.394 1.220 1.00 0.00 13 GLU A CA 10
ATOM 10763 C C . GLU A 1 13 ? -8.781 4.927 1.637 1.00 0.00 13 GLU A C 10
ATOM 10764 O O . GLU A 1 13 ? -9.854 4.341 1.784 1.00 0.00 13 GLU A O 10
ATOM 10776 N N . ARG A 1 14 ? -7.604 4.339 1.825 1.00 0.00 14 ARG A N 10
ATOM 10777 C CA . ARG A 1 14 ? -7.504 2.940 2.223 1.00 0.00 14 ARG A CA 10
ATOM 10778 C C . ARG A 1 14 ? -8.244 2.693 3.534 1.00 0.00 14 ARG A C 10
ATOM 10779 O O . ARG A 1 14 ? -8.639 3.634 4.222 1.00 0.00 14 ARG A O 10
ATOM 10800 N N . ALA A 1 15 ? -8.428 1.421 3.873 1.00 0.00 15 ALA A N 10
ATOM 10801 C CA . ALA A 1 15 ? -9.119 1.051 5.102 1.00 0.00 15 ALA A CA 10
ATOM 10802 C C . ALA A 1 15 ? -8.158 1.021 6.285 1.00 0.00 15 ALA A C 10
ATOM 10803 O O . ALA A 1 15 ? -6.938 0.977 6.124 1.00 0.00 15 ALA A O 10
ATOM 10810 N N . PRO A 1 16 ? -8.717 1.047 7.504 1.00 0.00 16 PRO A N 10
ATOM 10811 C CA . PRO A 1 16 ? -7.927 1.025 8.738 1.00 0.00 16 PRO A CA 10
ATOM 10812 C C . PRO A 1 16 ? -7.251 -0.323 8.969 1.00 0.00 16 PRO A C 10
ATOM 10813 O O . PRO A 1 16 ? -6.292 -0.423 9.734 1.00 0.00 16 PRO A O 10
ATOM 10824 N N . GLU A 1 17 ? -7.758 -1.356 8.304 1.00 0.00 17 GLU A N 10
ATOM 10825 C CA . GLU A 1 17 ? -7.203 -2.697 8.438 1.00 0.00 17 GLU A CA 10
ATOM 10826 C C . GLU A 1 17 ? -6.039 -2.904 7.473 1.00 0.00 17 GLU A C 10
ATOM 10827 O O . GLU A 1 17 ? -5.060 -3.574 7.800 1.00 0.00 17 GLU A O 10
ATOM 10839 N N . GLN A 1 18 ? -6.155 -2.323 6.283 1.00 0.00 18 GLN A N 10
ATOM 10840 C CA . GLN A 1 18 ? -5.113 -2.444 5.270 1.00 0.00 18 GLN A CA 10
ATOM 10841 C C . GLN A 1 18 ? -3.913 -1.569 5.616 1.00 0.00 18 GLN A C 10
ATOM 10842 O O . GLN A 1 18 ? -2.775 -2.039 5.644 1.00 0.00 18 GLN A O 10
ATOM 10856 N N . LEU A 1 19 ? -4.174 -0.293 5.879 1.00 0.00 19 LEU A N 10
ATOM 10857 C CA . LEU A 1 19 ? -3.115 0.650 6.223 1.00 0.00 19 LEU A CA 10
ATOM 10858 C C . LEU A 1 19 ? -2.259 0.114 7.366 1.00 0.00 19 LEU A C 10
ATOM 10859 O O . LEU A 1 19 ? -1.032 0.204 7.332 1.00 0.00 19 LEU A O 10
ATOM 10875 N N . ARG A 1 20 ? -2.916 -0.445 8.378 1.00 0.00 20 ARG A N 10
ATOM 10876 C CA . ARG A 1 20 ? -2.216 -0.997 9.531 1.00 0.00 20 ARG A CA 10
ATOM 10877 C C . ARG A 1 20 ? -1.127 -1.971 9.092 1.00 0.00 20 ARG A C 10
ATOM 10878 O O . ARG A 1 20 ? -0.076 -2.070 9.725 1.00 0.00 20 ARG A O 10
ATOM 10899 N N . ALA A 1 21 ? -1.386 -2.689 8.003 1.00 0.00 21 ALA A N 10
ATOM 10900 C CA . ALA A 1 21 ? -0.428 -3.653 7.478 1.00 0.00 21 ALA A CA 10
ATOM 10901 C C . ALA A 1 21 ? 0.592 -2.976 6.570 1.00 0.00 21 ALA A C 10
ATOM 10902 O O . ALA A 1 21 ? 1.773 -3.327 6.573 1.00 0.00 21 ALA A O 10
ATOM 10909 N N . LEU A 1 22 ? 0.130 -2.003 5.792 1.00 0.00 22 LEU A N 10
ATOM 10910 C CA . LEU A 1 22 ? 1.002 -1.276 4.876 1.00 0.00 22 LEU A CA 10
ATOM 10911 C C . LEU A 1 22 ? 1.931 -0.337 5.639 1.00 0.00 22 LEU A C 10
ATOM 10912 O O . LEU A 1 22 ? 3.150 -0.503 5.618 1.00 0.00 22 LEU A O 10
ATOM 10928 N N . GLU A 1 23 ? 1.346 0.647 6.314 1.00 0.00 23 GLU A N 10
ATOM 10929 C CA . GLU A 1 23 ? 2.122 1.611 7.085 1.00 0.00 23 GLU A CA 10
ATOM 10930 C C . GLU A 1 23 ? 3.243 0.917 7.853 1.00 0.00 23 GLU A C 10
ATOM 10931 O O . GLU A 1 23 ? 4.402 1.326 7.785 1.00 0.00 23 GLU A O 10
ATOM 10943 N N . SER A 1 24 ? 2.889 -0.135 8.584 1.00 0.00 24 SER A N 10
ATOM 10944 C CA . SER A 1 24 ? 3.863 -0.884 9.368 1.00 0.00 24 SER A CA 10
ATOM 10945 C C . SER A 1 24 ? 4.964 -1.446 8.474 1.00 0.00 24 SER A C 10
ATOM 10946 O O . SER A 1 24 ? 6.145 -1.392 8.818 1.00 0.00 24 SER A O 10
ATOM 10954 N N . SER A 1 25 ? 4.568 -1.984 7.325 1.00 0.00 25 SER A N 10
ATOM 10955 C CA . SER A 1 25 ? 5.521 -2.559 6.382 1.00 0.00 25 SER A CA 10
ATOM 10956 C C . SER A 1 25 ? 6.411 -1.476 5.781 1.00 0.00 25 SER A C 10
ATOM 10957 O O . SER A 1 25 ? 7.537 -1.745 5.360 1.00 0.00 25 SER A O 10
ATOM 10965 N N . PHE A 1 26 ? 5.899 -0.251 5.745 1.00 0.00 26 PHE A N 10
ATOM 10966 C CA . PHE A 1 26 ? 6.647 0.874 5.195 1.00 0.00 26 PHE A CA 10
ATOM 10967 C C . PHE A 1 26 ? 7.835 1.226 6.086 1.00 0.00 26 PHE A C 10
ATOM 10968 O O . PHE A 1 26 ? 8.971 1.305 5.621 1.00 0.00 26 PHE A O 10
ATOM 10985 N N . ALA A 1 27 ? 7.562 1.436 7.370 1.00 0.00 27 ALA A N 10
ATOM 10986 C CA . ALA A 1 27 ? 8.606 1.778 8.327 1.00 0.00 27 ALA A CA 10
ATOM 10987 C C . ALA A 1 27 ? 9.844 0.912 8.121 1.00 0.00 27 ALA A C 10
ATOM 10988 O O . ALA A 1 27 ? 10.968 1.354 8.358 1.00 0.00 27 ALA A O 10
ATOM 10995 N N . GLN A 1 28 ? 9.630 -0.323 7.678 1.00 0.00 28 GLN A N 10
ATOM 10996 C CA . GLN A 1 28 ? 10.730 -1.251 7.442 1.00 0.00 28 GLN A CA 10
ATOM 10997 C C . GLN A 1 28 ? 11.348 -1.024 6.066 1.00 0.00 28 GLN A C 10
ATOM 10998 O O . GLN A 1 28 ? 12.565 -0.907 5.934 1.00 0.00 28 GLN A O 10
ATOM 11012 N N . ASN A 1 29 ? 10.500 -0.962 5.045 1.00 0.00 29 ASN A N 10
ATOM 11013 C CA . ASN A 1 29 ? 10.963 -0.750 3.679 1.00 0.00 29 ASN A CA 10
ATOM 11014 C C . ASN A 1 29 ? 9.896 -0.047 2.845 1.00 0.00 29 ASN A C 10
ATOM 11015 O O . ASN A 1 29 ? 8.703 -0.335 2.948 1.00 0.00 29 ASN A O 10
ATOM 11026 N N . PRO A 1 30 ? 10.333 0.897 1.999 1.00 0.00 30 PRO A N 10
ATOM 11027 C CA . PRO A 1 30 ? 9.431 1.660 1.130 1.00 0.00 30 PRO A CA 10
ATOM 11028 C C . PRO A 1 30 ? 8.833 0.803 0.020 1.00 0.00 30 PRO A C 10
ATOM 11029 O O . PRO A 1 30 ? 7.634 0.872 -0.254 1.00 0.00 30 PRO A O 10
ATOM 11040 N N . LEU A 1 31 ? 9.674 -0.005 -0.616 1.00 0.00 31 LEU A N 10
ATOM 11041 C CA . LEU A 1 31 ? 9.228 -0.877 -1.697 1.00 0.00 31 LEU A CA 10
ATOM 11042 C C . LEU A 1 31 ? 9.630 -2.324 -1.431 1.00 0.00 31 LEU A C 10
ATOM 11043 O O . LEU A 1 31 ? 10.647 -2.812 -1.924 1.00 0.00 31 LEU A O 10
ATOM 11059 N N . PRO A 1 32 ? 8.813 -3.028 -0.634 1.00 0.00 32 PRO A N 10
ATOM 11060 C CA . PRO A 1 32 ? 9.061 -4.430 -0.286 1.00 0.00 32 PRO A CA 10
ATOM 11061 C C . PRO A 1 32 ? 8.868 -5.365 -1.475 1.00 0.00 32 PRO A C 10
ATOM 11062 O O . PRO A 1 32 ? 7.888 -5.254 -2.213 1.00 0.00 32 PRO A O 10
ATOM 11073 N N . LEU A 1 33 ? 9.808 -6.287 -1.656 1.00 0.00 33 LEU A N 10
ATOM 11074 C CA . LEU A 1 33 ? 9.740 -7.243 -2.756 1.00 0.00 33 LEU A CA 10
ATOM 11075 C C . LEU A 1 33 ? 8.444 -8.044 -2.702 1.00 0.00 33 LEU A C 10
ATOM 11076 O O . LEU A 1 33 ? 7.577 -7.786 -1.867 1.00 0.00 33 LEU A O 10
ATOM 11092 N N . ASP A 1 34 ? 8.319 -9.019 -3.596 1.00 0.00 34 ASP A N 10
ATOM 11093 C CA . ASP A 1 34 ? 7.130 -9.861 -3.649 1.00 0.00 34 ASP A CA 10
ATOM 11094 C C . ASP A 1 34 ? 7.022 -10.727 -2.398 1.00 0.00 34 ASP A C 10
ATOM 11095 O O . ASP A 1 34 ? 5.928 -10.961 -1.887 1.00 0.00 34 ASP A O 10
ATOM 11104 N N . GLU A 1 35 ? 8.165 -11.201 -1.912 1.00 0.00 35 GLU A N 10
ATOM 11105 C CA . GLU A 1 35 ? 8.198 -12.043 -0.722 1.00 0.00 35 GLU A CA 10
ATOM 11106 C C . GLU A 1 35 ? 7.579 -11.322 0.472 1.00 0.00 35 GLU A C 10
ATOM 11107 O O . GLU A 1 35 ? 6.734 -11.876 1.175 1.00 0.00 35 GLU A O 10
ATOM 11119 N N . GLU A 1 36 ? 8.008 -10.084 0.695 1.00 0.00 36 GLU A N 10
ATOM 11120 C CA . GLU A 1 36 ? 7.498 -9.287 1.805 1.00 0.00 36 GLU A CA 10
ATOM 11121 C C . GLU A 1 36 ? 6.077 -8.808 1.522 1.00 0.00 36 GLU A C 10
ATOM 11122 O O . GLU A 1 36 ? 5.333 -8.458 2.440 1.00 0.00 36 GLU A O 10
ATOM 11134 N N . LEU A 1 37 ? 5.706 -8.795 0.247 1.00 0.00 37 LEU A N 10
ATOM 11135 C CA . LEU A 1 37 ? 4.374 -8.359 -0.158 1.00 0.00 37 LEU A CA 10
ATOM 11136 C C . LEU A 1 37 ? 3.370 -9.502 -0.049 1.00 0.00 37 LEU A C 10
ATOM 11137 O O . LEU A 1 37 ? 2.192 -9.282 0.237 1.00 0.00 37 LEU A O 10
ATOM 11153 N N . ASP A 1 38 ? 3.843 -10.722 -0.275 1.00 0.00 38 ASP A N 10
ATOM 11154 C CA . ASP A 1 38 ? 2.988 -11.901 -0.198 1.00 0.00 38 ASP A CA 10
ATOM 11155 C C . ASP A 1 38 ? 2.296 -11.983 1.160 1.00 0.00 38 ASP A C 10
ATOM 11156 O O . ASP A 1 38 ? 1.106 -12.285 1.243 1.00 0.00 38 ASP A O 10
ATOM 11165 N N . ARG A 1 39 ? 3.051 -11.713 2.220 1.00 0.00 39 ARG A N 10
ATOM 11166 C CA . ARG A 1 39 ? 2.511 -11.758 3.573 1.00 0.00 39 ARG A CA 10
ATOM 11167 C C . ARG A 1 39 ? 1.500 -10.637 3.793 1.00 0.00 39 ARG A C 10
ATOM 11168 O O . ARG A 1 39 ? 0.388 -10.874 4.267 1.00 0.00 39 ARG A O 10
ATOM 11189 N N . LEU A 1 40 ? 1.893 -9.417 3.447 1.00 0.00 40 LEU A N 10
ATOM 11190 C CA . LEU A 1 40 ? 1.021 -8.258 3.607 1.00 0.00 40 LEU A CA 10
ATOM 11191 C C . LEU A 1 40 ? -0.317 -8.483 2.910 1.00 0.00 40 LEU A C 10
ATOM 11192 O O . LEU A 1 40 ? -1.369 -8.113 3.431 1.00 0.00 40 LEU A O 10
ATOM 11208 N N . ARG A 1 41 ? -0.269 -9.094 1.731 1.00 0.00 41 ARG A N 10
ATOM 11209 C CA . ARG A 1 41 ? -1.477 -9.369 0.963 1.00 0.00 41 ARG A CA 10
ATOM 11210 C C . ARG A 1 41 ? -2.540 -10.026 1.839 1.00 0.00 41 ARG A C 10
ATOM 11211 O O . ARG A 1 41 ? -3.732 -9.965 1.537 1.00 0.00 41 ARG A O 10
ATOM 11232 N N . SER A 1 42 ? -2.099 -10.653 2.925 1.00 0.00 42 SER A N 10
ATOM 11233 C CA . SER A 1 42 ? -3.012 -11.325 3.843 1.00 0.00 42 SER A CA 10
ATOM 11234 C C . SER A 1 42 ? -3.842 -10.310 4.623 1.00 0.00 42 SER A C 10
ATOM 11235 O O . SER A 1 42 ? -5.071 -10.371 4.629 1.00 0.00 42 SER A O 10
ATOM 11243 N N . GLU A 1 43 ? -3.159 -9.378 5.282 1.00 0.00 43 GLU A N 10
ATOM 11244 C CA . GLU A 1 43 ? -3.833 -8.351 6.067 1.00 0.00 43 GLU A CA 10
ATOM 11245 C C . GLU A 1 43 ? -4.503 -7.323 5.158 1.00 0.00 43 GLU A C 10
ATOM 11246 O O . GLU A 1 43 ? -5.667 -6.972 5.351 1.00 0.00 43 GLU A O 10
ATOM 11258 N N . THR A 1 44 ? -3.758 -6.844 4.167 1.00 0.00 44 THR A N 10
ATOM 11259 C CA . THR A 1 44 ? -4.277 -5.857 3.229 1.00 0.00 44 THR A CA 10
ATOM 11260 C C . THR A 1 44 ? -5.333 -6.468 2.315 1.00 0.00 44 THR A C 10
ATOM 11261 O O . THR A 1 44 ? -6.237 -5.777 1.844 1.00 0.00 44 THR A O 10
ATOM 11272 N N . LYS A 1 45 ? -5.213 -7.768 2.067 1.00 0.00 45 LYS A N 10
ATOM 11273 C CA . LYS A 1 45 ? -6.158 -8.474 1.210 1.00 0.00 45 LYS A CA 10
ATOM 11274 C C . LYS A 1 45 ? -6.153 -7.893 -0.200 1.00 0.00 45 LYS A C 10
ATOM 11275 O O . LYS A 1 45 ? -7.182 -7.867 -0.874 1.00 0.00 45 LYS A O 10
ATOM 11294 N N . MET A 1 46 ? -4.988 -7.429 -0.640 1.00 0.00 46 MET A N 10
ATOM 11295 C CA . MET A 1 46 ? -4.849 -6.852 -1.972 1.00 0.00 46 MET A CA 10
ATOM 11296 C C . MET A 1 46 ? -3.850 -7.646 -2.808 1.00 0.00 46 MET A C 10
ATOM 11297 O O . MET A 1 46 ? -3.313 -8.658 -2.357 1.00 0.00 46 MET A O 10
ATOM 11311 N N . THR A 1 47 ? -3.606 -7.181 -4.029 1.00 0.00 47 THR A N 10
ATOM 11312 C CA . THR A 1 47 ? -2.673 -7.848 -4.928 1.00 0.00 47 THR A CA 10
ATOM 11313 C C . THR A 1 47 ? -1.393 -7.036 -5.094 1.00 0.00 47 THR A C 10
ATOM 11314 O O . THR A 1 47 ? -1.382 -5.825 -4.873 1.00 0.00 47 THR A O 10
ATOM 11325 N N . ARG A 1 48 ? -0.316 -7.711 -5.484 1.00 0.00 48 ARG A N 10
ATOM 11326 C CA . ARG A 1 48 ? 0.969 -7.052 -5.678 1.00 0.00 48 ARG A CA 10
ATOM 11327 C C . ARG A 1 48 ? 0.782 -5.661 -6.277 1.00 0.00 48 ARG A C 10
ATOM 11328 O O . ARG A 1 48 ? 1.216 -4.663 -5.701 1.00 0.00 48 ARG A O 10
ATOM 11349 N N . ARG A 1 49 ? 0.134 -5.603 -7.436 1.00 0.00 49 ARG A N 10
ATOM 11350 C CA . ARG A 1 49 ? -0.109 -4.335 -8.113 1.00 0.00 49 ARG A CA 10
ATOM 11351 C C . ARG A 1 49 ? -0.715 -3.314 -7.154 1.00 0.00 49 ARG A C 10
ATOM 11352 O O . ARG A 1 49 ? -0.094 -2.299 -6.842 1.00 0.00 49 ARG A O 10
ATOM 11373 N N . GLU A 1 50 ? -1.930 -3.592 -6.692 1.00 0.00 50 GLU A N 10
ATOM 11374 C CA . GLU A 1 50 ? -2.619 -2.696 -5.770 1.00 0.00 50 GLU A CA 10
ATOM 11375 C C . GLU A 1 50 ? -1.657 -2.155 -4.716 1.00 0.00 50 GLU A C 10
ATOM 11376 O O . GLU A 1 50 ? -1.493 -0.943 -4.575 1.00 0.00 50 GLU A O 10
ATOM 11388 N N . ILE A 1 51 ? -1.024 -3.062 -3.980 1.00 0.00 51 ILE A N 10
ATOM 11389 C CA . ILE A 1 51 ? -0.079 -2.677 -2.940 1.00 0.00 51 ILE A CA 10
ATOM 11390 C C . ILE A 1 51 ? 1.026 -1.790 -3.503 1.00 0.00 51 ILE A C 10
ATOM 11391 O O . ILE A 1 51 ? 1.141 -0.618 -3.142 1.00 0.00 51 ILE A O 10
ATOM 11407 N N . ASP A 1 52 ? 1.837 -2.356 -4.390 1.00 0.00 52 ASP A N 10
ATOM 11408 C CA . ASP A 1 52 ? 2.932 -1.616 -5.006 1.00 0.00 52 ASP A CA 10
ATOM 11409 C C . ASP A 1 52 ? 2.544 -0.158 -5.231 1.00 0.00 52 ASP A C 10
ATOM 11410 O O . ASP A 1 52 ? 3.284 0.755 -4.866 1.00 0.00 52 ASP A O 10
ATOM 11419 N N . SER A 1 53 ? 1.379 0.052 -5.836 1.00 0.00 53 SER A N 10
ATOM 11420 C CA . SER A 1 53 ? 0.895 1.399 -6.114 1.00 0.00 53 SER A CA 10
ATOM 11421 C C . SER A 1 53 ? 0.778 2.211 -4.828 1.00 0.00 53 SER A C 10
ATOM 11422 O O . SER A 1 53 ? 1.210 3.362 -4.766 1.00 0.00 53 SER A O 10
ATOM 11430 N N . TRP A 1 54 ? 0.189 1.603 -3.804 1.00 0.00 54 TRP A N 10
ATOM 11431 C CA . TRP A 1 54 ? 0.014 2.269 -2.518 1.00 0.00 54 TRP A CA 10
ATOM 11432 C C . TRP A 1 54 ? 1.318 2.910 -2.055 1.00 0.00 54 TRP A C 10
ATOM 11433 O O . TRP A 1 54 ? 1.361 4.103 -1.752 1.00 0.00 54 TRP A O 10
ATOM 11454 N N . PHE A 1 55 ? 2.379 2.112 -2.003 1.00 0.00 55 PHE A N 10
ATOM 11455 C CA . PHE A 1 55 ? 3.685 2.602 -1.576 1.00 0.00 55 PHE A CA 10
ATOM 11456 C C . PHE A 1 55 ? 4.152 3.750 -2.466 1.00 0.00 55 PHE A C 10
ATOM 11457 O O . PHE A 1 55 ? 4.315 4.880 -2.006 1.00 0.00 55 PHE A O 10
ATOM 11474 N N . SER A 1 56 ? 4.366 3.451 -3.744 1.00 0.00 56 SER A N 10
ATOM 11475 C CA . SER A 1 56 ? 4.820 4.456 -4.698 1.00 0.00 56 SER A CA 10
ATOM 11476 C C . SER A 1 56 ? 4.057 5.764 -4.513 1.00 0.00 56 SER A C 10
ATOM 11477 O O . SER A 1 56 ? 4.555 6.838 -4.850 1.00 0.00 56 SER A O 10
ATOM 11485 N N . GLU A 1 57 ? 2.846 5.665 -3.974 1.00 0.00 57 GLU A N 10
ATOM 11486 C CA . GLU A 1 57 ? 2.014 6.840 -3.744 1.00 0.00 57 GLU A CA 10
ATOM 11487 C C . GLU A 1 57 ? 2.181 7.355 -2.317 1.00 0.00 57 GLU A C 10
ATOM 11488 O O . GLU A 1 57 ? 2.071 8.554 -2.061 1.00 0.00 57 GLU A O 10
ATOM 11500 N N . ARG A 1 58 ? 2.446 6.438 -1.392 1.00 0.00 58 ARG A N 10
ATOM 11501 C CA . ARG A 1 58 ? 2.627 6.798 0.010 1.00 0.00 58 ARG A CA 10
ATOM 11502 C C . ARG A 1 58 ? 4.037 7.324 0.259 1.00 0.00 58 ARG A C 10
ATOM 11503 O O . ARG A 1 58 ? 4.218 8.446 0.731 1.00 0.00 58 ARG A O 10
ATOM 11524 N N . ARG A 1 59 ? 5.034 6.504 -0.061 1.00 0.00 59 ARG A N 10
ATOM 11525 C CA . ARG A 1 59 ? 6.428 6.886 0.130 1.00 0.00 59 ARG A CA 10
ATOM 11526 C C . ARG A 1 59 ? 6.696 8.273 -0.446 1.00 0.00 59 ARG A C 10
ATOM 11527 O O . ARG A 1 59 ? 7.584 8.988 0.016 1.00 0.00 59 ARG A O 10
ATOM 11548 N N . LYS A 1 60 ? 5.921 8.646 -1.459 1.00 0.00 60 LYS A N 10
ATOM 11549 C CA . LYS A 1 60 ? 6.073 9.947 -2.100 1.00 0.00 60 LYS A CA 10
ATOM 11550 C C . LYS A 1 60 ? 5.272 11.014 -1.361 1.00 0.00 60 LYS A C 10
ATOM 11551 O O . LYS A 1 60 ? 5.595 12.201 -1.421 1.00 0.00 60 LYS A O 10
ATOM 11570 N N . LYS A 1 61 ? 4.226 10.585 -0.663 1.00 0.00 61 LYS A N 10
ATOM 11571 C CA . LYS A 1 61 ? 3.380 11.502 0.091 1.00 0.00 61 LYS A CA 10
ATOM 11572 C C . LYS A 1 61 ? 4.128 12.070 1.293 1.00 0.00 61 LYS A C 10
ATOM 11573 O O . LYS A 1 61 ? 3.978 13.244 1.633 1.00 0.00 61 LYS A O 10
ATOM 11592 N N . VAL A 1 62 ? 4.935 11.230 1.933 1.00 0.00 62 VAL A N 10
ATOM 11593 C CA . VAL A 1 62 ? 5.709 11.649 3.095 1.00 0.00 62 VAL A CA 10
ATOM 11594 C C . VAL A 1 62 ? 6.700 12.748 2.729 1.00 0.00 62 VAL A C 10
ATOM 11595 O O . VAL A 1 62 ? 6.985 13.634 3.533 1.00 0.00 62 VAL A O 10
ATOM 11608 N N . ASN A 1 63 ? 7.221 12.684 1.508 1.00 0.00 63 ASN A N 10
ATOM 11609 C CA . ASN A 1 63 ? 8.181 13.675 1.034 1.00 0.00 63 ASN A CA 10
ATOM 11610 C C . ASN A 1 63 ? 7.506 15.025 0.815 1.00 0.00 63 ASN A C 10
ATOM 11611 O O . ASN A 1 63 ? 8.093 16.074 1.078 1.00 0.00 63 ASN A O 10
ATOM 11622 N N . ALA A 1 64 ? 6.268 14.991 0.334 1.00 0.00 64 ALA A N 10
ATOM 11623 C CA . ALA A 1 64 ? 5.511 16.211 0.082 1.00 0.00 64 ALA A CA 10
ATOM 11624 C C . ALA A 1 64 ? 4.464 16.441 1.167 1.00 0.00 64 ALA A C 10
ATOM 11625 O O . ALA A 1 64 ? 3.342 16.858 0.880 1.00 0.00 64 ALA A O 10
ATOM 11632 N N . GLU A 1 65 ? 4.839 16.167 2.412 1.00 0.00 65 GLU A N 10
ATOM 11633 C CA . GLU A 1 65 ? 3.930 16.343 3.539 1.00 0.00 65 GLU A CA 10
ATOM 11634 C C . GLU A 1 65 ? 3.707 17.824 3.832 1.00 0.00 65 GLU A C 10
ATOM 11635 O O . GLU A 1 65 ? 4.496 18.673 3.419 1.00 0.00 65 GLU A O 10
ATOM 11647 N N . GLU A 1 66 ? 2.628 18.124 4.547 1.00 0.00 66 GLU A N 10
ATOM 11648 C CA . GLU A 1 66 ? 2.301 19.502 4.894 1.00 0.00 66 GLU A CA 10
ATOM 11649 C C . GLU A 1 66 ? 2.043 20.332 3.640 1.00 0.00 66 GLU A C 10
ATOM 11650 O O . GLU A 1 66 ? 2.615 21.409 3.465 1.00 0.00 66 GLU A O 10
ATOM 11662 N N . THR A 1 67 ? 1.177 19.823 2.768 1.00 0.00 67 THR A N 10
ATOM 11663 C CA . THR A 1 67 ? 0.844 20.516 1.530 1.00 0.00 67 THR A CA 10
ATOM 11664 C C . THR A 1 67 ? -0.648 20.816 1.452 1.00 0.00 67 THR A C 10
ATOM 11665 O O . THR A 1 67 ? -1.056 21.865 0.953 1.00 0.00 67 THR A O 10
ATOM 11676 N N . LYS A 1 68 ? -1.460 19.888 1.949 1.00 0.00 68 LYS A N 10
ATOM 11677 C CA . LYS A 1 68 ? -2.909 20.054 1.938 1.00 0.00 68 LYS A CA 10
ATOM 11678 C C . LYS A 1 68 ? -3.586 18.979 2.782 1.00 0.00 68 LYS A C 10
ATOM 11679 O O . LYS A 1 68 ? -3.286 17.792 2.651 1.00 0.00 68 LYS A O 10
ATOM 11698 N N . LYS A 1 69 ? -4.501 19.401 3.647 1.00 0.00 69 LYS A N 10
ATOM 11699 C CA . LYS A 1 69 ? -5.223 18.475 4.511 1.00 0.00 69 LYS A CA 10
ATOM 11700 C C . LYS A 1 69 ? -6.699 18.850 4.598 1.00 0.00 69 LYS A C 10
ATOM 11701 O O . LYS A 1 69 ? -7.044 19.964 4.992 1.00 0.00 69 LYS A O 10
ATOM 11720 N N . SER A 1 70 ? -7.566 17.912 4.228 1.00 0.00 70 SER A N 10
ATOM 11721 C CA . SER A 1 70 ? -9.005 18.146 4.262 1.00 0.00 70 SER A CA 10
ATOM 11722 C C . SER A 1 70 ? -9.764 16.834 4.442 1.00 0.00 70 SER A C 10
ATOM 11723 O O . SER A 1 70 ? -9.175 15.754 4.411 1.00 0.00 70 SER A O 10
ATOM 11731 N N . GLY A 1 71 ? -11.076 16.938 4.631 1.00 0.00 71 GLY A N 10
ATOM 11732 C CA . GLY A 1 71 ? -11.895 15.754 4.813 1.00 0.00 71 GLY A CA 10
ATOM 11733 C C . GLY A 1 71 ? -13.259 16.076 5.390 1.00 0.00 71 GLY A C 10
ATOM 11734 O O . GLY A 1 71 ? -13.498 17.171 5.900 1.00 0.00 71 GLY A O 10
ATOM 11738 N N . PRO A 1 72 ? -14.183 15.107 5.312 1.00 0.00 72 PRO A N 10
ATOM 11739 C CA . PRO A 1 72 ? -15.547 15.270 5.824 1.00 0.00 72 PRO A CA 10
ATOM 11740 C C . PRO A 1 72 ? -15.591 15.323 7.347 1.00 0.00 72 PRO A C 10
ATOM 11741 O O . PRO A 1 72 ? -14.606 15.013 8.018 1.00 0.00 72 PRO A O 10
ATOM 11752 N N . SER A 1 73 ? -16.739 15.719 7.888 1.00 0.00 73 SER A N 10
ATOM 11753 C CA . SER A 1 73 ? -16.910 15.816 9.333 1.00 0.00 73 SER A CA 10
ATOM 11754 C C . SER A 1 73 ? -17.180 14.444 9.942 1.00 0.00 73 SER A C 10
ATOM 11755 O O . SER A 1 73 ? -18.278 13.902 9.816 1.00 0.00 73 SER A O 10
ATOM 11763 N N . SER A 1 74 ? -16.170 13.887 10.602 1.00 0.00 74 SER A N 10
ATOM 11764 C CA . SER A 1 74 ? -16.295 12.576 11.227 1.00 0.00 74 SER A CA 10
ATOM 11765 C C . SER A 1 74 ? -15.843 12.624 12.684 1.00 0.00 74 SER A C 10
ATOM 11766 O O . SER A 1 74 ? -14.848 13.266 13.016 1.00 0.00 74 SER A O 10
ATOM 11774 N N . GLY A 1 75 ? -16.583 11.938 13.550 1.00 0.00 75 GLY A N 10
ATOM 11775 C CA . GLY A 1 75 ? -16.244 11.914 14.960 1.00 0.00 75 GLY A CA 10
ATOM 11776 C C . GLY A 1 75 ? -16.037 10.507 15.484 1.00 0.00 75 GLY A C 10
ATOM 11777 O O . GLY A 1 75 ? -16.556 10.148 16.541 1.00 0.00 75 GLY A O 10
ATOM 11781 N N . GLY A 1 1 ? 2.970 26.502 10.212 1.00 0.00 1 GLY A N 11
ATOM 11782 C CA . GLY A 1 1 ? 2.464 25.316 9.547 1.00 0.00 1 GLY A CA 11
ATOM 11783 C C . GLY A 1 1 ? 3.527 24.248 9.376 1.00 0.00 1 GLY A C 11
ATOM 11784 O O . GLY A 1 1 ? 4.345 24.319 8.460 1.00 0.00 1 GLY A O 11
ATOM 11788 N N . SER A 1 2 ? 3.515 23.258 10.262 1.00 0.00 2 SER A N 11
ATOM 11789 C CA . SER A 1 2 ? 4.489 22.174 10.209 1.00 0.00 2 SER A CA 11
ATOM 11790 C C . SER A 1 2 ? 3.792 20.817 10.212 1.00 0.00 2 SER A C 11
ATOM 11791 O O . SER A 1 2 ? 4.013 19.990 9.327 1.00 0.00 2 SER A O 11
ATOM 11799 N N . SER A 1 3 ? 2.949 20.594 11.215 1.00 0.00 3 SER A N 11
ATOM 11800 C CA . SER A 1 3 ? 2.221 19.336 11.337 1.00 0.00 3 SER A CA 11
ATOM 11801 C C . SER A 1 3 ? 0.940 19.367 10.509 1.00 0.00 3 SER A C 11
ATOM 11802 O O . SER A 1 3 ? -0.113 18.913 10.957 1.00 0.00 3 SER A O 11
ATOM 11810 N N . GLY A 1 4 ? 1.038 19.906 9.298 1.00 0.00 4 GLY A N 11
ATOM 11811 C CA . GLY A 1 4 ? -0.119 19.987 8.426 1.00 0.00 4 GLY A CA 11
ATOM 11812 C C . GLY A 1 4 ? 0.190 19.544 7.010 1.00 0.00 4 GLY A C 11
ATOM 11813 O O . GLY A 1 4 ? 1.336 19.614 6.566 1.00 0.00 4 GLY A O 11
ATOM 11817 N N . SER A 1 5 ? -0.834 19.084 6.298 1.00 0.00 5 SER A N 11
ATOM 11818 C CA . SER A 1 5 ? -0.666 18.622 4.926 1.00 0.00 5 SER A CA 11
ATOM 11819 C C . SER A 1 5 ? -1.517 19.447 3.966 1.00 0.00 5 SER A C 11
ATOM 11820 O O . SER A 1 5 ? -2.633 19.848 4.297 1.00 0.00 5 SER A O 11
ATOM 11828 N N . SER A 1 6 ? -0.982 19.698 2.775 1.00 0.00 6 SER A N 11
ATOM 11829 C CA . SER A 1 6 ? -1.690 20.478 1.768 1.00 0.00 6 SER A CA 11
ATOM 11830 C C . SER A 1 6 ? -1.933 19.650 0.510 1.00 0.00 6 SER A C 11
ATOM 11831 O O . SER A 1 6 ? -1.025 18.995 0.000 1.00 0.00 6 SER A O 11
ATOM 11839 N N . GLY A 1 7 ? -3.166 19.684 0.015 1.00 0.00 7 GLY A N 11
ATOM 11840 C CA . GLY A 1 7 ? -3.508 18.932 -1.179 1.00 0.00 7 GLY A CA 11
ATOM 11841 C C . GLY A 1 7 ? -5.004 18.851 -1.405 1.00 0.00 7 GLY A C 11
ATOM 11842 O O . GLY A 1 7 ? -5.777 19.653 -0.880 1.00 0.00 7 GLY A O 11
ATOM 11846 N N . PRO A 1 8 ? -5.433 17.864 -2.205 1.00 0.00 8 PRO A N 11
ATOM 11847 C CA . PRO A 1 8 ? -6.851 17.659 -2.519 1.00 0.00 8 PRO A CA 11
ATOM 11848 C C . PRO A 1 8 ? -7.645 17.161 -1.316 1.00 0.00 8 PRO A C 11
ATOM 11849 O O . PRO A 1 8 ? -7.327 16.122 -0.736 1.00 0.00 8 PRO A O 11
ATOM 11860 N N . THR A 1 9 ? -8.680 17.909 -0.945 1.00 0.00 9 THR A N 11
ATOM 11861 C CA . THR A 1 9 ? -9.519 17.544 0.189 1.00 0.00 9 THR A CA 11
ATOM 11862 C C . THR A 1 9 ? -10.751 16.771 -0.265 1.00 0.00 9 THR A C 11
ATOM 11863 O O . THR A 1 9 ? -11.545 17.263 -1.068 1.00 0.00 9 THR A O 11
ATOM 11874 N N . LYS A 1 10 ? -10.908 15.558 0.254 1.00 0.00 10 LYS A N 11
ATOM 11875 C CA . LYS A 1 10 ? -12.046 14.716 -0.096 1.00 0.00 10 LYS A CA 11
ATOM 11876 C C . LYS A 1 10 ? -12.222 13.590 0.918 1.00 0.00 10 LYS A C 11
ATOM 11877 O O . LYS A 1 10 ? -11.384 13.399 1.800 1.00 0.00 10 LYS A O 11
ATOM 11896 N N . TYR A 1 11 ? -13.315 12.847 0.785 1.00 0.00 11 TYR A N 11
ATOM 11897 C CA . TYR A 1 11 ? -13.601 11.740 1.691 1.00 0.00 11 TYR A CA 11
ATOM 11898 C C . TYR A 1 11 ? -13.029 10.433 1.150 1.00 0.00 11 TYR A C 11
ATOM 11899 O O . TYR A 1 11 ? -13.703 9.402 1.144 1.00 0.00 11 TYR A O 11
ATOM 11917 N N . LYS A 1 12 ? -11.781 10.483 0.697 1.00 0.00 12 LYS A N 11
ATOM 11918 C CA . LYS A 1 12 ? -11.116 9.304 0.156 1.00 0.00 12 LYS A CA 11
ATOM 11919 C C . LYS A 1 12 ? -9.950 8.881 1.045 1.00 0.00 12 LYS A C 11
ATOM 11920 O O . LYS A 1 12 ? -9.139 9.710 1.455 1.00 0.00 12 LYS A O 11
ATOM 11939 N N . GLU A 1 13 ? -9.873 7.586 1.336 1.00 0.00 13 GLU A N 11
ATOM 11940 C CA . GLU A 1 13 ? -8.806 7.055 2.175 1.00 0.00 13 GLU A CA 11
ATOM 11941 C C . GLU A 1 13 ? -8.878 5.532 2.249 1.00 0.00 13 GLU A C 11
ATOM 11942 O O . GLU A 1 13 ? -9.960 4.948 2.179 1.00 0.00 13 GLU A O 11
ATOM 11954 N N . ARG A 1 14 ? -7.720 4.897 2.390 1.00 0.00 14 ARG A N 11
ATOM 11955 C CA . ARG A 1 14 ? -7.651 3.443 2.471 1.00 0.00 14 ARG A CA 11
ATOM 11956 C C . ARG A 1 14 ? -8.313 2.938 3.750 1.00 0.00 14 ARG A C 11
ATOM 11957 O O . ARG A 1 14 ? -8.629 3.719 4.647 1.00 0.00 14 ARG A O 11
ATOM 11978 N N . ALA A 1 15 ? -8.519 1.627 3.826 1.00 0.00 15 ALA A N 11
ATOM 11979 C CA . ALA A 1 15 ? -9.142 1.018 4.995 1.00 0.00 15 ALA A CA 11
ATOM 11980 C C . ALA A 1 15 ? -8.202 1.048 6.195 1.00 0.00 15 ALA A C 11
ATOM 11981 O O . ALA A 1 15 ? -6.979 1.062 6.056 1.00 0.00 15 ALA A O 11
ATOM 11988 N N . PRO A 1 16 ? -8.784 1.059 7.403 1.00 0.00 16 PRO A N 11
ATOM 11989 C CA . PRO A 1 16 ? -8.017 1.088 8.652 1.00 0.00 16 PRO A CA 11
ATOM 11990 C C . PRO A 1 16 ? -7.281 -0.223 8.910 1.00 0.00 16 PRO A C 11
ATOM 11991 O O . PRO A 1 16 ? -6.270 -0.249 9.611 1.00 0.00 16 PRO A O 11
ATOM 12002 N N . GLU A 1 17 ? -7.795 -1.307 8.339 1.00 0.00 17 GLU A N 11
ATOM 12003 C CA . GLU A 1 17 ? -7.185 -2.621 8.509 1.00 0.00 17 GLU A CA 11
ATOM 12004 C C . GLU A 1 17 ? -6.027 -2.814 7.533 1.00 0.00 17 GLU A C 11
ATOM 12005 O O . GLU A 1 17 ? -4.964 -3.309 7.906 1.00 0.00 17 GLU A O 11
ATOM 12017 N N . GLN A 1 18 ? -6.243 -2.419 6.283 1.00 0.00 18 GLN A N 11
ATOM 12018 C CA . GLN A 1 18 ? -5.219 -2.549 5.253 1.00 0.00 18 GLN A CA 11
ATOM 12019 C C . GLN A 1 18 ? -4.001 -1.693 5.586 1.00 0.00 18 GLN A C 11
ATOM 12020 O O . GLN A 1 18 ? -2.871 -2.182 5.601 1.00 0.00 18 GLN A O 11
ATOM 12034 N N . LEU A 1 19 ? -4.238 -0.413 5.851 1.00 0.00 19 LEU A N 11
ATOM 12035 C CA . LEU A 1 19 ? -3.161 0.512 6.183 1.00 0.00 19 LEU A CA 11
ATOM 12036 C C . LEU A 1 19 ? -2.276 -0.057 7.288 1.00 0.00 19 LEU A C 11
ATOM 12037 O O . LEU A 1 19 ? -1.060 -0.168 7.128 1.00 0.00 19 LEU A O 11
ATOM 12053 N N . ARG A 1 20 ? -2.894 -0.417 8.407 1.00 0.00 20 ARG A N 11
ATOM 12054 C CA . ARG A 1 20 ? -2.163 -0.975 9.538 1.00 0.00 20 ARG A CA 11
ATOM 12055 C C . ARG A 1 20 ? -1.030 -1.879 9.061 1.00 0.00 20 ARG A C 11
ATOM 12056 O O . ARG A 1 20 ? 0.098 -1.783 9.541 1.00 0.00 20 ARG A O 11
ATOM 12077 N N . ALA A 1 21 ? -1.341 -2.757 8.113 1.00 0.00 21 ALA A N 11
ATOM 12078 C CA . ALA A 1 21 ? -0.349 -3.677 7.569 1.00 0.00 21 ALA A CA 11
ATOM 12079 C C . ALA A 1 21 ? 0.612 -2.956 6.630 1.00 0.00 21 ALA A C 11
ATOM 12080 O O . ALA A 1 21 ? 1.806 -3.257 6.596 1.00 0.00 21 ALA A O 11
ATOM 12087 N N . LEU A 1 22 ? 0.085 -2.003 5.869 1.00 0.00 22 LEU A N 11
ATOM 12088 C CA . LEU A 1 22 ? 0.896 -1.239 4.928 1.00 0.00 22 LEU A CA 11
ATOM 12089 C C . LEU A 1 22 ? 1.858 -0.313 5.665 1.00 0.00 22 LEU A C 11
ATOM 12090 O O . LEU A 1 22 ? 3.075 -0.483 5.594 1.00 0.00 22 LEU A O 11
ATOM 12106 N N . GLU A 1 23 ? 1.304 0.665 6.374 1.00 0.00 23 GLU A N 11
ATOM 12107 C CA . GLU A 1 23 ? 2.113 1.617 7.126 1.00 0.00 23 GLU A CA 11
ATOM 12108 C C . GLU A 1 23 ? 3.217 0.900 7.899 1.00 0.00 23 GLU A C 11
ATOM 12109 O O . GLU A 1 23 ? 4.390 1.266 7.809 1.00 0.00 23 GLU A O 11
ATOM 12121 N N . SER A 1 24 ? 2.834 -0.121 8.657 1.00 0.00 24 SER A N 11
ATOM 12122 C CA . SER A 1 24 ? 3.789 -0.886 9.449 1.00 0.00 24 SER A CA 11
ATOM 12123 C C . SER A 1 24 ? 4.925 -1.409 8.574 1.00 0.00 24 SER A C 11
ATOM 12124 O O . SER A 1 24 ? 6.093 -1.363 8.961 1.00 0.00 24 SER A O 11
ATOM 12132 N N . SER A 1 25 ? 4.572 -1.907 7.393 1.00 0.00 25 SER A N 11
ATOM 12133 C CA . SER A 1 25 ? 5.560 -2.443 6.464 1.00 0.00 25 SER A CA 11
ATOM 12134 C C . SER A 1 25 ? 6.454 -1.332 5.921 1.00 0.00 25 SER A C 11
ATOM 12135 O O . SER A 1 25 ? 7.654 -1.524 5.727 1.00 0.00 25 SER A O 11
ATOM 12143 N N . PHE A 1 26 ? 5.860 -0.168 5.679 1.00 0.00 26 PHE A N 11
ATOM 12144 C CA . PHE A 1 26 ? 6.601 0.975 5.158 1.00 0.00 26 PHE A CA 11
ATOM 12145 C C . PHE A 1 26 ? 7.822 1.272 6.023 1.00 0.00 26 PHE A C 11
ATOM 12146 O O . PHE A 1 26 ? 8.918 1.499 5.512 1.00 0.00 26 PHE A O 11
ATOM 12163 N N . ALA A 1 27 ? 7.623 1.268 7.337 1.00 0.00 27 ALA A N 11
ATOM 12164 C CA . ALA A 1 27 ? 8.707 1.536 8.275 1.00 0.00 27 ALA A CA 11
ATOM 12165 C C . ALA A 1 27 ? 9.945 0.715 7.930 1.00 0.00 27 ALA A C 11
ATOM 12166 O O . ALA A 1 27 ? 11.069 1.212 8.001 1.00 0.00 27 ALA A O 11
ATOM 12173 N N . GLN A 1 28 ? 9.731 -0.543 7.559 1.00 0.00 28 GLN A N 11
ATOM 12174 C CA . GLN A 1 28 ? 10.832 -1.432 7.205 1.00 0.00 28 GLN A CA 11
ATOM 12175 C C . GLN A 1 28 ? 11.443 -1.035 5.866 1.00 0.00 28 GLN A C 11
ATOM 12176 O O . GLN A 1 28 ? 12.653 -0.845 5.757 1.00 0.00 28 GLN A O 11
ATOM 12190 N N . ASN A 1 29 ? 10.597 -0.913 4.848 1.00 0.00 29 ASN A N 11
ATOM 12191 C CA . ASN A 1 29 ? 11.055 -0.540 3.514 1.00 0.00 29 ASN A CA 11
ATOM 12192 C C . ASN A 1 29 ? 9.932 0.120 2.719 1.00 0.00 29 ASN A C 11
ATOM 12193 O O . ASN A 1 29 ? 8.765 -0.261 2.812 1.00 0.00 29 ASN A O 11
ATOM 12204 N N . PRO A 1 30 ? 10.292 1.133 1.917 1.00 0.00 30 PRO A N 11
ATOM 12205 C CA . PRO A 1 30 ? 9.331 1.866 1.088 1.00 0.00 30 PRO A CA 11
ATOM 12206 C C . PRO A 1 30 ? 8.790 1.020 -0.060 1.00 0.00 30 PRO A C 11
ATOM 12207 O O . PRO A 1 30 ? 7.617 1.120 -0.420 1.00 0.00 30 PRO A O 11
ATOM 12218 N N . LEU A 1 31 ? 9.653 0.187 -0.631 1.00 0.00 31 LEU A N 11
ATOM 12219 C CA . LEU A 1 31 ? 9.262 -0.678 -1.739 1.00 0.00 31 LEU A CA 11
ATOM 12220 C C . LEU A 1 31 ? 9.670 -2.123 -1.472 1.00 0.00 31 LEU A C 11
ATOM 12221 O O . LEU A 1 31 ? 10.709 -2.596 -1.933 1.00 0.00 31 LEU A O 11
ATOM 12237 N N . PRO A 1 32 ? 8.834 -2.844 -0.710 1.00 0.00 32 PRO A N 11
ATOM 12238 C CA . PRO A 1 32 ? 9.085 -4.247 -0.367 1.00 0.00 32 PRO A CA 11
ATOM 12239 C C . PRO A 1 32 ? 8.944 -5.173 -1.571 1.00 0.00 32 PRO A C 11
ATOM 12240 O O . PRO A 1 32 ? 8.127 -4.931 -2.460 1.00 0.00 32 PRO A O 11
ATOM 12251 N N . LEU A 1 33 ? 9.743 -6.233 -1.592 1.00 0.00 33 LEU A N 11
ATOM 12252 C CA . LEU A 1 33 ? 9.707 -7.197 -2.687 1.00 0.00 33 LEU A CA 11
ATOM 12253 C C . LEU A 1 33 ? 8.434 -8.036 -2.632 1.00 0.00 33 LEU A C 11
ATOM 12254 O O . LEU A 1 33 ? 7.577 -7.827 -1.773 1.00 0.00 33 LEU A O 11
ATOM 12270 N N . ASP A 1 34 ? 8.319 -8.987 -3.552 1.00 0.00 34 ASP A N 11
ATOM 12271 C CA . ASP A 1 34 ? 7.152 -9.860 -3.607 1.00 0.00 34 ASP A CA 11
ATOM 12272 C C . ASP A 1 34 ? 7.041 -10.698 -2.336 1.00 0.00 34 ASP A C 11
ATOM 12273 O O . ASP A 1 34 ? 5.950 -10.881 -1.797 1.00 0.00 34 ASP A O 11
ATOM 12282 N N . GLU A 1 35 ? 8.176 -11.204 -1.866 1.00 0.00 35 GLU A N 11
ATOM 12283 C CA . GLU A 1 35 ? 8.204 -12.024 -0.660 1.00 0.00 35 GLU A CA 11
ATOM 12284 C C . GLU A 1 35 ? 7.527 -11.304 0.503 1.00 0.00 35 GLU A C 11
ATOM 12285 O O . GLU A 1 35 ? 6.624 -11.847 1.140 1.00 0.00 35 GLU A O 11
ATOM 12297 N N . GLU A 1 36 ? 7.970 -10.081 0.773 1.00 0.00 36 GLU A N 11
ATOM 12298 C CA . GLU A 1 36 ? 7.408 -9.288 1.860 1.00 0.00 36 GLU A CA 11
ATOM 12299 C C . GLU A 1 36 ? 5.971 -8.878 1.548 1.00 0.00 36 GLU A C 11
ATOM 12300 O O . GLU A 1 36 ? 5.150 -8.715 2.451 1.00 0.00 36 GLU A O 11
ATOM 12312 N N . LEU A 1 37 ? 5.676 -8.713 0.263 1.00 0.00 37 LEU A N 11
ATOM 12313 C CA . LEU A 1 37 ? 4.339 -8.322 -0.170 1.00 0.00 37 LEU A CA 11
ATOM 12314 C C . LEU A 1 37 ? 3.366 -9.492 -0.060 1.00 0.00 37 LEU A C 11
ATOM 12315 O O . LEU A 1 37 ? 2.169 -9.299 0.155 1.00 0.00 37 LEU A O 11
ATOM 12331 N N . ASP A 1 38 ? 3.889 -10.704 -0.206 1.00 0.00 38 ASP A N 11
ATOM 12332 C CA . ASP A 1 38 ? 3.068 -11.906 -0.120 1.00 0.00 38 ASP A CA 11
ATOM 12333 C C . ASP A 1 38 ? 2.402 -12.013 1.248 1.00 0.00 38 ASP A C 11
ATOM 12334 O O . ASP A 1 38 ? 1.271 -12.485 1.364 1.00 0.00 38 ASP A O 11
ATOM 12343 N N . ARG A 1 39 ? 3.112 -11.572 2.282 1.00 0.00 39 ARG A N 11
ATOM 12344 C CA . ARG A 1 39 ? 2.591 -11.619 3.643 1.00 0.00 39 ARG A CA 11
ATOM 12345 C C . ARG A 1 39 ? 1.531 -10.543 3.857 1.00 0.00 39 ARG A C 11
ATOM 12346 O O . ARG A 1 39 ? 0.449 -10.817 4.377 1.00 0.00 39 ARG A O 11
ATOM 12367 N N . LEU A 1 40 ? 1.849 -9.318 3.453 1.00 0.00 40 LEU A N 11
ATOM 12368 C CA . LEU A 1 40 ? 0.924 -8.200 3.601 1.00 0.00 40 LEU A CA 11
ATOM 12369 C C . LEU A 1 40 ? -0.381 -8.471 2.861 1.00 0.00 40 LEU A C 11
ATOM 12370 O O . LEU A 1 40 ? -1.467 -8.210 3.380 1.00 0.00 40 LEU A O 11
ATOM 12386 N N . ARG A 1 41 ? -0.268 -8.997 1.646 1.00 0.00 41 ARG A N 11
ATOM 12387 C CA . ARG A 1 41 ? -1.439 -9.305 0.834 1.00 0.00 41 ARG A CA 11
ATOM 12388 C C . ARG A 1 41 ? -2.525 -9.968 1.676 1.00 0.00 41 ARG A C 11
ATOM 12389 O O . ARG A 1 41 ? -3.710 -9.896 1.349 1.00 0.00 41 ARG A O 11
ATOM 12410 N N . SER A 1 42 ? -2.113 -10.615 2.762 1.00 0.00 42 SER A N 11
ATOM 12411 C CA . SER A 1 42 ? -3.049 -11.295 3.649 1.00 0.00 42 SER A CA 11
ATOM 12412 C C . SER A 1 42 ? -3.818 -10.290 4.501 1.00 0.00 42 SER A C 11
ATOM 12413 O O . SER A 1 42 ? -5.047 -10.241 4.465 1.00 0.00 42 SER A O 11
ATOM 12421 N N . GLU A 1 43 ? -3.083 -9.490 5.268 1.00 0.00 43 GLU A N 11
ATOM 12422 C CA . GLU A 1 43 ? -3.696 -8.486 6.130 1.00 0.00 43 GLU A CA 11
ATOM 12423 C C . GLU A 1 43 ? -4.434 -7.436 5.305 1.00 0.00 43 GLU A C 11
ATOM 12424 O O . GLU A 1 43 ? -5.554 -7.045 5.633 1.00 0.00 43 GLU A O 11
ATOM 12436 N N . THR A 1 44 ? -3.797 -6.982 4.230 1.00 0.00 44 THR A N 11
ATOM 12437 C CA . THR A 1 44 ? -4.390 -5.977 3.357 1.00 0.00 44 THR A CA 11
ATOM 12438 C C . THR A 1 44 ? -5.428 -6.598 2.429 1.00 0.00 44 THR A C 11
ATOM 12439 O O . THR A 1 44 ? -6.322 -5.912 1.933 1.00 0.00 44 THR A O 11
ATOM 12450 N N . LYS A 1 45 ? -5.303 -7.900 2.197 1.00 0.00 45 LYS A N 11
ATOM 12451 C CA . LYS A 1 45 ? -6.230 -8.616 1.329 1.00 0.00 45 LYS A CA 11
ATOM 12452 C C . LYS A 1 45 ? -6.255 -8.000 -0.067 1.00 0.00 45 LYS A C 11
ATOM 12453 O O . LYS A 1 45 ? -7.306 -7.919 -0.701 1.00 0.00 45 LYS A O 11
ATOM 12472 N N . MET A 1 46 ? -5.089 -7.570 -0.539 1.00 0.00 46 MET A N 11
ATOM 12473 C CA . MET A 1 46 ? -4.978 -6.964 -1.861 1.00 0.00 46 MET A CA 11
ATOM 12474 C C . MET A 1 46 ? -3.932 -7.688 -2.704 1.00 0.00 46 MET A C 11
ATOM 12475 O O . MET A 1 46 ? -3.180 -8.521 -2.198 1.00 0.00 46 MET A O 11
ATOM 12489 N N . THR A 1 47 ? -3.890 -7.364 -3.993 1.00 0.00 47 THR A N 11
ATOM 12490 C CA . THR A 1 47 ? -2.938 -7.984 -4.905 1.00 0.00 47 THR A CA 11
ATOM 12491 C C . THR A 1 47 ? -1.655 -7.167 -5.000 1.00 0.00 47 THR A C 11
ATOM 12492 O O . THR A 1 47 ? -1.641 -5.977 -4.686 1.00 0.00 47 THR A O 11
ATOM 12503 N N . ARG A 1 48 ? -0.577 -7.814 -5.433 1.00 0.00 48 ARG A N 11
ATOM 12504 C CA . ARG A 1 48 ? 0.712 -7.146 -5.568 1.00 0.00 48 ARG A CA 11
ATOM 12505 C C . ARG A 1 48 ? 0.549 -5.778 -6.223 1.00 0.00 48 ARG A C 11
ATOM 12506 O O . ARG A 1 48 ? 0.980 -4.762 -5.677 1.00 0.00 48 ARG A O 11
ATOM 12527 N N . ARG A 1 49 ? -0.075 -5.759 -7.396 1.00 0.00 49 ARG A N 11
ATOM 12528 C CA . ARG A 1 49 ? -0.292 -4.516 -8.126 1.00 0.00 49 ARG A CA 11
ATOM 12529 C C . ARG A 1 49 ? -0.988 -3.483 -7.245 1.00 0.00 49 ARG A C 11
ATOM 12530 O O . ARG A 1 49 ? -0.626 -2.307 -7.248 1.00 0.00 49 ARG A O 11
ATOM 12551 N N . GLU A 1 50 ? -1.988 -3.931 -6.493 1.00 0.00 50 GLU A N 11
ATOM 12552 C CA . GLU A 1 50 ? -2.735 -3.045 -5.608 1.00 0.00 50 GLU A CA 11
ATOM 12553 C C . GLU A 1 50 ? -1.814 -2.412 -4.568 1.00 0.00 50 GLU A C 11
ATOM 12554 O O . GLU A 1 50 ? -1.659 -1.191 -4.522 1.00 0.00 50 GLU A O 11
ATOM 12566 N N . ILE A 1 51 ? -1.207 -3.251 -3.735 1.00 0.00 51 ILE A N 11
ATOM 12567 C CA . ILE A 1 51 ? -0.302 -2.775 -2.697 1.00 0.00 51 ILE A CA 11
ATOM 12568 C C . ILE A 1 51 ? 0.811 -1.917 -3.289 1.00 0.00 51 ILE A C 11
ATOM 12569 O O . ILE A 1 51 ? 1.031 -0.784 -2.860 1.00 0.00 51 ILE A O 11
ATOM 12585 N N . ASP A 1 52 ? 1.509 -2.464 -4.278 1.00 0.00 52 ASP A N 11
ATOM 12586 C CA . ASP A 1 52 ? 2.599 -1.748 -4.932 1.00 0.00 52 ASP A CA 11
ATOM 12587 C C . ASP A 1 52 ? 2.204 -0.303 -5.218 1.00 0.00 52 ASP A C 11
ATOM 12588 O O . ASP A 1 52 ? 2.959 0.626 -4.929 1.00 0.00 52 ASP A O 11
ATOM 12597 N N . SER A 1 53 ? 1.018 -0.120 -5.789 1.00 0.00 53 SER A N 11
ATOM 12598 C CA . SER A 1 53 ? 0.525 1.212 -6.119 1.00 0.00 53 SER A CA 11
ATOM 12599 C C . SER A 1 53 ? 0.474 2.096 -4.877 1.00 0.00 53 SER A C 11
ATOM 12600 O O . SER A 1 53 ? 0.825 3.274 -4.925 1.00 0.00 53 SER A O 11
ATOM 12608 N N . TRP A 1 54 ? 0.033 1.517 -3.765 1.00 0.00 54 TRP A N 11
ATOM 12609 C CA . TRP A 1 54 ? -0.065 2.252 -2.509 1.00 0.00 54 TRP A CA 11
ATOM 12610 C C . TRP A 1 54 ? 1.263 2.918 -2.163 1.00 0.00 54 TRP A C 11
ATOM 12611 O O . TRP A 1 54 ? 1.372 4.144 -2.165 1.00 0.00 54 TRP A O 11
ATOM 12632 N N . PHE A 1 55 ? 2.269 2.102 -1.866 1.00 0.00 55 PHE A N 11
ATOM 12633 C CA . PHE A 1 55 ? 3.590 2.614 -1.517 1.00 0.00 55 PHE A CA 11
ATOM 12634 C C . PHE A 1 55 ? 4.000 3.746 -2.454 1.00 0.00 55 PHE A C 11
ATOM 12635 O O . PHE A 1 55 ? 4.282 4.860 -2.013 1.00 0.00 55 PHE A O 11
ATOM 12652 N N . SER A 1 56 ? 4.031 3.452 -3.750 1.00 0.00 56 SER A N 11
ATOM 12653 C CA . SER A 1 56 ? 4.410 4.443 -4.750 1.00 0.00 56 SER A CA 11
ATOM 12654 C C . SER A 1 56 ? 3.625 5.737 -4.558 1.00 0.00 56 SER A C 11
ATOM 12655 O O . SER A 1 56 ? 4.090 6.817 -4.920 1.00 0.00 56 SER A O 11
ATOM 12663 N N . GLU A 1 57 ? 2.431 5.617 -3.985 1.00 0.00 57 GLU A N 11
ATOM 12664 C CA . GLU A 1 57 ? 1.580 6.777 -3.746 1.00 0.00 57 GLU A CA 11
ATOM 12665 C C . GLU A 1 57 ? 1.736 7.280 -2.314 1.00 0.00 57 GLU A C 11
ATOM 12666 O O . GLU A 1 57 ? 1.365 8.410 -1.997 1.00 0.00 57 GLU A O 11
ATOM 12678 N N . ARG A 1 58 ? 2.288 6.432 -1.452 1.00 0.00 58 ARG A N 11
ATOM 12679 C CA . ARG A 1 58 ? 2.492 6.789 -0.053 1.00 0.00 58 ARG A CA 11
ATOM 12680 C C . ARG A 1 58 ? 3.870 7.409 0.154 1.00 0.00 58 ARG A C 11
ATOM 12681 O O . ARG A 1 58 ? 3.987 8.576 0.530 1.00 0.00 58 ARG A O 11
ATOM 12702 N N . ARG A 1 59 ? 4.912 6.621 -0.093 1.00 0.00 59 ARG A N 11
ATOM 12703 C CA . ARG A 1 59 ? 6.282 7.093 0.069 1.00 0.00 59 ARG A CA 11
ATOM 12704 C C . ARG A 1 59 ? 6.466 8.461 -0.582 1.00 0.00 59 ARG A C 11
ATOM 12705 O O . ARG A 1 59 ? 7.313 9.251 -0.163 1.00 0.00 59 ARG A O 11
ATOM 12726 N N . LYS A 1 60 ? 5.668 8.735 -1.608 1.00 0.00 60 LYS A N 11
ATOM 12727 C CA . LYS A 1 60 ? 5.742 10.007 -2.317 1.00 0.00 60 LYS A CA 11
ATOM 12728 C C . LYS A 1 60 ? 5.078 11.118 -1.510 1.00 0.00 60 LYS A C 11
ATOM 12729 O O . LYS A 1 60 ? 5.526 12.265 -1.528 1.00 0.00 60 LYS A O 11
ATOM 12748 N N . LYS A 1 61 ? 4.010 10.771 -0.801 1.00 0.00 61 LYS A N 11
ATOM 12749 C CA . LYS A 1 61 ? 3.286 11.738 0.016 1.00 0.00 61 LYS A CA 11
ATOM 12750 C C . LYS A 1 61 ? 4.213 12.392 1.035 1.00 0.00 61 LYS A C 11
ATOM 12751 O O . LYS A 1 61 ? 4.011 13.543 1.425 1.00 0.00 61 LYS A O 11
ATOM 12770 N N . VAL A 1 62 ? 5.231 11.652 1.463 1.00 0.00 62 VAL A N 11
ATOM 12771 C CA . VAL A 1 62 ? 6.191 12.161 2.435 1.00 0.00 62 VAL A CA 11
ATOM 12772 C C . VAL A 1 62 ? 7.266 13.002 1.757 1.00 0.00 62 VAL A C 11
ATOM 12773 O O . VAL A 1 62 ? 7.815 13.926 2.356 1.00 0.00 62 VAL A O 11
ATOM 12786 N N . ASN A 1 63 ? 7.561 12.677 0.503 1.00 0.00 63 ASN A N 11
ATOM 12787 C CA . ASN A 1 63 ? 8.571 13.403 -0.258 1.00 0.00 63 ASN A CA 11
ATOM 12788 C C . ASN A 1 63 ? 8.034 14.752 -0.726 1.00 0.00 63 ASN A C 11
ATOM 12789 O O . ASN A 1 63 ? 8.780 15.725 -0.834 1.00 0.00 63 ASN A O 11
ATOM 12800 N N . ALA A 1 64 ? 6.735 14.802 -1.002 1.00 0.00 64 ALA A N 11
ATOM 12801 C CA . ALA A 1 64 ? 6.097 16.032 -1.456 1.00 0.00 64 ALA A CA 11
ATOM 12802 C C . ALA A 1 64 ? 5.400 16.746 -0.303 1.00 0.00 64 ALA A C 11
ATOM 12803 O O . ALA A 1 64 ? 4.292 17.257 -0.457 1.00 0.00 64 ALA A O 11
ATOM 12810 N N . GLU A 1 65 ? 6.058 16.777 0.852 1.00 0.00 65 GLU A N 11
ATOM 12811 C CA . GLU A 1 65 ? 5.499 17.429 2.031 1.00 0.00 65 GLU A CA 11
ATOM 12812 C C . GLU A 1 65 ? 5.946 18.886 2.111 1.00 0.00 65 GLU A C 11
ATOM 12813 O O . GLU A 1 65 ? 7.119 19.197 1.912 1.00 0.00 65 GLU A O 11
ATOM 12825 N N . GLU A 1 66 ? 5.000 19.773 2.403 1.00 0.00 66 GLU A N 11
ATOM 12826 C CA . GLU A 1 66 ? 5.296 21.197 2.508 1.00 0.00 66 GLU A CA 11
ATOM 12827 C C . GLU A 1 66 ? 5.997 21.701 1.250 1.00 0.00 66 GLU A C 11
ATOM 12828 O O . GLU A 1 66 ? 6.914 22.519 1.321 1.00 0.00 66 GLU A O 11
ATOM 12840 N N . THR A 1 67 ? 5.558 21.206 0.096 1.00 0.00 67 THR A N 11
ATOM 12841 C CA . THR A 1 67 ? 6.144 21.603 -1.178 1.00 0.00 67 THR A CA 11
ATOM 12842 C C . THR A 1 67 ? 5.802 23.050 -1.512 1.00 0.00 67 THR A C 11
ATOM 12843 O O . THR A 1 67 ? 4.645 23.463 -1.423 1.00 0.00 67 THR A O 11
ATOM 12854 N N . LYS A 1 68 ? 6.815 23.819 -1.899 1.00 0.00 68 LYS A N 11
ATOM 12855 C CA . LYS A 1 68 ? 6.622 25.221 -2.249 1.00 0.00 68 LYS A CA 11
ATOM 12856 C C . LYS A 1 68 ? 5.381 25.399 -3.117 1.00 0.00 68 LYS A C 11
ATOM 12857 O O . LYS A 1 68 ? 5.353 24.977 -4.273 1.00 0.00 68 LYS A O 11
ATOM 12876 N N . LYS A 1 69 ? 4.355 26.028 -2.553 1.00 0.00 69 LYS A N 11
ATOM 12877 C CA . LYS A 1 69 ? 3.111 26.266 -3.276 1.00 0.00 69 LYS A CA 11
ATOM 12878 C C . LYS A 1 69 ? 2.162 27.133 -2.456 1.00 0.00 69 LYS A C 11
ATOM 12879 O O . LYS A 1 69 ? 1.832 26.802 -1.317 1.00 0.00 69 LYS A O 11
ATOM 12898 N N . SER A 1 70 ? 1.725 28.243 -3.042 1.00 0.00 70 SER A N 11
ATOM 12899 C CA . SER A 1 70 ? 0.816 29.159 -2.364 1.00 0.00 70 SER A CA 11
ATOM 12900 C C . SER A 1 70 ? -0.167 28.394 -1.481 1.00 0.00 70 SER A C 11
ATOM 12901 O O . SER A 1 70 ? -0.574 27.280 -1.808 1.00 0.00 70 SER A O 11
ATOM 12909 N N . GLY A 1 71 ? -0.543 29.002 -0.360 1.00 0.00 71 GLY A N 11
ATOM 12910 C CA . GLY A 1 71 ? -1.474 28.366 0.553 1.00 0.00 71 GLY A CA 11
ATOM 12911 C C . GLY A 1 71 ? -0.791 27.826 1.794 1.00 0.00 71 GLY A C 11
ATOM 12912 O O . GLY A 1 71 ? -0.449 26.646 1.877 1.00 0.00 71 GLY A O 11
ATOM 12916 N N . PRO A 1 72 ? -0.582 28.702 2.787 1.00 0.00 72 PRO A N 11
ATOM 12917 C CA . PRO A 1 72 ? 0.067 28.330 4.048 1.00 0.00 72 PRO A CA 11
ATOM 12918 C C . PRO A 1 72 ? -0.807 27.419 4.903 1.00 0.00 72 PRO A C 11
ATOM 12919 O O . PRO A 1 72 ? -1.731 27.880 5.573 1.00 0.00 72 PRO A O 11
ATOM 12930 N N . SER A 1 73 ? -0.509 26.124 4.876 1.00 0.00 73 SER A N 11
ATOM 12931 C CA . SER A 1 73 ? -1.270 25.148 5.647 1.00 0.00 73 SER A CA 11
ATOM 12932 C C . SER A 1 73 ? -1.738 25.746 6.970 1.00 0.00 73 SER A C 11
ATOM 12933 O O . SER A 1 73 ? -1.073 26.608 7.544 1.00 0.00 73 SER A O 11
ATOM 12941 N N . SER A 1 74 ? -2.889 25.283 7.448 1.00 0.00 74 SER A N 11
ATOM 12942 C CA . SER A 1 74 ? -3.449 25.774 8.701 1.00 0.00 74 SER A CA 11
ATOM 12943 C C . SER A 1 74 ? -4.178 24.659 9.444 1.00 0.00 74 SER A C 11
ATOM 12944 O O . SER A 1 74 ? -4.951 23.906 8.854 1.00 0.00 74 SER A O 11
ATOM 12952 N N . GLY A 1 75 ? -3.924 24.559 10.746 1.00 0.00 75 GLY A N 11
ATOM 12953 C CA . GLY A 1 75 ? -4.563 23.534 11.550 1.00 0.00 75 GLY A CA 11
ATOM 12954 C C . GLY A 1 75 ? -6.002 23.872 11.885 1.00 0.00 75 GLY A C 11
ATOM 12955 O O . GLY A 1 75 ? -6.740 23.032 12.400 1.00 0.00 75 GLY A O 11
ATOM 12959 N N . GLY A 1 1 ? 17.095 1.059 -10.273 1.00 0.00 1 GLY A N 12
ATOM 12960 C CA . GLY A 1 1 ? 15.886 1.753 -10.678 1.00 0.00 1 GLY A CA 12
ATOM 12961 C C . GLY A 1 1 ? 14.880 0.830 -11.334 1.00 0.00 1 GLY A C 12
ATOM 12962 O O . GLY A 1 1 ? 15.247 -0.038 -12.126 1.00 0.00 1 GLY A O 12
ATOM 12966 N N . SER A 1 2 ? 13.606 1.014 -11.002 1.00 0.00 2 SER A N 12
ATOM 12967 C CA . SER A 1 2 ? 12.543 0.186 -11.561 1.00 0.00 2 SER A CA 12
ATOM 12968 C C . SER A 1 2 ? 11.792 0.934 -12.658 1.00 0.00 2 SER A C 12
ATOM 12969 O O . SER A 1 2 ? 11.705 0.468 -13.794 1.00 0.00 2 SER A O 12
ATOM 12977 N N . SER A 1 3 ? 11.251 2.097 -12.310 1.00 0.00 3 SER A N 12
ATOM 12978 C CA . SER A 1 3 ? 10.503 2.908 -13.263 1.00 0.00 3 SER A CA 12
ATOM 12979 C C . SER A 1 3 ? 10.433 4.361 -12.802 1.00 0.00 3 SER A C 12
ATOM 12980 O O . SER A 1 3 ? 10.345 4.642 -11.608 1.00 0.00 3 SER A O 12
ATOM 12988 N N . GLY A 1 4 ? 10.474 5.282 -13.761 1.00 0.00 4 GLY A N 12
ATOM 12989 C CA . GLY A 1 4 ? 10.415 6.695 -13.435 1.00 0.00 4 GLY A CA 12
ATOM 12990 C C . GLY A 1 4 ? 9.164 7.362 -13.972 1.00 0.00 4 GLY A C 12
ATOM 12991 O O . GLY A 1 4 ? 9.065 7.638 -15.168 1.00 0.00 4 GLY A O 12
ATOM 12995 N N . SER A 1 5 ? 8.207 7.621 -13.088 1.00 0.00 5 SER A N 12
ATOM 12996 C CA . SER A 1 5 ? 6.954 8.255 -13.481 1.00 0.00 5 SER A CA 12
ATOM 12997 C C . SER A 1 5 ? 6.920 9.714 -13.036 1.00 0.00 5 SER A C 12
ATOM 12998 O O . SER A 1 5 ? 7.861 10.206 -12.414 1.00 0.00 5 SER A O 12
ATOM 13006 N N . SER A 1 6 ? 5.829 10.400 -13.361 1.00 0.00 6 SER A N 12
ATOM 13007 C CA . SER A 1 6 ? 5.672 11.803 -12.999 1.00 0.00 6 SER A CA 12
ATOM 13008 C C . SER A 1 6 ? 4.771 11.952 -11.777 1.00 0.00 6 SER A C 12
ATOM 13009 O O . SER A 1 6 ? 5.179 12.499 -10.753 1.00 0.00 6 SER A O 12
ATOM 13017 N N . GLY A 1 7 ? 3.541 11.461 -11.893 1.00 0.00 7 GLY A N 12
ATOM 13018 C CA . GLY A 1 7 ? 2.600 11.549 -10.792 1.00 0.00 7 GLY A CA 12
ATOM 13019 C C . GLY A 1 7 ? 1.220 11.987 -11.241 1.00 0.00 7 GLY A C 12
ATOM 13020 O O . GLY A 1 7 ? 0.865 13.163 -11.170 1.00 0.00 7 GLY A O 12
ATOM 13024 N N . PRO A 1 8 ? 0.416 11.025 -11.719 1.00 0.00 8 PRO A N 12
ATOM 13025 C CA . PRO A 1 8 ? -0.945 11.294 -12.193 1.00 0.00 8 PRO A CA 12
ATOM 13026 C C . PRO A 1 8 ? -1.893 11.658 -11.055 1.00 0.00 8 PRO A C 12
ATOM 13027 O O . PRO A 1 8 ? -1.611 11.390 -9.887 1.00 0.00 8 PRO A O 12
ATOM 13038 N N . THR A 1 9 ? -3.021 12.270 -11.404 1.00 0.00 9 THR A N 12
ATOM 13039 C CA . THR A 1 9 ? -4.010 12.672 -10.412 1.00 0.00 9 THR A CA 12
ATOM 13040 C C . THR A 1 9 ? -4.790 11.468 -9.896 1.00 0.00 9 THR A C 12
ATOM 13041 O O . THR A 1 9 ? -5.410 10.737 -10.669 1.00 0.00 9 THR A O 12
ATOM 13052 N N . LYS A 1 10 ? -4.757 11.267 -8.583 1.00 0.00 10 LYS A N 12
ATOM 13053 C CA . LYS A 1 10 ? -5.462 10.153 -7.961 1.00 0.00 10 LYS A CA 12
ATOM 13054 C C . LYS A 1 10 ? -5.650 10.394 -6.466 1.00 0.00 10 LYS A C 12
ATOM 13055 O O . LYS A 1 10 ? -4.678 10.510 -5.719 1.00 0.00 10 LYS A O 12
ATOM 13074 N N . TYR A 1 11 ? -6.905 10.466 -6.037 1.00 0.00 11 TYR A N 12
ATOM 13075 C CA . TYR A 1 11 ? -7.220 10.694 -4.632 1.00 0.00 11 TYR A CA 12
ATOM 13076 C C . TYR A 1 11 ? -8.081 9.564 -4.076 1.00 0.00 11 TYR A C 12
ATOM 13077 O O . TYR A 1 11 ? -9.260 9.442 -4.411 1.00 0.00 11 TYR A O 12
ATOM 13095 N N . LYS A 1 12 ? -7.484 8.739 -3.223 1.00 0.00 12 LYS A N 12
ATOM 13096 C CA . LYS A 1 12 ? -8.194 7.619 -2.617 1.00 0.00 12 LYS A CA 12
ATOM 13097 C C . LYS A 1 12 ? -7.606 7.276 -1.252 1.00 0.00 12 LYS A C 12
ATOM 13098 O O . LYS A 1 12 ? -6.390 7.155 -1.104 1.00 0.00 12 LYS A O 12
ATOM 13117 N N . GLU A 1 13 ? -8.476 7.119 -0.260 1.00 0.00 13 GLU A N 12
ATOM 13118 C CA . GLU A 1 13 ? -8.041 6.788 1.092 1.00 0.00 13 GLU A CA 12
ATOM 13119 C C . GLU A 1 13 ? -8.118 5.284 1.336 1.00 0.00 13 GLU A C 12
ATOM 13120 O O . GLU A 1 13 ? -8.995 4.602 0.805 1.00 0.00 13 GLU A O 12
ATOM 13132 N N . ARG A 1 14 ? -7.193 4.773 2.143 1.00 0.00 14 ARG A N 12
ATOM 13133 C CA . ARG A 1 14 ? -7.155 3.350 2.457 1.00 0.00 14 ARG A CA 12
ATOM 13134 C C . ARG A 1 14 ? -7.931 3.054 3.736 1.00 0.00 14 ARG A C 12
ATOM 13135 O O . ARG A 1 14 ? -8.209 3.955 4.528 1.00 0.00 14 ARG A O 12
ATOM 13156 N N . ALA A 1 15 ? -8.279 1.786 3.931 1.00 0.00 15 ALA A N 12
ATOM 13157 C CA . ALA A 1 15 ? -9.022 1.371 5.115 1.00 0.00 15 ALA A CA 12
ATOM 13158 C C . ALA A 1 15 ? -8.112 1.299 6.337 1.00 0.00 15 ALA A C 12
ATOM 13159 O O . ALA A 1 15 ? -6.889 1.220 6.226 1.00 0.00 15 ALA A O 12
ATOM 13166 N N . PRO A 1 16 ? -8.721 1.328 7.532 1.00 0.00 16 PRO A N 12
ATOM 13167 C CA . PRO A 1 16 ? -7.985 1.268 8.797 1.00 0.00 16 PRO A CA 12
ATOM 13168 C C . PRO A 1 16 ? -7.360 -0.102 9.039 1.00 0.00 16 PRO A C 12
ATOM 13169 O O . PRO A 1 16 ? -6.450 -0.244 9.855 1.00 0.00 16 PRO A O 12
ATOM 13180 N N . GLU A 1 17 ? -7.855 -1.108 8.325 1.00 0.00 17 GLU A N 12
ATOM 13181 C CA . GLU A 1 17 ? -7.345 -2.467 8.464 1.00 0.00 17 GLU A CA 12
ATOM 13182 C C . GLU A 1 17 ? -6.160 -2.701 7.530 1.00 0.00 17 GLU A C 12
ATOM 13183 O O . GLU A 1 17 ? -5.129 -3.231 7.942 1.00 0.00 17 GLU A O 12
ATOM 13195 N N . GLN A 1 18 ? -6.318 -2.302 6.272 1.00 0.00 18 GLN A N 12
ATOM 13196 C CA . GLN A 1 18 ? -5.262 -2.469 5.281 1.00 0.00 18 GLN A CA 12
ATOM 13197 C C . GLN A 1 18 ? -4.018 -1.678 5.671 1.00 0.00 18 GLN A C 12
ATOM 13198 O O . GLN A 1 18 ? -2.910 -2.217 5.699 1.00 0.00 18 GLN A O 12
ATOM 13212 N N . LEU A 1 19 ? -4.207 -0.398 5.971 1.00 0.00 19 LEU A N 12
ATOM 13213 C CA . LEU A 1 19 ? -3.100 0.468 6.360 1.00 0.00 19 LEU A CA 12
ATOM 13214 C C . LEU A 1 19 ? -2.269 -0.173 7.466 1.00 0.00 19 LEU A C 12
ATOM 13215 O O . LEU A 1 19 ? -1.056 -0.335 7.331 1.00 0.00 19 LEU A O 12
ATOM 13231 N N . ARG A 1 20 ? -2.930 -0.538 8.560 1.00 0.00 20 ARG A N 12
ATOM 13232 C CA . ARG A 1 20 ? -2.253 -1.164 9.689 1.00 0.00 20 ARG A CA 12
ATOM 13233 C C . ARG A 1 20 ? -1.185 -2.142 9.209 1.00 0.00 20 ARG A C 12
ATOM 13234 O O . ARG A 1 20 ? -0.173 -2.348 9.878 1.00 0.00 20 ARG A O 12
ATOM 13255 N N . ALA A 1 21 ? -1.419 -2.741 8.046 1.00 0.00 21 ALA A N 12
ATOM 13256 C CA . ALA A 1 21 ? -0.476 -3.696 7.476 1.00 0.00 21 ALA A CA 12
ATOM 13257 C C . ALA A 1 21 ? 0.550 -2.994 6.593 1.00 0.00 21 ALA A C 12
ATOM 13258 O O . ALA A 1 21 ? 1.733 -3.338 6.606 1.00 0.00 21 ALA A O 12
ATOM 13265 N N . LEU A 1 22 ? 0.091 -2.011 5.828 1.00 0.00 22 LEU A N 12
ATOM 13266 C CA . LEU A 1 22 ? 0.969 -1.261 4.937 1.00 0.00 22 LEU A CA 12
ATOM 13267 C C . LEU A 1 22 ? 1.884 -0.332 5.730 1.00 0.00 22 LEU A C 12
ATOM 13268 O O . LEU A 1 22 ? 3.107 -0.414 5.625 1.00 0.00 22 LEU A O 12
ATOM 13284 N N . GLU A 1 23 ? 1.281 0.548 6.523 1.00 0.00 23 GLU A N 12
ATOM 13285 C CA . GLU A 1 23 ? 2.043 1.490 7.335 1.00 0.00 23 GLU A CA 12
ATOM 13286 C C . GLU A 1 23 ? 3.161 0.778 8.090 1.00 0.00 23 GLU A C 12
ATOM 13287 O O . GLU A 1 23 ? 4.307 1.227 8.092 1.00 0.00 23 GLU A O 12
ATOM 13299 N N . SER A 1 24 ? 2.819 -0.334 8.733 1.00 0.00 24 SER A N 12
ATOM 13300 C CA . SER A 1 24 ? 3.792 -1.107 9.496 1.00 0.00 24 SER A CA 12
ATOM 13301 C C . SER A 1 24 ? 4.905 -1.624 8.591 1.00 0.00 24 SER A C 12
ATOM 13302 O O . SER A 1 24 ? 6.040 -1.810 9.029 1.00 0.00 24 SER A O 12
ATOM 13310 N N . SER A 1 25 ? 4.571 -1.854 7.325 1.00 0.00 25 SER A N 12
ATOM 13311 C CA . SER A 1 25 ? 5.541 -2.354 6.357 1.00 0.00 25 SER A CA 12
ATOM 13312 C C . SER A 1 25 ? 6.458 -1.233 5.878 1.00 0.00 25 SER A C 12
ATOM 13313 O O . SER A 1 25 ? 7.679 -1.386 5.844 1.00 0.00 25 SER A O 12
ATOM 13321 N N . PHE A 1 26 ? 5.860 -0.105 5.509 1.00 0.00 26 PHE A N 12
ATOM 13322 C CA . PHE A 1 26 ? 6.621 1.043 5.031 1.00 0.00 26 PHE A CA 12
ATOM 13323 C C . PHE A 1 26 ? 7.858 1.274 5.894 1.00 0.00 26 PHE A C 12
ATOM 13324 O O . PHE A 1 26 ? 8.971 1.392 5.384 1.00 0.00 26 PHE A O 12
ATOM 13341 N N . ALA A 1 27 ? 7.653 1.337 7.206 1.00 0.00 27 ALA A N 12
ATOM 13342 C CA . ALA A 1 27 ? 8.750 1.551 8.141 1.00 0.00 27 ALA A CA 12
ATOM 13343 C C . ALA A 1 27 ? 9.949 0.677 7.790 1.00 0.00 27 ALA A C 12
ATOM 13344 O O . ALA A 1 27 ? 11.097 1.104 7.912 1.00 0.00 27 ALA A O 12
ATOM 13351 N N . GLN A 1 28 ? 9.675 -0.549 7.356 1.00 0.00 28 GLN A N 12
ATOM 13352 C CA . GLN A 1 28 ? 10.732 -1.484 6.989 1.00 0.00 28 GLN A CA 12
ATOM 13353 C C . GLN A 1 28 ? 11.359 -1.099 5.653 1.00 0.00 28 GLN A C 12
ATOM 13354 O O . GLN A 1 28 ? 12.581 -1.027 5.528 1.00 0.00 28 GLN A O 12
ATOM 13368 N N . ASN A 1 29 ? 10.514 -0.854 4.657 1.00 0.00 29 ASN A N 12
ATOM 13369 C CA . ASN A 1 29 ? 10.986 -0.478 3.329 1.00 0.00 29 ASN A CA 12
ATOM 13370 C C . ASN A 1 29 ? 9.873 0.184 2.524 1.00 0.00 29 ASN A C 12
ATOM 13371 O O . ASN A 1 29 ? 8.703 -0.190 2.610 1.00 0.00 29 ASN A O 12
ATOM 13382 N N . PRO A 1 30 ? 10.244 1.192 1.720 1.00 0.00 30 PRO A N 12
ATOM 13383 C CA . PRO A 1 30 ? 9.292 1.928 0.882 1.00 0.00 30 PRO A CA 12
ATOM 13384 C C . PRO A 1 30 ? 8.755 1.080 -0.266 1.00 0.00 30 PRO A C 12
ATOM 13385 O O . PRO A 1 30 ? 7.595 1.212 -0.658 1.00 0.00 30 PRO A O 12
ATOM 13396 N N . LEU A 1 31 ? 9.605 0.211 -0.801 1.00 0.00 31 LEU A N 12
ATOM 13397 C CA . LEU A 1 31 ? 9.215 -0.660 -1.905 1.00 0.00 31 LEU A CA 12
ATOM 13398 C C . LEU A 1 31 ? 9.658 -2.097 -1.647 1.00 0.00 31 LEU A C 12
ATOM 13399 O O . LEU A 1 31 ? 10.705 -2.543 -2.117 1.00 0.00 31 LEU A O 12
ATOM 13415 N N . PRO A 1 32 ? 8.842 -2.840 -0.886 1.00 0.00 32 PRO A N 12
ATOM 13416 C CA . PRO A 1 32 ? 9.127 -4.239 -0.551 1.00 0.00 32 PRO A CA 12
ATOM 13417 C C . PRO A 1 32 ? 9.000 -5.161 -1.759 1.00 0.00 32 PRO A C 12
ATOM 13418 O O . PRO A 1 32 ? 8.344 -4.823 -2.745 1.00 0.00 32 PRO A O 12
ATOM 13429 N N . LEU A 1 33 ? 9.631 -6.327 -1.676 1.00 0.00 33 LEU A N 12
ATOM 13430 C CA . LEU A 1 33 ? 9.589 -7.299 -2.763 1.00 0.00 33 LEU A CA 12
ATOM 13431 C C . LEU A 1 33 ? 8.354 -8.188 -2.650 1.00 0.00 33 LEU A C 12
ATOM 13432 O O . LEU A 1 33 ? 7.545 -8.031 -1.736 1.00 0.00 33 LEU A O 12
ATOM 13448 N N . ASP A 1 34 ? 8.218 -9.122 -3.585 1.00 0.00 34 ASP A N 12
ATOM 13449 C CA . ASP A 1 34 ? 7.083 -10.039 -3.589 1.00 0.00 34 ASP A CA 12
ATOM 13450 C C . ASP A 1 34 ? 7.013 -10.823 -2.283 1.00 0.00 34 ASP A C 12
ATOM 13451 O O . ASP A 1 34 ? 5.930 -11.074 -1.756 1.00 0.00 34 ASP A O 12
ATOM 13460 N N . GLU A 1 35 ? 8.176 -11.208 -1.766 1.00 0.00 35 GLU A N 12
ATOM 13461 C CA . GLU A 1 35 ? 8.246 -11.966 -0.522 1.00 0.00 35 GLU A CA 12
ATOM 13462 C C . GLU A 1 35 ? 7.563 -11.210 0.614 1.00 0.00 35 GLU A C 12
ATOM 13463 O O . GLU A 1 35 ? 6.656 -11.731 1.262 1.00 0.00 35 GLU A O 12
ATOM 13475 N N . GLU A 1 36 ? 8.006 -9.979 0.849 1.00 0.00 36 GLU A N 12
ATOM 13476 C CA . GLU A 1 36 ? 7.439 -9.153 1.907 1.00 0.00 36 GLU A CA 12
ATOM 13477 C C . GLU A 1 36 ? 5.995 -8.775 1.588 1.00 0.00 36 GLU A C 12
ATOM 13478 O O . GLU A 1 36 ? 5.182 -8.565 2.490 1.00 0.00 36 GLU A O 12
ATOM 13490 N N . LEU A 1 37 ? 5.683 -8.691 0.300 1.00 0.00 37 LEU A N 12
ATOM 13491 C CA . LEU A 1 37 ? 4.337 -8.339 -0.140 1.00 0.00 37 LEU A CA 12
ATOM 13492 C C . LEU A 1 37 ? 3.382 -9.516 0.033 1.00 0.00 37 LEU A C 12
ATOM 13493 O O . LEU A 1 37 ? 2.195 -9.330 0.301 1.00 0.00 37 LEU A O 12
ATOM 13509 N N . ASP A 1 38 ? 3.909 -10.726 -0.120 1.00 0.00 38 ASP A N 12
ATOM 13510 C CA . ASP A 1 38 ? 3.104 -11.933 0.022 1.00 0.00 38 ASP A CA 12
ATOM 13511 C C . ASP A 1 38 ? 2.463 -11.999 1.405 1.00 0.00 38 ASP A C 12
ATOM 13512 O O . ASP A 1 38 ? 1.336 -12.470 1.556 1.00 0.00 38 ASP A O 12
ATOM 13521 N N . ARG A 1 39 ? 3.190 -11.525 2.412 1.00 0.00 39 ARG A N 12
ATOM 13522 C CA . ARG A 1 39 ? 2.694 -11.532 3.783 1.00 0.00 39 ARG A CA 12
ATOM 13523 C C . ARG A 1 39 ? 1.649 -10.439 3.988 1.00 0.00 39 ARG A C 12
ATOM 13524 O O . ARG A 1 39 ? 0.630 -10.656 4.646 1.00 0.00 39 ARG A O 12
ATOM 13545 N N . LEU A 1 40 ? 1.909 -9.266 3.423 1.00 0.00 40 LEU A N 12
ATOM 13546 C CA . LEU A 1 40 ? 0.991 -8.138 3.544 1.00 0.00 40 LEU A CA 12
ATOM 13547 C C . LEU A 1 40 ? -0.320 -8.423 2.819 1.00 0.00 40 LEU A C 12
ATOM 13548 O O . LEU A 1 40 ? -1.402 -8.164 3.348 1.00 0.00 40 LEU A O 12
ATOM 13564 N N . ARG A 1 41 ? -0.217 -8.960 1.608 1.00 0.00 41 ARG A N 12
ATOM 13565 C CA . ARG A 1 41 ? -1.395 -9.281 0.811 1.00 0.00 41 ARG A CA 12
ATOM 13566 C C . ARG A 1 41 ? -2.440 -10.007 1.654 1.00 0.00 41 ARG A C 12
ATOM 13567 O O . ARG A 1 41 ? -3.635 -9.949 1.365 1.00 0.00 41 ARG A O 12
ATOM 13588 N N . SER A 1 42 ? -1.980 -10.691 2.697 1.00 0.00 42 SER A N 12
ATOM 13589 C CA . SER A 1 42 ? -2.874 -11.432 3.579 1.00 0.00 42 SER A CA 12
ATOM 13590 C C . SER A 1 42 ? -3.704 -10.481 4.435 1.00 0.00 42 SER A C 12
ATOM 13591 O O . SER A 1 42 ? -4.882 -10.729 4.692 1.00 0.00 42 SER A O 12
ATOM 13599 N N . GLU A 1 43 ? -3.081 -9.391 4.873 1.00 0.00 43 GLU A N 12
ATOM 13600 C CA . GLU A 1 43 ? -3.762 -8.403 5.700 1.00 0.00 43 GLU A CA 12
ATOM 13601 C C . GLU A 1 43 ? -4.449 -7.350 4.835 1.00 0.00 43 GLU A C 12
ATOM 13602 O O . GLU A 1 43 ? -5.645 -7.093 4.982 1.00 0.00 43 GLU A O 12
ATOM 13614 N N . THR A 1 44 ? -3.685 -6.742 3.933 1.00 0.00 44 THR A N 12
ATOM 13615 C CA . THR A 1 44 ? -4.218 -5.717 3.046 1.00 0.00 44 THR A CA 12
ATOM 13616 C C . THR A 1 44 ? -5.217 -6.309 2.058 1.00 0.00 44 THR A C 12
ATOM 13617 O O . THR A 1 44 ? -6.037 -5.593 1.484 1.00 0.00 44 THR A O 12
ATOM 13628 N N . LYS A 1 45 ? -5.143 -7.621 1.865 1.00 0.00 45 LYS A N 12
ATOM 13629 C CA . LYS A 1 45 ? -6.042 -8.312 0.947 1.00 0.00 45 LYS A CA 12
ATOM 13630 C C . LYS A 1 45 ? -6.094 -7.601 -0.401 1.00 0.00 45 LYS A C 12
ATOM 13631 O O . LYS A 1 45 ? -7.160 -7.469 -1.003 1.00 0.00 45 LYS A O 12
ATOM 13650 N N . MET A 1 46 ? -4.937 -7.145 -0.871 1.00 0.00 46 MET A N 12
ATOM 13651 C CA . MET A 1 46 ? -4.852 -6.450 -2.150 1.00 0.00 46 MET A CA 12
ATOM 13652 C C . MET A 1 46 ? -3.895 -7.168 -3.096 1.00 0.00 46 MET A C 12
ATOM 13653 O O . MET A 1 46 ? -3.309 -8.193 -2.744 1.00 0.00 46 MET A O 12
ATOM 13667 N N . THR A 1 47 ? -3.741 -6.624 -4.299 1.00 0.00 47 THR A N 12
ATOM 13668 C CA . THR A 1 47 ? -2.856 -7.213 -5.296 1.00 0.00 47 THR A CA 12
ATOM 13669 C C . THR A 1 47 ? -1.536 -6.455 -5.377 1.00 0.00 47 THR A C 12
ATOM 13670 O O . THR A 1 47 ? -1.423 -5.333 -4.884 1.00 0.00 47 THR A O 12
ATOM 13681 N N . ARG A 1 48 ? -0.540 -7.075 -6.002 1.00 0.00 48 ARG A N 12
ATOM 13682 C CA . ARG A 1 48 ? 0.773 -6.458 -6.146 1.00 0.00 48 ARG A CA 12
ATOM 13683 C C . ARG A 1 48 ? 0.653 -5.059 -6.744 1.00 0.00 48 ARG A C 12
ATOM 13684 O O . ARG A 1 48 ? 1.346 -4.132 -6.323 1.00 0.00 48 ARG A O 12
ATOM 13705 N N . ARG A 1 49 ? -0.229 -4.915 -7.727 1.00 0.00 49 ARG A N 12
ATOM 13706 C CA . ARG A 1 49 ? -0.438 -3.630 -8.384 1.00 0.00 49 ARG A CA 12
ATOM 13707 C C . ARG A 1 49 ? -1.070 -2.626 -7.425 1.00 0.00 49 ARG A C 12
ATOM 13708 O O . ARG A 1 49 ? -0.722 -1.446 -7.429 1.00 0.00 49 ARG A O 12
ATOM 13729 N N . GLU A 1 50 ? -2.002 -3.103 -6.605 1.00 0.00 50 GLU A N 12
ATOM 13730 C CA . GLU A 1 50 ? -2.683 -2.247 -5.642 1.00 0.00 50 GLU A CA 12
ATOM 13731 C C . GLU A 1 50 ? -1.725 -1.793 -4.544 1.00 0.00 50 GLU A C 12
ATOM 13732 O O . GLU A 1 50 ? -1.612 -0.600 -4.259 1.00 0.00 50 GLU A O 12
ATOM 13744 N N . ILE A 1 51 ? -1.039 -2.752 -3.932 1.00 0.00 51 ILE A N 12
ATOM 13745 C CA . ILE A 1 51 ? -0.091 -2.451 -2.866 1.00 0.00 51 ILE A CA 12
ATOM 13746 C C . ILE A 1 51 ? 1.016 -1.526 -3.360 1.00 0.00 51 ILE A C 12
ATOM 13747 O O . ILE A 1 51 ? 1.266 -0.472 -2.774 1.00 0.00 51 ILE A O 12
ATOM 13763 N N . ASP A 1 52 ? 1.674 -1.925 -4.443 1.00 0.00 52 ASP A N 12
ATOM 13764 C CA . ASP A 1 52 ? 2.753 -1.130 -5.018 1.00 0.00 52 ASP A CA 12
ATOM 13765 C C . ASP A 1 52 ? 2.311 0.316 -5.225 1.00 0.00 52 ASP A C 12
ATOM 13766 O O . ASP A 1 52 ? 3.016 1.251 -4.845 1.00 0.00 52 ASP A O 12
ATOM 13775 N N . SER A 1 53 ? 1.141 0.491 -5.831 1.00 0.00 53 SER A N 12
ATOM 13776 C CA . SER A 1 53 ? 0.608 1.822 -6.094 1.00 0.00 53 SER A CA 12
ATOM 13777 C C . SER A 1 53 ? 0.629 2.675 -4.828 1.00 0.00 53 SER A C 12
ATOM 13778 O O . SER A 1 53 ? 1.213 3.758 -4.807 1.00 0.00 53 SER A O 12
ATOM 13786 N N . TRP A 1 54 ? -0.012 2.178 -3.777 1.00 0.00 54 TRP A N 12
ATOM 13787 C CA . TRP A 1 54 ? -0.068 2.893 -2.507 1.00 0.00 54 TRP A CA 12
ATOM 13788 C C . TRP A 1 54 ? 1.302 3.448 -2.135 1.00 0.00 54 TRP A C 12
ATOM 13789 O O . TRP A 1 54 ? 1.482 4.661 -2.024 1.00 0.00 54 TRP A O 12
ATOM 13810 N N . PHE A 1 55 ? 2.266 2.554 -1.942 1.00 0.00 55 PHE A N 12
ATOM 13811 C CA . PHE A 1 55 ? 3.620 2.955 -1.581 1.00 0.00 55 PHE A CA 12
ATOM 13812 C C . PHE A 1 55 ? 4.116 4.076 -2.490 1.00 0.00 55 PHE A C 12
ATOM 13813 O O . PHE A 1 55 ? 4.530 5.135 -2.018 1.00 0.00 55 PHE A O 12
ATOM 13830 N N . SER A 1 56 ? 4.071 3.835 -3.796 1.00 0.00 56 SER A N 12
ATOM 13831 C CA . SER A 1 56 ? 4.519 4.822 -4.772 1.00 0.00 56 SER A CA 12
ATOM 13832 C C . SER A 1 56 ? 3.779 6.143 -4.587 1.00 0.00 56 SER A C 12
ATOM 13833 O O . SER A 1 56 ? 4.279 7.204 -4.960 1.00 0.00 56 SER A O 12
ATOM 13841 N N . GLU A 1 57 ? 2.584 6.069 -4.008 1.00 0.00 57 GLU A N 12
ATOM 13842 C CA . GLU A 1 57 ? 1.775 7.260 -3.775 1.00 0.00 57 GLU A CA 12
ATOM 13843 C C . GLU A 1 57 ? 1.980 7.788 -2.358 1.00 0.00 57 GLU A C 12
ATOM 13844 O O . GLU A 1 57 ? 1.677 8.945 -2.066 1.00 0.00 57 GLU A O 12
ATOM 13856 N N . ARG A 1 58 ? 2.497 6.932 -1.483 1.00 0.00 58 ARG A N 12
ATOM 13857 C CA . ARG A 1 58 ? 2.742 7.311 -0.096 1.00 0.00 58 ARG A CA 12
ATOM 13858 C C . ARG A 1 58 ? 4.167 7.826 0.083 1.00 0.00 58 ARG A C 12
ATOM 13859 O O . ARG A 1 58 ? 4.378 8.983 0.448 1.00 0.00 58 ARG A O 12
ATOM 13880 N N . ARG A 1 59 ? 5.141 6.960 -0.176 1.00 0.00 59 ARG A N 12
ATOM 13881 C CA . ARG A 1 59 ? 6.545 7.326 -0.041 1.00 0.00 59 ARG A CA 12
ATOM 13882 C C . ARG A 1 59 ? 6.837 8.637 -0.767 1.00 0.00 59 ARG A C 12
ATOM 13883 O O . ARG A 1 59 ? 7.703 9.408 -0.355 1.00 0.00 59 ARG A O 12
ATOM 13904 N N . LYS A 1 60 ? 6.108 8.882 -1.851 1.00 0.00 60 LYS A N 12
ATOM 13905 C CA . LYS A 1 60 ? 6.287 10.098 -2.634 1.00 0.00 60 LYS A CA 12
ATOM 13906 C C . LYS A 1 60 ? 5.653 11.295 -1.933 1.00 0.00 60 LYS A C 12
ATOM 13907 O O . LYS A 1 60 ? 6.060 12.438 -2.143 1.00 0.00 60 LYS A O 12
ATOM 13926 N N . LYS A 1 61 ? 4.654 11.026 -1.099 1.00 0.00 61 LYS A N 12
ATOM 13927 C CA . LYS A 1 61 ? 3.965 12.079 -0.364 1.00 0.00 61 LYS A CA 12
ATOM 13928 C C . LYS A 1 61 ? 4.853 12.644 0.739 1.00 0.00 61 LYS A C 12
ATOM 13929 O O . LYS A 1 61 ? 4.797 13.835 1.047 1.00 0.00 61 LYS A O 12
ATOM 13948 N N . VAL A 1 62 ? 5.674 11.782 1.331 1.00 0.00 62 VAL A N 12
ATOM 13949 C CA . VAL A 1 62 ? 6.576 12.195 2.399 1.00 0.00 62 VAL A CA 12
ATOM 13950 C C . VAL A 1 62 ? 7.835 12.843 1.835 1.00 0.00 62 VAL A C 12
ATOM 13951 O O . VAL A 1 62 ? 8.310 13.853 2.351 1.00 0.00 62 VAL A O 12
ATOM 13964 N N . ASN A 1 63 ? 8.371 12.254 0.770 1.00 0.00 63 ASN A N 12
ATOM 13965 C CA . ASN A 1 63 ? 9.576 12.774 0.135 1.00 0.00 63 ASN A CA 12
ATOM 13966 C C . ASN A 1 63 ? 9.343 14.183 -0.403 1.00 0.00 63 ASN A C 12
ATOM 13967 O O . ASN A 1 63 ? 10.254 15.009 -0.422 1.00 0.00 63 ASN A O 12
ATOM 13978 N N . ALA A 1 64 ? 8.116 14.448 -0.838 1.00 0.00 64 ALA A N 12
ATOM 13979 C CA . ALA A 1 64 ? 7.762 15.757 -1.373 1.00 0.00 64 ALA A CA 12
ATOM 13980 C C . ALA A 1 64 ? 6.910 16.543 -0.382 1.00 0.00 64 ALA A C 12
ATOM 13981 O O . ALA A 1 64 ? 6.102 17.384 -0.776 1.00 0.00 64 ALA A O 12
ATOM 13988 N N . GLU A 1 65 ? 7.097 16.264 0.904 1.00 0.00 65 GLU A N 12
ATOM 13989 C CA . GLU A 1 65 ? 6.344 16.945 1.950 1.00 0.00 65 GLU A CA 12
ATOM 13990 C C . GLU A 1 65 ? 6.763 18.408 2.057 1.00 0.00 65 GLU A C 12
ATOM 13991 O O . GLU A 1 65 ? 7.859 18.782 1.642 1.00 0.00 65 GLU A O 12
ATOM 14003 N N . GLU A 1 66 ? 5.881 19.231 2.617 1.00 0.00 66 GLU A N 12
ATOM 14004 C CA . GLU A 1 66 ? 6.159 20.653 2.777 1.00 0.00 66 GLU A CA 12
ATOM 14005 C C . GLU A 1 66 ? 6.487 21.298 1.434 1.00 0.00 66 GLU A C 12
ATOM 14006 O O . GLU A 1 66 ? 7.415 22.101 1.327 1.00 0.00 66 GLU A O 12
ATOM 14018 N N . THR A 1 67 ? 5.718 20.942 0.410 1.00 0.00 67 THR A N 12
ATOM 14019 C CA . THR A 1 67 ? 5.927 21.483 -0.927 1.00 0.00 67 THR A CA 12
ATOM 14020 C C . THR A 1 67 ? 4.612 21.944 -1.545 1.00 0.00 67 THR A C 12
ATOM 14021 O O . THR A 1 67 ? 3.698 21.145 -1.753 1.00 0.00 67 THR A O 12
ATOM 14032 N N . LYS A 1 68 ? 4.522 23.237 -1.837 1.00 0.00 68 LYS A N 12
ATOM 14033 C CA . LYS A 1 68 ? 3.318 23.805 -2.434 1.00 0.00 68 LYS A CA 12
ATOM 14034 C C . LYS A 1 68 ? 2.946 23.067 -3.716 1.00 0.00 68 LYS A C 12
ATOM 14035 O O . LYS A 1 68 ? 3.706 22.232 -4.207 1.00 0.00 68 LYS A O 12
ATOM 14054 N N . LYS A 1 69 ? 1.773 23.381 -4.254 1.00 0.00 69 LYS A N 12
ATOM 14055 C CA . LYS A 1 69 ? 1.300 22.750 -5.481 1.00 0.00 69 LYS A CA 12
ATOM 14056 C C . LYS A 1 69 ? 0.043 23.442 -5.999 1.00 0.00 69 LYS A C 12
ATOM 14057 O O . LYS A 1 69 ? -0.596 24.209 -5.280 1.00 0.00 69 LYS A O 12
ATOM 14076 N N . SER A 1 70 ? -0.306 23.164 -7.252 1.00 0.00 70 SER A N 12
ATOM 14077 C CA . SER A 1 70 ? -1.485 23.763 -7.867 1.00 0.00 70 SER A CA 12
ATOM 14078 C C . SER A 1 70 ? -2.677 23.714 -6.916 1.00 0.00 70 SER A C 12
ATOM 14079 O O . SER A 1 70 ? -3.033 22.654 -6.402 1.00 0.00 70 SER A O 12
ATOM 14087 N N . GLY A 1 71 ? -3.292 24.871 -6.688 1.00 0.00 71 GLY A N 12
ATOM 14088 C CA . GLY A 1 71 ? -4.437 24.939 -5.800 1.00 0.00 71 GLY A CA 12
ATOM 14089 C C . GLY A 1 71 ? -5.538 25.831 -6.341 1.00 0.00 71 GLY A C 12
ATOM 14090 O O . GLY A 1 71 ? -6.553 25.359 -6.852 1.00 0.00 71 GLY A O 12
ATOM 14094 N N . PRO A 1 72 ? -5.342 27.153 -6.230 1.00 0.00 72 PRO A N 12
ATOM 14095 C CA . PRO A 1 72 ? -6.315 28.140 -6.705 1.00 0.00 72 PRO A CA 12
ATOM 14096 C C . PRO A 1 72 ? -6.402 28.182 -8.227 1.00 0.00 72 PRO A C 12
ATOM 14097 O O . PRO A 1 72 ? -7.148 28.981 -8.794 1.00 0.00 72 PRO A O 12
ATOM 14108 N N . SER A 1 73 ? -5.636 27.317 -8.883 1.00 0.00 73 SER A N 12
ATOM 14109 C CA . SER A 1 73 ? -5.625 27.257 -10.340 1.00 0.00 73 SER A CA 12
ATOM 14110 C C . SER A 1 73 ? -7.021 27.499 -10.905 1.00 0.00 73 SER A C 12
ATOM 14111 O O . SER A 1 73 ? -8.021 27.088 -10.315 1.00 0.00 73 SER A O 12
ATOM 14119 N N . SER A 1 74 ? -7.081 28.170 -12.051 1.00 0.00 74 SER A N 12
ATOM 14120 C CA . SER A 1 74 ? -8.355 28.471 -12.695 1.00 0.00 74 SER A CA 12
ATOM 14121 C C . SER A 1 74 ? -9.176 27.201 -12.894 1.00 0.00 74 SER A C 12
ATOM 14122 O O . SER A 1 74 ? -8.640 26.148 -13.238 1.00 0.00 74 SER A O 12
ATOM 14130 N N . GLY A 1 75 ? -10.483 27.308 -12.674 1.00 0.00 75 GLY A N 12
ATOM 14131 C CA . GLY A 1 75 ? -11.359 26.162 -12.833 1.00 0.00 75 GLY A CA 12
ATOM 14132 C C . GLY A 1 75 ? -12.134 25.845 -11.570 1.00 0.00 75 GLY A C 12
ATOM 14133 O O . GLY A 1 75 ? -12.104 24.715 -11.082 1.00 0.00 75 GLY A O 12
ATOM 14137 N N . GLY A 1 1 ? -29.042 11.364 -19.239 1.00 0.00 1 GLY A N 13
ATOM 14138 C CA . GLY A 1 1 ? -27.859 10.524 -19.283 1.00 0.00 1 GLY A CA 13
ATOM 14139 C C . GLY A 1 1 ? -27.828 9.508 -18.158 1.00 0.00 1 GLY A C 13
ATOM 14140 O O . GLY A 1 1 ? -28.603 9.601 -17.207 1.00 0.00 1 GLY A O 13
ATOM 14144 N N . SER A 1 2 ? -26.929 8.534 -18.268 1.00 0.00 2 SER A N 13
ATOM 14145 C CA . SER A 1 2 ? -26.803 7.493 -17.254 1.00 0.00 2 SER A CA 13
ATOM 14146 C C . SER A 1 2 ? -25.477 7.617 -16.510 1.00 0.00 2 SER A C 13
ATOM 14147 O O . SER A 1 2 ? -25.450 7.773 -15.289 1.00 0.00 2 SER A O 13
ATOM 14155 N N . SER A 1 3 ? -24.379 7.546 -17.255 1.00 0.00 3 SER A N 13
ATOM 14156 C CA . SER A 1 3 ? -23.048 7.646 -16.667 1.00 0.00 3 SER A CA 13
ATOM 14157 C C . SER A 1 3 ? -22.380 8.961 -17.057 1.00 0.00 3 SER A C 13
ATOM 14158 O O . SER A 1 3 ? -22.591 9.477 -18.153 1.00 0.00 3 SER A O 13
ATOM 14166 N N . GLY A 1 4 ? -21.571 9.499 -16.148 1.00 0.00 4 GLY A N 13
ATOM 14167 C CA . GLY A 1 4 ? -20.884 10.749 -16.414 1.00 0.00 4 GLY A CA 13
ATOM 14168 C C . GLY A 1 4 ? -19.909 11.120 -15.314 1.00 0.00 4 GLY A C 13
ATOM 14169 O O . GLY A 1 4 ? -19.749 10.382 -14.342 1.00 0.00 4 GLY A O 13
ATOM 14173 N N . SER A 1 5 ? -19.254 12.266 -15.468 1.00 0.00 5 SER A N 13
ATOM 14174 C CA . SER A 1 5 ? -18.285 12.731 -14.482 1.00 0.00 5 SER A CA 13
ATOM 14175 C C . SER A 1 5 ? -18.843 13.905 -13.684 1.00 0.00 5 SER A C 13
ATOM 14176 O O . SER A 1 5 ? -19.083 14.982 -14.229 1.00 0.00 5 SER A O 13
ATOM 14184 N N . SER A 1 6 ? -19.047 13.689 -12.388 1.00 0.00 6 SER A N 13
ATOM 14185 C CA . SER A 1 6 ? -19.580 14.727 -11.514 1.00 0.00 6 SER A CA 13
ATOM 14186 C C . SER A 1 6 ? -18.728 14.870 -10.257 1.00 0.00 6 SER A C 13
ATOM 14187 O O . SER A 1 6 ? -18.989 14.228 -9.241 1.00 0.00 6 SER A O 13
ATOM 14195 N N . GLY A 1 7 ? -17.706 15.717 -10.335 1.00 0.00 7 GLY A N 13
ATOM 14196 C CA . GLY A 1 7 ? -16.830 15.930 -9.198 1.00 0.00 7 GLY A CA 13
ATOM 14197 C C . GLY A 1 7 ? -16.322 14.630 -8.607 1.00 0.00 7 GLY A C 13
ATOM 14198 O O . GLY A 1 7 ? -16.795 14.168 -7.568 1.00 0.00 7 GLY A O 13
ATOM 14202 N N . PRO A 1 8 ? -15.336 14.016 -9.278 1.00 0.00 8 PRO A N 13
ATOM 14203 C CA . PRO A 1 8 ? -14.742 12.752 -8.832 1.00 0.00 8 PRO A CA 13
ATOM 14204 C C . PRO A 1 8 ? -13.910 12.918 -7.565 1.00 0.00 8 PRO A C 13
ATOM 14205 O O . PRO A 1 8 ? -13.333 11.955 -7.058 1.00 0.00 8 PRO A O 13
ATOM 14216 N N . THR A 1 9 ? -13.852 14.145 -7.056 1.00 0.00 9 THR A N 13
ATOM 14217 C CA . THR A 1 9 ? -13.090 14.436 -5.848 1.00 0.00 9 THR A CA 13
ATOM 14218 C C . THR A 1 9 ? -13.493 13.510 -4.707 1.00 0.00 9 THR A C 13
ATOM 14219 O O . THR A 1 9 ? -14.555 13.674 -4.105 1.00 0.00 9 THR A O 13
ATOM 14230 N N . LYS A 1 10 ? -12.639 12.536 -4.412 1.00 0.00 10 LYS A N 13
ATOM 14231 C CA . LYS A 1 10 ? -12.905 11.583 -3.341 1.00 0.00 10 LYS A CA 13
ATOM 14232 C C . LYS A 1 10 ? -11.783 11.600 -2.307 1.00 0.00 10 LYS A C 13
ATOM 14233 O O . LYS A 1 10 ? -10.781 12.295 -2.476 1.00 0.00 10 LYS A O 13
ATOM 14252 N N . TYR A 1 11 ? -11.959 10.832 -1.238 1.00 0.00 11 TYR A N 13
ATOM 14253 C CA . TYR A 1 11 ? -10.962 10.761 -0.176 1.00 0.00 11 TYR A CA 13
ATOM 14254 C C . TYR A 1 11 ? -9.794 9.869 -0.585 1.00 0.00 11 TYR A C 13
ATOM 14255 O O . TYR A 1 11 ? -8.671 10.037 -0.108 1.00 0.00 11 TYR A O 13
ATOM 14273 N N . LYS A 1 12 ? -10.066 8.918 -1.472 1.00 0.00 12 LYS A N 13
ATOM 14274 C CA . LYS A 1 12 ? -9.040 7.998 -1.949 1.00 0.00 12 LYS A CA 13
ATOM 14275 C C . LYS A 1 12 ? -8.080 7.624 -0.824 1.00 0.00 12 LYS A C 13
ATOM 14276 O O . LYS A 1 12 ? -6.864 7.737 -0.972 1.00 0.00 12 LYS A O 13
ATOM 14295 N N . GLU A 1 13 ? -8.635 7.178 0.298 1.00 0.00 13 GLU A N 13
ATOM 14296 C CA . GLU A 1 13 ? -7.827 6.786 1.447 1.00 0.00 13 GLU A CA 13
ATOM 14297 C C . GLU A 1 13 ? -8.063 5.322 1.805 1.00 0.00 13 GLU A C 13
ATOM 14298 O O . GLU A 1 13 ? -9.181 4.924 2.133 1.00 0.00 13 GLU A O 13
ATOM 14310 N N . ARG A 1 14 ? -7.002 4.524 1.739 1.00 0.00 14 ARG A N 13
ATOM 14311 C CA . ARG A 1 14 ? -7.093 3.104 2.054 1.00 0.00 14 ARG A CA 13
ATOM 14312 C C . ARG A 1 14 ? -7.846 2.884 3.363 1.00 0.00 14 ARG A C 13
ATOM 14313 O O . ARG A 1 14 ? -8.074 3.824 4.124 1.00 0.00 14 ARG A O 13
ATOM 14334 N N . ALA A 1 15 ? -8.229 1.638 3.617 1.00 0.00 15 ALA A N 13
ATOM 14335 C CA . ALA A 1 15 ? -8.955 1.295 4.834 1.00 0.00 15 ALA A CA 13
ATOM 14336 C C . ALA A 1 15 ? -8.028 1.299 6.045 1.00 0.00 15 ALA A C 13
ATOM 14337 O O . ALA A 1 15 ? -6.803 1.287 5.920 1.00 0.00 15 ALA A O 13
ATOM 14344 N N . PRO A 1 16 ? -8.624 1.318 7.247 1.00 0.00 16 PRO A N 13
ATOM 14345 C CA . PRO A 1 16 ? -7.870 1.325 8.504 1.00 0.00 16 PRO A CA 13
ATOM 14346 C C . PRO A 1 16 ? -7.166 -0.003 8.765 1.00 0.00 16 PRO A C 13
ATOM 14347 O O . PRO A 1 16 ? -6.052 -0.032 9.286 1.00 0.00 16 PRO A O 13
ATOM 14358 N N . GLU A 1 17 ? -7.824 -1.098 8.399 1.00 0.00 17 GLU A N 13
ATOM 14359 C CA . GLU A 1 17 ? -7.259 -2.428 8.595 1.00 0.00 17 GLU A CA 13
ATOM 14360 C C . GLU A 1 17 ? -6.106 -2.678 7.627 1.00 0.00 17 GLU A C 13
ATOM 14361 O O . GLU A 1 17 ? -5.038 -3.142 8.025 1.00 0.00 17 GLU A O 13
ATOM 14373 N N . GLN A 1 18 ? -6.331 -2.367 6.354 1.00 0.00 18 GLN A N 13
ATOM 14374 C CA . GLN A 1 18 ? -5.312 -2.559 5.330 1.00 0.00 18 GLN A CA 13
ATOM 14375 C C . GLN A 1 18 ? -4.076 -1.717 5.628 1.00 0.00 18 GLN A C 13
ATOM 14376 O O . GLN A 1 18 ? -2.952 -2.223 5.627 1.00 0.00 18 GLN A O 13
ATOM 14390 N N . LEU A 1 19 ? -4.289 -0.431 5.882 1.00 0.00 19 LEU A N 13
ATOM 14391 C CA . LEU A 1 19 ? -3.191 0.482 6.182 1.00 0.00 19 LEU A CA 13
ATOM 14392 C C . LEU A 1 19 ? -2.323 -0.063 7.311 1.00 0.00 19 LEU A C 13
ATOM 14393 O O . LEU A 1 19 ? -1.107 -0.190 7.166 1.00 0.00 19 LEU A O 13
ATOM 14409 N N . ARG A 1 20 ? -2.955 -0.385 8.435 1.00 0.00 20 ARG A N 13
ATOM 14410 C CA . ARG A 1 20 ? -2.240 -0.918 9.588 1.00 0.00 20 ARG A CA 13
ATOM 14411 C C . ARG A 1 20 ? -1.145 -1.886 9.150 1.00 0.00 20 ARG A C 13
ATOM 14412 O O . ARG A 1 20 ? -0.090 -1.971 9.778 1.00 0.00 20 ARG A O 13
ATOM 14433 N N . ALA A 1 21 ? -1.404 -2.614 8.068 1.00 0.00 21 ALA A N 13
ATOM 14434 C CA . ALA A 1 21 ? -0.440 -3.574 7.545 1.00 0.00 21 ALA A CA 13
ATOM 14435 C C . ALA A 1 21 ? 0.576 -2.892 6.636 1.00 0.00 21 ALA A C 13
ATOM 14436 O O . ALA A 1 21 ? 1.767 -3.203 6.676 1.00 0.00 21 ALA A O 13
ATOM 14443 N N . LEU A 1 22 ? 0.099 -1.961 5.817 1.00 0.00 22 LEU A N 13
ATOM 14444 C CA . LEU A 1 22 ? 0.967 -1.234 4.897 1.00 0.00 22 LEU A CA 13
ATOM 14445 C C . LEU A 1 22 ? 1.921 -0.318 5.656 1.00 0.00 22 LEU A C 13
ATOM 14446 O O . LEU A 1 22 ? 3.139 -0.480 5.586 1.00 0.00 22 LEU A O 13
ATOM 14462 N N . GLU A 1 23 ? 1.359 0.642 6.383 1.00 0.00 23 GLU A N 13
ATOM 14463 C CA . GLU A 1 23 ? 2.161 1.583 7.157 1.00 0.00 23 GLU A CA 13
ATOM 14464 C C . GLU A 1 23 ? 3.258 0.856 7.929 1.00 0.00 23 GLU A C 13
ATOM 14465 O O . GLU A 1 23 ? 4.436 1.196 7.823 1.00 0.00 23 GLU A O 13
ATOM 14477 N N . SER A 1 24 ? 2.861 -0.147 8.706 1.00 0.00 24 SER A N 13
ATOM 14478 C CA . SER A 1 24 ? 3.809 -0.920 9.500 1.00 0.00 24 SER A CA 13
ATOM 14479 C C . SER A 1 24 ? 4.933 -1.466 8.624 1.00 0.00 24 SER A C 13
ATOM 14480 O O . SER A 1 24 ? 6.106 -1.409 8.994 1.00 0.00 24 SER A O 13
ATOM 14488 N N . SER A 1 25 ? 4.566 -1.994 7.461 1.00 0.00 25 SER A N 13
ATOM 14489 C CA . SER A 1 25 ? 5.542 -2.554 6.533 1.00 0.00 25 SER A CA 13
ATOM 14490 C C . SER A 1 25 ? 6.408 -1.454 5.928 1.00 0.00 25 SER A C 13
ATOM 14491 O O . SER A 1 25 ? 7.588 -1.663 5.645 1.00 0.00 25 SER A O 13
ATOM 14499 N N . PHE A 1 26 ? 5.814 -0.282 5.731 1.00 0.00 26 PHE A N 13
ATOM 14500 C CA . PHE A 1 26 ? 6.530 0.851 5.157 1.00 0.00 26 PHE A CA 13
ATOM 14501 C C . PHE A 1 26 ? 7.759 1.197 5.993 1.00 0.00 26 PHE A C 13
ATOM 14502 O O . PHE A 1 26 ? 8.865 1.319 5.468 1.00 0.00 26 PHE A O 13
ATOM 14519 N N . ALA A 1 27 ? 7.556 1.354 7.297 1.00 0.00 27 ALA A N 13
ATOM 14520 C CA . ALA A 1 27 ? 8.646 1.684 8.206 1.00 0.00 27 ALA A CA 13
ATOM 14521 C C . ALA A 1 27 ? 9.905 0.895 7.861 1.00 0.00 27 ALA A C 13
ATOM 14522 O O . ALA A 1 27 ? 10.985 1.468 7.711 1.00 0.00 27 ALA A O 13
ATOM 14529 N N . GLN A 1 28 ? 9.759 -0.420 7.738 1.00 0.00 28 GLN A N 13
ATOM 14530 C CA . GLN A 1 28 ? 10.887 -1.286 7.412 1.00 0.00 28 GLN A CA 13
ATOM 14531 C C . GLN A 1 28 ? 11.499 -0.901 6.070 1.00 0.00 28 GLN A C 13
ATOM 14532 O O . GLN A 1 28 ? 12.695 -0.626 5.979 1.00 0.00 28 GLN A O 13
ATOM 14546 N N . ASN A 1 29 ? 10.672 -0.883 5.030 1.00 0.00 29 ASN A N 13
ATOM 14547 C CA . ASN A 1 29 ? 11.133 -0.532 3.692 1.00 0.00 29 ASN A CA 13
ATOM 14548 C C . ASN A 1 29 ? 10.012 0.113 2.883 1.00 0.00 29 ASN A C 13
ATOM 14549 O O . ASN A 1 29 ? 8.845 -0.265 2.980 1.00 0.00 29 ASN A O 13
ATOM 14560 N N . PRO A 1 30 ? 10.374 1.111 2.063 1.00 0.00 30 PRO A N 13
ATOM 14561 C CA . PRO A 1 30 ? 9.415 1.830 1.219 1.00 0.00 30 PRO A CA 13
ATOM 14562 C C . PRO A 1 30 ? 8.876 0.964 0.086 1.00 0.00 30 PRO A C 13
ATOM 14563 O O . PRO A 1 30 ? 7.668 0.915 -0.151 1.00 0.00 30 PRO A O 13
ATOM 14574 N N . LEU A 1 31 ? 9.778 0.281 -0.611 1.00 0.00 31 LEU A N 13
ATOM 14575 C CA . LEU A 1 31 ? 9.393 -0.585 -1.719 1.00 0.00 31 LEU A CA 13
ATOM 14576 C C . LEU A 1 31 ? 9.789 -2.032 -1.443 1.00 0.00 31 LEU A C 13
ATOM 14577 O O . LEU A 1 31 ? 10.867 -2.490 -1.822 1.00 0.00 31 LEU A O 13
ATOM 14593 N N . PRO A 1 32 ? 8.896 -2.771 -0.768 1.00 0.00 32 PRO A N 13
ATOM 14594 C CA . PRO A 1 32 ? 9.129 -4.178 -0.429 1.00 0.00 32 PRO A CA 13
ATOM 14595 C C . PRO A 1 32 ? 9.098 -5.084 -1.655 1.00 0.00 32 PRO A C 13
ATOM 14596 O O . PRO A 1 32 ? 8.534 -4.725 -2.690 1.00 0.00 32 PRO A O 13
ATOM 14607 N N . LEU A 1 33 ? 9.707 -6.258 -1.533 1.00 0.00 33 LEU A N 13
ATOM 14608 C CA . LEU A 1 33 ? 9.748 -7.216 -2.633 1.00 0.00 33 LEU A CA 13
ATOM 14609 C C . LEU A 1 33 ? 8.484 -8.069 -2.660 1.00 0.00 33 LEU A C 13
ATOM 14610 O O . LEU A 1 33 ? 7.610 -7.928 -1.805 1.00 0.00 33 LEU A O 13
ATOM 14626 N N . ASP A 1 34 ? 8.396 -8.955 -3.646 1.00 0.00 34 ASP A N 13
ATOM 14627 C CA . ASP A 1 34 ? 7.240 -9.833 -3.784 1.00 0.00 34 ASP A CA 13
ATOM 14628 C C . ASP A 1 34 ? 7.024 -10.649 -2.513 1.00 0.00 34 ASP A C 13
ATOM 14629 O O . ASP A 1 34 ? 5.914 -10.711 -1.986 1.00 0.00 34 ASP A O 13
ATOM 14638 N N . GLU A 1 35 ? 8.092 -11.274 -2.027 1.00 0.00 35 GLU A N 13
ATOM 14639 C CA . GLU A 1 35 ? 8.018 -12.087 -0.819 1.00 0.00 35 GLU A CA 13
ATOM 14640 C C . GLU A 1 35 ? 7.355 -11.314 0.317 1.00 0.00 35 GLU A C 13
ATOM 14641 O O . GLU A 1 35 ? 6.310 -11.717 0.828 1.00 0.00 35 GLU A O 13
ATOM 14653 N N . GLU A 1 36 ? 7.970 -10.202 0.707 1.00 0.00 36 GLU A N 13
ATOM 14654 C CA . GLU A 1 36 ? 7.441 -9.374 1.784 1.00 0.00 36 GLU A CA 13
ATOM 14655 C C . GLU A 1 36 ? 6.012 -8.932 1.478 1.00 0.00 36 GLU A C 13
ATOM 14656 O O . GLU A 1 36 ? 5.182 -8.807 2.379 1.00 0.00 36 GLU A O 13
ATOM 14668 N N . LEU A 1 37 ? 5.733 -8.696 0.201 1.00 0.00 37 LEU A N 13
ATOM 14669 C CA . LEU A 1 37 ? 4.406 -8.267 -0.226 1.00 0.00 37 LEU A CA 13
ATOM 14670 C C . LEU A 1 37 ? 3.392 -9.396 -0.068 1.00 0.00 37 LEU A C 13
ATOM 14671 O O . LEU A 1 37 ? 2.235 -9.161 0.281 1.00 0.00 37 LEU A O 13
ATOM 14687 N N . ASP A 1 38 ? 3.835 -10.622 -0.325 1.00 0.00 38 ASP A N 13
ATOM 14688 C CA . ASP A 1 38 ? 2.968 -11.789 -0.208 1.00 0.00 38 ASP A CA 13
ATOM 14689 C C . ASP A 1 38 ? 2.362 -11.878 1.189 1.00 0.00 38 ASP A C 13
ATOM 14690 O O . ASP A 1 38 ? 1.184 -12.198 1.346 1.00 0.00 38 ASP A O 13
ATOM 14699 N N . ARG A 1 39 ? 3.176 -11.594 2.200 1.00 0.00 39 ARG A N 13
ATOM 14700 C CA . ARG A 1 39 ? 2.722 -11.645 3.585 1.00 0.00 39 ARG A CA 13
ATOM 14701 C C . ARG A 1 39 ? 1.626 -10.613 3.835 1.00 0.00 39 ARG A C 13
ATOM 14702 O O . ARG A 1 39 ? 0.507 -10.960 4.215 1.00 0.00 39 ARG A O 13
ATOM 14723 N N . LEU A 1 40 ? 1.955 -9.344 3.620 1.00 0.00 40 LEU A N 13
ATOM 14724 C CA . LEU A 1 40 ? 0.999 -8.261 3.822 1.00 0.00 40 LEU A CA 13
ATOM 14725 C C . LEU A 1 40 ? -0.313 -8.551 3.101 1.00 0.00 40 LEU A C 13
ATOM 14726 O O . LEU A 1 40 ? -1.395 -8.331 3.646 1.00 0.00 40 LEU A O 13
ATOM 14742 N N . ARG A 1 41 ? -0.210 -9.047 1.872 1.00 0.00 41 ARG A N 13
ATOM 14743 C CA . ARG A 1 41 ? -1.389 -9.368 1.076 1.00 0.00 41 ARG A CA 13
ATOM 14744 C C . ARG A 1 41 ? -2.437 -10.084 1.922 1.00 0.00 41 ARG A C 13
ATOM 14745 O O . ARG A 1 41 ? -3.638 -9.929 1.702 1.00 0.00 41 ARG A O 13
ATOM 14766 N N . SER A 1 42 ? -1.975 -10.869 2.890 1.00 0.00 42 SER A N 13
ATOM 14767 C CA . SER A 1 42 ? -2.872 -11.613 3.766 1.00 0.00 42 SER A CA 13
ATOM 14768 C C . SER A 1 42 ? -3.744 -10.664 4.582 1.00 0.00 42 SER A C 13
ATOM 14769 O O . SER A 1 42 ? -4.938 -10.902 4.763 1.00 0.00 42 SER A O 13
ATOM 14777 N N . GLU A 1 43 ? -3.138 -9.587 5.072 1.00 0.00 43 GLU A N 13
ATOM 14778 C CA . GLU A 1 43 ? -3.858 -8.602 5.870 1.00 0.00 43 GLU A CA 13
ATOM 14779 C C . GLU A 1 43 ? -4.556 -7.582 4.975 1.00 0.00 43 GLU A C 13
ATOM 14780 O O . GLU A 1 43 ? -5.757 -7.342 5.107 1.00 0.00 43 GLU A O 13
ATOM 14792 N N . THR A 1 44 ? -3.795 -6.984 4.064 1.00 0.00 44 THR A N 13
ATOM 14793 C CA . THR A 1 44 ? -4.339 -5.989 3.148 1.00 0.00 44 THR A CA 13
ATOM 14794 C C . THR A 1 44 ? -5.361 -6.612 2.204 1.00 0.00 44 THR A C 13
ATOM 14795 O O . THR A 1 44 ? -6.267 -5.934 1.719 1.00 0.00 44 THR A O 13
ATOM 14806 N N . LYS A 1 45 ? -5.211 -7.906 1.947 1.00 0.00 45 LYS A N 13
ATOM 14807 C CA . LYS A 1 45 ? -6.122 -8.622 1.062 1.00 0.00 45 LYS A CA 13
ATOM 14808 C C . LYS A 1 45 ? -6.127 -8.002 -0.332 1.00 0.00 45 LYS A C 13
ATOM 14809 O O . LYS A 1 45 ? -7.176 -7.878 -0.962 1.00 0.00 45 LYS A O 13
ATOM 14828 N N . MET A 1 46 ? -4.947 -7.615 -0.806 1.00 0.00 46 MET A N 13
ATOM 14829 C CA . MET A 1 46 ? -4.816 -7.010 -2.127 1.00 0.00 46 MET A CA 13
ATOM 14830 C C . MET A 1 46 ? -3.774 -7.748 -2.961 1.00 0.00 46 MET A C 13
ATOM 14831 O O . MET A 1 46 ? -3.208 -8.750 -2.524 1.00 0.00 46 MET A O 13
ATOM 14845 N N . THR A 1 47 ? -3.524 -7.245 -4.167 1.00 0.00 47 THR A N 13
ATOM 14846 C CA . THR A 1 47 ? -2.551 -7.857 -5.063 1.00 0.00 47 THR A CA 13
ATOM 14847 C C . THR A 1 47 ? -1.231 -7.095 -5.045 1.00 0.00 47 THR A C 13
ATOM 14848 O O . THR A 1 47 ? -1.156 -5.976 -4.536 1.00 0.00 47 THR A O 13
ATOM 14859 N N . ARG A 1 48 ? -0.192 -7.707 -5.603 1.00 0.00 48 ARG A N 13
ATOM 14860 C CA . ARG A 1 48 ? 1.126 -7.085 -5.650 1.00 0.00 48 ARG A CA 13
ATOM 14861 C C . ARG A 1 48 ? 1.066 -5.736 -6.361 1.00 0.00 48 ARG A C 13
ATOM 14862 O O . ARG A 1 48 ? 1.652 -4.755 -5.903 1.00 0.00 48 ARG A O 13
ATOM 14883 N N . ARG A 1 49 ? 0.355 -5.696 -7.483 1.00 0.00 49 ARG A N 13
ATOM 14884 C CA . ARG A 1 49 ? 0.220 -4.469 -8.259 1.00 0.00 49 ARG A CA 13
ATOM 14885 C C . ARG A 1 49 ? -0.566 -3.418 -7.480 1.00 0.00 49 ARG A C 13
ATOM 14886 O O . ARG A 1 49 ? -0.231 -2.234 -7.507 1.00 0.00 49 ARG A O 13
ATOM 14907 N N . GLU A 1 50 ? -1.611 -3.860 -6.789 1.00 0.00 50 GLU A N 13
ATOM 14908 C CA . GLU A 1 50 ? -2.445 -2.956 -6.004 1.00 0.00 50 GLU A CA 13
ATOM 14909 C C . GLU A 1 50 ? -1.637 -2.304 -4.886 1.00 0.00 50 GLU A C 13
ATOM 14910 O O . GLU A 1 50 ? -1.659 -1.084 -4.720 1.00 0.00 50 GLU A O 13
ATOM 14922 N N . ILE A 1 51 ? -0.925 -3.126 -4.122 1.00 0.00 51 ILE A N 13
ATOM 14923 C CA . ILE A 1 51 ? -0.110 -2.630 -3.019 1.00 0.00 51 ILE A CA 13
ATOM 14924 C C . ILE A 1 51 ? 1.098 -1.856 -3.535 1.00 0.00 51 ILE A C 13
ATOM 14925 O O . ILE A 1 51 ? 1.393 -0.758 -3.061 1.00 0.00 51 ILE A O 13
ATOM 14941 N N . ASP A 1 52 ? 1.793 -2.434 -4.508 1.00 0.00 52 ASP A N 13
ATOM 14942 C CA . ASP A 1 52 ? 2.969 -1.798 -5.090 1.00 0.00 52 ASP A CA 13
ATOM 14943 C C . ASP A 1 52 ? 2.694 -0.330 -5.401 1.00 0.00 52 ASP A C 13
ATOM 14944 O O . ASP A 1 52 ? 3.544 0.532 -5.177 1.00 0.00 52 ASP A O 13
ATOM 14953 N N . SER A 1 53 ? 1.502 -0.053 -5.920 1.00 0.00 53 SER A N 13
ATOM 14954 C CA . SER A 1 53 ? 1.117 1.310 -6.267 1.00 0.00 53 SER A CA 13
ATOM 14955 C C . SER A 1 53 ? 1.001 2.176 -5.016 1.00 0.00 53 SER A C 13
ATOM 14956 O O . SER A 1 53 ? 1.533 3.286 -4.966 1.00 0.00 53 SER A O 13
ATOM 14964 N N . TRP A 1 54 ? 0.304 1.662 -4.010 1.00 0.00 54 TRP A N 13
ATOM 14965 C CA . TRP A 1 54 ? 0.118 2.389 -2.759 1.00 0.00 54 TRP A CA 13
ATOM 14966 C C . TRP A 1 54 ? 1.425 3.024 -2.300 1.00 0.00 54 TRP A C 13
ATOM 14967 O O . TRP A 1 54 ? 1.516 4.243 -2.149 1.00 0.00 54 TRP A O 13
ATOM 14988 N N . PHE A 1 55 ? 2.437 2.192 -2.077 1.00 0.00 55 PHE A N 13
ATOM 14989 C CA . PHE A 1 55 ? 3.740 2.673 -1.634 1.00 0.00 55 PHE A CA 13
ATOM 14990 C C . PHE A 1 55 ? 4.203 3.852 -2.485 1.00 0.00 55 PHE A C 13
ATOM 14991 O O . PHE A 1 55 ? 4.339 4.971 -1.992 1.00 0.00 55 PHE A O 13
ATOM 15008 N N . SER A 1 56 ? 4.444 3.590 -3.766 1.00 0.00 56 SER A N 13
ATOM 15009 C CA . SER A 1 56 ? 4.897 4.627 -4.685 1.00 0.00 56 SER A CA 13
ATOM 15010 C C . SER A 1 56 ? 4.113 5.919 -4.475 1.00 0.00 56 SER A C 13
ATOM 15011 O O . SER A 1 56 ? 4.635 7.014 -4.681 1.00 0.00 56 SER A O 13
ATOM 15019 N N . GLU A 1 57 ? 2.856 5.781 -4.064 1.00 0.00 57 GLU A N 13
ATOM 15020 C CA . GLU A 1 57 ? 2.000 6.937 -3.827 1.00 0.00 57 GLU A CA 13
ATOM 15021 C C . GLU A 1 57 ? 2.164 7.453 -2.400 1.00 0.00 57 GLU A C 13
ATOM 15022 O O . GLU A 1 57 ? 1.998 8.644 -2.136 1.00 0.00 57 GLU A O 13
ATOM 15034 N N . ARG A 1 58 ? 2.492 6.547 -1.484 1.00 0.00 58 ARG A N 13
ATOM 15035 C CA . ARG A 1 58 ? 2.677 6.909 -0.084 1.00 0.00 58 ARG A CA 13
ATOM 15036 C C . ARG A 1 58 ? 4.078 7.466 0.153 1.00 0.00 58 ARG A C 13
ATOM 15037 O O . ARG A 1 58 ? 4.238 8.609 0.582 1.00 0.00 58 ARG A O 13
ATOM 15058 N N . ARG A 1 59 ? 5.089 6.652 -0.130 1.00 0.00 59 ARG A N 13
ATOM 15059 C CA . ARG A 1 59 ? 6.476 7.062 0.053 1.00 0.00 59 ARG A CA 13
ATOM 15060 C C . ARG A 1 59 ? 6.743 8.397 -0.637 1.00 0.00 59 ARG A C 13
ATOM 15061 O O . ARG A 1 59 ? 7.607 9.165 -0.213 1.00 0.00 59 ARG A O 13
ATOM 15082 N N . LYS A 1 60 ? 5.997 8.666 -1.703 1.00 0.00 60 LYS A N 13
ATOM 15083 C CA . LYS A 1 60 ? 6.152 9.907 -2.452 1.00 0.00 60 LYS A CA 13
ATOM 15084 C C . LYS A 1 60 ? 5.449 11.061 -1.745 1.00 0.00 60 LYS A C 13
ATOM 15085 O O . LYS A 1 60 ? 5.894 12.207 -1.809 1.00 0.00 60 LYS A O 13
ATOM 15104 N N . LYS A 1 61 ? 4.348 10.751 -1.068 1.00 0.00 61 LYS A N 13
ATOM 15105 C CA . LYS A 1 61 ? 3.584 11.761 -0.346 1.00 0.00 61 LYS A CA 13
ATOM 15106 C C . LYS A 1 61 ? 4.431 12.407 0.747 1.00 0.00 61 LYS A C 13
ATOM 15107 O O . LYS A 1 61 ? 4.334 13.609 0.993 1.00 0.00 61 LYS A O 13
ATOM 15126 N N . VAL A 1 62 ? 5.263 11.600 1.398 1.00 0.00 62 VAL A N 13
ATOM 15127 C CA . VAL A 1 62 ? 6.129 12.093 2.462 1.00 0.00 62 VAL A CA 13
ATOM 15128 C C . VAL A 1 62 ? 7.199 13.029 1.911 1.00 0.00 62 VAL A C 13
ATOM 15129 O O . VAL A 1 62 ? 7.483 14.075 2.493 1.00 0.00 62 VAL A O 13
ATOM 15142 N N . ASN A 1 63 ? 7.789 12.645 0.783 1.00 0.00 63 ASN A N 13
ATOM 15143 C CA . ASN A 1 63 ? 8.828 13.450 0.152 1.00 0.00 63 ASN A CA 13
ATOM 15144 C C . ASN A 1 63 ? 8.262 14.777 -0.345 1.00 0.00 63 ASN A C 13
ATOM 15145 O O . ASN A 1 63 ? 8.919 15.814 -0.264 1.00 0.00 63 ASN A O 13
ATOM 15156 N N . ALA A 1 64 ? 7.037 14.735 -0.860 1.00 0.00 64 ALA A N 13
ATOM 15157 C CA . ALA A 1 64 ? 6.381 15.933 -1.368 1.00 0.00 64 ALA A CA 13
ATOM 15158 C C . ALA A 1 64 ? 5.529 16.592 -0.289 1.00 0.00 64 ALA A C 13
ATOM 15159 O O . ALA A 1 64 ? 4.440 17.094 -0.566 1.00 0.00 64 ALA A O 13
ATOM 15166 N N . GLU A 1 65 ? 6.032 16.586 0.942 1.00 0.00 65 GLU A N 13
ATOM 15167 C CA . GLU A 1 65 ? 5.315 17.183 2.062 1.00 0.00 65 GLU A CA 13
ATOM 15168 C C . GLU A 1 65 ? 5.732 18.637 2.263 1.00 0.00 65 GLU A C 13
ATOM 15169 O O . GLU A 1 65 ? 6.772 19.068 1.768 1.00 0.00 65 GLU A O 13
ATOM 15181 N N . GLU A 1 66 ? 4.911 19.386 2.993 1.00 0.00 66 GLU A N 13
ATOM 15182 C CA . GLU A 1 66 ? 5.194 20.792 3.257 1.00 0.00 66 GLU A CA 13
ATOM 15183 C C . GLU A 1 66 ? 5.337 21.573 1.954 1.00 0.00 66 GLU A C 13
ATOM 15184 O O . GLU A 1 66 ? 6.266 22.365 1.790 1.00 0.00 66 GLU A O 13
ATOM 15196 N N . THR A 1 67 ? 4.411 21.344 1.029 1.00 0.00 67 THR A N 13
ATOM 15197 C CA . THR A 1 67 ? 4.433 22.023 -0.260 1.00 0.00 67 THR A CA 13
ATOM 15198 C C . THR A 1 67 ? 3.064 22.600 -0.602 1.00 0.00 67 THR A C 13
ATOM 15199 O O . THR A 1 67 ? 2.100 21.861 -0.802 1.00 0.00 67 THR A O 13
ATOM 15210 N N . LYS A 1 68 ? 2.985 23.925 -0.668 1.00 0.00 68 LYS A N 13
ATOM 15211 C CA . LYS A 1 68 ? 1.733 24.601 -0.988 1.00 0.00 68 LYS A CA 13
ATOM 15212 C C . LYS A 1 68 ? 0.981 23.862 -2.089 1.00 0.00 68 LYS A C 13
ATOM 15213 O O . LYS A 1 68 ? 1.578 23.399 -3.061 1.00 0.00 68 LYS A O 13
ATOM 15232 N N . LYS A 1 69 ? -0.334 23.756 -1.932 1.00 0.00 69 LYS A N 13
ATOM 15233 C CA . LYS A 1 69 ? -1.170 23.075 -2.914 1.00 0.00 69 LYS A CA 13
ATOM 15234 C C . LYS A 1 69 ? -2.649 23.310 -2.626 1.00 0.00 69 LYS A C 13
ATOM 15235 O O . LYS A 1 69 ? -3.038 23.557 -1.484 1.00 0.00 69 LYS A O 13
ATOM 15254 N N . SER A 1 70 ? -3.471 23.231 -3.668 1.00 0.00 70 SER A N 13
ATOM 15255 C CA . SER A 1 70 ? -4.907 23.438 -3.527 1.00 0.00 70 SER A CA 13
ATOM 15256 C C . SER A 1 70 ? -5.623 22.116 -3.263 1.00 0.00 70 SER A C 13
ATOM 15257 O O . SER A 1 70 ? -5.213 21.066 -3.756 1.00 0.00 70 SER A O 13
ATOM 15265 N N . GLY A 1 71 ? -6.696 22.178 -2.480 1.00 0.00 71 GLY A N 13
ATOM 15266 C CA . GLY A 1 71 ? -7.452 20.980 -2.163 1.00 0.00 71 GLY A CA 13
ATOM 15267 C C . GLY A 1 71 ? -7.824 20.901 -0.696 1.00 0.00 71 GLY A C 13
ATOM 15268 O O . GLY A 1 71 ? -7.276 21.614 0.145 1.00 0.00 71 GLY A O 13
ATOM 15272 N N . PRO A 1 72 ? -8.780 20.018 -0.370 1.00 0.00 72 PRO A N 13
ATOM 15273 C CA . PRO A 1 72 ? -9.247 19.829 1.006 1.00 0.00 72 PRO A CA 13
ATOM 15274 C C . PRO A 1 72 ? -8.196 19.165 1.889 1.00 0.00 72 PRO A C 13
ATOM 15275 O O . PRO A 1 72 ? -8.088 19.469 3.077 1.00 0.00 72 PRO A O 13
ATOM 15286 N N . SER A 1 73 ? -7.423 18.257 1.301 1.00 0.00 73 SER A N 13
ATOM 15287 C CA . SER A 1 73 ? -6.382 17.548 2.035 1.00 0.00 73 SER A CA 13
ATOM 15288 C C . SER A 1 73 ? -5.386 18.528 2.649 1.00 0.00 73 SER A C 13
ATOM 15289 O O . SER A 1 73 ? -4.834 19.384 1.957 1.00 0.00 73 SER A O 13
ATOM 15297 N N . SER A 1 74 ? -5.161 18.396 3.952 1.00 0.00 74 SER A N 13
ATOM 15298 C CA . SER A 1 74 ? -4.235 19.271 4.660 1.00 0.00 74 SER A CA 13
ATOM 15299 C C . SER A 1 74 ? -2.886 18.587 4.859 1.00 0.00 74 SER A C 13
ATOM 15300 O O . SER A 1 74 ? -2.731 17.400 4.575 1.00 0.00 74 SER A O 13
ATOM 15308 N N . GLY A 1 75 ? -1.911 19.346 5.351 1.00 0.00 75 GLY A N 13
ATOM 15309 C CA . GLY A 1 75 ? -0.587 18.798 5.580 1.00 0.00 75 GLY A CA 13
ATOM 15310 C C . GLY A 1 75 ? -0.556 17.824 6.741 1.00 0.00 75 GLY A C 13
ATOM 15311 O O . GLY A 1 75 ? 0.515 17.407 7.182 1.00 0.00 75 GLY A O 13
ATOM 15315 N N . GLY A 1 1 ? -0.654 18.729 -15.989 1.00 0.00 1 GLY A N 14
ATOM 15316 C CA . GLY A 1 1 ? -1.820 18.426 -16.797 1.00 0.00 1 GLY A CA 14
ATOM 15317 C C . GLY A 1 1 ? -2.060 16.935 -16.932 1.00 0.00 1 GLY A C 14
ATOM 15318 O O . GLY A 1 1 ? -2.201 16.420 -18.041 1.00 0.00 1 GLY A O 14
ATOM 15322 N N . SER A 1 2 ? -2.105 16.240 -15.800 1.00 0.00 2 SER A N 14
ATOM 15323 C CA . SER A 1 2 ? -2.323 14.798 -15.797 1.00 0.00 2 SER A CA 14
ATOM 15324 C C . SER A 1 2 ? -3.316 14.397 -16.884 1.00 0.00 2 SER A C 14
ATOM 15325 O O . SER A 1 2 ? -4.370 15.014 -17.037 1.00 0.00 2 SER A O 14
ATOM 15333 N N . SER A 1 3 ? -2.970 13.359 -17.639 1.00 0.00 3 SER A N 14
ATOM 15334 C CA . SER A 1 3 ? -3.827 12.876 -18.715 1.00 0.00 3 SER A CA 14
ATOM 15335 C C . SER A 1 3 ? -5.091 12.231 -18.155 1.00 0.00 3 SER A C 14
ATOM 15336 O O . SER A 1 3 ? -5.100 11.047 -17.818 1.00 0.00 3 SER A O 14
ATOM 15344 N N . GLY A 1 4 ? -6.157 13.019 -18.057 1.00 0.00 4 GLY A N 14
ATOM 15345 C CA . GLY A 1 4 ? -7.412 12.508 -17.538 1.00 0.00 4 GLY A CA 14
ATOM 15346 C C . GLY A 1 4 ? -7.562 12.744 -16.048 1.00 0.00 4 GLY A C 14
ATOM 15347 O O . GLY A 1 4 ? -6.940 13.648 -15.490 1.00 0.00 4 GLY A O 14
ATOM 15351 N N . SER A 1 5 ? -8.390 11.930 -15.401 1.00 0.00 5 SER A N 14
ATOM 15352 C CA . SER A 1 5 ? -8.623 12.057 -13.968 1.00 0.00 5 SER A CA 14
ATOM 15353 C C . SER A 1 5 ? -8.738 13.525 -13.565 1.00 0.00 5 SER A C 14
ATOM 15354 O O . SER A 1 5 ? -8.181 13.947 -12.552 1.00 0.00 5 SER A O 14
ATOM 15362 N N . SER A 1 6 ? -9.466 14.296 -14.365 1.00 0.00 6 SER A N 14
ATOM 15363 C CA . SER A 1 6 ? -9.652 15.717 -14.096 1.00 0.00 6 SER A CA 14
ATOM 15364 C C . SER A 1 6 ? -10.864 15.946 -13.198 1.00 0.00 6 SER A C 14
ATOM 15365 O O . SER A 1 6 ? -11.896 15.293 -13.351 1.00 0.00 6 SER A O 14
ATOM 15373 N N . GLY A 1 7 ? -10.731 16.879 -12.260 1.00 0.00 7 GLY A N 14
ATOM 15374 C CA . GLY A 1 7 ? -11.821 17.178 -11.350 1.00 0.00 7 GLY A CA 14
ATOM 15375 C C . GLY A 1 7 ? -11.363 17.953 -10.131 1.00 0.00 7 GLY A C 14
ATOM 15376 O O . GLY A 1 7 ? -10.250 17.773 -9.636 1.00 0.00 7 GLY A O 14
ATOM 15380 N N . PRO A 1 8 ? -12.234 18.839 -9.627 1.00 0.00 8 PRO A N 14
ATOM 15381 C CA . PRO A 1 8 ? -11.935 19.663 -8.452 1.00 0.00 8 PRO A CA 14
ATOM 15382 C C . PRO A 1 8 ? -11.878 18.843 -7.168 1.00 0.00 8 PRO A C 14
ATOM 15383 O O . PRO A 1 8 ? -10.920 18.939 -6.400 1.00 0.00 8 PRO A O 14
ATOM 15394 N N . THR A 1 9 ? -12.909 18.035 -6.941 1.00 0.00 9 THR A N 14
ATOM 15395 C CA . THR A 1 9 ? -12.975 17.198 -5.749 1.00 0.00 9 THR A CA 14
ATOM 15396 C C . THR A 1 9 ? -12.525 15.774 -6.052 1.00 0.00 9 THR A C 14
ATOM 15397 O O . THR A 1 9 ? -13.279 14.979 -6.613 1.00 0.00 9 THR A O 14
ATOM 15408 N N . LYS A 1 10 ? -11.290 15.456 -5.677 1.00 0.00 10 LYS A N 14
ATOM 15409 C CA . LYS A 1 10 ? -10.739 14.126 -5.906 1.00 0.00 10 LYS A CA 14
ATOM 15410 C C . LYS A 1 10 ? -9.787 13.731 -4.781 1.00 0.00 10 LYS A C 14
ATOM 15411 O O . LYS A 1 10 ? -8.868 14.477 -4.441 1.00 0.00 10 LYS A O 14
ATOM 15430 N N . TYR A 1 11 ? -10.012 12.554 -4.208 1.00 0.00 11 TYR A N 14
ATOM 15431 C CA . TYR A 1 11 ? -9.175 12.060 -3.121 1.00 0.00 11 TYR A CA 14
ATOM 15432 C C . TYR A 1 11 ? -9.252 10.539 -3.023 1.00 0.00 11 TYR A C 14
ATOM 15433 O O . TYR A 1 11 ? -10.000 9.894 -3.757 1.00 0.00 11 TYR A O 14
ATOM 15451 N N . LYS A 1 12 ? -8.472 9.973 -2.108 1.00 0.00 12 LYS A N 14
ATOM 15452 C CA . LYS A 1 12 ? -8.450 8.528 -1.910 1.00 0.00 12 LYS A CA 14
ATOM 15453 C C . LYS A 1 12 ? -8.173 8.184 -0.449 1.00 0.00 12 LYS A C 14
ATOM 15454 O O . LYS A 1 12 ? -7.302 8.780 0.183 1.00 0.00 12 LYS A O 14
ATOM 15473 N N . GLU A 1 13 ? -8.919 7.219 0.078 1.00 0.00 13 GLU A N 14
ATOM 15474 C CA . GLU A 1 13 ? -8.753 6.796 1.464 1.00 0.00 13 GLU A CA 14
ATOM 15475 C C . GLU A 1 13 ? -8.752 5.274 1.572 1.00 0.00 13 GLU A C 14
ATOM 15476 O O . GLU A 1 13 ? -9.666 4.607 1.088 1.00 0.00 13 GLU A O 14
ATOM 15488 N N . ARG A 1 14 ? -7.719 4.733 2.209 1.00 0.00 14 ARG A N 14
ATOM 15489 C CA . ARG A 1 14 ? -7.598 3.290 2.380 1.00 0.00 14 ARG A CA 14
ATOM 15490 C C . ARG A 1 14 ? -8.289 2.834 3.662 1.00 0.00 14 ARG A C 14
ATOM 15491 O O . ARG A 1 14 ? -8.659 3.651 4.504 1.00 0.00 14 ARG A O 14
ATOM 15512 N N . ALA A 1 15 ? -8.462 1.523 3.801 1.00 0.00 15 ALA A N 14
ATOM 15513 C CA . ALA A 1 15 ? -9.107 0.959 4.979 1.00 0.00 15 ALA A CA 14
ATOM 15514 C C . ALA A 1 15 ? -8.175 0.994 6.186 1.00 0.00 15 ALA A C 14
ATOM 15515 O O . ALA A 1 15 ? -6.952 0.931 6.058 1.00 0.00 15 ALA A O 14
ATOM 15522 N N . PRO A 1 16 ? -8.763 1.098 7.386 1.00 0.00 16 PRO A N 14
ATOM 15523 C CA . PRO A 1 16 ? -8.003 1.145 8.639 1.00 0.00 16 PRO A CA 14
ATOM 15524 C C . PRO A 1 16 ? -7.346 -0.191 8.968 1.00 0.00 16 PRO A C 14
ATOM 15525 O O . PRO A 1 16 ? -6.439 -0.259 9.798 1.00 0.00 16 PRO A O 14
ATOM 15536 N N . GLU A 1 17 ? -7.809 -1.251 8.313 1.00 0.00 17 GLU A N 14
ATOM 15537 C CA . GLU A 1 17 ? -7.265 -2.585 8.537 1.00 0.00 17 GLU A CA 14
ATOM 15538 C C . GLU A 1 17 ? -6.118 -2.874 7.573 1.00 0.00 17 GLU A C 14
ATOM 15539 O O . GLU A 1 17 ? -5.137 -3.523 7.936 1.00 0.00 17 GLU A O 14
ATOM 15551 N N . GLN A 1 18 ? -6.250 -2.389 6.343 1.00 0.00 18 GLN A N 14
ATOM 15552 C CA . GLN A 1 18 ? -5.226 -2.596 5.326 1.00 0.00 18 GLN A CA 14
ATOM 15553 C C . GLN A 1 18 ? -3.969 -1.795 5.648 1.00 0.00 18 GLN A C 14
ATOM 15554 O O . GLN A 1 18 ? -2.868 -2.345 5.711 1.00 0.00 18 GLN A O 14
ATOM 15568 N N . LEU A 1 19 ? -4.139 -0.493 5.852 1.00 0.00 19 LEU A N 14
ATOM 15569 C CA . LEU A 1 19 ? -3.017 0.384 6.167 1.00 0.00 19 LEU A CA 14
ATOM 15570 C C . LEU A 1 19 ? -2.189 -0.182 7.316 1.00 0.00 19 LEU A C 14
ATOM 15571 O O . LEU A 1 19 ? -0.964 -0.266 7.229 1.00 0.00 19 LEU A O 14
ATOM 15587 N N . ARG A 1 20 ? -2.866 -0.571 8.391 1.00 0.00 20 ARG A N 14
ATOM 15588 C CA . ARG A 1 20 ? -2.193 -1.131 9.557 1.00 0.00 20 ARG A CA 14
ATOM 15589 C C . ARG A 1 20 ? -1.064 -2.067 9.136 1.00 0.00 20 ARG A C 14
ATOM 15590 O O . ARG A 1 20 ? 0.028 -2.032 9.702 1.00 0.00 20 ARG A O 14
ATOM 15611 N N . ALA A 1 21 ? -1.336 -2.903 8.139 1.00 0.00 21 ALA A N 14
ATOM 15612 C CA . ALA A 1 21 ? -0.344 -3.847 7.641 1.00 0.00 21 ALA A CA 14
ATOM 15613 C C . ALA A 1 21 ? 0.679 -3.149 6.750 1.00 0.00 21 ALA A C 14
ATOM 15614 O O . ALA A 1 21 ? 1.881 -3.395 6.858 1.00 0.00 21 ALA A O 14
ATOM 15621 N N . LEU A 1 22 ? 0.194 -2.280 5.871 1.00 0.00 22 LEU A N 14
ATOM 15622 C CA . LEU A 1 22 ? 1.067 -1.547 4.960 1.00 0.00 22 LEU A CA 14
ATOM 15623 C C . LEU A 1 22 ? 1.975 -0.591 5.727 1.00 0.00 22 LEU A C 14
ATOM 15624 O O . LEU A 1 22 ? 3.194 -0.757 5.742 1.00 0.00 22 LEU A O 14
ATOM 15640 N N . GLU A 1 23 ? 1.371 0.408 6.363 1.00 0.00 23 GLU A N 14
ATOM 15641 C CA . GLU A 1 23 ? 2.127 1.389 7.134 1.00 0.00 23 GLU A CA 14
ATOM 15642 C C . GLU A 1 23 ? 3.272 0.722 7.891 1.00 0.00 23 GLU A C 14
ATOM 15643 O O . GLU A 1 23 ? 4.421 1.153 7.804 1.00 0.00 23 GLU A O 14
ATOM 15655 N N . SER A 1 24 ? 2.948 -0.332 8.633 1.00 0.00 24 SER A N 14
ATOM 15656 C CA . SER A 1 24 ? 3.947 -1.056 9.409 1.00 0.00 24 SER A CA 14
ATOM 15657 C C . SER A 1 24 ? 5.091 -1.527 8.517 1.00 0.00 24 SER A C 14
ATOM 15658 O O . SER A 1 24 ? 6.262 -1.423 8.883 1.00 0.00 24 SER A O 14
ATOM 15666 N N . SER A 1 25 ? 4.743 -2.046 7.344 1.00 0.00 25 SER A N 14
ATOM 15667 C CA . SER A 1 25 ? 5.740 -2.538 6.399 1.00 0.00 25 SER A CA 14
ATOM 15668 C C . SER A 1 25 ? 6.557 -1.385 5.823 1.00 0.00 25 SER A C 14
ATOM 15669 O O . SER A 1 25 ? 7.769 -1.499 5.639 1.00 0.00 25 SER A O 14
ATOM 15677 N N . PHE A 1 26 ? 5.884 -0.275 5.540 1.00 0.00 26 PHE A N 14
ATOM 15678 C CA . PHE A 1 26 ? 6.545 0.900 4.984 1.00 0.00 26 PHE A CA 14
ATOM 15679 C C . PHE A 1 26 ? 7.759 1.289 5.823 1.00 0.00 26 PHE A C 14
ATOM 15680 O O . PHE A 1 26 ? 8.839 1.545 5.291 1.00 0.00 26 PHE A O 14
ATOM 15697 N N . ALA A 1 27 ? 7.572 1.332 7.138 1.00 0.00 27 ALA A N 14
ATOM 15698 C CA . ALA A 1 27 ? 8.650 1.688 8.051 1.00 0.00 27 ALA A CA 14
ATOM 15699 C C . ALA A 1 27 ? 9.938 0.953 7.695 1.00 0.00 27 ALA A C 14
ATOM 15700 O O . ALA A 1 27 ? 10.984 1.572 7.505 1.00 0.00 27 ALA A O 14
ATOM 15707 N N . GLN A 1 28 ? 9.852 -0.371 7.606 1.00 0.00 28 GLN A N 14
ATOM 15708 C CA . GLN A 1 28 ? 11.012 -1.190 7.273 1.00 0.00 28 GLN A CA 14
ATOM 15709 C C . GLN A 1 28 ? 11.589 -0.792 5.919 1.00 0.00 28 GLN A C 14
ATOM 15710 O O . GLN A 1 28 ? 12.771 -0.471 5.807 1.00 0.00 28 GLN A O 14
ATOM 15724 N N . ASN A 1 29 ? 10.746 -0.816 4.892 1.00 0.00 29 ASN A N 14
ATOM 15725 C CA . ASN A 1 29 ? 11.173 -0.459 3.544 1.00 0.00 29 ASN A CA 14
ATOM 15726 C C . ASN A 1 29 ? 10.013 0.124 2.743 1.00 0.00 29 ASN A C 14
ATOM 15727 O O . ASN A 1 29 ? 8.867 -0.314 2.853 1.00 0.00 29 ASN A O 14
ATOM 15738 N N . PRO A 1 30 ? 10.315 1.136 1.916 1.00 0.00 30 PRO A N 14
ATOM 15739 C CA . PRO A 1 30 ? 9.311 1.801 1.078 1.00 0.00 30 PRO A CA 14
ATOM 15740 C C . PRO A 1 30 ? 8.808 0.903 -0.046 1.00 0.00 30 PRO A C 14
ATOM 15741 O O . PRO A 1 30 ? 7.601 0.761 -0.249 1.00 0.00 30 PRO A O 14
ATOM 15752 N N . LEU A 1 31 ? 9.739 0.297 -0.775 1.00 0.00 31 LEU A N 14
ATOM 15753 C CA . LEU A 1 31 ? 9.390 -0.589 -1.880 1.00 0.00 31 LEU A CA 14
ATOM 15754 C C . LEU A 1 31 ? 9.771 -2.031 -1.563 1.00 0.00 31 LEU A C 14
ATOM 15755 O O . LEU A 1 31 ? 10.832 -2.519 -1.952 1.00 0.00 31 LEU A O 14
ATOM 15771 N N . PRO A 1 32 ? 8.884 -2.733 -0.841 1.00 0.00 32 PRO A N 14
ATOM 15772 C CA . PRO A 1 32 ? 9.104 -4.131 -0.458 1.00 0.00 32 PRO A CA 14
ATOM 15773 C C . PRO A 1 32 ? 9.030 -5.077 -1.651 1.00 0.00 32 PRO A C 14
ATOM 15774 O O . PRO A 1 32 ? 8.322 -4.812 -2.624 1.00 0.00 32 PRO A O 14
ATOM 15785 N N . LEU A 1 33 ? 9.763 -6.182 -1.571 1.00 0.00 33 LEU A N 14
ATOM 15786 C CA . LEU A 1 33 ? 9.780 -7.169 -2.645 1.00 0.00 33 LEU A CA 14
ATOM 15787 C C . LEU A 1 33 ? 8.528 -8.040 -2.603 1.00 0.00 33 LEU A C 14
ATOM 15788 O O . LEU A 1 33 ? 7.642 -7.832 -1.774 1.00 0.00 33 LEU A O 14
ATOM 15804 N N . ASP A 1 34 ? 8.463 -9.017 -3.501 1.00 0.00 34 ASP A N 14
ATOM 15805 C CA . ASP A 1 34 ? 7.322 -9.922 -3.565 1.00 0.00 34 ASP A CA 14
ATOM 15806 C C . ASP A 1 34 ? 7.109 -10.624 -2.228 1.00 0.00 34 ASP A C 14
ATOM 15807 O O . ASP A 1 34 ? 6.002 -10.635 -1.691 1.00 0.00 34 ASP A O 14
ATOM 15816 N N . GLU A 1 35 ? 8.178 -11.210 -1.696 1.00 0.00 35 GLU A N 14
ATOM 15817 C CA . GLU A 1 35 ? 8.106 -11.915 -0.422 1.00 0.00 35 GLU A CA 14
ATOM 15818 C C . GLU A 1 35 ? 7.356 -11.088 0.618 1.00 0.00 35 GLU A C 14
ATOM 15819 O O . GLU A 1 35 ? 6.262 -11.455 1.046 1.00 0.00 35 GLU A O 14
ATOM 15831 N N . GLU A 1 36 ? 7.953 -9.970 1.019 1.00 0.00 36 GLU A N 14
ATOM 15832 C CA . GLU A 1 36 ? 7.341 -9.091 2.008 1.00 0.00 36 GLU A CA 14
ATOM 15833 C C . GLU A 1 36 ? 5.925 -8.704 1.592 1.00 0.00 36 GLU A C 14
ATOM 15834 O O . GLU A 1 36 ? 5.056 -8.481 2.436 1.00 0.00 36 GLU A O 14
ATOM 15846 N N . LEU A 1 37 ? 5.699 -8.627 0.285 1.00 0.00 37 LEU A N 14
ATOM 15847 C CA . LEU A 1 37 ? 4.389 -8.267 -0.245 1.00 0.00 37 LEU A CA 14
ATOM 15848 C C . LEU A 1 37 ? 3.401 -9.419 -0.084 1.00 0.00 37 LEU A C 14
ATOM 15849 O O . LEU A 1 37 ? 2.203 -9.201 0.096 1.00 0.00 37 LEU A O 14
ATOM 15865 N N . ASP A 1 38 ? 3.913 -10.643 -0.148 1.00 0.00 38 ASP A N 14
ATOM 15866 C CA . ASP A 1 38 ? 3.076 -11.829 -0.006 1.00 0.00 38 ASP A CA 14
ATOM 15867 C C . ASP A 1 38 ? 2.392 -11.852 1.357 1.00 0.00 38 ASP A C 14
ATOM 15868 O O . ASP A 1 38 ? 1.251 -12.297 1.483 1.00 0.00 38 ASP A O 14
ATOM 15877 N N . ARG A 1 39 ? 3.097 -11.370 2.376 1.00 0.00 39 ARG A N 14
ATOM 15878 C CA . ARG A 1 39 ? 2.559 -11.337 3.730 1.00 0.00 39 ARG A CA 14
ATOM 15879 C C . ARG A 1 39 ? 1.411 -10.337 3.834 1.00 0.00 39 ARG A C 14
ATOM 15880 O O . ARG A 1 39 ? 0.285 -10.702 4.175 1.00 0.00 39 ARG A O 14
ATOM 15901 N N . LEU A 1 40 ? 1.704 -9.076 3.540 1.00 0.00 40 LEU A N 14
ATOM 15902 C CA . LEU A 1 40 ? 0.696 -8.022 3.602 1.00 0.00 40 LEU A CA 14
ATOM 15903 C C . LEU A 1 40 ? -0.565 -8.430 2.847 1.00 0.00 40 LEU A C 14
ATOM 15904 O O . LEU A 1 40 ? -1.677 -8.287 3.354 1.00 0.00 40 LEU A O 14
ATOM 15920 N N . ARG A 1 41 ? -0.383 -8.941 1.633 1.00 0.00 41 ARG A N 14
ATOM 15921 C CA . ARG A 1 41 ? -1.506 -9.371 0.809 1.00 0.00 41 ARG A CA 14
ATOM 15922 C C . ARG A 1 41 ? -2.587 -10.027 1.663 1.00 0.00 41 ARG A C 14
ATOM 15923 O O . ARG A 1 41 ? -3.771 -9.973 1.331 1.00 0.00 41 ARG A O 14
ATOM 15944 N N . SER A 1 42 ? -2.171 -10.646 2.763 1.00 0.00 42 SER A N 14
ATOM 15945 C CA . SER A 1 42 ? -3.103 -11.316 3.662 1.00 0.00 42 SER A CA 14
ATOM 15946 C C . SER A 1 42 ? -3.953 -10.300 4.419 1.00 0.00 42 SER A C 14
ATOM 15947 O O . SER A 1 42 ? -5.182 -10.358 4.386 1.00 0.00 42 SER A O 14
ATOM 15955 N N . GLU A 1 43 ? -3.289 -9.371 5.099 1.00 0.00 43 GLU A N 14
ATOM 15956 C CA . GLU A 1 43 ? -3.983 -8.343 5.865 1.00 0.00 43 GLU A CA 14
ATOM 15957 C C . GLU A 1 43 ? -4.679 -7.351 4.938 1.00 0.00 43 GLU A C 14
ATOM 15958 O O . GLU A 1 43 ? -5.856 -7.037 5.115 1.00 0.00 43 GLU A O 14
ATOM 15970 N N . THR A 1 44 ? -3.941 -6.858 3.947 1.00 0.00 44 THR A N 14
ATOM 15971 C CA . THR A 1 44 ? -4.484 -5.900 2.993 1.00 0.00 44 THR A CA 14
ATOM 15972 C C . THR A 1 44 ? -5.493 -6.563 2.062 1.00 0.00 44 THR A C 14
ATOM 15973 O O . THR A 1 44 ? -6.377 -5.903 1.517 1.00 0.00 44 THR A O 14
ATOM 15984 N N . LYS A 1 45 ? -5.356 -7.873 1.885 1.00 0.00 45 LYS A N 14
ATOM 15985 C CA . LYS A 1 45 ? -6.257 -8.627 1.022 1.00 0.00 45 LYS A CA 14
ATOM 15986 C C . LYS A 1 45 ? -6.225 -8.085 -0.403 1.00 0.00 45 LYS A C 14
ATOM 15987 O O . LYS A 1 45 ? -7.228 -8.126 -1.115 1.00 0.00 45 LYS A O 14
ATOM 16006 N N . MET A 1 46 ? -5.067 -7.579 -0.814 1.00 0.00 46 MET A N 14
ATOM 16007 C CA . MET A 1 46 ? -4.905 -7.031 -2.155 1.00 0.00 46 MET A CA 14
ATOM 16008 C C . MET A 1 46 ? -3.856 -7.814 -2.939 1.00 0.00 46 MET A C 14
ATOM 16009 O O . MET A 1 46 ? -3.330 -8.819 -2.460 1.00 0.00 46 MET A O 14
ATOM 16023 N N . THR A 1 47 ? -3.554 -7.346 -4.146 1.00 0.00 47 THR A N 14
ATOM 16024 C CA . THR A 1 47 ? -2.569 -8.003 -4.996 1.00 0.00 47 THR A CA 14
ATOM 16025 C C . THR A 1 47 ? -1.271 -7.206 -5.050 1.00 0.00 47 THR A C 14
ATOM 16026 O O . THR A 1 47 ? -1.255 -6.007 -4.768 1.00 0.00 47 THR A O 14
ATOM 16037 N N . ARG A 1 48 ? -0.184 -7.878 -5.414 1.00 0.00 48 ARG A N 14
ATOM 16038 C CA . ARG A 1 48 ? 1.120 -7.232 -5.504 1.00 0.00 48 ARG A CA 14
ATOM 16039 C C . ARG A 1 48 ? 1.010 -5.882 -6.208 1.00 0.00 48 ARG A C 14
ATOM 16040 O O . ARG A 1 48 ? 1.544 -4.879 -5.735 1.00 0.00 48 ARG A O 14
ATOM 16061 N N . ARG A 1 49 ? 0.316 -5.867 -7.341 1.00 0.00 49 ARG A N 14
ATOM 16062 C CA . ARG A 1 49 ? 0.138 -4.642 -8.112 1.00 0.00 49 ARG A CA 14
ATOM 16063 C C . ARG A 1 49 ? -0.569 -3.575 -7.281 1.00 0.00 49 ARG A C 14
ATOM 16064 O O . ARG A 1 49 ? -0.100 -2.442 -7.181 1.00 0.00 49 ARG A O 14
ATOM 16085 N N . GLU A 1 50 ? -1.699 -3.946 -6.688 1.00 0.00 50 GLU A N 14
ATOM 16086 C CA . GLU A 1 50 ? -2.471 -3.020 -5.868 1.00 0.00 50 GLU A CA 14
ATOM 16087 C C . GLU A 1 50 ? -1.598 -2.401 -4.780 1.00 0.00 50 GLU A C 14
ATOM 16088 O O . GLU A 1 50 ? -1.552 -1.180 -4.626 1.00 0.00 50 GLU A O 14
ATOM 16100 N N . ILE A 1 51 ? -0.908 -3.251 -4.027 1.00 0.00 51 ILE A N 14
ATOM 16101 C CA . ILE A 1 51 ? -0.037 -2.788 -2.954 1.00 0.00 51 ILE A CA 14
ATOM 16102 C C . ILE A 1 51 ? 1.106 -1.940 -3.501 1.00 0.00 51 ILE A C 14
ATOM 16103 O O . ILE A 1 51 ? 1.263 -0.777 -3.129 1.00 0.00 51 ILE A O 14
ATOM 16119 N N . ASP A 1 52 ? 1.900 -2.529 -4.389 1.00 0.00 52 ASP A N 14
ATOM 16120 C CA . ASP A 1 52 ? 3.028 -1.827 -4.990 1.00 0.00 52 ASP A CA 14
ATOM 16121 C C . ASP A 1 52 ? 2.659 -0.383 -5.313 1.00 0.00 52 ASP A C 14
ATOM 16122 O O . ASP A 1 52 ? 3.415 0.543 -5.018 1.00 0.00 52 ASP A O 14
ATOM 16131 N N . SER A 1 53 ? 1.492 -0.197 -5.922 1.00 0.00 53 SER A N 14
ATOM 16132 C CA . SER A 1 53 ? 1.024 1.134 -6.290 1.00 0.00 53 SER A CA 14
ATOM 16133 C C . SER A 1 53 ? 0.945 2.040 -5.065 1.00 0.00 53 SER A C 14
ATOM 16134 O O . SER A 1 53 ? 1.475 3.151 -5.066 1.00 0.00 53 SER A O 14
ATOM 16142 N N . TRP A 1 54 ? 0.281 1.556 -4.021 1.00 0.00 54 TRP A N 14
ATOM 16143 C CA . TRP A 1 54 ? 0.132 2.322 -2.789 1.00 0.00 54 TRP A CA 14
ATOM 16144 C C . TRP A 1 54 ? 1.461 2.938 -2.367 1.00 0.00 54 TRP A C 14
ATOM 16145 O O . TRP A 1 54 ? 1.546 4.138 -2.106 1.00 0.00 54 TRP A O 14
ATOM 16166 N N . PHE A 1 55 ? 2.499 2.109 -2.301 1.00 0.00 55 PHE A N 14
ATOM 16167 C CA . PHE A 1 55 ? 3.824 2.574 -1.909 1.00 0.00 55 PHE A CA 14
ATOM 16168 C C . PHE A 1 55 ? 4.344 3.622 -2.889 1.00 0.00 55 PHE A C 14
ATOM 16169 O O . PHE A 1 55 ? 4.688 4.737 -2.496 1.00 0.00 55 PHE A O 14
ATOM 16186 N N . SER A 1 56 ? 4.400 3.255 -4.165 1.00 0.00 56 SER A N 14
ATOM 16187 C CA . SER A 1 56 ? 4.882 4.161 -5.201 1.00 0.00 56 SER A CA 14
ATOM 16188 C C . SER A 1 56 ? 4.104 5.473 -5.180 1.00 0.00 56 SER A C 14
ATOM 16189 O O . SER A 1 56 ? 4.604 6.510 -5.614 1.00 0.00 56 SER A O 14
ATOM 16197 N N . GLU A 1 57 ? 2.877 5.418 -4.671 1.00 0.00 57 GLU A N 14
ATOM 16198 C CA . GLU A 1 57 ? 2.029 6.602 -4.595 1.00 0.00 57 GLU A CA 14
ATOM 16199 C C . GLU A 1 57 ? 2.063 7.206 -3.194 1.00 0.00 57 GLU A C 14
ATOM 16200 O O . GLU A 1 57 ? 1.722 8.373 -3.001 1.00 0.00 57 GLU A O 14
ATOM 16212 N N . ARG A 1 58 ? 2.476 6.402 -2.219 1.00 0.00 58 ARG A N 14
ATOM 16213 C CA . ARG A 1 58 ? 2.553 6.856 -0.836 1.00 0.00 58 ARG A CA 14
ATOM 16214 C C . ARG A 1 58 ? 3.924 7.457 -0.536 1.00 0.00 58 ARG A C 14
ATOM 16215 O O . ARG A 1 58 ? 4.039 8.646 -0.238 1.00 0.00 58 ARG A O 14
ATOM 16236 N N . ARG A 1 59 ? 4.959 6.627 -0.618 1.00 0.00 59 ARG A N 14
ATOM 16237 C CA . ARG A 1 59 ? 6.320 7.076 -0.355 1.00 0.00 59 ARG A CA 14
ATOM 16238 C C . ARG A 1 59 ? 6.609 8.389 -1.077 1.00 0.00 59 ARG A C 14
ATOM 16239 O O . ARG A 1 59 ? 7.430 9.190 -0.629 1.00 0.00 59 ARG A O 14
ATOM 16260 N N . LYS A 1 60 ? 5.930 8.603 -2.199 1.00 0.00 60 LYS A N 14
ATOM 16261 C CA . LYS A 1 60 ? 6.112 9.818 -2.984 1.00 0.00 60 LYS A CA 14
ATOM 16262 C C . LYS A 1 60 ? 5.389 10.996 -2.339 1.00 0.00 60 LYS A C 14
ATOM 16263 O O . LYS A 1 60 ? 5.837 12.139 -2.433 1.00 0.00 60 LYS A O 14
ATOM 16282 N N . LYS A 1 61 ? 4.270 10.711 -1.683 1.00 0.00 61 LYS A N 14
ATOM 16283 C CA . LYS A 1 61 ? 3.486 11.746 -1.019 1.00 0.00 61 LYS A CA 14
ATOM 16284 C C . LYS A 1 61 ? 4.273 12.372 0.129 1.00 0.00 61 LYS A C 14
ATOM 16285 O O . LYS A 1 61 ? 4.170 13.572 0.383 1.00 0.00 61 LYS A O 14
ATOM 16304 N N . VAL A 1 62 ? 5.059 11.551 0.818 1.00 0.00 62 VAL A N 14
ATOM 16305 C CA . VAL A 1 62 ? 5.865 12.025 1.937 1.00 0.00 62 VAL A CA 14
ATOM 16306 C C . VAL A 1 62 ? 6.821 13.128 1.497 1.00 0.00 62 VAL A C 14
ATOM 16307 O O . VAL A 1 62 ? 7.086 14.068 2.245 1.00 0.00 62 VAL A O 14
ATOM 16320 N N . ASN A 1 63 ? 7.336 13.006 0.278 1.00 0.00 63 ASN A N 14
ATOM 16321 C CA . ASN A 1 63 ? 8.264 13.993 -0.263 1.00 0.00 63 ASN A CA 14
ATOM 16322 C C . ASN A 1 63 ? 7.557 15.319 -0.522 1.00 0.00 63 ASN A C 14
ATOM 16323 O O . ASN A 1 63 ? 8.126 16.390 -0.309 1.00 0.00 63 ASN A O 14
ATOM 16334 N N . ALA A 1 64 ? 6.313 15.240 -0.982 1.00 0.00 64 ALA A N 14
ATOM 16335 C CA . ALA A 1 64 ? 5.526 16.434 -1.268 1.00 0.00 64 ALA A CA 14
ATOM 16336 C C . ALA A 1 64 ? 4.697 16.848 -0.057 1.00 0.00 64 ALA A C 14
ATOM 16337 O O . ALA A 1 64 ? 3.554 17.282 -0.196 1.00 0.00 64 ALA A O 14
ATOM 16344 N N . GLU A 1 65 ? 5.281 16.710 1.129 1.00 0.00 65 GLU A N 14
ATOM 16345 C CA . GLU A 1 65 ? 4.594 17.069 2.364 1.00 0.00 65 GLU A CA 14
ATOM 16346 C C . GLU A 1 65 ? 4.779 18.550 2.679 1.00 0.00 65 GLU A C 14
ATOM 16347 O O . GLU A 1 65 ? 5.822 19.132 2.381 1.00 0.00 65 GLU A O 14
ATOM 16359 N N . GLU A 1 66 ? 3.760 19.153 3.284 1.00 0.00 66 GLU A N 14
ATOM 16360 C CA . GLU A 1 66 ? 3.811 20.567 3.638 1.00 0.00 66 GLU A CA 14
ATOM 16361 C C . GLU A 1 66 ? 4.006 21.432 2.396 1.00 0.00 66 GLU A C 14
ATOM 16362 O O . GLU A 1 66 ? 4.860 22.320 2.371 1.00 0.00 66 GLU A O 14
ATOM 16374 N N . THR A 1 67 ? 3.209 21.167 1.366 1.00 0.00 67 THR A N 14
ATOM 16375 C CA . THR A 1 67 ? 3.295 21.919 0.120 1.00 0.00 67 THR A CA 14
ATOM 16376 C C . THR A 1 67 ? 2.033 22.741 -0.113 1.00 0.00 67 THR A C 14
ATOM 16377 O O . THR A 1 67 ? 0.950 22.193 -0.319 1.00 0.00 67 THR A O 14
ATOM 16388 N N . LYS A 1 68 ? 2.179 24.062 -0.081 1.00 0.00 68 LYS A N 14
ATOM 16389 C CA . LYS A 1 68 ? 1.051 24.962 -0.290 1.00 0.00 68 LYS A CA 14
ATOM 16390 C C . LYS A 1 68 ? 0.299 24.603 -1.568 1.00 0.00 68 LYS A C 14
ATOM 16391 O O . LYS A 1 68 ? 0.895 24.490 -2.640 1.00 0.00 68 LYS A O 14
ATOM 16410 N N . LYS A 1 69 ? -1.012 24.428 -1.448 1.00 0.00 69 LYS A N 14
ATOM 16411 C CA . LYS A 1 69 ? -1.847 24.085 -2.594 1.00 0.00 69 LYS A CA 14
ATOM 16412 C C . LYS A 1 69 ? -3.068 24.995 -2.669 1.00 0.00 69 LYS A C 14
ATOM 16413 O O . LYS A 1 69 ? -3.365 25.730 -1.727 1.00 0.00 69 LYS A O 14
ATOM 16432 N N . SER A 1 70 ? -3.773 24.940 -3.794 1.00 0.00 70 SER A N 14
ATOM 16433 C CA . SER A 1 70 ? -4.962 25.762 -3.993 1.00 0.00 70 SER A CA 14
ATOM 16434 C C . SER A 1 70 ? -6.160 25.171 -3.256 1.00 0.00 70 SER A C 14
ATOM 16435 O O . SER A 1 70 ? -6.674 24.117 -3.628 1.00 0.00 70 SER A O 14
ATOM 16443 N N . GLY A 1 71 ? -6.600 25.860 -2.207 1.00 0.00 71 GLY A N 14
ATOM 16444 C CA . GLY A 1 71 ? -7.734 25.389 -1.433 1.00 0.00 71 GLY A CA 14
ATOM 16445 C C . GLY A 1 71 ? -7.315 24.696 -0.152 1.00 0.00 71 GLY A C 14
ATOM 16446 O O . GLY A 1 71 ? -7.447 23.481 -0.006 1.00 0.00 71 GLY A O 14
ATOM 16450 N N . PRO A 1 72 ? -6.793 25.478 0.805 1.00 0.00 72 PRO A N 14
ATOM 16451 C CA . PRO A 1 72 ? -6.341 24.954 2.097 1.00 0.00 72 PRO A CA 14
ATOM 16452 C C . PRO A 1 72 ? -7.500 24.490 2.972 1.00 0.00 72 PRO A C 14
ATOM 16453 O O . PRO A 1 72 ? -8.154 25.297 3.632 1.00 0.00 72 PRO A O 14
ATOM 16464 N N . SER A 1 73 ? -7.749 23.184 2.972 1.00 0.00 73 SER A N 14
ATOM 16465 C CA . SER A 1 73 ? -8.832 22.612 3.763 1.00 0.00 73 SER A CA 14
ATOM 16466 C C . SER A 1 73 ? -10.156 23.306 3.454 1.00 0.00 73 SER A C 14
ATOM 16467 O O . SER A 1 73 ? -10.953 23.574 4.353 1.00 0.00 73 SER A O 14
ATOM 16475 N N . SER A 1 74 ? -10.381 23.594 2.177 1.00 0.00 74 SER A N 14
ATOM 16476 C CA . SER A 1 74 ? -11.606 24.259 1.748 1.00 0.00 74 SER A CA 14
ATOM 16477 C C . SER A 1 74 ? -12.771 23.275 1.698 1.00 0.00 74 SER A C 14
ATOM 16478 O O . SER A 1 74 ? -13.854 23.553 2.210 1.00 0.00 74 SER A O 14
ATOM 16486 N N . GLY A 1 75 ? -12.538 22.123 1.077 1.00 0.00 75 GLY A N 14
ATOM 16487 C CA . GLY A 1 75 ? -13.576 21.114 0.971 1.00 0.00 75 GLY A CA 14
ATOM 16488 C C . GLY A 1 75 ? -13.556 20.401 -0.366 1.00 0.00 75 GLY A C 14
ATOM 16489 O O . GLY A 1 75 ? -12.566 20.461 -1.095 1.00 0.00 75 GLY A O 14
ATOM 16493 N N . GLY A 1 1 ? -1.116 32.367 -7.715 1.00 0.00 1 GLY A N 15
ATOM 16494 C CA . GLY A 1 1 ? -1.966 31.262 -7.312 1.00 0.00 1 GLY A CA 15
ATOM 16495 C C . GLY A 1 1 ? -3.055 31.690 -6.348 1.00 0.00 1 GLY A C 15
ATOM 16496 O O . GLY A 1 1 ? -3.561 32.809 -6.430 1.00 0.00 1 GLY A O 15
ATOM 16500 N N . SER A 1 2 ? -3.416 30.798 -5.432 1.00 0.00 2 SER A N 15
ATOM 16501 C CA . SER A 1 2 ? -4.456 31.087 -4.451 1.00 0.00 2 SER A CA 15
ATOM 16502 C C . SER A 1 2 ? -5.820 31.207 -5.124 1.00 0.00 2 SER A C 15
ATOM 16503 O O . SER A 1 2 ? -6.615 32.085 -4.788 1.00 0.00 2 SER A O 15
ATOM 16511 N N . SER A 1 3 ? -6.083 30.319 -6.077 1.00 0.00 3 SER A N 15
ATOM 16512 C CA . SER A 1 3 ? -7.348 30.327 -6.801 1.00 0.00 3 SER A CA 15
ATOM 16513 C C . SER A 1 3 ? -8.038 28.969 -6.704 1.00 0.00 3 SER A C 15
ATOM 16514 O O . SER A 1 3 ? -9.196 28.819 -7.091 1.00 0.00 3 SER A O 15
ATOM 16522 N N . GLY A 1 4 ? -7.316 27.981 -6.185 1.00 0.00 4 GLY A N 15
ATOM 16523 C CA . GLY A 1 4 ? -7.873 26.648 -6.046 1.00 0.00 4 GLY A CA 15
ATOM 16524 C C . GLY A 1 4 ? -6.956 25.576 -6.601 1.00 0.00 4 GLY A C 15
ATOM 16525 O O . GLY A 1 4 ? -6.594 25.607 -7.778 1.00 0.00 4 GLY A O 15
ATOM 16529 N N . SER A 1 5 ? -6.578 24.625 -5.753 1.00 0.00 5 SER A N 15
ATOM 16530 C CA . SER A 1 5 ? -5.693 23.541 -6.164 1.00 0.00 5 SER A CA 15
ATOM 16531 C C . SER A 1 5 ? -6.212 22.867 -7.430 1.00 0.00 5 SER A C 15
ATOM 16532 O O . SER A 1 5 ? -7.420 22.725 -7.621 1.00 0.00 5 SER A O 15
ATOM 16540 N N . SER A 1 6 ? -5.290 22.454 -8.293 1.00 0.00 6 SER A N 15
ATOM 16541 C CA . SER A 1 6 ? -5.653 21.797 -9.544 1.00 0.00 6 SER A CA 15
ATOM 16542 C C . SER A 1 6 ? -4.726 20.619 -9.828 1.00 0.00 6 SER A C 15
ATOM 16543 O O . SER A 1 6 ? -3.505 20.768 -9.857 1.00 0.00 6 SER A O 15
ATOM 16551 N N . GLY A 1 7 ? -5.317 19.447 -10.037 1.00 0.00 7 GLY A N 15
ATOM 16552 C CA . GLY A 1 7 ? -4.530 18.259 -10.316 1.00 0.00 7 GLY A CA 15
ATOM 16553 C C . GLY A 1 7 ? -5.385 17.013 -10.435 1.00 0.00 7 GLY A C 15
ATOM 16554 O O . GLY A 1 7 ? -6.613 17.069 -10.383 1.00 0.00 7 GLY A O 15
ATOM 16558 N N . PRO A 1 8 ? -4.729 15.855 -10.601 1.00 0.00 8 PRO A N 15
ATOM 16559 C CA . PRO A 1 8 ? -5.417 14.567 -10.733 1.00 0.00 8 PRO A CA 15
ATOM 16560 C C . PRO A 1 8 ? -6.070 14.123 -9.429 1.00 0.00 8 PRO A C 15
ATOM 16561 O O . PRO A 1 8 ? -5.628 14.496 -8.341 1.00 0.00 8 PRO A O 15
ATOM 16572 N N . THR A 1 9 ? -7.126 13.323 -9.543 1.00 0.00 9 THR A N 15
ATOM 16573 C CA . THR A 1 9 ? -7.841 12.829 -8.374 1.00 0.00 9 THR A CA 15
ATOM 16574 C C . THR A 1 9 ? -7.476 11.379 -8.078 1.00 0.00 9 THR A C 15
ATOM 16575 O O . THR A 1 9 ? -7.265 10.582 -8.992 1.00 0.00 9 THR A O 15
ATOM 16586 N N . LYS A 1 10 ? -7.402 11.042 -6.795 1.00 0.00 10 LYS A N 15
ATOM 16587 C CA . LYS A 1 10 ? -7.064 9.686 -6.377 1.00 0.00 10 LYS A CA 15
ATOM 16588 C C . LYS A 1 10 ? -8.309 8.930 -5.924 1.00 0.00 10 LYS A C 15
ATOM 16589 O O . LYS A 1 10 ? -9.396 9.501 -5.835 1.00 0.00 10 LYS A O 15
ATOM 16608 N N . TYR A 1 11 ? -8.142 7.644 -5.637 1.00 0.00 11 TYR A N 15
ATOM 16609 C CA . TYR A 1 11 ? -9.253 6.810 -5.194 1.00 0.00 11 TYR A CA 15
ATOM 16610 C C . TYR A 1 11 ? -9.509 6.992 -3.701 1.00 0.00 11 TYR A C 15
ATOM 16611 O O . TYR A 1 11 ? -8.612 7.367 -2.946 1.00 0.00 11 TYR A O 15
ATOM 16629 N N . LYS A 1 12 ? -10.741 6.724 -3.282 1.00 0.00 12 LYS A N 15
ATOM 16630 C CA . LYS A 1 12 ? -11.118 6.856 -1.880 1.00 0.00 12 LYS A CA 15
ATOM 16631 C C . LYS A 1 12 ? -10.000 6.364 -0.966 1.00 0.00 12 LYS A C 15
ATOM 16632 O O . LYS A 1 12 ? -9.167 5.554 -1.372 1.00 0.00 12 LYS A O 15
ATOM 16651 N N . GLU A 1 13 ? -9.988 6.860 0.267 1.00 0.00 13 GLU A N 15
ATOM 16652 C CA . GLU A 1 13 ? -8.971 6.470 1.237 1.00 0.00 13 GLU A CA 15
ATOM 16653 C C . GLU A 1 13 ? -8.993 4.962 1.471 1.00 0.00 13 GLU A C 15
ATOM 16654 O O . GLU A 1 13 ? -9.912 4.269 1.035 1.00 0.00 13 GLU A O 15
ATOM 16666 N N . ARG A 1 14 ? -7.973 4.461 2.160 1.00 0.00 14 ARG A N 15
ATOM 16667 C CA . ARG A 1 14 ? -7.873 3.036 2.451 1.00 0.00 14 ARG A CA 15
ATOM 16668 C C . ARG A 1 14 ? -8.539 2.705 3.783 1.00 0.00 14 ARG A C 15
ATOM 16669 O O . ARG A 1 14 ? -8.921 3.600 4.537 1.00 0.00 14 ARG A O 15
ATOM 16690 N N . ALA A 1 15 ? -8.676 1.414 4.066 1.00 0.00 15 ALA A N 15
ATOM 16691 C CA . ALA A 1 15 ? -9.295 0.964 5.307 1.00 0.00 15 ALA A CA 15
ATOM 16692 C C . ALA A 1 15 ? -8.291 0.970 6.454 1.00 0.00 15 ALA A C 15
ATOM 16693 O O . ALA A 1 15 ? -7.077 0.922 6.249 1.00 0.00 15 ALA A O 15
ATOM 16700 N N . PRO A 1 16 ? -8.805 1.031 7.691 1.00 0.00 16 PRO A N 15
ATOM 16701 C CA . PRO A 1 16 ? -7.970 1.045 8.896 1.00 0.00 16 PRO A CA 15
ATOM 16702 C C . PRO A 1 16 ? -7.284 -0.294 9.141 1.00 0.00 16 PRO A C 15
ATOM 16703 O O . PRO A 1 16 ? -6.361 -0.390 9.950 1.00 0.00 16 PRO A O 15
ATOM 16714 N N . GLU A 1 17 ? -7.741 -1.326 8.438 1.00 0.00 17 GLU A N 15
ATOM 16715 C CA . GLU A 1 17 ? -7.170 -2.660 8.581 1.00 0.00 17 GLU A CA 15
ATOM 16716 C C . GLU A 1 17 ? -6.018 -2.867 7.602 1.00 0.00 17 GLU A C 15
ATOM 16717 O O . GLU A 1 17 ? -4.951 -3.351 7.977 1.00 0.00 17 GLU A O 15
ATOM 16729 N N . GLN A 1 18 ? -6.244 -2.497 6.345 1.00 0.00 18 GLN A N 15
ATOM 16730 C CA . GLN A 1 18 ? -5.226 -2.643 5.312 1.00 0.00 18 GLN A CA 15
ATOM 16731 C C . GLN A 1 18 ? -4.033 -1.735 5.590 1.00 0.00 18 GLN A C 15
ATOM 16732 O O . GLN A 1 18 ? -2.883 -2.176 5.561 1.00 0.00 18 GLN A O 15
ATOM 16746 N N . LEU A 1 19 ? -4.313 -0.465 5.861 1.00 0.00 19 LEU A N 15
ATOM 16747 C CA . LEU A 1 19 ? -3.262 0.507 6.145 1.00 0.00 19 LEU A CA 15
ATOM 16748 C C . LEU A 1 19 ? -2.338 0.002 7.249 1.00 0.00 19 LEU A C 15
ATOM 16749 O O . LEU A 1 19 ? -1.118 -0.025 7.086 1.00 0.00 19 LEU A O 15
ATOM 16765 N N . ARG A 1 20 ? -2.928 -0.399 8.370 1.00 0.00 20 ARG A N 15
ATOM 16766 C CA . ARG A 1 20 ? -2.158 -0.904 9.500 1.00 0.00 20 ARG A CA 15
ATOM 16767 C C . ARG A 1 20 ? -1.020 -1.802 9.025 1.00 0.00 20 ARG A C 15
ATOM 16768 O O . ARG A 1 20 ? 0.065 -1.806 9.605 1.00 0.00 20 ARG A O 15
ATOM 16789 N N . ALA A 1 21 ? -1.277 -2.563 7.966 1.00 0.00 21 ALA A N 15
ATOM 16790 C CA . ALA A 1 21 ? -0.275 -3.465 7.412 1.00 0.00 21 ALA A CA 15
ATOM 16791 C C . ALA A 1 21 ? 0.708 -2.712 6.522 1.00 0.00 21 ALA A C 15
ATOM 16792 O O . ALA A 1 21 ? 1.923 -2.875 6.645 1.00 0.00 21 ALA A O 15
ATOM 16799 N N . LEU A 1 22 ? 0.177 -1.889 5.625 1.00 0.00 22 LEU A N 15
ATOM 16800 C CA . LEU A 1 22 ? 1.008 -1.112 4.713 1.00 0.00 22 LEU A CA 15
ATOM 16801 C C . LEU A 1 22 ? 1.914 -0.156 5.482 1.00 0.00 22 LEU A C 15
ATOM 16802 O O . LEU A 1 22 ? 3.139 -0.240 5.392 1.00 0.00 22 LEU A O 15
ATOM 16818 N N . GLU A 1 23 ? 1.303 0.750 6.240 1.00 0.00 23 GLU A N 15
ATOM 16819 C CA . GLU A 1 23 ? 2.056 1.720 7.026 1.00 0.00 23 GLU A CA 15
ATOM 16820 C C . GLU A 1 23 ? 3.157 1.032 7.829 1.00 0.00 23 GLU A C 15
ATOM 16821 O O . GLU A 1 23 ? 4.338 1.347 7.679 1.00 0.00 23 GLU A O 15
ATOM 16833 N N . SER A 1 24 ? 2.761 0.093 8.681 1.00 0.00 24 SER A N 15
ATOM 16834 C CA . SER A 1 24 ? 3.713 -0.637 9.511 1.00 0.00 24 SER A CA 15
ATOM 16835 C C . SER A 1 24 ? 4.798 -1.282 8.655 1.00 0.00 24 SER A C 15
ATOM 16836 O O . SER A 1 24 ? 5.972 -1.294 9.025 1.00 0.00 24 SER A O 15
ATOM 16844 N N . SER A 1 25 ? 4.397 -1.817 7.506 1.00 0.00 25 SER A N 15
ATOM 16845 C CA . SER A 1 25 ? 5.333 -2.468 6.597 1.00 0.00 25 SER A CA 15
ATOM 16846 C C . SER A 1 25 ? 6.267 -1.446 5.957 1.00 0.00 25 SER A C 15
ATOM 16847 O O . SER A 1 25 ? 7.386 -1.773 5.559 1.00 0.00 25 SER A O 15
ATOM 16855 N N . PHE A 1 26 ? 5.800 -0.205 5.860 1.00 0.00 26 PHE A N 15
ATOM 16856 C CA . PHE A 1 26 ? 6.593 0.866 5.267 1.00 0.00 26 PHE A CA 15
ATOM 16857 C C . PHE A 1 26 ? 7.808 1.187 6.133 1.00 0.00 26 PHE A C 15
ATOM 16858 O O . PHE A 1 26 ? 8.932 1.262 5.639 1.00 0.00 26 PHE A O 15
ATOM 16875 N N . ALA A 1 27 ? 7.572 1.375 7.427 1.00 0.00 27 ALA A N 15
ATOM 16876 C CA . ALA A 1 27 ? 8.646 1.686 8.362 1.00 0.00 27 ALA A CA 15
ATOM 16877 C C . ALA A 1 27 ? 9.853 0.784 8.131 1.00 0.00 27 ALA A C 15
ATOM 16878 O O . ALA A 1 27 ? 10.997 1.221 8.250 1.00 0.00 27 ALA A O 15
ATOM 16885 N N . GLN A 1 28 ? 9.590 -0.477 7.801 1.00 0.00 28 GLN A N 15
ATOM 16886 C CA . GLN A 1 28 ? 10.656 -1.440 7.555 1.00 0.00 28 GLN A CA 15
ATOM 16887 C C . GLN A 1 28 ? 11.306 -1.198 6.197 1.00 0.00 28 GLN A C 15
ATOM 16888 O O . GLN A 1 28 ? 12.527 -1.082 6.094 1.00 0.00 28 GLN A O 15
ATOM 16902 N N . ASN A 1 29 ? 10.482 -1.123 5.157 1.00 0.00 29 ASN A N 15
ATOM 16903 C CA . ASN A 1 29 ? 10.977 -0.896 3.804 1.00 0.00 29 ASN A CA 15
ATOM 16904 C C . ASN A 1 29 ? 9.934 -0.172 2.958 1.00 0.00 29 ASN A C 15
ATOM 16905 O O . ASN A 1 29 ? 8.738 -0.453 3.028 1.00 0.00 29 ASN A O 15
ATOM 16916 N N . PRO A 1 30 ? 10.397 0.783 2.137 1.00 0.00 30 PRO A N 15
ATOM 16917 C CA . PRO A 1 30 ? 9.522 1.566 1.261 1.00 0.00 30 PRO A CA 15
ATOM 16918 C C . PRO A 1 30 ? 8.944 0.731 0.123 1.00 0.00 30 PRO A C 15
ATOM 16919 O O . PRO A 1 30 ? 7.734 0.729 -0.107 1.00 0.00 30 PRO A O 15
ATOM 16930 N N . LEU A 1 31 ? 9.816 0.023 -0.587 1.00 0.00 31 LEU A N 15
ATOM 16931 C CA . LEU A 1 31 ? 9.392 -0.817 -1.701 1.00 0.00 31 LEU A CA 15
ATOM 16932 C C . LEU A 1 31 ? 9.822 -2.264 -1.487 1.00 0.00 31 LEU A C 15
ATOM 16933 O O . LEU A 1 31 ? 10.881 -2.697 -1.943 1.00 0.00 31 LEU A O 15
ATOM 16949 N N . PRO A 1 32 ? 8.982 -3.033 -0.778 1.00 0.00 32 PRO A N 15
ATOM 16950 C CA . PRO A 1 32 ? 9.253 -4.444 -0.489 1.00 0.00 32 PRO A CA 15
ATOM 16951 C C . PRO A 1 32 ? 9.158 -5.319 -1.734 1.00 0.00 32 PRO A C 15
ATOM 16952 O O . PRO A 1 32 ? 8.539 -4.937 -2.728 1.00 0.00 32 PRO A O 15
ATOM 16963 N N . LEU A 1 33 ? 9.774 -6.495 -1.674 1.00 0.00 33 LEU A N 15
ATOM 16964 C CA . LEU A 1 33 ? 9.758 -7.425 -2.797 1.00 0.00 33 LEU A CA 15
ATOM 16965 C C . LEU A 1 33 ? 8.485 -8.264 -2.792 1.00 0.00 33 LEU A C 15
ATOM 16966 O O . LEU A 1 33 ? 7.608 -8.074 -1.948 1.00 0.00 33 LEU A O 15
ATOM 16982 N N . ASP A 1 34 ? 8.390 -9.193 -3.737 1.00 0.00 34 ASP A N 15
ATOM 16983 C CA . ASP A 1 34 ? 7.225 -10.064 -3.840 1.00 0.00 34 ASP A CA 15
ATOM 16984 C C . ASP A 1 34 ? 7.008 -10.837 -2.542 1.00 0.00 34 ASP A C 15
ATOM 16985 O O . ASP A 1 34 ? 5.920 -10.813 -1.969 1.00 0.00 34 ASP A O 15
ATOM 16994 N N . GLU A 1 35 ? 8.052 -11.523 -2.087 1.00 0.00 35 GLU A N 15
ATOM 16995 C CA . GLU A 1 35 ? 7.975 -12.305 -0.859 1.00 0.00 35 GLU A CA 15
ATOM 16996 C C . GLU A 1 35 ? 7.325 -11.496 0.261 1.00 0.00 35 GLU A C 15
ATOM 16997 O O . GLU A 1 35 ? 6.262 -11.858 0.764 1.00 0.00 35 GLU A O 15
ATOM 17009 N N . GLU A 1 36 ? 7.974 -10.401 0.645 1.00 0.00 36 GLU A N 15
ATOM 17010 C CA . GLU A 1 36 ? 7.460 -9.543 1.706 1.00 0.00 36 GLU A CA 15
ATOM 17011 C C . GLU A 1 36 ? 6.028 -9.107 1.408 1.00 0.00 36 GLU A C 15
ATOM 17012 O O . GLU A 1 36 ? 5.194 -9.019 2.309 1.00 0.00 36 GLU A O 15
ATOM 17024 N N . LEU A 1 37 ? 5.751 -8.836 0.137 1.00 0.00 37 LEU A N 15
ATOM 17025 C CA . LEU A 1 37 ? 4.421 -8.409 -0.282 1.00 0.00 37 LEU A CA 15
ATOM 17026 C C . LEU A 1 37 ? 3.400 -9.523 -0.072 1.00 0.00 37 LEU A C 15
ATOM 17027 O O . LEU A 1 37 ? 2.255 -9.267 0.303 1.00 0.00 37 LEU A O 15
ATOM 17043 N N . ASP A 1 38 ? 3.823 -10.759 -0.313 1.00 0.00 38 ASP A N 15
ATOM 17044 C CA . ASP A 1 38 ? 2.946 -11.912 -0.147 1.00 0.00 38 ASP A CA 15
ATOM 17045 C C . ASP A 1 38 ? 2.352 -11.946 1.257 1.00 0.00 38 ASP A C 15
ATOM 17046 O O . ASP A 1 38 ? 1.202 -12.343 1.446 1.00 0.00 38 ASP A O 15
ATOM 17055 N N . ARG A 1 39 ? 3.144 -11.528 2.240 1.00 0.00 39 ARG A N 15
ATOM 17056 C CA . ARG A 1 39 ? 2.697 -11.512 3.627 1.00 0.00 39 ARG A CA 15
ATOM 17057 C C . ARG A 1 39 ? 1.625 -10.447 3.841 1.00 0.00 39 ARG A C 15
ATOM 17058 O O . ARG A 1 39 ? 0.507 -10.751 4.259 1.00 0.00 39 ARG A O 15
ATOM 17079 N N . LEU A 1 40 ? 1.975 -9.198 3.554 1.00 0.00 40 LEU A N 1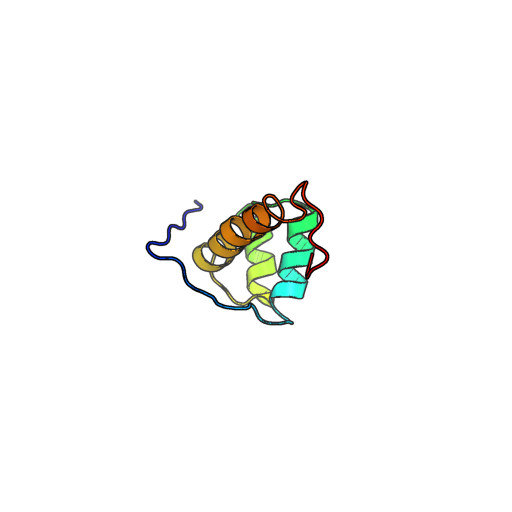5
ATOM 17080 C CA . LEU A 1 40 ? 1.044 -8.087 3.715 1.00 0.00 40 LEU A CA 15
ATOM 17081 C C . LEU A 1 40 ? -0.260 -8.356 2.971 1.00 0.00 40 LEU A C 15
ATOM 17082 O O . LEU A 1 40 ? -1.343 -8.029 3.457 1.00 0.00 40 LEU A O 15
ATOM 17098 N N . ARG A 1 41 ? -0.148 -8.956 1.790 1.00 0.00 41 ARG A N 15
ATOM 17099 C CA . ARG A 1 41 ? -1.318 -9.271 0.979 1.00 0.00 41 ARG A CA 15
ATOM 17100 C C . ARG A 1 41 ? -2.366 -10.014 1.803 1.00 0.00 41 ARG A C 15
ATOM 17101 O O . ARG A 1 41 ? -3.549 -10.020 1.460 1.00 0.00 41 ARG A O 15
ATOM 17122 N N . SER A 1 42 ? -1.924 -10.639 2.889 1.00 0.00 42 SER A N 15
ATOM 17123 C CA . SER A 1 42 ? -2.823 -11.388 3.759 1.00 0.00 42 SER A CA 15
ATOM 17124 C C . SER A 1 42 ? -3.612 -10.448 4.665 1.00 0.00 42 SER A C 15
ATOM 17125 O O . SER A 1 42 ? -4.752 -10.732 5.030 1.00 0.00 42 SER A O 15
ATOM 17133 N N . GLU A 1 43 ? -2.994 -9.326 5.024 1.00 0.00 43 GLU A N 15
ATOM 17134 C CA . GLU A 1 43 ? -3.638 -8.344 5.889 1.00 0.00 43 GLU A CA 15
ATOM 17135 C C . GLU A 1 43 ? -4.400 -7.311 5.064 1.00 0.00 43 GLU A C 15
ATOM 17136 O O . GLU A 1 43 ? -5.552 -6.990 5.360 1.00 0.00 43 GLU A O 15
ATOM 17148 N N . THR A 1 44 ? -3.749 -6.791 4.029 1.00 0.00 44 THR A N 15
ATOM 17149 C CA . THR A 1 44 ? -4.363 -5.793 3.162 1.00 0.00 44 THR A CA 15
ATOM 17150 C C . THR A 1 44 ? -5.356 -6.436 2.200 1.00 0.00 44 THR A C 15
ATOM 17151 O O . THR A 1 44 ? -6.337 -5.812 1.796 1.00 0.00 44 THR A O 15
ATOM 17162 N N . LYS A 1 45 ? -5.095 -7.687 1.838 1.00 0.00 45 LYS A N 15
ATOM 17163 C CA . LYS A 1 45 ? -5.967 -8.416 0.924 1.00 0.00 45 LYS A CA 15
ATOM 17164 C C . LYS A 1 45 ? -6.050 -7.713 -0.427 1.00 0.00 45 LYS A C 15
ATOM 17165 O O . LYS A 1 45 ? -7.093 -7.723 -1.079 1.00 0.00 45 LYS A O 15
ATOM 17184 N N . MET A 1 46 ? -4.943 -7.106 -0.842 1.00 0.00 46 MET A N 15
ATOM 17185 C CA . MET A 1 46 ? -4.891 -6.400 -2.117 1.00 0.00 46 MET A CA 15
ATOM 17186 C C . MET A 1 46 ? -3.913 -7.076 -3.072 1.00 0.00 46 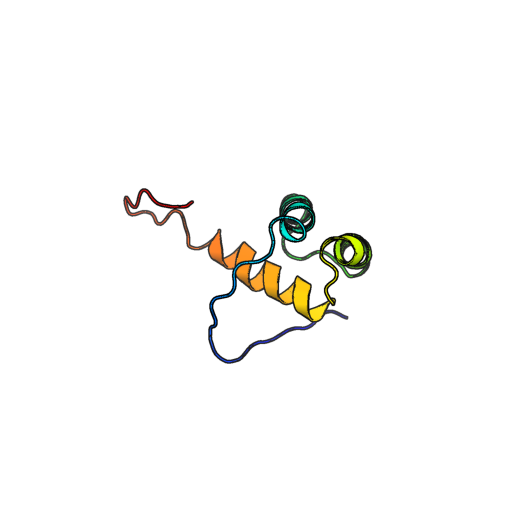MET A C 15
ATOM 17187 O O . MET A 1 46 ? -3.359 -8.133 -2.767 1.00 0.00 46 MET A O 15
ATOM 17201 N N . THR A 1 47 ? -3.703 -6.460 -4.232 1.00 0.00 47 THR A N 15
ATOM 17202 C CA . THR A 1 47 ? -2.793 -7.003 -5.233 1.00 0.00 47 THR A CA 15
ATOM 17203 C C . THR A 1 47 ? -1.475 -6.238 -5.249 1.00 0.00 47 THR A C 15
ATOM 17204 O O . THR A 1 47 ? -1.352 -5.181 -4.632 1.00 0.00 47 THR A O 15
ATOM 17215 N N . ARG A 1 48 ? -0.491 -6.779 -5.961 1.00 0.00 48 ARG A N 15
ATOM 17216 C CA . ARG A 1 48 ? 0.819 -6.147 -6.057 1.00 0.00 48 ARG A CA 15
ATOM 17217 C C . ARG A 1 48 ? 0.704 -4.747 -6.653 1.00 0.00 48 ARG A C 15
ATOM 17218 O O . ARG A 1 48 ? 1.384 -3.818 -6.215 1.00 0.00 48 ARG A O 15
ATOM 17239 N N . ARG A 1 49 ? -0.160 -4.603 -7.652 1.00 0.00 49 ARG A N 15
ATOM 17240 C CA . ARG A 1 49 ? -0.362 -3.317 -8.308 1.00 0.00 49 ARG A CA 15
ATOM 17241 C C . ARG A 1 49 ? -0.982 -2.308 -7.347 1.00 0.00 49 ARG A C 15
ATOM 17242 O O . ARG A 1 49 ? -0.671 -1.118 -7.395 1.00 0.00 49 ARG A O 15
ATOM 17263 N N . GLU A 1 50 ? -1.861 -2.791 -6.474 1.00 0.00 50 GLU A N 15
ATOM 17264 C CA . GLU A 1 50 ? -2.525 -1.931 -5.503 1.00 0.00 50 GLU A CA 15
ATOM 17265 C C . GLU A 1 50 ? -1.580 -1.568 -4.361 1.00 0.00 50 GLU A C 15
ATOM 17266 O O . GLU A 1 50 ? -1.482 -0.405 -3.968 1.00 0.00 50 GLU A O 15
ATOM 17278 N N . ILE A 1 51 ? -0.886 -2.571 -3.834 1.00 0.00 51 ILE A N 15
ATOM 17279 C CA . ILE A 1 51 ? 0.051 -2.358 -2.738 1.00 0.00 51 ILE A CA 15
ATOM 17280 C C . ILE A 1 51 ? 1.260 -1.550 -3.198 1.00 0.00 51 ILE A C 15
ATOM 17281 O O . ILE A 1 51 ? 1.731 -0.661 -2.489 1.00 0.00 51 ILE A O 15
ATOM 17297 N N . ASP A 1 52 ? 1.755 -1.863 -4.390 1.00 0.00 52 ASP A N 15
ATOM 17298 C CA . ASP A 1 52 ? 2.907 -1.164 -4.947 1.00 0.00 52 ASP A CA 15
ATOM 17299 C C . ASP A 1 52 ? 2.595 0.314 -5.161 1.00 0.00 52 ASP A C 15
ATOM 17300 O O . ASP A 1 52 ? 3.377 1.185 -4.783 1.00 0.00 52 ASP A O 15
ATOM 17309 N N . SER A 1 53 ? 1.446 0.588 -5.772 1.00 0.00 53 SER A N 15
ATOM 17310 C CA . SER A 1 53 ? 1.032 1.960 -6.041 1.00 0.00 53 SER A CA 15
ATOM 17311 C C . SER A 1 53 ? 0.925 2.759 -4.746 1.00 0.00 53 SER A C 15
ATOM 17312 O O . SER A 1 53 ? 1.381 3.900 -4.669 1.00 0.00 53 SER A O 15
ATOM 17320 N N . TRP A 1 54 ? 0.320 2.152 -3.732 1.00 0.00 54 TRP A N 15
ATOM 17321 C CA . TRP A 1 54 ? 0.153 2.806 -2.439 1.00 0.00 54 TRP A CA 15
ATOM 17322 C C . TRP A 1 54 ? 1.498 3.251 -1.876 1.00 0.00 54 TRP A C 15
ATOM 17323 O O . TRP A 1 54 ? 1.580 4.241 -1.148 1.00 0.00 54 TRP A O 15
ATOM 17344 N N . PHE A 1 55 ? 2.551 2.515 -2.217 1.00 0.00 55 PHE A N 15
ATOM 17345 C CA . PHE A 1 55 ? 3.893 2.834 -1.744 1.00 0.00 55 PHE A CA 15
ATOM 17346 C C . PHE A 1 55 ? 4.468 4.025 -2.505 1.00 0.00 55 PHE A C 15
ATOM 17347 O O . PHE A 1 55 ? 4.975 4.973 -1.904 1.00 0.00 55 PHE A O 15
ATOM 17364 N N . SER A 1 56 ? 4.387 3.969 -3.830 1.00 0.00 56 SER A N 15
ATOM 17365 C CA . SER A 1 56 ? 4.903 5.040 -4.674 1.00 0.00 56 SER A CA 15
ATOM 17366 C C . SER A 1 56 ? 4.167 6.348 -4.402 1.00 0.00 56 SER A C 15
ATOM 17367 O O . SER A 1 56 ? 4.682 7.431 -4.680 1.00 0.00 56 SER A O 15
ATOM 17375 N N . GLU A 1 57 ? 2.959 6.239 -3.857 1.00 0.00 57 GLU A N 15
ATOM 17376 C CA . GLU A 1 57 ? 2.152 7.413 -3.548 1.00 0.00 57 GLU A CA 15
ATOM 17377 C C . GLU A 1 57 ? 2.326 7.824 -2.089 1.00 0.00 57 GLU A C 15
ATOM 17378 O O . GLU A 1 57 ? 2.065 8.969 -1.721 1.00 0.00 57 GLU A O 15
ATOM 17390 N N . ARG A 1 58 ? 2.767 6.881 -1.263 1.00 0.00 58 ARG A N 15
ATOM 17391 C CA . ARG A 1 58 ? 2.974 7.143 0.156 1.00 0.00 58 ARG A CA 15
ATOM 17392 C C . ARG A 1 58 ? 4.406 7.599 0.421 1.00 0.00 58 ARG A C 15
ATOM 17393 O O . ARG A 1 58 ? 4.636 8.703 0.915 1.00 0.00 58 ARG A O 15
ATOM 17414 N N . ARG A 1 59 ? 5.365 6.740 0.091 1.00 0.00 59 ARG A N 15
ATOM 17415 C CA . ARG A 1 59 ? 6.775 7.053 0.296 1.00 0.00 59 ARG A CA 15
ATOM 17416 C C . ARG A 1 59 ? 7.131 8.395 -0.337 1.00 0.00 59 ARG A C 15
ATOM 17417 O O . ARG A 1 59 ? 8.048 9.082 0.112 1.00 0.00 59 ARG A O 15
ATOM 17438 N N . LYS A 1 60 ? 6.399 8.763 -1.384 1.00 0.00 60 LYS A N 15
ATOM 17439 C CA . LYS A 1 60 ? 6.636 10.022 -2.079 1.00 0.00 60 LYS A CA 15
ATOM 17440 C C . LYS A 1 60 ? 6.036 11.192 -1.305 1.00 0.00 60 LYS A C 15
ATOM 17441 O O . LYS A 1 60 ? 6.548 12.310 -1.355 1.00 0.00 60 LYS A O 15
ATOM 17460 N N . LYS A 1 61 ? 4.949 10.926 -0.589 1.00 0.00 61 LYS A N 15
ATOM 17461 C CA . LYS A 1 61 ? 4.280 11.956 0.198 1.00 0.00 61 LYS A CA 15
ATOM 17462 C C . LYS A 1 61 ? 5.164 12.419 1.351 1.00 0.00 61 LYS A C 15
ATOM 17463 O O . LYS A 1 61 ? 5.183 13.601 1.696 1.00 0.00 61 LYS A O 15
ATOM 17482 N N . VAL A 1 62 ? 5.897 11.481 1.943 1.00 0.00 62 VAL A N 15
ATOM 17483 C CA . VAL A 1 62 ? 6.786 11.794 3.055 1.00 0.00 62 VAL A CA 15
ATOM 17484 C C . VAL A 1 62 ? 7.923 12.707 2.610 1.00 0.00 62 VAL A C 15
ATOM 17485 O O . VAL A 1 62 ? 8.259 13.674 3.292 1.00 0.00 62 VAL A O 15
ATOM 17498 N N . ASN A 1 63 ? 8.513 12.392 1.462 1.00 0.00 63 ASN A N 15
ATOM 17499 C CA . ASN A 1 63 ? 9.613 13.184 0.925 1.00 0.00 63 ASN A CA 15
ATOM 17500 C C . ASN A 1 63 ? 9.166 14.614 0.640 1.00 0.00 63 ASN A C 15
ATOM 17501 O O . ASN A 1 63 ? 9.909 15.567 0.878 1.00 0.00 63 ASN A O 15
ATOM 17512 N N . ALA A 1 64 ? 7.946 14.757 0.132 1.00 0.00 64 ALA A N 15
ATOM 17513 C CA . ALA A 1 64 ? 7.399 16.071 -0.182 1.00 0.00 64 ALA A CA 15
ATOM 17514 C C . ALA A 1 64 ? 6.537 16.594 0.962 1.00 0.00 64 ALA A C 15
ATOM 17515 O O . ALA A 1 64 ? 5.311 16.638 0.857 1.00 0.00 64 ALA A O 15
ATOM 17522 N N . GLU A 1 65 ? 7.185 16.988 2.053 1.00 0.00 65 GLU A N 15
ATOM 17523 C CA . GLU A 1 65 ? 6.476 17.506 3.217 1.00 0.00 65 GLU A CA 15
ATOM 17524 C C . GLU A 1 65 ? 7.038 18.862 3.637 1.00 0.00 65 GLU A C 15
ATOM 17525 O O . GLU A 1 65 ? 8.051 18.937 4.331 1.00 0.00 65 GLU A O 15
ATOM 17537 N N . GLU A 1 66 ? 6.372 19.930 3.210 1.00 0.00 66 GLU A N 15
ATOM 17538 C CA . GLU A 1 66 ? 6.805 21.282 3.540 1.00 0.00 66 GLU A CA 15
ATOM 17539 C C . GLU A 1 66 ? 8.216 21.544 3.021 1.00 0.00 66 GLU A C 15
ATOM 17540 O O . GLU A 1 66 ? 9.031 22.176 3.693 1.00 0.00 66 GLU A O 15
ATOM 17552 N N . THR A 1 67 ? 8.499 21.051 1.819 1.00 0.00 67 THR A N 15
ATOM 17553 C CA . THR A 1 67 ? 9.810 21.229 1.209 1.00 0.00 67 THR A CA 15
ATOM 17554 C C . THR A 1 67 ? 10.341 22.638 1.446 1.00 0.00 67 THR A C 15
ATOM 17555 O O . THR A 1 67 ? 9.577 23.560 1.736 1.00 0.00 67 THR A O 15
ATOM 17566 N N . LYS A 1 68 ? 11.653 22.800 1.321 1.00 0.00 68 LYS A N 15
ATOM 17567 C CA . LYS A 1 68 ? 12.287 24.098 1.520 1.00 0.00 68 LYS A CA 15
ATOM 17568 C C . LYS A 1 68 ? 12.301 24.901 0.223 1.00 0.00 68 LYS A C 15
ATOM 17569 O O . LYS A 1 68 ? 11.957 26.083 0.208 1.00 0.00 68 LYS A O 15
ATOM 17588 N N . LYS A 1 69 ? 12.700 24.252 -0.865 1.00 0.00 69 LYS A N 15
ATOM 17589 C CA . LYS A 1 69 ? 12.757 24.903 -2.168 1.00 0.00 69 LYS A CA 15
ATOM 17590 C C . LYS A 1 69 ? 11.430 24.758 -2.907 1.00 0.00 69 LYS A C 15
ATOM 17591 O O . LYS A 1 69 ? 10.515 24.085 -2.434 1.00 0.00 69 LYS A O 15
ATOM 17610 N N . SER A 1 70 ? 11.333 25.394 -4.071 1.00 0.00 70 SER A N 15
ATOM 17611 C CA . SER A 1 70 ? 10.118 25.338 -4.874 1.00 0.00 70 SER A CA 15
ATOM 17612 C C . SER A 1 70 ? 10.390 25.793 -6.304 1.00 0.00 70 SER A C 15
ATOM 17613 O O . SER A 1 70 ? 10.825 26.920 -6.537 1.00 0.00 70 SER A O 15
ATOM 17621 N N . GLY A 1 71 ? 10.131 24.906 -7.261 1.00 0.00 71 GLY A N 15
ATOM 17622 C CA . GLY A 1 71 ? 10.353 25.234 -8.657 1.00 0.00 71 GLY A CA 15
ATOM 17623 C C . GLY A 1 71 ? 9.068 25.253 -9.460 1.00 0.00 71 GLY A C 15
ATOM 17624 O O . GLY A 1 71 ? 8.707 24.276 -10.116 1.00 0.00 71 GLY A O 15
ATOM 17628 N N . PRO A 1 72 ? 8.353 26.386 -9.413 1.00 0.00 72 PRO A N 15
ATOM 17629 C CA . PRO A 1 72 ? 7.089 26.556 -10.135 1.00 0.00 72 PRO A CA 15
ATOM 17630 C C . PRO A 1 72 ? 7.290 26.630 -11.645 1.00 0.00 72 PRO A C 15
ATOM 17631 O O . PRO A 1 72 ? 7.867 27.588 -12.158 1.00 0.00 72 PRO A O 15
ATOM 17642 N N . SER A 1 73 ? 6.808 25.612 -12.352 1.00 0.00 73 SER A N 15
ATOM 17643 C CA . SER A 1 73 ? 6.938 25.561 -13.803 1.00 0.00 73 SER A CA 15
ATOM 17644 C C . SER A 1 73 ? 6.011 26.574 -14.468 1.00 0.00 73 SER A C 15
ATOM 17645 O O . SER A 1 73 ? 4.809 26.597 -14.207 1.00 0.00 73 SER A O 15
ATOM 17653 N N . SER A 1 74 ? 6.581 27.412 -15.329 1.00 0.00 74 SER A N 15
ATOM 17654 C CA . SER A 1 74 ? 5.808 28.431 -16.028 1.00 0.00 74 SER A CA 15
ATOM 17655 C C . SER A 1 74 ? 5.257 27.888 -17.343 1.00 0.00 74 SER A C 15
ATOM 17656 O O . SER A 1 74 ? 5.637 26.806 -17.788 1.00 0.00 74 SER A O 15
ATOM 17664 N N . GLY A 1 75 ? 4.358 28.649 -17.961 1.00 0.00 75 GLY A N 15
ATOM 17665 C CA . GLY A 1 75 ? 3.769 28.228 -19.219 1.00 0.00 75 GLY A CA 15
ATOM 17666 C C . GLY A 1 75 ? 4.205 29.096 -20.382 1.00 0.00 75 GLY A C 15
ATOM 17667 O O . GLY A 1 75 ? 5.132 28.746 -21.113 1.00 0.00 75 GLY A O 15
ATOM 17671 N N . GLY A 1 1 ? -9.663 11.807 -19.892 1.00 0.00 1 GLY A N 16
ATOM 17672 C CA . GLY A 1 1 ? -9.492 10.376 -20.063 1.00 0.00 1 GLY A CA 16
ATOM 17673 C C . GLY A 1 1 ? -8.634 9.760 -18.976 1.00 0.00 1 GLY A C 16
ATOM 17674 O O . GLY A 1 1 ? -8.750 10.122 -17.805 1.00 0.00 1 GLY A O 16
ATOM 17678 N N . SER A 1 2 ? -7.771 8.826 -19.363 1.00 0.00 2 SER A N 16
ATOM 17679 C CA . SER A 1 2 ? -6.894 8.154 -18.411 1.00 0.00 2 SER A CA 16
ATOM 17680 C C . SER A 1 2 ? -5.547 8.864 -18.319 1.00 0.00 2 SER A C 16
ATOM 17681 O O . SER A 1 2 ? -4.911 9.146 -19.335 1.00 0.00 2 SER A O 16
ATOM 17689 N N . SER A 1 3 ? -5.119 9.151 -17.094 1.00 0.00 3 SER A N 16
ATOM 17690 C CA . SER A 1 3 ? -3.849 9.832 -16.868 1.00 0.00 3 SER A CA 16
ATOM 17691 C C . SER A 1 3 ? -3.355 9.601 -15.443 1.00 0.00 3 SER A C 16
ATOM 17692 O O . SER A 1 3 ? -4.135 9.624 -14.492 1.00 0.00 3 SER A O 16
ATOM 17700 N N . GLY A 1 4 ? -2.052 9.378 -15.304 1.00 0.00 4 GLY A N 16
ATOM 17701 C CA . GLY A 1 4 ? -1.475 9.146 -13.993 1.00 0.00 4 GLY A CA 16
ATOM 17702 C C . GLY A 1 4 ? -1.064 10.432 -13.304 1.00 0.00 4 GLY A C 16
ATOM 17703 O O . GLY A 1 4 ? -1.807 10.968 -12.481 1.00 0.00 4 GLY A O 16
ATOM 17707 N N . SER A 1 5 ? 0.122 10.929 -13.639 1.00 0.00 5 SER A N 16
ATOM 17708 C CA . SER A 1 5 ? 0.633 12.158 -13.043 1.00 0.00 5 SER A CA 16
ATOM 17709 C C . SER A 1 5 ? 0.259 13.370 -13.891 1.00 0.00 5 SER A C 16
ATOM 17710 O O . SER A 1 5 ? 1.045 14.306 -14.035 1.00 0.00 5 SER A O 16
ATOM 17718 N N . SER A 1 6 ? -0.946 13.343 -14.451 1.00 0.00 6 SER A N 16
ATOM 17719 C CA . SER A 1 6 ? -1.423 14.437 -15.289 1.00 0.00 6 SER A CA 16
ATOM 17720 C C . SER A 1 6 ? -2.940 14.575 -15.191 1.00 0.00 6 SER A C 16
ATOM 17721 O O . SER A 1 6 ? -3.603 13.788 -14.517 1.00 0.00 6 SER A O 16
ATOM 17729 N N . GLY A 1 7 ? -3.481 15.583 -15.868 1.00 0.00 7 GLY A N 16
ATOM 17730 C CA . GLY A 1 7 ? -4.915 15.807 -15.844 1.00 0.00 7 GLY A CA 16
ATOM 17731 C C . GLY A 1 7 ? -5.489 15.739 -14.443 1.00 0.00 7 GLY A C 16
ATOM 17732 O O . GLY A 1 7 ? -4.778 15.891 -13.449 1.00 0.00 7 GLY A O 16
ATOM 17736 N N . PRO A 1 8 ? -6.807 15.508 -14.350 1.00 0.00 8 PRO A N 16
ATOM 17737 C CA . PRO A 1 8 ? -7.506 15.417 -13.064 1.00 0.00 8 PRO A CA 16
ATOM 17738 C C . PRO A 1 8 ? -7.131 14.158 -12.289 1.00 0.00 8 PRO A C 16
ATOM 17739 O O . PRO A 1 8 ? -7.345 13.040 -12.758 1.00 0.00 8 PRO A O 16
ATOM 17750 N N . THR A 1 9 ? -6.571 14.347 -11.098 1.00 0.00 9 THR A N 16
ATOM 17751 C CA . THR A 1 9 ? -6.166 13.227 -10.258 1.00 0.00 9 THR A CA 16
ATOM 17752 C C . THR A 1 9 ? -7.073 13.098 -9.039 1.00 0.00 9 THR A C 16
ATOM 17753 O O . THR A 1 9 ? -6.851 13.744 -8.015 1.00 0.00 9 THR A O 16
ATOM 17764 N N . LYS A 1 10 ? -8.096 12.258 -9.156 1.00 0.00 10 LYS A N 16
ATOM 17765 C CA . LYS A 1 10 ? -9.037 12.041 -8.063 1.00 0.00 10 LYS A CA 16
ATOM 17766 C C . LYS A 1 10 ? -8.300 11.723 -6.766 1.00 0.00 10 LYS A C 16
ATOM 17767 O O . LYS A 1 10 ? -7.100 11.450 -6.773 1.00 0.00 10 LYS A O 16
ATOM 17786 N N . TYR A 1 11 ? -9.027 11.759 -5.655 1.00 0.00 11 TYR A N 16
ATOM 17787 C CA . TYR A 1 11 ? -8.442 11.476 -4.349 1.00 0.00 11 TYR A CA 16
ATOM 17788 C C . TYR A 1 11 ? -9.237 10.399 -3.618 1.00 0.00 11 TYR A C 16
ATOM 17789 O O . TYR A 1 11 ? -10.468 10.384 -3.657 1.00 0.00 11 TYR A O 16
ATOM 17807 N N . LYS A 1 12 ? -8.525 9.497 -2.951 1.00 0.00 12 LYS A N 16
ATOM 17808 C CA . LYS A 1 12 ? -9.161 8.416 -2.208 1.00 0.00 12 LYS A CA 16
ATOM 17809 C C . LYS A 1 12 ? -8.343 8.048 -0.974 1.00 0.00 12 LYS A C 16
ATOM 17810 O O . LYS A 1 12 ? -7.180 8.433 -0.853 1.00 0.00 12 LYS A O 16
ATOM 17829 N N . GLU A 1 13 ? -8.957 7.300 -0.063 1.00 0.00 13 GLU A N 16
ATOM 17830 C CA . GLU A 1 13 ? -8.284 6.881 1.160 1.00 0.00 13 GLU A CA 16
ATOM 17831 C C . GLU A 1 13 ? -8.486 5.389 1.408 1.00 0.00 13 GLU A C 16
ATOM 17832 O O . GLU A 1 13 ? -9.497 4.813 1.007 1.00 0.00 13 GLU A O 16
ATOM 17844 N N . ARG A 1 14 ? -7.515 4.769 2.071 1.00 0.00 14 ARG A N 16
ATOM 17845 C CA . ARG A 1 14 ? -7.584 3.344 2.371 1.00 0.00 14 ARG A CA 16
ATOM 17846 C C . ARG A 1 14 ? -8.262 3.104 3.717 1.00 0.00 14 ARG A C 16
ATOM 17847 O O . ARG A 1 14 ? -8.523 4.043 4.468 1.00 0.00 14 ARG A O 16
ATOM 17868 N N . ALA A 1 15 ? -8.545 1.840 4.014 1.00 0.00 15 ALA A N 16
ATOM 17869 C CA . ALA A 1 15 ? -9.191 1.476 5.269 1.00 0.00 15 ALA A CA 16
ATOM 17870 C C . ALA A 1 15 ? -8.183 1.427 6.412 1.00 0.00 15 ALA A C 16
ATOM 17871 O O . ALA A 1 15 ? -6.977 1.294 6.202 1.00 0.00 15 ALA A O 16
ATOM 17878 N N . PRO A 1 16 ? -8.685 1.538 7.651 1.00 0.00 16 PRO A N 16
ATOM 17879 C CA . PRO A 1 16 ? -7.844 1.510 8.851 1.00 0.00 16 PRO A CA 16
ATOM 17880 C C . PRO A 1 16 ? -7.250 0.130 9.110 1.00 0.00 16 PRO A C 16
ATOM 17881 O O . PRO A 1 16 ? -6.278 -0.008 9.852 1.00 0.00 16 PRO A O 16
ATOM 17892 N N . GLU A 1 17 ? -7.840 -0.889 8.492 1.00 0.00 17 GLU A N 16
ATOM 17893 C CA . GLU A 1 17 ? -7.368 -2.259 8.657 1.00 0.00 17 GLU A CA 16
ATOM 17894 C C . GLU A 1 17 ? -6.227 -2.561 7.690 1.00 0.00 17 GLU A C 16
ATOM 17895 O O . GLU A 1 17 ? -5.207 -3.131 8.077 1.00 0.00 17 GLU A O 16
ATOM 17907 N N . GLN A 1 18 ? -6.408 -2.176 6.431 1.00 0.00 18 GLN A N 16
ATOM 17908 C CA . GLN A 1 18 ? -5.395 -2.407 5.408 1.00 0.00 18 GLN A CA 16
ATOM 17909 C C . GLN A 1 18 ? -4.118 -1.634 5.723 1.00 0.00 18 GLN A C 16
ATOM 17910 O O . GLN A 1 18 ? -3.030 -2.209 5.778 1.00 0.00 18 GLN A O 16
ATOM 17924 N N . LEU A 1 19 ? -4.258 -0.329 5.928 1.00 0.00 19 LEU A N 16
ATOM 17925 C CA . LEU A 1 19 ? -3.115 0.523 6.237 1.00 0.00 19 LEU A CA 16
ATOM 17926 C C . LEU A 1 19 ? -2.275 -0.078 7.360 1.00 0.00 19 LEU A C 16
ATOM 17927 O O . LEU A 1 19 ? -1.067 -0.265 7.213 1.00 0.00 19 LEU A O 16
ATOM 17943 N N . ARG A 1 20 ? -2.923 -0.379 8.480 1.00 0.00 20 ARG A N 16
ATOM 17944 C CA . ARG A 1 20 ? -2.237 -0.959 9.627 1.00 0.00 20 ARG A CA 16
ATOM 17945 C C . ARG A 1 20 ? -1.129 -1.907 9.176 1.00 0.00 20 ARG A C 16
ATOM 17946 O O . ARG A 1 20 ? -0.073 -1.986 9.803 1.00 0.00 20 ARG A O 16
ATOM 17967 N N . ALA A 1 21 ? -1.379 -2.623 8.085 1.00 0.00 21 ALA A N 16
ATOM 17968 C CA . ALA A 1 21 ? -0.402 -3.564 7.549 1.00 0.00 21 ALA A CA 16
ATOM 17969 C C . ALA A 1 21 ? 0.589 -2.861 6.628 1.00 0.00 21 ALA A C 16
ATOM 17970 O O . ALA A 1 21 ? 1.800 -3.055 6.738 1.00 0.00 21 ALA A O 16
ATOM 17977 N N . LEU A 1 22 ? 0.067 -2.045 5.718 1.00 0.00 22 LEU A N 16
ATOM 17978 C CA . LEU A 1 22 ? 0.907 -1.313 4.776 1.00 0.00 22 LEU A CA 16
ATOM 17979 C C . LEU A 1 22 ? 1.852 -0.367 5.510 1.00 0.00 22 LEU A C 16
ATOM 17980 O O . LEU A 1 22 ? 3.071 -0.470 5.380 1.00 0.00 22 LEU A O 16
ATOM 17996 N N . GLU A 1 23 ? 1.280 0.552 6.282 1.00 0.00 23 GLU A N 16
ATOM 17997 C CA . GLU A 1 23 ? 2.073 1.515 7.038 1.00 0.00 23 GLU A CA 16
ATOM 17998 C C . GLU A 1 23 ? 3.189 0.815 7.808 1.00 0.00 23 GLU A C 16
ATOM 17999 O O . GLU A 1 23 ? 4.369 1.109 7.615 1.00 0.00 23 GLU A O 16
ATOM 18011 N N . SER A 1 24 ? 2.808 -0.112 8.680 1.00 0.00 24 SER A N 16
ATOM 18012 C CA . SER A 1 24 ? 3.775 -0.851 9.483 1.00 0.00 24 SER A CA 16
ATOM 18013 C C . SER A 1 24 ? 4.869 -1.448 8.602 1.00 0.00 24 SER A C 16
ATOM 18014 O O . SER A 1 24 ? 6.046 -1.433 8.960 1.00 0.00 24 SER A O 16
ATOM 18022 N N . SER A 1 25 ? 4.469 -1.974 7.448 1.00 0.00 25 SER A N 16
ATOM 18023 C CA . SER A 1 25 ? 5.413 -2.580 6.517 1.00 0.00 25 SER A CA 16
ATOM 18024 C C . SER A 1 25 ? 6.259 -1.512 5.829 1.00 0.00 25 SER A C 16
ATOM 18025 O O . SER A 1 25 ? 7.386 -1.772 5.409 1.00 0.00 25 SER A O 16
ATOM 18033 N N . PHE A 1 26 ? 5.705 -0.309 5.717 1.00 0.00 26 PHE A N 16
ATOM 18034 C CA . PHE A 1 26 ? 6.406 0.799 5.079 1.00 0.00 26 PHE A CA 16
ATOM 18035 C C . PHE A 1 26 ? 7.594 1.249 5.924 1.00 0.00 26 PHE A C 16
ATOM 18036 O O . PHE A 1 26 ? 8.629 1.651 5.394 1.00 0.00 26 PHE A O 16
ATOM 18053 N N . ALA A 1 27 ? 7.436 1.178 7.241 1.00 0.00 27 ALA A N 16
ATOM 18054 C CA . ALA A 1 27 ? 8.495 1.577 8.160 1.00 0.00 27 ALA A CA 16
ATOM 18055 C C . ALA A 1 27 ? 9.773 0.786 7.901 1.00 0.00 27 ALA A C 16
ATOM 18056 O O . ALA A 1 27 ? 10.868 1.348 7.882 1.00 0.00 27 ALA A O 16
ATOM 18063 N N . GLN A 1 28 ? 9.626 -0.520 7.703 1.00 0.00 28 GLN A N 16
ATOM 18064 C CA . GLN A 1 28 ? 10.769 -1.388 7.447 1.00 0.00 28 GLN A CA 16
ATOM 18065 C C . GLN A 1 28 ? 11.377 -1.098 6.078 1.00 0.00 28 GLN A C 16
ATOM 18066 O O . GLN A 1 28 ? 12.587 -0.918 5.951 1.00 0.00 28 GLN A O 16
ATOM 18080 N N . ASN A 1 29 ? 10.527 -1.054 5.057 1.00 0.00 29 ASN A N 16
ATOM 18081 C CA . ASN A 1 29 ? 10.981 -0.787 3.697 1.00 0.00 29 ASN A CA 16
ATOM 18082 C C . ASN A 1 29 ? 9.881 -0.118 2.878 1.00 0.00 29 ASN A C 16
ATOM 18083 O O . ASN A 1 29 ? 8.703 -0.463 2.976 1.00 0.00 29 ASN A O 16
ATOM 18094 N N . PRO A 1 30 ? 10.272 0.862 2.051 1.00 0.00 30 PRO A N 16
ATOM 18095 C CA . PRO A 1 30 ? 9.335 1.600 1.198 1.00 0.00 30 PRO A CA 16
ATOM 18096 C C . PRO A 1 30 ? 8.776 0.739 0.071 1.00 0.00 30 PRO A C 16
ATOM 18097 O O . PRO A 1 30 ? 7.608 0.864 -0.299 1.00 0.00 30 PRO A O 16
ATOM 18108 N N . LEU A 1 31 ? 9.615 -0.136 -0.471 1.00 0.00 31 LEU A N 16
ATOM 18109 C CA . LEU A 1 31 ? 9.204 -1.020 -1.557 1.00 0.00 31 LEU A CA 16
ATOM 18110 C C . LEU A 1 31 ? 9.494 -2.477 -1.212 1.00 0.00 31 LEU A C 16
ATOM 18111 O O . LEU A 1 31 ? 10.550 -3.020 -1.540 1.00 0.00 31 LEU A O 16
ATOM 18127 N N . PRO A 1 32 ? 8.535 -3.128 -0.537 1.00 0.00 32 PRO A N 16
ATOM 18128 C CA . PRO A 1 32 ? 8.663 -4.532 -0.136 1.00 0.00 32 PRO A CA 16
ATOM 18129 C C . PRO A 1 32 ? 8.606 -5.483 -1.327 1.00 0.00 32 PRO A C 16
ATOM 18130 O O . PRO A 1 32 ? 7.627 -5.500 -2.074 1.00 0.00 32 PRO A O 16
ATOM 18141 N N . LEU A 1 33 ? 9.661 -6.273 -1.498 1.00 0.00 33 LEU A N 16
ATOM 18142 C CA . LEU A 1 33 ? 9.730 -7.227 -2.599 1.00 0.00 33 LEU A CA 16
ATOM 18143 C C . LEU A 1 33 ? 8.485 -8.108 -2.636 1.00 0.00 33 LEU A C 16
ATOM 18144 O O . LEU A 1 33 ? 7.548 -7.907 -1.863 1.00 0.00 33 LEU A O 16
ATOM 18160 N N . ASP A 1 34 ? 8.484 -9.084 -3.537 1.00 0.00 34 ASP A N 16
ATOM 18161 C CA . ASP A 1 34 ? 7.355 -9.997 -3.672 1.00 0.00 34 ASP A CA 16
ATOM 18162 C C . ASP A 1 34 ? 7.177 -10.832 -2.408 1.00 0.00 34 ASP A C 16
ATOM 18163 O O . ASP A 1 34 ? 6.053 -11.109 -1.990 1.00 0.00 34 ASP A O 16
ATOM 18172 N N . GLU A 1 35 ? 8.292 -11.229 -1.804 1.00 0.00 35 GLU A N 16
ATOM 18173 C CA . GLU A 1 35 ? 8.258 -12.033 -0.588 1.00 0.00 35 GLU A CA 16
ATOM 18174 C C . GLU A 1 35 ? 7.661 -11.241 0.571 1.00 0.00 35 GLU A C 16
ATOM 18175 O O . GLU A 1 35 ? 6.880 -11.771 1.361 1.00 0.00 35 GLU A O 16
ATOM 18187 N N . GLU A 1 36 ? 8.035 -9.969 0.666 1.00 0.00 36 GLU A N 16
ATOM 18188 C CA . GLU A 1 36 ? 7.537 -9.104 1.729 1.00 0.00 36 GLU A CA 16
ATOM 18189 C C . GLU A 1 36 ? 6.092 -8.691 1.464 1.00 0.00 36 GLU A C 16
ATOM 18190 O O . GLU A 1 36 ? 5.360 -8.326 2.384 1.00 0.00 36 GLU A O 16
ATOM 18202 N N . LEU A 1 37 ? 5.689 -8.751 0.199 1.00 0.00 37 LEU A N 16
ATOM 18203 C CA . LEU A 1 37 ? 4.332 -8.383 -0.189 1.00 0.00 37 LEU A CA 16
ATOM 18204 C C . LEU A 1 37 ? 3.387 -9.573 -0.059 1.00 0.00 37 LEU A C 16
ATOM 18205 O O . LEU A 1 37 ? 2.236 -9.422 0.352 1.00 0.00 37 LEU A O 16
ATOM 18221 N N . ASP A 1 38 ? 3.881 -10.755 -0.409 1.00 0.00 38 ASP A N 16
ATOM 18222 C CA . ASP A 1 38 ? 3.081 -11.972 -0.328 1.00 0.00 38 ASP A CA 16
ATOM 18223 C C . ASP A 1 38 ? 2.422 -12.099 1.042 1.00 0.00 38 ASP A C 16
ATOM 18224 O O . ASP A 1 38 ? 1.282 -12.551 1.154 1.00 0.00 38 ASP A O 16
ATOM 18233 N N . ARG A 1 39 ? 3.147 -11.699 2.081 1.00 0.00 39 ARG A N 16
ATOM 18234 C CA . ARG A 1 39 ? 2.634 -11.770 3.444 1.00 0.00 39 ARG A CA 16
ATOM 18235 C C . ARG A 1 39 ? 1.578 -10.695 3.684 1.00 0.00 39 ARG A C 16
ATOM 18236 O O . ARG A 1 39 ? 0.454 -10.994 4.090 1.00 0.00 39 ARG A O 16
ATOM 18257 N N . LEU A 1 40 ? 1.946 -9.444 3.431 1.00 0.00 40 LEU A N 16
ATOM 18258 C CA . LEU A 1 40 ? 1.030 -8.324 3.620 1.00 0.00 40 LEU A CA 16
ATOM 18259 C C . LEU A 1 40 ? -0.286 -8.568 2.889 1.00 0.00 40 LEU A C 16
ATOM 18260 O O . LEU A 1 40 ? -1.362 -8.279 3.414 1.00 0.00 40 LEU A O 16
ATOM 18276 N N . ARG A 1 41 ? -0.194 -9.104 1.677 1.00 0.00 41 ARG A N 16
ATOM 18277 C CA . ARG A 1 41 ? -1.378 -9.388 0.875 1.00 0.00 41 ARG A CA 16
ATOM 18278 C C . ARG A 1 41 ? -2.448 -10.083 1.712 1.00 0.00 41 ARG A C 16
ATOM 18279 O O . ARG A 1 41 ? -3.638 -10.006 1.404 1.00 0.00 41 ARG A O 16
ATOM 18300 N N . SER A 1 42 ? -2.016 -10.760 2.771 1.00 0.00 42 SER A N 16
ATOM 18301 C CA . SER A 1 42 ? -2.936 -11.472 3.650 1.00 0.00 42 SER A CA 16
ATOM 18302 C C . SER A 1 42 ? -3.622 -10.508 4.614 1.00 0.00 42 SER A C 16
ATOM 18303 O O . SER A 1 42 ? -4.805 -10.656 4.919 1.00 0.00 42 SER A O 16
ATOM 18311 N N . GLU A 1 43 ? -2.868 -9.522 5.090 1.00 0.00 43 GLU A N 16
ATOM 18312 C CA . GLU A 1 43 ? -3.403 -8.534 6.020 1.00 0.00 43 GLU A CA 16
ATOM 18313 C C . GLU A 1 43 ? -4.257 -7.503 5.288 1.00 0.00 43 GLU A C 16
ATOM 18314 O O . GLU A 1 43 ? -5.398 -7.241 5.668 1.00 0.00 43 GLU A O 16
ATOM 18326 N N . THR A 1 44 ? -3.695 -6.919 4.234 1.00 0.00 44 THR A N 16
ATOM 18327 C CA . THR A 1 44 ? -4.402 -5.916 3.449 1.00 0.00 44 THR A CA 16
ATOM 18328 C C . THR A 1 44 ? -5.494 -6.553 2.598 1.00 0.00 44 THR A C 16
ATOM 18329 O O . THR A 1 44 ? -6.432 -5.881 2.168 1.00 0.00 44 THR A O 16
ATOM 18340 N N . LYS A 1 45 ? -5.367 -7.853 2.357 1.00 0.00 45 LYS A N 16
ATOM 18341 C CA . LYS A 1 45 ? -6.344 -8.584 1.559 1.00 0.00 45 LYS A CA 16
ATOM 18342 C C . LYS A 1 45 ? -6.495 -7.956 0.176 1.00 0.00 45 LYS A C 16
ATOM 18343 O O . LYS A 1 45 ? -7.553 -8.049 -0.446 1.00 0.00 45 LYS A O 16
ATOM 18362 N N . MET A 1 46 ? -5.429 -7.320 -0.299 1.00 0.00 46 MET A N 16
ATOM 18363 C CA . MET A 1 46 ? -5.443 -6.680 -1.609 1.00 0.00 46 MET A CA 16
ATOM 18364 C C . MET A 1 46 ? -4.590 -7.460 -2.604 1.00 0.00 46 MET A C 16
ATOM 18365 O O . MET A 1 46 ? -3.998 -8.484 -2.262 1.00 0.00 46 MET A O 16
ATOM 18379 N N . THR A 1 47 ? -4.531 -6.970 -3.839 1.00 0.00 47 THR A N 16
ATOM 18380 C CA . THR A 1 47 ? -3.751 -7.622 -4.883 1.00 0.00 47 THR A CA 16
ATOM 18381 C C . THR A 1 47 ? -2.445 -6.878 -5.140 1.00 0.00 47 THR A C 16
ATOM 18382 O O . THR A 1 47 ? -2.340 -5.680 -4.876 1.00 0.00 47 THR A O 16
ATOM 18393 N N . ARG A 1 48 ? -1.453 -7.596 -5.656 1.00 0.00 48 ARG A N 16
ATOM 18394 C CA . ARG A 1 48 ? -0.153 -7.003 -5.947 1.00 0.00 48 ARG A CA 16
ATOM 18395 C C . ARG A 1 48 ? -0.314 -5.648 -6.630 1.00 0.00 48 ARG A C 16
ATOM 18396 O O . ARG A 1 48 ? 0.417 -4.702 -6.335 1.00 0.00 48 ARG A O 16
ATOM 18417 N N . ARG A 1 49 ? -1.275 -5.563 -7.545 1.00 0.00 49 ARG A N 16
ATOM 18418 C CA . ARG A 1 49 ? -1.531 -4.325 -8.271 1.00 0.00 49 ARG A CA 16
ATOM 18419 C C . ARG A 1 49 ? -2.072 -3.247 -7.335 1.00 0.00 49 ARG A C 16
ATOM 18420 O O . ARG A 1 49 ? -1.711 -2.077 -7.447 1.00 0.00 49 ARG A O 16
ATOM 18441 N N . GLU A 1 50 ? -2.940 -3.653 -6.413 1.00 0.00 50 GLU A N 16
ATOM 18442 C CA . GLU A 1 50 ? -3.531 -2.721 -5.460 1.00 0.00 50 GLU A CA 16
ATOM 18443 C C . GLU A 1 50 ? -2.486 -2.224 -4.466 1.00 0.00 50 GLU A C 16
ATOM 18444 O O . GLU A 1 50 ? -2.518 -1.068 -4.042 1.00 0.00 50 GLU A O 16
ATOM 18456 N N . ILE A 1 51 ? -1.562 -3.105 -4.098 1.00 0.00 51 ILE A N 16
ATOM 18457 C CA . ILE A 1 51 ? -0.507 -2.756 -3.154 1.00 0.00 51 ILE A CA 16
ATOM 18458 C C . ILE A 1 51 ? 0.633 -2.021 -3.851 1.00 0.00 51 ILE A C 16
ATOM 18459 O O . ILE A 1 51 ? 0.940 -0.875 -3.522 1.00 0.00 51 ILE A O 16
ATOM 18475 N N . ASP A 1 52 ? 1.256 -2.687 -4.817 1.00 0.00 52 ASP A N 16
ATOM 18476 C CA . ASP A 1 52 ? 2.361 -2.097 -5.563 1.00 0.00 52 ASP A CA 16
ATOM 18477 C C . ASP A 1 52 ? 2.077 -0.633 -5.888 1.00 0.00 52 ASP A C 16
ATOM 18478 O O . ASP A 1 52 ? 2.976 0.207 -5.851 1.00 0.00 52 ASP A O 16
ATOM 18487 N N . SER A 1 53 ? 0.821 -0.336 -6.206 1.00 0.00 53 SER A N 16
ATOM 18488 C CA . SER A 1 53 ? 0.419 1.025 -6.541 1.00 0.00 53 SER A CA 16
ATOM 18489 C C . SER A 1 53 ? 0.410 1.911 -5.299 1.00 0.00 53 SER A C 16
ATOM 18490 O O . SER A 1 53 ? 0.872 3.052 -5.334 1.00 0.00 53 SER A O 16
ATOM 18498 N N . TRP A 1 54 ? -0.118 1.377 -4.204 1.00 0.00 54 TRP A N 16
ATOM 18499 C CA . TRP A 1 54 ? -0.188 2.118 -2.950 1.00 0.00 54 TRP A CA 16
ATOM 18500 C C . TRP A 1 54 ? 1.172 2.704 -2.587 1.00 0.00 54 TRP A C 16
ATOM 18501 O O . TRP A 1 54 ? 1.355 3.921 -2.587 1.00 0.00 54 TRP A O 16
ATOM 18522 N N . PHE A 1 55 ? 2.124 1.829 -2.278 1.00 0.00 55 PHE A N 16
ATOM 18523 C CA . PHE A 1 55 ? 3.468 2.260 -1.912 1.00 0.00 55 PHE A CA 16
ATOM 18524 C C . PHE A 1 55 ? 3.956 3.368 -2.841 1.00 0.00 55 PHE A C 16
ATOM 18525 O O . PHE A 1 55 ? 4.157 4.506 -2.416 1.00 0.00 55 PHE A O 16
ATOM 18542 N N . SER A 1 56 ? 4.145 3.026 -4.112 1.00 0.00 56 SER A N 16
ATOM 18543 C CA . SER A 1 56 ? 4.613 3.989 -5.101 1.00 0.00 56 SER A CA 16
ATOM 18544 C C . SER A 1 56 ? 3.869 5.314 -4.965 1.00 0.00 56 SER A C 16
ATOM 18545 O O . SER A 1 56 ? 4.368 6.363 -5.369 1.00 0.00 56 SER A O 16
ATOM 18553 N N . GLU A 1 57 ? 2.670 5.256 -4.392 1.00 0.00 57 GLU A N 16
ATOM 18554 C CA . GLU A 1 57 ? 1.856 6.450 -4.203 1.00 0.00 57 GLU A CA 16
ATOM 18555 C C . GLU A 1 57 ? 2.037 7.015 -2.797 1.00 0.00 57 GLU A C 16
ATOM 18556 O O . GLU A 1 57 ? 1.855 8.211 -2.569 1.00 0.00 57 GLU A O 16
ATOM 18568 N N . ARG A 1 58 ? 2.395 6.145 -1.858 1.00 0.00 58 ARG A N 16
ATOM 18569 C CA . ARG A 1 58 ? 2.598 6.556 -0.474 1.00 0.00 58 ARG A CA 16
ATOM 18570 C C . ARG A 1 58 ? 3.996 7.136 -0.278 1.00 0.00 58 ARG A C 16
ATOM 18571 O O . ARG A 1 58 ? 4.150 8.309 0.063 1.00 0.00 58 ARG A O 16
ATOM 18592 N N . ARG A 1 59 ? 5.011 6.306 -0.497 1.00 0.00 59 ARG A N 16
ATOM 18593 C CA . ARG A 1 59 ? 6.396 6.736 -0.344 1.00 0.00 59 ARG A CA 16
ATOM 18594 C C . ARG A 1 59 ? 6.645 8.044 -1.089 1.00 0.00 59 ARG A C 16
ATOM 18595 O O . ARG A 1 59 ? 7.523 8.824 -0.720 1.00 0.00 59 ARG A O 16
ATOM 18616 N N . LYS A 1 60 ? 5.867 8.277 -2.141 1.00 0.00 60 LYS A N 16
ATOM 18617 C CA . LYS A 1 60 ? 6.001 9.490 -2.939 1.00 0.00 60 LYS A CA 16
ATOM 18618 C C . LYS A 1 60 ? 5.221 10.642 -2.314 1.00 0.00 60 LYS A C 16
ATOM 18619 O O . LYS A 1 60 ? 5.644 11.797 -2.375 1.00 0.00 60 LYS A O 16
ATOM 18638 N N . LYS A 1 61 ? 4.082 10.320 -1.710 1.00 0.00 61 LYS A N 16
ATOM 18639 C CA . LYS A 1 61 ? 3.244 11.328 -1.071 1.00 0.00 61 LYS A CA 16
ATOM 18640 C C . LYS A 1 61 ? 3.978 11.986 0.093 1.00 0.00 61 LYS A C 16
ATOM 18641 O O . LYS A 1 61 ? 3.857 13.192 0.314 1.00 0.00 61 LYS A O 16
ATOM 18660 N N . VAL A 1 62 ? 4.740 11.188 0.835 1.00 0.00 62 VAL A N 16
ATOM 18661 C CA . VAL A 1 62 ? 5.495 11.695 1.974 1.00 0.00 62 VAL A CA 16
ATOM 18662 C C . VAL A 1 62 ? 6.517 12.738 1.536 1.00 0.00 62 VAL A C 16
ATOM 18663 O O . VAL A 1 62 ? 6.665 13.781 2.171 1.00 0.00 62 VAL A O 16
ATOM 18676 N N . ASN A 1 63 ? 7.220 12.448 0.446 1.00 0.00 63 ASN A N 16
ATOM 18677 C CA . ASN A 1 63 ? 8.230 13.361 -0.077 1.00 0.00 63 ASN A CA 16
ATOM 18678 C C . ASN A 1 63 ? 7.582 14.618 -0.649 1.00 0.00 63 ASN A C 16
ATOM 18679 O O . ASN A 1 63 ? 8.102 15.722 -0.494 1.00 0.00 63 ASN A O 16
ATOM 18690 N N . ALA A 1 64 ? 6.442 14.442 -1.310 1.00 0.00 64 ALA A N 16
ATOM 18691 C CA . ALA A 1 64 ? 5.721 15.561 -1.902 1.00 0.00 64 ALA A CA 16
ATOM 18692 C C . ALA A 1 64 ? 4.539 15.975 -1.033 1.00 0.00 64 ALA A C 16
ATOM 18693 O O . ALA A 1 64 ? 3.468 16.304 -1.542 1.00 0.00 64 ALA A O 16
ATOM 18700 N N . GLU A 1 65 ? 4.740 15.954 0.281 1.00 0.00 65 GLU A N 16
ATOM 18701 C CA . GLU A 1 65 ? 3.689 16.326 1.220 1.00 0.00 65 GLU A CA 16
ATOM 18702 C C . GLU A 1 65 ? 3.404 17.824 1.154 1.00 0.00 65 GLU A C 16
ATOM 18703 O O . GLU A 1 65 ? 4.086 18.564 0.446 1.00 0.00 65 GLU A O 16
ATOM 18715 N N . GLU A 1 66 ? 2.393 18.262 1.897 1.00 0.00 66 GLU A N 16
ATOM 18716 C CA . GLU A 1 66 ? 2.017 19.670 1.921 1.00 0.00 66 GLU A CA 16
ATOM 18717 C C . GLU A 1 66 ? 3.185 20.537 2.384 1.00 0.00 66 GLU A C 16
ATOM 18718 O O . GLU A 1 66 ? 4.251 20.028 2.733 1.00 0.00 66 GLU A O 16
ATOM 18730 N N . THR A 1 67 ? 2.977 21.850 2.384 1.00 0.00 67 THR A N 16
ATOM 18731 C CA . THR A 1 67 ? 4.012 22.788 2.801 1.00 0.00 67 THR A CA 16
ATOM 18732 C C . THR A 1 67 ? 4.603 22.390 4.149 1.00 0.00 67 THR A C 16
ATOM 18733 O O . THR A 1 67 ? 4.110 21.476 4.809 1.00 0.00 67 THR A O 16
ATOM 18744 N N . LYS A 1 68 ? 5.661 23.084 4.553 1.00 0.00 68 LYS A N 16
ATOM 18745 C CA . LYS A 1 68 ? 6.319 22.805 5.824 1.00 0.00 68 LYS A CA 16
ATOM 18746 C C . LYS A 1 68 ? 5.397 23.125 6.996 1.00 0.00 68 LYS A C 16
ATOM 18747 O O . LYS A 1 68 ? 4.261 23.560 6.805 1.00 0.00 68 LYS A O 16
ATOM 18766 N N . LYS A 1 69 ? 5.892 22.907 8.210 1.00 0.00 69 LYS A N 16
ATOM 18767 C CA . LYS A 1 69 ? 5.114 23.173 9.413 1.00 0.00 69 LYS A CA 16
ATOM 18768 C C . LYS A 1 69 ? 5.186 24.649 9.792 1.00 0.00 69 LYS A C 16
ATOM 18769 O O . LYS A 1 69 ? 5.837 25.443 9.113 1.00 0.00 69 LYS A O 16
ATOM 18788 N N . SER A 1 70 ? 4.515 25.009 10.882 1.00 0.00 70 SER A N 16
ATOM 18789 C CA . SER A 1 70 ? 4.502 26.391 11.349 1.00 0.00 70 SER A CA 16
ATOM 18790 C C . SER A 1 70 ? 4.366 27.359 10.179 1.00 0.00 70 SER A C 16
ATOM 18791 O O . SER A 1 70 ? 5.163 28.284 10.027 1.00 0.00 70 SER A O 16
ATOM 18799 N N . GLY A 1 71 ? 3.348 27.139 9.352 1.00 0.00 71 GLY A N 16
ATOM 18800 C CA . GLY A 1 71 ? 3.124 27.999 8.205 1.00 0.00 71 GLY A CA 16
ATOM 18801 C C . GLY A 1 71 ? 1.744 27.818 7.604 1.00 0.00 71 GLY A C 16
ATOM 18802 O O . GLY A 1 71 ? 1.184 26.722 7.602 1.00 0.00 71 GLY A O 16
ATOM 18806 N N . PRO A 1 72 ? 1.174 28.913 7.081 1.00 0.00 72 PRO A N 16
ATOM 18807 C CA . PRO A 1 72 ? -0.157 28.895 6.466 1.00 0.00 72 PRO A CA 16
ATOM 18808 C C . PRO A 1 72 ? -0.174 28.135 5.144 1.00 0.00 72 PRO A C 16
ATOM 18809 O O . PRO A 1 72 ? 0.697 28.324 4.296 1.00 0.00 72 PRO A O 16
ATOM 18820 N N . SER A 1 73 ? -1.173 27.274 4.975 1.00 0.00 73 SER A N 16
ATOM 18821 C CA . SER A 1 73 ? -1.302 26.482 3.758 1.00 0.00 73 SER A CA 16
ATOM 18822 C C . SER A 1 73 ? -2.717 25.928 3.617 1.00 0.00 73 SER A C 16
ATOM 18823 O O . SER A 1 73 ? -3.267 25.356 4.558 1.00 0.00 73 SER A O 16
ATOM 18831 N N . SER A 1 74 ? -3.299 26.103 2.435 1.00 0.00 74 SER A N 16
ATOM 18832 C CA . SER A 1 74 ? -4.651 25.624 2.171 1.00 0.00 74 SER A CA 16
ATOM 18833 C C . SER A 1 74 ? -4.714 24.102 2.252 1.00 0.00 74 SER A C 16
ATOM 18834 O O . SER A 1 74 ? -3.810 23.407 1.791 1.00 0.00 74 SER A O 16
ATOM 18842 N N . GLY A 1 75 ? -5.791 23.591 2.842 1.00 0.00 75 GLY A N 16
ATOM 18843 C CA . GLY A 1 75 ? -5.953 22.155 2.973 1.00 0.00 75 GLY A CA 16
ATOM 18844 C C . GLY A 1 75 ? -6.319 21.739 4.384 1.00 0.00 75 GLY A C 16
ATOM 18845 O O . GLY A 1 75 ? -6.407 20.549 4.685 1.00 0.00 75 GLY A O 16
ATOM 18849 N N . GLY A 1 1 ? -24.379 -4.217 19.820 1.00 0.00 1 GLY A N 17
ATOM 18850 C CA . GLY A 1 1 ? -23.412 -3.915 18.781 1.00 0.00 1 GLY A CA 17
ATOM 18851 C C . GLY A 1 1 ? -22.755 -2.563 18.975 1.00 0.00 1 GLY A C 17
ATOM 18852 O O . GLY A 1 1 ? -23.147 -1.796 19.854 1.00 0.00 1 GLY A O 17
ATOM 18856 N N . SER A 1 2 ? -21.752 -2.271 18.154 1.00 0.00 2 SER A N 17
ATOM 18857 C CA . SER A 1 2 ? -21.035 -1.004 18.242 1.00 0.00 2 SER A CA 17
ATOM 18858 C C . SER A 1 2 ? -20.770 -0.431 16.853 1.00 0.00 2 SER A C 17
ATOM 18859 O O . SER A 1 2 ? -20.746 -1.162 15.863 1.00 0.00 2 SER A O 17
ATOM 18867 N N . SER A 1 3 ? -20.573 0.881 16.789 1.00 0.00 3 SER A N 17
ATOM 18868 C CA . SER A 1 3 ? -20.313 1.555 15.522 1.00 0.00 3 SER A CA 17
ATOM 18869 C C . SER A 1 3 ? -19.634 2.901 15.751 1.00 0.00 3 SER A C 17
ATOM 18870 O O . SER A 1 3 ? -20.002 3.649 16.656 1.00 0.00 3 SER A O 17
ATOM 18878 N N . GLY A 1 4 ? -18.638 3.203 14.923 1.00 0.00 4 GLY A N 17
ATOM 18879 C CA . GLY A 1 4 ? -17.922 4.459 15.051 1.00 0.00 4 GLY A CA 17
ATOM 18880 C C . GLY A 1 4 ? -18.641 5.609 14.374 1.00 0.00 4 GLY A C 17
ATOM 18881 O O . GLY A 1 4 ? -19.624 5.402 13.662 1.00 0.00 4 GLY A O 17
ATOM 18885 N N . SER A 1 5 ? -18.153 6.824 14.598 1.00 0.00 5 SER A N 17
ATOM 18886 C CA . SER A 1 5 ? -18.759 8.012 14.009 1.00 0.00 5 SER A CA 17
ATOM 18887 C C . SER A 1 5 ? -17.726 8.820 13.230 1.00 0.00 5 SER A C 17
ATOM 18888 O O . SER A 1 5 ? -16.965 9.596 13.807 1.00 0.00 5 SER A O 17
ATOM 18896 N N . SER A 1 6 ? -17.706 8.632 11.914 1.00 0.00 6 SER A N 17
ATOM 18897 C CA . SER A 1 6 ? -16.764 9.340 11.055 1.00 0.00 6 SER A CA 17
ATOM 18898 C C . SER A 1 6 ? -17.476 9.937 9.845 1.00 0.00 6 SER A C 17
ATOM 18899 O O . SER A 1 6 ? -18.624 9.600 9.557 1.00 0.00 6 SER A O 17
ATOM 18907 N N . GLY A 1 7 ? -16.785 10.827 9.139 1.00 0.00 7 GLY A N 17
ATOM 18908 C CA . GLY A 1 7 ? -17.366 11.458 7.968 1.00 0.00 7 GLY A CA 17
ATOM 18909 C C . GLY A 1 7 ? -16.458 12.513 7.368 1.00 0.00 7 GLY A C 17
ATOM 18910 O O . GLY A 1 7 ? -16.765 13.705 7.377 1.00 0.00 7 GLY A O 17
ATOM 18914 N N . PRO A 1 8 ? -15.309 12.075 6.831 1.00 0.00 8 PRO A N 17
ATOM 18915 C CA . PRO A 1 8 ? -14.329 12.975 6.215 1.00 0.00 8 PRO A CA 17
ATOM 18916 C C . PRO A 1 8 ? -14.831 13.565 4.902 1.00 0.00 8 PRO A C 17
ATOM 18917 O O . PRO A 1 8 ? -15.822 13.100 4.337 1.00 0.00 8 PRO A O 17
ATOM 18928 N N . THR A 1 9 ? -14.141 14.594 4.419 1.00 0.00 9 THR A N 17
ATOM 18929 C CA . THR A 1 9 ? -14.516 15.249 3.172 1.00 0.00 9 THR A CA 17
ATOM 18930 C C . THR A 1 9 ? -14.813 14.226 2.081 1.00 0.00 9 THR A C 17
ATOM 18931 O O . THR A 1 9 ? -15.612 14.478 1.180 1.00 0.00 9 THR A O 17
ATOM 18942 N N . LYS A 1 10 ? -14.165 13.070 2.169 1.00 0.00 10 LYS A N 17
ATOM 18943 C CA . LYS A 1 10 ? -14.360 12.006 1.191 1.00 0.00 10 LYS A CA 17
ATOM 18944 C C . LYS A 1 10 ? -13.638 10.733 1.620 1.00 0.00 10 LYS A C 17
ATOM 18945 O O . LYS A 1 10 ? -12.752 10.768 2.475 1.00 0.00 10 LYS A O 17
ATOM 18964 N N . TYR A 1 11 ? -14.021 9.611 1.021 1.00 0.00 11 TYR A N 17
ATOM 18965 C CA . TYR A 1 11 ? -13.410 8.326 1.342 1.00 0.00 11 TYR A CA 17
ATOM 18966 C C . TYR A 1 11 ? -12.398 7.922 0.275 1.00 0.00 11 TYR A C 17
ATOM 18967 O O . TYR A 1 11 ? -12.398 6.787 -0.201 1.00 0.00 11 TYR A O 17
ATOM 18985 N N . LYS A 1 12 ? -11.533 8.860 -0.096 1.00 0.00 12 LYS A N 17
ATOM 18986 C CA . LYS A 1 12 ? -10.512 8.605 -1.105 1.00 0.00 12 LYS A CA 17
ATOM 18987 C C . LYS A 1 12 ? -9.203 8.169 -0.456 1.00 0.00 12 LYS A C 17
ATOM 18988 O O . LYS A 1 12 ? -8.130 8.652 -0.817 1.00 0.00 12 LYS A O 17
ATOM 19007 N N . GLU A 1 13 ? -9.299 7.252 0.502 1.00 0.00 13 GLU A N 17
ATOM 19008 C CA . GLU A 1 13 ? -8.120 6.752 1.200 1.00 0.00 13 GLU A CA 17
ATOM 19009 C C . GLU A 1 13 ? -8.310 5.295 1.612 1.00 0.00 13 GLU A C 17
ATOM 19010 O O . GLU A 1 13 ? -9.437 4.812 1.723 1.00 0.00 13 GLU A O 17
ATOM 19022 N N . ARG A 1 14 ? -7.200 4.600 1.838 1.00 0.00 14 ARG A N 17
ATOM 19023 C CA . ARG A 1 14 ? -7.243 3.198 2.236 1.00 0.00 14 ARG A CA 17
ATOM 19024 C C . ARG A 1 14 ? -7.928 3.038 3.590 1.00 0.00 14 ARG A C 17
ATOM 19025 O O . ARG A 1 14 ? -8.112 4.010 4.321 1.00 0.00 14 ARG A O 17
ATOM 19046 N N . ALA A 1 15 ? -8.302 1.806 3.916 1.00 0.00 15 ALA A N 17
ATOM 19047 C CA . ALA A 1 15 ? -8.965 1.518 5.182 1.00 0.00 15 ALA A CA 17
ATOM 19048 C C . ALA A 1 15 ? -7.962 1.473 6.329 1.00 0.00 15 ALA A C 17
ATOM 19049 O O . ALA A 1 15 ? -6.752 1.375 6.123 1.00 0.00 15 ALA A O 17
ATOM 19056 N N . PRO A 1 16 ? -8.473 1.545 7.567 1.00 0.00 16 PRO A N 17
ATOM 19057 C CA . PRO A 1 16 ? -7.638 1.514 8.771 1.00 0.00 16 PRO A CA 17
ATOM 19058 C C . PRO A 1 16 ? -7.009 0.145 9.005 1.00 0.00 16 PRO A C 17
ATOM 19059 O O . PRO A 1 16 ? -5.853 0.046 9.416 1.00 0.00 16 PRO A O 17
ATOM 19070 N N . GLU A 1 17 ? -7.777 -0.907 8.741 1.00 0.00 17 GLU A N 17
ATOM 19071 C CA . GLU A 1 17 ? -7.294 -2.270 8.925 1.00 0.00 17 GLU A CA 17
ATOM 19072 C C . GLU A 1 17 ? -6.196 -2.598 7.917 1.00 0.00 17 GLU A C 17
ATOM 19073 O O . GLU A 1 17 ? -5.142 -3.119 8.280 1.00 0.00 17 GLU A O 17
ATOM 19085 N N . GLN A 1 18 ? -6.454 -2.291 6.649 1.00 0.00 18 GLN A N 17
ATOM 19086 C CA . GLN A 1 18 ? -5.489 -2.554 5.589 1.00 0.00 18 GLN A CA 17
ATOM 19087 C C . GLN A 1 18 ? -4.201 -1.769 5.817 1.00 0.00 18 GLN A C 17
ATOM 19088 O O . GLN A 1 18 ? -3.111 -2.341 5.858 1.00 0.00 18 GLN A O 17
ATOM 19102 N N . LEU A 1 19 ? -4.334 -0.455 5.963 1.00 0.00 19 LEU A N 17
ATOM 19103 C CA . LEU A 1 19 ? -3.181 0.410 6.186 1.00 0.00 19 LEU A CA 17
ATOM 19104 C C . LEU A 1 19 ? -2.306 -0.128 7.314 1.00 0.00 19 LEU A C 17
ATOM 19105 O O . LEU A 1 19 ? -1.085 -0.211 7.180 1.00 0.00 19 LEU A O 17
ATOM 19121 N N . ARG A 1 20 ? -2.940 -0.496 8.423 1.00 0.00 20 ARG A N 17
ATOM 19122 C CA . ARG A 1 20 ? -2.219 -1.028 9.573 1.00 0.00 20 ARG A CA 17
ATOM 19123 C C . ARG A 1 20 ? -1.109 -1.976 9.129 1.00 0.00 20 ARG A C 17
ATOM 19124 O O . ARG A 1 20 ? -0.014 -1.973 9.691 1.00 0.00 20 ARG A O 17
ATOM 19145 N N . ALA A 1 21 ? -1.400 -2.786 8.116 1.00 0.00 21 ALA A N 17
ATOM 19146 C CA . ALA A 1 21 ? -0.427 -3.738 7.595 1.00 0.00 21 ALA A CA 17
ATOM 19147 C C . ALA A 1 21 ? 0.590 -3.045 6.693 1.00 0.00 21 ALA A C 17
ATOM 19148 O O . ALA A 1 21 ? 1.793 -3.287 6.797 1.00 0.00 21 ALA A O 17
ATOM 19155 N N . LEU A 1 22 ? 0.100 -2.184 5.809 1.00 0.00 22 LEU A N 17
ATOM 19156 C CA . LEU A 1 22 ? 0.966 -1.456 4.888 1.00 0.00 22 LEU A CA 17
ATOM 19157 C C . LEU A 1 22 ? 1.900 -0.517 5.646 1.00 0.00 22 LEU A C 17
ATOM 19158 O O . LEU A 1 22 ? 3.115 -0.713 5.658 1.00 0.00 22 LEU A O 17
ATOM 19174 N N . GLU A 1 23 ? 1.323 0.500 6.278 1.00 0.00 23 GLU A N 17
ATOM 19175 C CA . GLU A 1 23 ? 2.104 1.468 7.039 1.00 0.00 23 GLU A CA 17
ATOM 19176 C C . GLU A 1 23 ? 3.203 0.772 7.838 1.00 0.00 23 GLU A C 17
ATOM 19177 O O . GLU A 1 23 ? 4.363 1.182 7.806 1.00 0.00 23 GLU A O 17
ATOM 19189 N N . SER A 1 24 ? 2.827 -0.283 8.555 1.00 0.00 24 SER A N 17
ATOM 19190 C CA . SER A 1 24 ? 3.779 -1.033 9.366 1.00 0.00 24 SER A CA 17
ATOM 19191 C C . SER A 1 24 ? 4.941 -1.536 8.515 1.00 0.00 24 SER A C 17
ATOM 19192 O O . SER A 1 24 ? 6.098 -1.485 8.931 1.00 0.00 24 SER A O 17
ATOM 19200 N N . SER A 1 25 ? 4.623 -2.022 7.319 1.00 0.00 25 SER A N 17
ATOM 19201 C CA . SER A 1 25 ? 5.639 -2.538 6.409 1.00 0.00 25 SER A CA 17
ATOM 19202 C C . SER A 1 25 ? 6.454 -1.400 5.803 1.00 0.00 25 SER A C 17
ATOM 19203 O O . SER A 1 25 ? 7.649 -1.547 5.543 1.00 0.00 25 SER A O 17
ATOM 19211 N N . PHE A 1 26 ? 5.800 -0.265 5.580 1.00 0.00 26 PHE A N 17
ATOM 19212 C CA . PHE A 1 26 ? 6.462 0.899 5.003 1.00 0.00 26 PHE A CA 17
ATOM 19213 C C . PHE A 1 26 ? 7.659 1.318 5.851 1.00 0.00 26 PHE A C 17
ATOM 19214 O O . PHE A 1 26 ? 8.746 1.566 5.330 1.00 0.00 26 PHE A O 17
ATOM 19231 N N . ALA A 1 27 ? 7.451 1.397 7.161 1.00 0.00 27 ALA A N 17
ATOM 19232 C CA . ALA A 1 27 ? 8.512 1.785 8.082 1.00 0.00 27 ALA A CA 17
ATOM 19233 C C . ALA A 1 27 ? 9.810 1.049 7.765 1.00 0.00 27 ALA A C 17
ATOM 19234 O O . ALA A 1 27 ? 10.868 1.665 7.644 1.00 0.00 27 ALA A O 17
ATOM 19241 N N . GLN A 1 28 ? 9.720 -0.270 7.633 1.00 0.00 28 GLN A N 17
ATOM 19242 C CA . GLN A 1 28 ? 10.888 -1.088 7.332 1.00 0.00 28 GLN A CA 17
ATOM 19243 C C . GLN A 1 28 ? 11.487 -0.706 5.983 1.00 0.00 28 GLN A C 17
ATOM 19244 O O . GLN A 1 28 ? 12.673 -0.394 5.885 1.00 0.00 28 GLN A O 17
ATOM 19258 N N . ASN A 1 29 ? 10.659 -0.734 4.944 1.00 0.00 29 ASN A N 17
ATOM 19259 C CA . ASN A 1 29 ? 11.107 -0.392 3.599 1.00 0.00 29 ASN A CA 17
ATOM 19260 C C . ASN A 1 29 ? 9.948 0.131 2.756 1.00 0.00 29 ASN A C 17
ATOM 19261 O O . ASN A 1 29 ? 8.815 -0.341 2.853 1.00 0.00 29 ASN A O 17
ATOM 19272 N N . PRO A 1 30 ? 10.236 1.129 1.907 1.00 0.00 30 PRO A N 17
ATOM 19273 C CA . PRO A 1 30 ? 9.232 1.737 1.030 1.00 0.00 30 PRO A CA 17
ATOM 19274 C C . PRO A 1 30 ? 8.783 0.792 -0.080 1.00 0.00 30 PRO A C 17
ATOM 19275 O O . PRO A 1 30 ? 7.663 0.894 -0.582 1.00 0.00 30 PRO A O 17
ATOM 19286 N N . LEU A 1 31 ? 9.664 -0.128 -0.459 1.00 0.00 31 LEU A N 17
ATOM 19287 C CA . LEU A 1 31 ? 9.358 -1.093 -1.510 1.00 0.00 31 LEU A CA 17
ATOM 19288 C C . LEU A 1 31 ? 9.746 -2.505 -1.083 1.00 0.00 31 LEU A C 17
ATOM 19289 O O . LEU A 1 31 ? 10.848 -2.982 -1.357 1.00 0.00 31 LEU A O 17
ATOM 19305 N N . PRO A 1 32 ? 8.821 -3.191 -0.397 1.00 0.00 32 PRO A N 17
ATOM 19306 C CA . PRO A 1 32 ? 9.042 -4.559 0.081 1.00 0.00 32 PRO A CA 17
ATOM 19307 C C . PRO A 1 32 ? 9.088 -5.571 -1.060 1.00 0.00 32 PRO A C 17
ATOM 19308 O O . PRO A 1 32 ? 8.269 -5.523 -1.979 1.00 0.00 32 PRO A O 17
ATOM 19319 N N . LEU A 1 33 ? 10.050 -6.485 -0.995 1.00 0.00 33 LEU A N 17
ATOM 19320 C CA . LEU A 1 33 ? 10.203 -7.509 -2.022 1.00 0.00 33 LEU A CA 17
ATOM 19321 C C . LEU A 1 33 ? 8.926 -8.331 -2.166 1.00 0.00 33 LEU A C 17
ATOM 19322 O O . LEU A 1 33 ? 8.024 -8.247 -1.332 1.00 0.00 33 LEU A O 17
ATOM 19338 N N . ASP A 1 34 ? 8.857 -9.127 -3.227 1.00 0.00 34 ASP A N 17
ATOM 19339 C CA . ASP A 1 34 ? 7.692 -9.967 -3.479 1.00 0.00 34 ASP A CA 17
ATOM 19340 C C . ASP A 1 34 ? 7.310 -10.754 -2.229 1.00 0.00 34 ASP A C 17
ATOM 19341 O O . ASP A 1 34 ? 6.137 -10.830 -1.867 1.00 0.00 34 ASP A O 17
ATOM 19350 N N . GLU A 1 35 ? 8.309 -11.339 -1.576 1.00 0.00 35 GLU A N 17
ATOM 19351 C CA . GLU A 1 35 ? 8.077 -12.122 -0.368 1.00 0.00 35 GLU A CA 17
ATOM 19352 C C . GLU A 1 35 ? 7.259 -11.328 0.647 1.00 0.00 35 GLU A C 17
ATOM 19353 O O . GLU A 1 35 ? 6.119 -11.677 0.949 1.00 0.00 35 GLU A O 17
ATOM 19365 N N . GLU A 1 36 ? 7.852 -10.259 1.169 1.00 0.00 36 GLU A N 17
ATOM 19366 C CA . GLU A 1 36 ? 7.179 -9.416 2.150 1.00 0.00 36 GLU A CA 17
ATOM 19367 C C . GLU A 1 36 ? 5.799 -8.998 1.653 1.00 0.00 36 GLU A C 17
ATOM 19368 O O . GLU A 1 36 ? 4.828 -8.993 2.412 1.00 0.00 36 GLU A O 17
ATOM 19380 N N . LEU A 1 37 ? 5.718 -8.647 0.374 1.00 0.00 37 LEU A N 17
ATOM 19381 C CA . LEU A 1 37 ? 4.457 -8.227 -0.226 1.00 0.00 37 LEU A CA 17
ATOM 19382 C C . LEU A 1 37 ? 3.424 -9.348 -0.165 1.00 0.00 37 LEU A C 17
ATOM 19383 O O . LEU A 1 37 ? 2.250 -9.110 0.119 1.00 0.00 37 LEU A O 17
ATOM 19399 N N . ASP A 1 38 ? 3.870 -10.571 -0.432 1.00 0.00 38 ASP A N 17
ATOM 19400 C CA . ASP A 1 38 ? 2.986 -11.730 -0.405 1.00 0.00 38 ASP A CA 17
ATOM 19401 C C . ASP A 1 38 ? 2.298 -11.857 0.951 1.00 0.00 38 ASP A C 17
ATOM 19402 O O . ASP A 1 38 ? 1.119 -12.202 1.030 1.00 0.00 38 ASP A O 17
ATOM 19411 N N . ARG A 1 39 ? 3.044 -11.578 2.015 1.00 0.00 39 ARG A N 17
ATOM 19412 C CA . ARG A 1 39 ? 2.507 -11.663 3.368 1.00 0.00 39 ARG A CA 17
ATOM 19413 C C . ARG A 1 39 ? 1.477 -10.564 3.614 1.00 0.00 39 ARG A C 17
ATOM 19414 O O . ARG A 1 39 ? 0.375 -10.828 4.098 1.00 0.00 39 ARG A O 17
ATOM 19435 N N . LEU A 1 40 ? 1.843 -9.332 3.280 1.00 0.00 40 LEU A N 17
ATOM 19436 C CA . LEU A 1 40 ? 0.952 -8.192 3.465 1.00 0.00 40 LEU A CA 17
ATOM 19437 C C . LEU A 1 40 ? -0.380 -8.422 2.757 1.00 0.00 40 LEU A C 17
ATOM 19438 O O . LEU A 1 40 ? -1.442 -8.104 3.293 1.00 0.00 40 LEU A O 17
ATOM 19454 N N . ARG A 1 41 ? -0.316 -8.977 1.552 1.00 0.00 41 ARG A N 17
ATOM 19455 C CA . ARG A 1 41 ? -1.517 -9.251 0.772 1.00 0.00 41 ARG A CA 17
ATOM 19456 C C . ARG A 1 41 ? -2.541 -10.020 1.601 1.00 0.00 41 ARG A C 17
ATOM 19457 O O . ARG A 1 41 ? -3.743 -9.945 1.347 1.00 0.00 41 ARG A O 17
ATOM 19478 N N . SER A 1 42 ? -2.055 -10.760 2.593 1.00 0.00 42 SER A N 17
ATOM 19479 C CA . SER A 1 42 ? -2.927 -11.547 3.457 1.00 0.00 42 SER A CA 17
ATOM 19480 C C . SER A 1 42 ? -3.624 -10.656 4.481 1.00 0.00 42 SER A C 17
ATOM 19481 O O . SER A 1 42 ? -4.748 -10.934 4.898 1.00 0.00 42 SER A O 17
ATOM 19489 N N . GLU A 1 43 ? -2.947 -9.585 4.883 1.00 0.00 43 GLU A N 17
ATOM 19490 C CA . GLU A 1 43 ? -3.500 -8.654 5.859 1.00 0.00 43 GLU A CA 17
ATOM 19491 C C . GLU A 1 43 ? -4.407 -7.630 5.182 1.00 0.00 43 GLU A C 17
ATOM 19492 O O . GLU A 1 43 ? -5.589 -7.517 5.508 1.00 0.00 43 GLU A O 17
ATOM 19504 N N . THR A 1 44 ? -3.844 -6.885 4.235 1.00 0.00 44 THR A N 17
ATOM 19505 C CA . THR A 1 44 ? -4.599 -5.869 3.512 1.00 0.00 44 THR A CA 17
ATOM 19506 C C . THR A 1 44 ? -5.642 -6.505 2.600 1.00 0.00 44 THR A C 17
ATOM 19507 O O . THR A 1 44 ? -6.573 -5.840 2.146 1.00 0.00 44 THR A O 17
ATOM 19518 N N . LYS A 1 45 ? -5.480 -7.797 2.335 1.00 0.00 45 LYS A N 17
ATOM 19519 C CA . LYS A 1 45 ? -6.408 -8.524 1.477 1.00 0.00 45 LYS A CA 17
ATOM 19520 C C . LYS A 1 45 ? -6.573 -7.821 0.134 1.00 0.00 45 LYS A C 17
ATOM 19521 O O . LYS A 1 45 ? -7.626 -7.907 -0.497 1.00 0.00 45 LYS A O 17
ATOM 19540 N N . MET A 1 46 ? -5.525 -7.127 -0.298 1.00 0.00 46 MET A N 17
ATOM 19541 C CA . MET A 1 46 ? -5.554 -6.412 -1.569 1.00 0.00 46 MET A CA 17
ATOM 19542 C C . MET A 1 46 ? -4.729 -7.143 -2.623 1.00 0.00 46 MET A C 17
ATOM 19543 O O . MET A 1 46 ? -4.199 -8.226 -2.371 1.00 0.00 46 MET A O 17
ATOM 19557 N N . THR A 1 47 ? -4.624 -6.545 -3.806 1.00 0.00 47 THR A N 17
ATOM 19558 C CA . THR A 1 47 ? -3.866 -7.140 -4.899 1.00 0.00 47 THR A CA 17
ATOM 19559 C C . THR A 1 47 ? -2.496 -6.487 -5.037 1.00 0.00 47 THR A C 17
ATOM 19560 O O . THR A 1 47 ? -2.313 -5.324 -4.677 1.00 0.00 47 THR A O 17
ATOM 19571 N N . ARG A 1 48 ? -1.535 -7.241 -5.561 1.00 0.00 48 ARG A N 17
ATOM 19572 C CA . ARG A 1 48 ? -0.181 -6.734 -5.746 1.00 0.00 48 ARG A CA 17
ATOM 19573 C C . ARG A 1 48 ? -0.202 -5.344 -6.375 1.00 0.00 48 ARG A C 17
ATOM 19574 O O . ARG A 1 48 ? 0.598 -4.479 -6.018 1.00 0.00 48 ARG A O 17
ATOM 19595 N N . ARG A 1 49 ? -1.121 -5.138 -7.313 1.00 0.00 49 ARG A N 17
ATOM 19596 C CA . ARG A 1 49 ? -1.244 -3.854 -7.992 1.00 0.00 49 ARG A CA 17
ATOM 19597 C C . ARG A 1 49 ? -1.755 -2.780 -7.036 1.00 0.00 49 ARG A C 17
ATOM 19598 O O . ARG A 1 49 ? -1.319 -1.631 -7.090 1.00 0.00 49 ARG A O 17
ATOM 19619 N N . GLU A 1 50 ? -2.682 -3.164 -6.164 1.00 0.00 50 GLU A N 17
ATOM 19620 C CA . GLU A 1 50 ? -3.253 -2.233 -5.198 1.00 0.00 50 GLU A CA 17
ATOM 19621 C C . GLU A 1 50 ? -2.220 -1.840 -4.145 1.00 0.00 50 GLU A C 17
ATOM 19622 O O . GLU A 1 50 ? -2.217 -0.711 -3.654 1.00 0.00 50 GLU A O 17
ATOM 19634 N N . ILE A 1 51 ? -1.345 -2.780 -3.804 1.00 0.00 51 ILE A N 17
ATOM 19635 C CA . ILE A 1 51 ? -0.307 -2.532 -2.810 1.00 0.00 51 ILE A CA 17
ATOM 19636 C C . ILE A 1 51 ? 0.923 -1.895 -3.448 1.00 0.00 51 ILE A C 17
ATOM 19637 O O . ILE A 1 51 ? 1.312 -0.782 -3.092 1.00 0.00 51 ILE A O 17
ATOM 19653 N N . ASP A 1 52 ? 1.529 -2.606 -4.392 1.00 0.00 52 ASP A N 17
ATOM 19654 C CA . ASP A 1 52 ? 2.713 -2.108 -5.082 1.00 0.00 52 ASP A CA 17
ATOM 19655 C C . ASP A 1 52 ? 2.545 -0.640 -5.462 1.00 0.00 52 ASP A C 17
ATOM 19656 O O . ASP A 1 52 ? 3.491 0.143 -5.386 1.00 0.00 52 ASP A O 17
ATOM 19665 N N . SER A 1 53 ? 1.334 -0.276 -5.871 1.00 0.00 53 SER A N 17
ATOM 19666 C CA . SER A 1 53 ? 1.042 1.097 -6.268 1.00 0.00 53 SER A CA 17
ATOM 19667 C C . SER A 1 53 ? 0.970 2.011 -5.048 1.00 0.00 53 SER A C 17
ATOM 19668 O O . SER A 1 53 ? 1.506 3.119 -5.058 1.00 0.00 53 SER A O 17
ATOM 19676 N N . TRP A 1 54 ? 0.304 1.538 -4.001 1.00 0.00 54 TRP A N 17
ATOM 19677 C CA . TRP A 1 54 ? 0.161 2.312 -2.773 1.00 0.00 54 TRP A CA 17
ATOM 19678 C C . TRP A 1 54 ? 1.510 2.853 -2.311 1.00 0.00 54 TRP A C 17
ATOM 19679 O O . TRP A 1 54 ? 1.599 3.970 -1.801 1.00 0.00 54 TRP A O 17
ATOM 19700 N N . PHE A 1 55 ? 2.556 2.055 -2.492 1.00 0.00 55 PHE A N 17
ATOM 19701 C CA . PHE A 1 55 ? 3.901 2.454 -2.092 1.00 0.00 55 PHE A CA 17
ATOM 19702 C C . PHE A 1 55 ? 4.464 3.502 -3.048 1.00 0.00 55 PHE A C 17
ATOM 19703 O O . PHE A 1 55 ? 4.724 4.639 -2.655 1.00 0.00 55 PHE A O 17
ATOM 19720 N N . SER A 1 56 ? 4.649 3.109 -4.304 1.00 0.00 56 SER A N 17
ATOM 19721 C CA . SER A 1 56 ? 5.186 4.012 -5.316 1.00 0.00 56 SER A CA 17
ATOM 19722 C C . SER A 1 56 ? 4.423 5.333 -5.324 1.00 0.00 56 SER A C 17
ATOM 19723 O O . SER A 1 56 ? 4.939 6.357 -5.770 1.00 0.00 56 SER A O 17
ATOM 19731 N N . GLU A 1 57 ? 3.190 5.301 -4.827 1.00 0.00 57 GLU A N 17
ATOM 19732 C CA . GLU A 1 57 ? 2.355 6.495 -4.778 1.00 0.00 57 GLU A CA 17
ATOM 19733 C C . GLU A 1 57 ? 2.413 7.143 -3.397 1.00 0.00 57 GLU A C 17
ATOM 19734 O O . GLU A 1 57 ? 2.255 8.357 -3.262 1.00 0.00 57 GLU A O 17
ATOM 19746 N N . ARG A 1 58 ? 2.640 6.325 -2.375 1.00 0.00 58 ARG A N 17
ATOM 19747 C CA . ARG A 1 58 ? 2.716 6.816 -1.005 1.00 0.00 58 ARG A CA 17
ATOM 19748 C C . ARG A 1 58 ? 4.098 7.394 -0.711 1.00 0.00 58 ARG A C 17
ATOM 19749 O O . ARG A 1 58 ? 4.238 8.587 -0.440 1.00 0.00 58 ARG A O 17
ATOM 19770 N N . ARG A 1 59 ? 5.114 6.540 -0.766 1.00 0.00 59 ARG A N 17
ATOM 19771 C CA . ARG A 1 59 ? 6.484 6.964 -0.504 1.00 0.00 59 ARG A CA 17
ATOM 19772 C C . ARG A 1 59 ? 6.804 8.259 -1.247 1.00 0.00 59 ARG A C 17
ATOM 19773 O O . ARG A 1 59 ? 7.597 9.076 -0.780 1.00 0.00 59 ARG A O 17
ATOM 19794 N N . LYS A 1 60 ? 6.181 8.438 -2.407 1.00 0.00 60 LYS A N 17
ATOM 19795 C CA . LYS A 1 60 ? 6.397 9.632 -3.215 1.00 0.00 60 LYS A CA 17
ATOM 19796 C C . LYS A 1 60 ? 5.549 10.794 -2.706 1.00 0.00 60 LYS A C 17
ATOM 19797 O O . LYS A 1 60 ? 5.925 11.958 -2.846 1.00 0.00 60 LYS A O 17
ATOM 19816 N N . LYS A 1 61 ? 4.405 10.471 -2.114 1.00 0.00 61 LYS A N 17
ATOM 19817 C CA . LYS A 1 61 ? 3.505 11.487 -1.581 1.00 0.00 61 LYS A CA 17
ATOM 19818 C C . LYS A 1 61 ? 4.170 12.263 -0.449 1.00 0.00 61 LYS A C 17
ATOM 19819 O O . LYS A 1 61 ? 4.145 13.494 -0.428 1.00 0.00 61 LYS A O 17
ATOM 19838 N N . VAL A 1 62 ? 4.765 11.536 0.491 1.00 0.00 62 VAL A N 17
ATOM 19839 C CA . VAL A 1 62 ? 5.439 12.157 1.625 1.00 0.00 62 VAL A CA 17
ATOM 19840 C C . VAL A 1 62 ? 6.489 13.159 1.159 1.00 0.00 62 VAL A C 17
ATOM 19841 O O . VAL A 1 62 ? 6.579 14.268 1.683 1.00 0.00 62 VAL A O 17
ATOM 19854 N N . ASN A 1 63 ? 7.282 12.760 0.170 1.00 0.00 63 ASN A N 17
ATOM 19855 C CA . ASN A 1 63 ? 8.327 13.623 -0.368 1.00 0.00 63 ASN A CA 17
ATOM 19856 C C . ASN A 1 63 ? 7.723 14.824 -1.089 1.00 0.00 63 ASN A C 17
ATOM 19857 O O . ASN A 1 63 ? 8.216 15.945 -0.970 1.00 0.00 63 ASN A O 17
ATOM 19868 N N . ALA A 1 64 ? 6.652 14.580 -1.838 1.00 0.00 64 ALA A N 17
ATOM 19869 C CA . ALA A 1 64 ? 5.979 15.641 -2.576 1.00 0.00 64 ALA A CA 17
ATOM 19870 C C . ALA A 1 64 ? 4.729 16.114 -1.841 1.00 0.00 64 ALA A C 17
ATOM 19871 O O . ALA A 1 64 ? 3.732 16.477 -2.464 1.00 0.00 64 ALA A O 17
ATOM 19878 N N . GLU A 1 65 ? 4.791 16.107 -0.513 1.00 0.00 65 GLU A N 17
ATOM 19879 C CA . GLU A 1 65 ? 3.663 16.534 0.306 1.00 0.00 65 GLU A CA 17
ATOM 19880 C C . GLU A 1 65 ? 3.756 18.024 0.625 1.00 0.00 65 GLU A C 17
ATOM 19881 O O . GLU A 1 65 ? 4.843 18.600 0.633 1.00 0.00 65 GLU A O 17
ATOM 19893 N N . GLU A 1 66 ? 2.607 18.640 0.887 1.00 0.00 66 GLU A N 17
ATOM 19894 C CA . GLU A 1 66 ? 2.559 20.062 1.205 1.00 0.00 66 GLU A CA 17
ATOM 19895 C C . GLU A 1 66 ? 3.214 20.340 2.555 1.00 0.00 66 GLU A C 17
ATOM 19896 O O . GLU A 1 66 ? 2.867 19.728 3.565 1.00 0.00 66 GLU A O 17
ATOM 19908 N N . THR A 1 67 ? 4.165 21.269 2.564 1.00 0.00 67 THR A N 17
ATOM 19909 C CA . THR A 1 67 ? 4.871 21.628 3.788 1.00 0.00 67 THR A CA 17
ATOM 19910 C C . THR A 1 67 ? 4.712 23.112 4.099 1.00 0.00 67 THR A C 17
ATOM 19911 O O . THR A 1 67 ? 3.994 23.829 3.403 1.00 0.00 67 THR A O 17
ATOM 19922 N N . LYS A 1 68 ? 5.388 23.567 5.149 1.00 0.00 68 LYS A N 17
ATOM 19923 C CA . LYS A 1 68 ? 5.324 24.966 5.552 1.00 0.00 68 LYS A CA 17
ATOM 19924 C C . LYS A 1 68 ? 6.476 25.761 4.944 1.00 0.00 68 LYS A C 17
ATOM 19925 O O . LYS A 1 68 ? 7.187 26.480 5.647 1.00 0.00 68 LYS A O 17
ATOM 19944 N N . LYS A 1 69 ? 6.654 25.628 3.634 1.00 0.00 69 LYS A N 17
ATOM 19945 C CA . LYS A 1 69 ? 7.717 26.335 2.930 1.00 0.00 69 LYS A CA 17
ATOM 19946 C C . LYS A 1 69 ? 7.142 27.252 1.856 1.00 0.00 69 LYS A C 17
ATOM 19947 O O . LYS A 1 69 ? 6.686 26.790 0.810 1.00 0.00 69 LYS A O 17
ATOM 19966 N N . SER A 1 70 ? 7.169 28.555 2.120 1.00 0.00 70 SER A N 17
ATOM 19967 C CA . SER A 1 70 ? 6.648 29.537 1.177 1.00 0.00 70 SER A CA 17
ATOM 19968 C C . SER A 1 70 ? 7.267 29.345 -0.204 1.00 0.00 70 SER A C 17
ATOM 19969 O O . SER A 1 70 ? 8.461 29.568 -0.398 1.00 0.00 70 SER A O 17
ATOM 19977 N N . GLY A 1 71 ? 6.444 28.930 -1.162 1.00 0.00 71 GLY A N 17
ATOM 19978 C CA . GLY A 1 71 ? 6.927 28.714 -2.513 1.00 0.00 71 GLY A CA 17
ATOM 19979 C C . GLY A 1 71 ? 6.073 27.727 -3.284 1.00 0.00 71 GLY A C 17
ATOM 19980 O O . GLY A 1 71 ? 6.451 26.573 -3.489 1.00 0.00 71 GLY A O 17
ATOM 19984 N N . PRO A 1 72 ? 4.890 28.181 -3.726 1.00 0.00 72 PRO A N 17
ATOM 19985 C CA . PRO A 1 72 ? 3.955 27.344 -4.484 1.00 0.00 72 PRO A CA 17
ATOM 19986 C C . PRO A 1 72 ? 4.467 27.027 -5.885 1.00 0.00 72 PRO A C 17
ATOM 19987 O O . PRO A 1 72 ? 5.241 27.791 -6.462 1.00 0.00 72 PRO A O 17
ATOM 19998 N N . SER A 1 73 ? 4.029 25.895 -6.427 1.00 0.00 73 SER A N 17
ATOM 19999 C CA . SER A 1 73 ? 4.446 25.475 -7.760 1.00 0.00 73 SER A CA 17
ATOM 20000 C C . SER A 1 73 ? 3.561 24.344 -8.275 1.00 0.00 73 SER A C 17
ATOM 20001 O O . SER A 1 73 ? 2.913 23.644 -7.496 1.00 0.00 73 SER A O 17
ATOM 20009 N N . SER A 1 74 ? 3.538 24.171 -9.592 1.00 0.00 74 SER A N 17
ATOM 20010 C CA . SER A 1 74 ? 2.730 23.128 -10.213 1.00 0.00 74 SER A CA 17
ATOM 20011 C C . SER A 1 74 ? 1.252 23.319 -9.886 1.00 0.00 74 SER A C 17
ATOM 20012 O O . SER A 1 74 ? 0.542 22.360 -9.587 1.00 0.00 74 SER A O 17
ATOM 20020 N N . GLY A 1 75 ? 0.796 24.567 -9.944 1.00 0.00 75 GLY A N 17
ATOM 20021 C CA . GLY A 1 75 ? -0.594 24.863 -9.652 1.00 0.00 75 GLY A CA 17
ATOM 20022 C C . GLY A 1 75 ? -1.535 24.349 -10.724 1.00 0.00 75 GLY A C 17
ATOM 20023 O O . GLY A 1 75 ? -2.712 24.104 -10.461 1.00 0.00 75 GLY A O 17
ATOM 20027 N N . GLY A 1 1 ? 9.182 -3.003 -18.509 1.00 0.00 1 GLY A N 18
ATOM 20028 C CA . GLY A 1 1 ? 7.751 -3.072 -18.739 1.00 0.00 1 GLY A CA 18
ATOM 20029 C C . GLY A 1 1 ? 7.391 -2.920 -20.203 1.00 0.00 1 GLY A C 18
ATOM 20030 O O . GLY A 1 1 ? 8.267 -2.923 -21.068 1.00 0.00 1 GLY A O 18
ATOM 20034 N N . SER A 1 2 ? 6.099 -2.787 -20.483 1.00 0.00 2 SER A N 18
ATOM 20035 C CA . SER A 1 2 ? 5.624 -2.639 -21.854 1.00 0.00 2 SER A CA 18
ATOM 20036 C C . SER A 1 2 ? 4.500 -1.610 -21.931 1.00 0.00 2 SER A C 18
ATOM 20037 O O . SER A 1 2 ? 3.537 -1.668 -21.166 1.00 0.00 2 SER A O 18
ATOM 20045 N N . SER A 1 3 ? 4.630 -0.669 -22.861 1.00 0.00 3 SER A N 18
ATOM 20046 C CA . SER A 1 3 ? 3.628 0.375 -23.037 1.00 0.00 3 SER A CA 18
ATOM 20047 C C . SER A 1 3 ? 3.288 1.033 -21.703 1.00 0.00 3 SER A C 18
ATOM 20048 O O . SER A 1 3 ? 2.124 1.300 -21.408 1.00 0.00 3 SER A O 18
ATOM 20056 N N . GLY A 1 4 ? 4.316 1.291 -20.899 1.00 0.00 4 GLY A N 18
ATOM 20057 C CA . GLY A 1 4 ? 4.107 1.914 -19.605 1.00 0.00 4 GLY A CA 18
ATOM 20058 C C . GLY A 1 4 ? 3.196 1.099 -18.709 1.00 0.00 4 GLY A C 18
ATOM 20059 O O . GLY A 1 4 ? 1.973 1.223 -18.778 1.00 0.00 4 GLY A O 18
ATOM 20063 N N . SER A 1 5 ? 3.792 0.262 -17.866 1.00 0.00 5 SER A N 18
ATOM 20064 C CA . SER A 1 5 ? 3.026 -0.581 -16.956 1.00 0.00 5 SER A CA 18
ATOM 20065 C C . SER A 1 5 ? 2.837 0.106 -15.607 1.00 0.00 5 SER A C 18
ATOM 20066 O O . SER A 1 5 ? 3.659 -0.042 -14.703 1.00 0.00 5 SER A O 18
ATOM 20074 N N . SER A 1 6 ? 1.749 0.859 -15.481 1.00 0.00 6 SER A N 18
ATOM 20075 C CA . SER A 1 6 ? 1.453 1.573 -14.244 1.00 0.00 6 SER A CA 18
ATOM 20076 C C . SER A 1 6 ? 0.003 1.354 -13.824 1.00 0.00 6 SER A C 18
ATOM 20077 O O . SER A 1 6 ? -0.812 0.859 -14.601 1.00 0.00 6 SER A O 18
ATOM 20085 N N . GLY A 1 7 ? -0.311 1.727 -12.587 1.00 0.00 7 GLY A N 18
ATOM 20086 C CA . GLY A 1 7 ? -1.662 1.564 -12.084 1.00 0.00 7 GLY A CA 18
ATOM 20087 C C . GLY A 1 7 ? -2.443 2.863 -12.087 1.00 0.00 7 GLY A C 18
ATOM 20088 O O . GLY A 1 7 ? -1.900 3.938 -12.344 1.00 0.00 7 GLY A O 18
ATOM 20092 N N . PRO A 1 8 ? -3.750 2.773 -11.799 1.00 0.00 8 PRO A N 18
ATOM 20093 C CA . PRO A 1 8 ? -4.635 3.941 -11.765 1.00 0.00 8 PRO A CA 18
ATOM 20094 C C . PRO A 1 8 ? -4.338 4.859 -10.584 1.00 0.00 8 PRO A C 18
ATOM 20095 O O . PRO A 1 8 ? -3.755 4.436 -9.585 1.00 0.00 8 PRO A O 18
ATOM 20106 N N . THR A 1 9 ? -4.742 6.120 -10.705 1.00 0.00 9 THR A N 18
ATOM 20107 C CA . THR A 1 9 ? -4.518 7.099 -9.649 1.00 0.00 9 THR A CA 18
ATOM 20108 C C . THR A 1 9 ? -5.755 7.962 -9.428 1.00 0.00 9 THR A C 18
ATOM 20109 O O . THR A 1 9 ? -6.268 8.581 -10.360 1.00 0.00 9 THR A O 18
ATOM 20120 N N . LYS A 1 10 ? -6.230 8.001 -8.187 1.00 0.00 10 LYS A N 18
ATOM 20121 C CA . LYS A 1 10 ? -7.406 8.790 -7.842 1.00 0.00 10 LYS A CA 18
ATOM 20122 C C . LYS A 1 10 ? -7.317 9.301 -6.408 1.00 0.00 10 LYS A C 18
ATOM 20123 O O . LYS A 1 10 ? -6.375 8.981 -5.682 1.00 0.00 10 LYS A O 18
ATOM 20142 N N . TYR A 1 11 ? -8.303 10.094 -6.005 1.00 0.00 11 TYR A N 18
ATOM 20143 C CA . TYR A 1 11 ? -8.335 10.650 -4.657 1.00 0.00 11 TYR A CA 18
ATOM 20144 C C . TYR A 1 11 ? -9.263 9.841 -3.756 1.00 0.00 11 TYR A C 18
ATOM 20145 O O . TYR A 1 11 ? -10.456 10.128 -3.657 1.00 0.00 11 TYR A O 18
ATOM 20163 N N . LYS A 1 12 ? -8.706 8.829 -3.100 1.00 0.00 12 LYS A N 18
ATOM 20164 C CA . LYS A 1 12 ? -9.481 7.977 -2.205 1.00 0.00 12 LYS A CA 18
ATOM 20165 C C . LYS A 1 12 ? -8.675 7.620 -0.961 1.00 0.00 12 LYS A C 18
ATOM 20166 O O . LYS A 1 12 ? -7.455 7.776 -0.935 1.00 0.00 12 LYS A O 18
ATOM 20185 N N . GLU A 1 13 ? -9.366 7.140 0.069 1.00 0.00 13 GLU A N 18
ATOM 20186 C CA . GLU A 1 13 ? -8.712 6.760 1.316 1.00 0.00 13 GLU A CA 18
ATOM 20187 C C . GLU A 1 13 ? -8.767 5.249 1.521 1.00 0.00 13 GLU A C 18
ATOM 20188 O O . GLU A 1 13 ? -9.784 4.611 1.247 1.00 0.00 13 GLU A O 18
ATOM 20200 N N . ARG A 1 14 ? -7.666 4.683 2.004 1.00 0.00 14 ARG A N 18
ATOM 20201 C CA . ARG A 1 14 ? -7.587 3.247 2.244 1.00 0.00 14 ARG A CA 18
ATOM 20202 C C . ARG A 1 14 ? -8.257 2.879 3.565 1.00 0.00 14 ARG A C 18
ATOM 20203 O O . ARG A 1 14 ? -8.567 3.749 4.378 1.00 0.00 14 ARG A O 18
ATOM 20224 N N . ALA A 1 15 ? -8.477 1.585 3.771 1.00 0.00 15 ALA A N 18
ATOM 20225 C CA . ALA A 1 15 ? -9.108 1.102 4.993 1.00 0.00 15 ALA A CA 18
ATOM 20226 C C . ALA A 1 15 ? -8.124 1.107 6.158 1.00 0.00 15 ALA A C 18
ATOM 20227 O O . ALA A 1 15 ? -6.908 1.150 5.974 1.00 0.00 15 ALA A O 18
ATOM 20234 N N . PRO A 1 16 ? -8.661 1.063 7.387 1.00 0.00 16 PRO A N 18
ATOM 20235 C CA . PRO A 1 16 ? -7.847 1.061 8.606 1.00 0.00 16 PRO A CA 18
ATOM 20236 C C . PRO A 1 16 ? -7.078 -0.243 8.788 1.00 0.00 16 PRO A C 18
ATOM 20237 O O . PRO A 1 16 ? -5.909 -0.236 9.171 1.00 0.00 16 PRO A O 18
ATOM 20248 N N . GLU A 1 17 ? -7.743 -1.360 8.510 1.00 0.00 17 GLU A N 18
ATOM 20249 C CA . GLU A 1 17 ? -7.120 -2.672 8.644 1.00 0.00 17 GLU A CA 18
ATOM 20250 C C . GLU A 1 17 ? -5.970 -2.832 7.654 1.00 0.00 17 GLU A C 18
ATOM 20251 O O . GLU A 1 17 ? -4.875 -3.256 8.022 1.00 0.00 17 GLU A O 18
ATOM 20263 N N . GLN A 1 18 ? -6.229 -2.491 6.395 1.00 0.00 18 GLN A N 18
ATOM 20264 C CA . GLN A 1 18 ? -5.217 -2.599 5.352 1.00 0.00 18 GLN A CA 18
ATOM 20265 C C . GLN A 1 18 ? -4.011 -1.722 5.670 1.00 0.00 18 GLN A C 18
ATOM 20266 O O . GLN A 1 18 ? -2.885 -2.210 5.775 1.00 0.00 18 GLN A O 18
ATOM 20280 N N . LEU A 1 19 ? -4.253 -0.425 5.824 1.00 0.00 19 LEU A N 18
ATOM 20281 C CA . LEU A 1 19 ? -3.187 0.522 6.131 1.00 0.00 19 LEU A CA 18
ATOM 20282 C C . LEU A 1 19 ? -2.361 0.045 7.322 1.00 0.00 19 LEU A C 18
ATOM 20283 O O . LEU A 1 19 ? -1.144 0.226 7.358 1.00 0.00 19 LEU A O 18
ATOM 20299 N N . ARG A 1 20 ? -3.031 -0.567 8.292 1.00 0.00 20 ARG A N 18
ATOM 20300 C CA . ARG A 1 20 ? -2.360 -1.071 9.484 1.00 0.00 20 ARG A CA 18
ATOM 20301 C C . ARG A 1 20 ? -1.177 -1.959 9.107 1.00 0.00 20 ARG A C 18
ATOM 20302 O O . ARG A 1 20 ? -0.126 -1.913 9.745 1.00 0.00 20 ARG A O 18
ATOM 20323 N N . ALA A 1 21 ? -1.358 -2.766 8.066 1.00 0.00 21 ALA A N 18
ATOM 20324 C CA . ALA A 1 21 ? -0.306 -3.663 7.604 1.00 0.00 21 ALA A CA 18
ATOM 20325 C C . ALA A 1 21 ? 0.715 -2.917 6.751 1.00 0.00 21 ALA A C 18
ATOM 20326 O O . ALA A 1 21 ? 1.922 -3.024 6.973 1.00 0.00 21 ALA A O 18
ATOM 20333 N N . LEU A 1 22 ? 0.224 -2.163 5.773 1.00 0.00 22 LEU A N 18
ATOM 20334 C CA . LEU A 1 22 ? 1.094 -1.400 4.886 1.00 0.00 22 LEU A CA 18
ATOM 20335 C C . LEU A 1 22 ? 1.972 -0.437 5.679 1.00 0.00 22 LEU A C 18
ATOM 20336 O O . LEU A 1 22 ? 3.197 -0.558 5.681 1.00 0.00 22 LEU A O 18
ATOM 20352 N N . GLU A 1 23 ? 1.337 0.517 6.352 1.00 0.00 23 GLU A N 18
ATOM 20353 C CA . GLU A 1 23 ? 2.061 1.499 7.151 1.00 0.00 23 GLU A CA 18
ATOM 20354 C C . GLU A 1 23 ? 3.198 0.839 7.925 1.00 0.00 23 GLU A C 18
ATOM 20355 O O . GLU A 1 23 ? 4.346 1.281 7.862 1.00 0.00 23 GLU A O 18
ATOM 20367 N N . SER A 1 24 ? 2.871 -0.222 8.656 1.00 0.00 24 SER A N 18
ATOM 20368 C CA . SER A 1 24 ? 3.863 -0.941 9.447 1.00 0.00 24 SER A CA 18
ATOM 20369 C C . SER A 1 24 ? 5.016 -1.416 8.569 1.00 0.00 24 SER A C 18
ATOM 20370 O O . SER A 1 24 ? 6.182 -1.327 8.955 1.00 0.00 24 SER A O 18
ATOM 20378 N N . SER A 1 25 ? 4.682 -1.922 7.386 1.00 0.00 25 SER A N 18
ATOM 20379 C CA . SER A 1 25 ? 5.689 -2.416 6.454 1.00 0.00 25 SER A CA 18
ATOM 20380 C C . SER A 1 25 ? 6.554 -1.272 5.934 1.00 0.00 25 SER A C 18
ATOM 20381 O O . SER A 1 25 ? 7.774 -1.400 5.828 1.00 0.00 25 SER A O 18
ATOM 20389 N N . PHE A 1 26 ? 5.914 -0.154 5.609 1.00 0.00 26 PHE A N 18
ATOM 20390 C CA . PHE A 1 26 ? 6.624 1.013 5.098 1.00 0.00 26 PHE A CA 18
ATOM 20391 C C . PHE A 1 26 ? 7.818 1.353 5.984 1.00 0.00 26 PHE A C 18
ATOM 20392 O O . PHE A 1 26 ? 8.942 1.491 5.502 1.00 0.00 26 PHE A O 18
ATOM 20409 N N . ALA A 1 27 ? 7.566 1.488 7.282 1.00 0.00 27 ALA A N 18
ATOM 20410 C CA . ALA A 1 27 ? 8.620 1.811 8.235 1.00 0.00 27 ALA A CA 18
ATOM 20411 C C . ALA A 1 27 ? 9.885 1.009 7.948 1.00 0.00 27 ALA A C 18
ATOM 20412 O O . ALA A 1 27 ? 10.993 1.541 8.004 1.00 0.00 27 ALA A O 18
ATOM 20419 N N . GLN A 1 28 ? 9.710 -0.273 7.642 1.00 0.00 28 GLN A N 18
ATOM 20420 C CA . GLN A 1 28 ? 10.839 -1.148 7.348 1.00 0.00 28 GLN A CA 18
ATOM 20421 C C . GLN A 1 28 ? 11.468 -0.791 6.006 1.00 0.00 28 GLN A C 18
ATOM 20422 O O . GLN A 1 28 ? 12.676 -0.575 5.913 1.00 0.00 28 GLN A O 18
ATOM 20436 N N . ASN A 1 29 ? 10.641 -0.733 4.967 1.00 0.00 29 ASN A N 18
ATOM 20437 C CA . ASN A 1 29 ? 11.118 -0.404 3.628 1.00 0.00 29 ASN A CA 18
ATOM 20438 C C . ASN A 1 29 ? 10.006 0.226 2.795 1.00 0.00 29 ASN A C 18
ATOM 20439 O O . ASN A 1 29 ? 8.837 -0.151 2.887 1.00 0.00 29 ASN A O 18
ATOM 20450 N N . PRO A 1 30 ? 10.376 1.209 1.960 1.00 0.00 30 PRO A N 18
ATOM 20451 C CA . PRO A 1 30 ? 9.426 1.911 1.093 1.00 0.00 30 PRO A CA 18
ATOM 20452 C C . PRO A 1 30 ? 8.899 1.023 -0.029 1.00 0.00 30 PRO A C 18
ATOM 20453 O O . PRO A 1 30 ? 7.695 0.974 -0.283 1.00 0.00 30 PRO A O 18
ATOM 20464 N N . LEU A 1 31 ? 9.808 0.323 -0.698 1.00 0.00 31 LEU A N 18
ATOM 20465 C CA . LEU A 1 31 ? 9.435 -0.565 -1.794 1.00 0.00 31 LEU A CA 18
ATOM 20466 C C . LEU A 1 31 ? 9.792 -2.012 -1.469 1.00 0.00 31 LEU A C 18
ATOM 20467 O O . LEU A 1 31 ? 10.858 -2.510 -1.830 1.00 0.00 31 LEU A O 18
ATOM 20483 N N . PRO A 1 32 ? 8.879 -2.704 -0.771 1.00 0.00 32 PRO A N 18
ATOM 20484 C CA . PRO A 1 32 ? 9.074 -4.104 -0.384 1.00 0.00 32 PRO A CA 18
ATOM 20485 C C . PRO A 1 32 ? 9.020 -5.049 -1.579 1.00 0.00 32 PRO A C 18
ATOM 20486 O O . PRO A 1 32 ? 8.334 -4.780 -2.566 1.00 0.00 32 PRO A O 18
ATOM 20497 N N . LEU A 1 33 ? 9.747 -6.157 -1.485 1.00 0.00 33 LEU A N 18
ATOM 20498 C CA . LEU A 1 33 ? 9.782 -7.143 -2.560 1.00 0.00 33 LEU A CA 18
ATOM 20499 C C . LEU A 1 33 ? 8.503 -7.975 -2.577 1.00 0.00 33 LEU A C 18
ATOM 20500 O O . LEU A 1 33 ? 7.607 -7.771 -1.758 1.00 0.00 33 LEU A O 18
ATOM 20516 N N . ASP A 1 34 ? 8.426 -8.913 -3.514 1.00 0.00 34 ASP A N 18
ATOM 20517 C CA . ASP A 1 34 ? 7.258 -9.778 -3.636 1.00 0.00 34 ASP A CA 18
ATOM 20518 C C . ASP A 1 34 ? 7.079 -10.629 -2.383 1.00 0.00 34 ASP A C 18
ATOM 20519 O O . ASP A 1 34 ? 5.976 -10.739 -1.849 1.00 0.00 34 ASP A O 18
ATOM 20528 N N . GLU A 1 35 ? 8.171 -11.230 -1.921 1.00 0.00 35 GLU A N 18
ATOM 20529 C CA . GLU A 1 35 ? 8.133 -12.073 -0.732 1.00 0.00 35 GLU A CA 18
ATOM 20530 C C . GLU A 1 35 ? 7.426 -11.361 0.418 1.00 0.00 35 GLU A C 18
ATOM 20531 O O . GLU A 1 35 ? 6.396 -11.823 0.907 1.00 0.00 35 GLU A O 18
ATOM 20543 N N . GLU A 1 36 ? 7.987 -10.233 0.843 1.00 0.00 36 GLU A N 18
ATOM 20544 C CA . GLU A 1 36 ? 7.411 -9.458 1.935 1.00 0.00 36 GLU A CA 18
ATOM 20545 C C . GLU A 1 36 ? 5.982 -9.036 1.608 1.00 0.00 36 GLU A C 18
ATOM 20546 O O . GLU A 1 36 ? 5.154 -8.861 2.502 1.00 0.00 36 GLU A O 18
ATOM 20558 N N . LEU A 1 37 ? 5.700 -8.873 0.320 1.00 0.00 37 LEU A N 18
ATOM 20559 C CA . LEU A 1 37 ? 4.371 -8.471 -0.128 1.00 0.00 37 LEU A CA 18
ATOM 20560 C C . LEU A 1 37 ? 3.371 -9.610 0.043 1.00 0.00 37 LEU A C 18
ATOM 20561 O O . LEU A 1 37 ? 2.225 -9.390 0.435 1.00 0.00 37 LEU A O 18
ATOM 20577 N N . ASP A 1 38 ? 3.813 -10.827 -0.253 1.00 0.00 38 ASP A N 18
ATOM 20578 C CA . ASP A 1 38 ? 2.958 -12.002 -0.130 1.00 0.00 38 ASP A CA 18
ATOM 20579 C C . ASP A 1 38 ? 2.253 -12.022 1.223 1.00 0.00 38 ASP A C 18
ATOM 20580 O O . ASP A 1 38 ? 1.065 -12.331 1.311 1.00 0.00 38 ASP A O 18
ATOM 20589 N N . ARG A 1 39 ? 2.994 -11.690 2.275 1.00 0.00 39 ARG A N 18
ATOM 20590 C CA . ARG A 1 39 ? 2.441 -11.672 3.624 1.00 0.00 39 ARG A CA 18
ATOM 20591 C C . ARG A 1 39 ? 1.402 -10.564 3.771 1.00 0.00 39 ARG A C 18
ATOM 20592 O O . ARG A 1 39 ? 0.248 -10.821 4.116 1.00 0.00 39 ARG A O 18
ATOM 20613 N N . LEU A 1 40 ? 1.819 -9.330 3.507 1.00 0.00 40 LEU A N 18
ATOM 20614 C CA . LEU A 1 40 ? 0.926 -8.182 3.610 1.00 0.00 40 LEU A CA 18
ATOM 20615 C C . LEU A 1 40 ? -0.379 -8.438 2.862 1.00 0.00 40 LEU A C 18
ATOM 20616 O O . LEU A 1 40 ? -1.465 -8.191 3.387 1.00 0.00 40 LEU A O 18
ATOM 20632 N N . ARG A 1 41 ? -0.264 -8.937 1.636 1.00 0.00 41 ARG A N 18
ATOM 20633 C CA . ARG A 1 41 ? -1.434 -9.228 0.817 1.00 0.00 41 ARG A CA 18
ATOM 20634 C C . ARG A 1 41 ? -2.538 -9.868 1.653 1.00 0.00 41 ARG A C 18
ATOM 20635 O O . ARG A 1 41 ? -3.720 -9.751 1.333 1.00 0.00 41 ARG A O 18
ATOM 20656 N N . SER A 1 42 ? -2.142 -10.546 2.726 1.00 0.00 42 SER A N 18
ATOM 20657 C CA . SER A 1 42 ? -3.098 -11.209 3.606 1.00 0.00 42 SER A CA 18
ATOM 20658 C C . SER A 1 42 ? -3.890 -10.187 4.416 1.00 0.00 42 SER A C 18
ATOM 20659 O O . SER A 1 42 ? -5.116 -10.125 4.326 1.00 0.00 42 SER A O 18
ATOM 20667 N N . GLU A 1 43 ? -3.180 -9.387 5.205 1.00 0.00 43 GLU A N 18
ATOM 20668 C CA . GLU A 1 43 ? -3.817 -8.368 6.031 1.00 0.00 43 GLU A CA 18
ATOM 20669 C C . GLU A 1 43 ? -4.505 -7.318 5.165 1.00 0.00 43 GLU A C 18
ATOM 20670 O O . GLU A 1 43 ? -5.651 -6.942 5.416 1.00 0.00 43 GLU A O 18
ATOM 20682 N N . THR A 1 44 ? -3.798 -6.846 4.143 1.00 0.00 44 THR A N 18
ATOM 20683 C CA . THR A 1 44 ? -4.339 -5.837 3.240 1.00 0.00 44 THR A CA 18
ATOM 20684 C C . THR A 1 44 ? -5.367 -6.443 2.292 1.00 0.00 44 THR A C 18
ATOM 20685 O O . THR A 1 44 ? -6.217 -5.738 1.748 1.00 0.00 44 THR A O 18
ATOM 20696 N N . LYS A 1 45 ? -5.286 -7.755 2.098 1.00 0.00 45 LYS A N 18
ATOM 20697 C CA . LYS A 1 45 ? -6.210 -8.458 1.217 1.00 0.00 45 LYS A CA 18
ATOM 20698 C C . LYS A 1 45 ? -6.162 -7.881 -0.194 1.00 0.00 45 LYS A C 18
ATOM 20699 O O . LYS A 1 45 ? -7.163 -7.884 -0.910 1.00 0.00 45 LYS A O 18
ATOM 20718 N N . MET A 1 46 ? -4.993 -7.387 -0.588 1.00 0.00 46 MET A N 18
ATOM 20719 C CA . MET A 1 46 ? -4.814 -6.809 -1.914 1.00 0.00 46 MET A CA 18
ATOM 20720 C C . MET A 1 46 ? -3.825 -7.629 -2.736 1.00 0.00 46 MET A C 18
ATOM 20721 O O . MET A 1 46 ? -3.311 -8.648 -2.273 1.00 0.00 46 MET A O 18
ATOM 20735 N N . THR A 1 47 ? -3.561 -7.179 -3.959 1.00 0.00 47 THR A N 18
ATOM 20736 C CA . THR A 1 47 ? -2.635 -7.871 -4.845 1.00 0.00 47 THR A CA 18
ATOM 20737 C C . THR A 1 47 ? -1.314 -7.117 -4.958 1.00 0.00 47 THR A C 18
ATOM 20738 O O . THR A 1 47 ? -1.265 -5.901 -4.771 1.00 0.00 47 THR A O 18
ATOM 20749 N N . ARG A 1 48 ? -0.246 -7.846 -5.265 1.00 0.00 48 ARG A N 18
ATOM 20750 C CA . ARG A 1 48 ? 1.075 -7.245 -5.402 1.00 0.00 48 ARG A CA 18
ATOM 20751 C C . ARG A 1 48 ? 0.998 -5.933 -6.177 1.00 0.00 48 ARG A C 18
ATOM 20752 O O . ARG A 1 48 ? 1.489 -4.901 -5.720 1.00 0.00 48 ARG A O 18
ATOM 20773 N N . ARG A 1 49 ? 0.379 -5.982 -7.353 1.00 0.00 49 ARG A N 18
ATOM 20774 C CA . ARG A 1 49 ? 0.240 -4.798 -8.192 1.00 0.00 49 ARG A CA 18
ATOM 20775 C C . ARG A 1 49 ? -0.451 -3.670 -7.431 1.00 0.00 49 ARG A C 18
ATOM 20776 O O . ARG A 1 49 ? -0.035 -2.514 -7.504 1.00 0.00 49 ARG A O 18
ATOM 20797 N N . GLU A 1 50 ? -1.507 -4.015 -6.701 1.00 0.00 50 GLU A N 18
ATOM 20798 C CA . GLU A 1 50 ? -2.255 -3.031 -5.928 1.00 0.00 50 GLU A CA 18
ATOM 20799 C C . GLU A 1 50 ? -1.378 -2.407 -4.847 1.00 0.00 50 GLU A C 18
ATOM 20800 O O . GLU A 1 50 ? -1.215 -1.188 -4.793 1.00 0.00 50 GLU A O 18
ATOM 20812 N N . ILE A 1 51 ? -0.816 -3.252 -3.989 1.00 0.00 51 ILE A N 18
ATOM 20813 C CA . ILE A 1 51 ? 0.045 -2.784 -2.910 1.00 0.00 51 ILE A CA 18
ATOM 20814 C C . ILE A 1 51 ? 1.206 -1.957 -3.453 1.00 0.00 51 ILE A C 18
ATOM 20815 O O . ILE A 1 51 ? 1.429 -0.825 -3.024 1.00 0.00 51 ILE A O 18
ATOM 20831 N N . ASP A 1 52 ? 1.942 -2.530 -4.399 1.00 0.00 52 ASP A N 18
ATOM 20832 C CA . ASP A 1 52 ? 3.079 -1.845 -5.003 1.00 0.00 52 ASP A CA 18
ATOM 20833 C C . ASP A 1 52 ? 2.717 -0.408 -5.365 1.00 0.00 52 ASP A C 18
ATOM 20834 O O . ASP A 1 52 ? 3.449 0.527 -5.041 1.00 0.00 52 ASP A O 18
ATOM 20843 N N . SER A 1 53 ? 1.585 -0.240 -6.041 1.00 0.00 53 SER A N 18
ATOM 20844 C CA . SER A 1 53 ? 1.129 1.082 -6.452 1.00 0.00 53 SER A CA 18
ATOM 20845 C C . SER A 1 53 ? 1.018 2.017 -5.251 1.00 0.00 53 SER A C 18
ATOM 20846 O O . SER A 1 53 ? 1.412 3.181 -5.318 1.00 0.00 53 SER A O 18
ATOM 20854 N N . TRP A 1 54 ? 0.479 1.498 -4.154 1.00 0.00 54 TRP A N 18
ATOM 20855 C CA . TRP A 1 54 ? 0.316 2.285 -2.937 1.00 0.00 54 TRP A CA 18
ATOM 20856 C C . TRP A 1 54 ? 1.624 2.965 -2.549 1.00 0.00 54 TRP A C 18
ATOM 20857 O O . TRP A 1 54 ? 1.731 4.192 -2.582 1.00 0.00 54 TRP A O 18
ATOM 20878 N N . PHE A 1 55 ? 2.618 2.163 -2.182 1.00 0.00 55 PHE A N 18
ATOM 20879 C CA . PHE A 1 55 ? 3.920 2.688 -1.787 1.00 0.00 55 PHE A CA 18
ATOM 20880 C C . PHE A 1 55 ? 4.400 3.749 -2.774 1.00 0.00 55 PHE A C 18
ATOM 20881 O O . PHE A 1 55 ? 4.682 4.885 -2.392 1.00 0.00 55 PHE A O 18
ATOM 20898 N N . SER A 1 56 ? 4.490 3.369 -4.045 1.00 0.00 56 SER A N 18
ATOM 20899 C CA . SER A 1 56 ? 4.940 4.285 -5.086 1.00 0.00 56 SER A CA 18
ATOM 20900 C C . SER A 1 56 ? 4.164 5.597 -5.028 1.00 0.00 56 SER A C 18
ATOM 20901 O O . SER A 1 56 ? 4.666 6.645 -5.432 1.00 0.00 56 SER A O 18
ATOM 20909 N N . GLU A 1 57 ? 2.936 5.529 -4.522 1.00 0.00 57 GLU A N 18
ATOM 20910 C CA . GLU A 1 57 ? 2.090 6.712 -4.412 1.00 0.00 57 GLU A CA 18
ATOM 20911 C C . GLU A 1 57 ? 2.171 7.310 -3.011 1.00 0.00 57 GLU A C 18
ATOM 20912 O O . GLU A 1 57 ? 1.850 8.481 -2.805 1.00 0.00 57 GLU A O 18
ATOM 20924 N N . ARG A 1 58 ? 2.601 6.498 -2.051 1.00 0.00 58 ARG A N 18
ATOM 20925 C CA . ARG A 1 58 ? 2.723 6.945 -0.669 1.00 0.00 58 ARG A CA 18
ATOM 20926 C C . ARG A 1 58 ? 4.113 7.513 -0.401 1.00 0.00 58 ARG A C 18
ATOM 20927 O O . ARG A 1 58 ? 4.264 8.699 -0.108 1.00 0.00 58 ARG A O 18
ATOM 20948 N N . ARG A 1 59 ? 5.126 6.658 -0.504 1.00 0.00 59 ARG A N 18
ATOM 20949 C CA . ARG A 1 59 ? 6.504 7.075 -0.272 1.00 0.00 59 ARG A CA 18
ATOM 20950 C C . ARG A 1 59 ? 6.813 8.371 -1.015 1.00 0.00 59 ARG A C 18
ATOM 20951 O O . ARG A 1 59 ? 7.654 9.161 -0.585 1.00 0.00 59 ARG A O 18
ATOM 20972 N N . LYS A 1 60 ? 6.127 8.585 -2.132 1.00 0.00 60 LYS A N 18
ATOM 20973 C CA . LYS A 1 60 ? 6.326 9.785 -2.936 1.00 0.00 60 LYS A CA 18
ATOM 20974 C C . LYS A 1 60 ? 5.617 10.982 -2.311 1.00 0.00 60 LYS A C 18
ATOM 20975 O O . LYS A 1 60 ? 6.098 12.112 -2.388 1.00 0.00 60 LYS A O 18
ATOM 20994 N N . LYS A 1 61 ? 4.470 10.726 -1.689 1.00 0.00 61 LYS A N 18
ATOM 20995 C CA . LYS A 1 61 ? 3.695 11.782 -1.048 1.00 0.00 61 LYS A CA 18
ATOM 20996 C C . LYS A 1 61 ? 4.491 12.432 0.080 1.00 0.00 61 LYS A C 18
ATOM 20997 O O . LYS A 1 61 ? 4.319 13.615 0.372 1.00 0.00 61 LYS A O 18
ATOM 21016 N N . VAL A 1 62 ? 5.363 11.651 0.709 1.00 0.00 62 VAL A N 18
ATOM 21017 C CA . VAL A 1 62 ? 6.187 12.152 1.803 1.00 0.00 62 VAL A CA 18
ATOM 21018 C C . VAL A 1 62 ? 7.322 13.024 1.281 1.00 0.00 62 VAL A C 18
ATOM 21019 O O . VAL A 1 62 ? 7.691 14.020 1.903 1.00 0.00 62 VAL A O 18
ATOM 21032 N N . ASN A 1 63 ? 7.874 12.644 0.133 1.00 0.00 63 ASN A N 18
ATOM 21033 C CA . ASN A 1 63 ? 8.968 13.393 -0.474 1.00 0.00 63 ASN A CA 18
ATOM 21034 C C . ASN A 1 63 ? 8.491 14.759 -0.957 1.00 0.00 63 ASN A C 18
ATOM 21035 O O . ASN A 1 63 ? 9.197 15.758 -0.821 1.00 0.00 63 ASN A O 18
ATOM 21046 N N . ALA A 1 64 ? 7.288 14.795 -1.520 1.00 0.00 64 ALA A N 18
ATOM 21047 C CA . ALA A 1 64 ? 6.715 16.039 -2.020 1.00 0.00 64 ALA A CA 18
ATOM 21048 C C . ALA A 1 64 ? 5.966 16.780 -0.918 1.00 0.00 64 ALA A C 18
ATOM 21049 O O . ALA A 1 64 ? 4.967 17.450 -1.178 1.00 0.00 64 ALA A O 18
ATOM 21056 N N . GLU A 1 65 ? 6.454 16.653 0.312 1.00 0.00 65 GLU A N 18
ATOM 21057 C CA . GLU A 1 65 ? 5.828 17.311 1.453 1.00 0.00 65 GLU A CA 18
ATOM 21058 C C . GLU A 1 65 ? 6.718 18.426 1.994 1.00 0.00 65 GLU A C 18
ATOM 21059 O O . GLU A 1 65 ? 7.872 18.194 2.351 1.00 0.00 65 GLU A O 18
ATOM 21071 N N . GLU A 1 66 ? 6.171 19.636 2.051 1.00 0.00 66 GLU A N 18
ATOM 21072 C CA . GLU A 1 66 ? 6.916 20.788 2.547 1.00 0.00 66 GLU A CA 18
ATOM 21073 C C . GLU A 1 66 ? 8.154 21.044 1.692 1.00 0.00 66 GLU A C 18
ATOM 21074 O O . GLU A 1 66 ? 9.244 21.285 2.213 1.00 0.00 66 GLU A O 18
ATOM 21086 N N . THR A 1 67 ? 7.979 20.989 0.375 1.00 0.00 67 THR A N 18
ATOM 21087 C CA . THR A 1 67 ? 9.080 21.213 -0.552 1.00 0.00 67 THR A CA 18
ATOM 21088 C C . THR A 1 67 ? 9.108 22.659 -1.035 1.00 0.00 67 THR A C 18
ATOM 21089 O O . THR A 1 67 ? 10.149 23.316 -1.004 1.00 0.00 67 THR A O 18
ATOM 21100 N N . LYS A 1 68 ? 7.957 23.151 -1.481 1.00 0.00 68 LYS A N 18
ATOM 21101 C CA . LYS A 1 68 ? 7.847 24.520 -1.969 1.00 0.00 68 LYS A CA 18
ATOM 21102 C C . LYS A 1 68 ? 7.106 25.398 -0.964 1.00 0.00 68 LYS A C 18
ATOM 21103 O O . LYS A 1 68 ? 7.648 26.387 -0.470 1.00 0.00 68 LYS A O 18
ATOM 21122 N N . LYS A 1 69 ? 5.865 25.029 -0.666 1.00 0.00 69 LYS A N 18
ATOM 21123 C CA . LYS A 1 69 ? 5.051 25.780 0.282 1.00 0.00 69 LYS A CA 18
ATOM 21124 C C . LYS A 1 69 ? 5.070 25.122 1.658 1.00 0.00 69 LYS A C 18
ATOM 21125 O O . LYS A 1 69 ? 5.463 23.964 1.797 1.00 0.00 69 LYS A O 18
ATOM 21144 N N . SER A 1 70 ? 4.643 25.868 2.672 1.00 0.00 70 SER A N 18
ATOM 21145 C CA . SER A 1 70 ? 4.614 25.358 4.037 1.00 0.00 70 SER A CA 18
ATOM 21146 C C . SER A 1 70 ? 3.190 25.006 4.456 1.00 0.00 70 SER A C 18
ATOM 21147 O O . SER A 1 70 ? 2.223 25.569 3.943 1.00 0.00 70 SER A O 18
ATOM 21155 N N . GLY A 1 71 ? 3.069 24.069 5.391 1.00 0.00 71 GLY A N 18
ATOM 21156 C CA . GLY A 1 71 ? 1.760 23.657 5.864 1.00 0.00 71 GLY A CA 18
ATOM 21157 C C . GLY A 1 71 ? 1.792 23.150 7.292 1.00 0.00 71 GLY A C 18
ATOM 21158 O O . GLY A 1 71 ? 1.460 23.868 8.235 1.00 0.00 71 GLY A O 18
ATOM 21162 N N . PRO A 1 72 ? 2.198 21.883 7.466 1.00 0.00 72 PRO A N 18
ATOM 21163 C CA . PRO A 1 72 ? 2.281 21.253 8.786 1.00 0.00 72 PRO A CA 18
ATOM 21164 C C . PRO A 1 72 ? 3.405 21.834 9.637 1.00 0.00 72 PRO A C 18
ATOM 21165 O O . PRO A 1 72 ? 4.186 22.662 9.169 1.00 0.00 72 PRO A O 18
ATOM 21176 N N . SER A 1 73 ? 3.482 21.393 10.889 1.00 0.00 73 SER A N 18
ATOM 21177 C CA . SER A 1 73 ? 4.509 21.873 11.806 1.00 0.00 73 SER A CA 18
ATOM 21178 C C . SER A 1 73 ? 5.495 20.759 12.148 1.00 0.00 73 SER A C 18
ATOM 21179 O O . SER A 1 73 ? 5.145 19.792 12.824 1.00 0.00 73 SER A O 18
ATOM 21187 N N . SER A 1 74 ? 6.728 20.903 11.675 1.00 0.00 74 SER A N 18
ATOM 21188 C CA . SER A 1 74 ? 7.765 19.908 11.926 1.00 0.00 74 SER A CA 18
ATOM 21189 C C . SER A 1 74 ? 8.967 20.540 12.621 1.00 0.00 74 SER A C 18
ATOM 21190 O O . SER A 1 74 ? 9.579 21.472 12.102 1.00 0.00 74 SER A O 18
ATOM 21198 N N . GLY A 1 75 ? 9.298 20.025 13.801 1.00 0.00 75 GLY A N 18
ATOM 21199 C CA . GLY A 1 75 ? 10.425 20.550 14.550 1.00 0.00 75 GLY A CA 18
ATOM 21200 C C . GLY A 1 75 ? 11.749 20.309 13.851 1.00 0.00 75 GLY A C 18
ATOM 21201 O O . GLY A 1 75 ? 11.783 20.024 12.654 1.00 0.00 75 GLY A O 18
ATOM 21205 N N . GLY A 1 1 ? -2.691 19.792 23.324 1.00 0.00 1 GLY A N 19
ATOM 21206 C CA . GLY A 1 1 ? -2.304 18.918 22.233 1.00 0.00 1 GLY A CA 19
ATOM 21207 C C . GLY A 1 1 ? -2.575 19.532 20.874 1.00 0.00 1 GLY A C 19
ATOM 21208 O O . GLY A 1 1 ? -3.190 20.594 20.776 1.00 0.00 1 GLY A O 19
ATOM 21212 N N . SER A 1 2 ? -2.115 18.863 19.821 1.00 0.00 2 SER A N 19
ATOM 21213 C CA . SER A 1 2 ? -2.307 19.352 18.461 1.00 0.00 2 SER A CA 19
ATOM 21214 C C . SER A 1 2 ? -1.794 18.339 17.442 1.00 0.00 2 SER A C 19
ATOM 21215 O O . SER A 1 2 ? -0.761 17.704 17.648 1.00 0.00 2 SER A O 19
ATOM 21223 N N . SER A 1 3 ? -2.525 18.195 16.341 1.00 0.00 3 SER A N 19
ATOM 21224 C CA . SER A 1 3 ? -2.148 17.257 15.291 1.00 0.00 3 SER A CA 19
ATOM 21225 C C . SER A 1 3 ? -2.837 17.607 13.976 1.00 0.00 3 SER A C 19
ATOM 21226 O O . SER A 1 3 ? -3.736 18.447 13.938 1.00 0.00 3 SER A O 19
ATOM 21234 N N . GLY A 1 4 ? -2.409 16.957 12.898 1.00 0.00 4 GLY A N 19
ATOM 21235 C CA . GLY A 1 4 ? -2.996 17.212 11.595 1.00 0.00 4 GLY A CA 19
ATOM 21236 C C . GLY A 1 4 ? -2.835 16.041 10.647 1.00 0.00 4 GLY A C 19
ATOM 21237 O O . GLY A 1 4 ? -1.716 15.646 10.322 1.00 0.00 4 GLY A O 19
ATOM 21241 N N . SER A 1 5 ? -3.957 15.482 10.204 1.00 0.00 5 SER A N 19
ATOM 21242 C CA . SER A 1 5 ? -3.936 14.345 9.292 1.00 0.00 5 SER A CA 19
ATOM 21243 C C . SER A 1 5 ? -4.824 14.605 8.079 1.00 0.00 5 SER A C 19
ATOM 21244 O O . SER A 1 5 ? -5.584 13.735 7.654 1.00 0.00 5 SER A O 19
ATOM 21252 N N . SER A 1 6 ? -4.721 15.809 7.525 1.00 0.00 6 SER A N 19
ATOM 21253 C CA . SER A 1 6 ? -5.517 16.187 6.363 1.00 0.00 6 SER A CA 19
ATOM 21254 C C . SER A 1 6 ? -4.674 16.964 5.357 1.00 0.00 6 SER A C 19
ATOM 21255 O O . SER A 1 6 ? -3.770 17.709 5.732 1.00 0.00 6 SER A O 19
ATOM 21263 N N . GLY A 1 7 ? -4.978 16.784 4.075 1.00 0.00 7 GLY A N 19
ATOM 21264 C CA . GLY A 1 7 ? -4.240 17.474 3.033 1.00 0.00 7 GLY A CA 19
ATOM 21265 C C . GLY A 1 7 ? -4.839 17.257 1.658 1.00 0.00 7 GLY A C 19
ATOM 21266 O O . GLY A 1 7 ? -5.719 17.996 1.216 1.00 0.00 7 GLY A O 19
ATOM 21270 N N . PRO A 1 8 ? -4.355 16.222 0.954 1.00 0.00 8 PRO A N 19
ATOM 21271 C CA . PRO A 1 8 ? -4.833 15.886 -0.390 1.00 0.00 8 PRO A CA 19
ATOM 21272 C C . PRO A 1 8 ? -6.257 15.341 -0.380 1.00 0.00 8 PRO A C 19
ATOM 21273 O O . PRO A 1 8 ? -6.526 14.289 0.201 1.00 0.00 8 PRO A O 19
ATOM 21284 N N . THR A 1 9 ? -7.167 16.062 -1.027 1.00 0.00 9 THR A N 19
ATOM 21285 C CA . THR A 1 9 ? -8.564 15.651 -1.092 1.00 0.00 9 THR A CA 19
ATOM 21286 C C . THR A 1 9 ? -8.734 14.422 -1.978 1.00 0.00 9 THR A C 19
ATOM 21287 O O . THR A 1 9 ? -8.084 14.298 -3.016 1.00 0.00 9 THR A O 19
ATOM 21298 N N . LYS A 1 10 ? -9.614 13.517 -1.564 1.00 0.00 10 LYS A N 19
ATOM 21299 C CA . LYS A 1 10 ? -9.873 12.298 -2.322 1.00 0.00 10 LYS A CA 19
ATOM 21300 C C . LYS A 1 10 ? -11.227 11.703 -1.949 1.00 0.00 10 LYS A C 19
ATOM 21301 O O . LYS A 1 10 ? -11.736 11.934 -0.852 1.00 0.00 10 LYS A O 19
ATOM 21320 N N . TYR A 1 11 ? -11.804 10.936 -2.867 1.00 0.00 11 TYR A N 19
ATOM 21321 C CA . TYR A 1 11 ? -13.099 10.308 -2.634 1.00 0.00 11 TYR A CA 19
ATOM 21322 C C . TYR A 1 11 ? -13.132 9.614 -1.276 1.00 0.00 11 TYR A C 19
ATOM 21323 O O . TYR A 1 11 ? -14.080 9.774 -0.506 1.00 0.00 11 TYR A O 19
ATOM 21341 N N . LYS A 1 12 ? -12.089 8.843 -0.987 1.00 0.00 12 LYS A N 19
ATOM 21342 C CA . LYS A 1 12 ? -11.995 8.125 0.278 1.00 0.00 12 LYS A CA 19
ATOM 21343 C C . LYS A 1 12 ? -10.614 7.500 0.447 1.00 0.00 12 LYS A C 19
ATOM 21344 O O . LYS A 1 12 ? -10.006 7.046 -0.521 1.00 0.00 12 LYS A O 19
ATOM 21363 N N . GLU A 1 13 ? -10.126 7.479 1.684 1.00 0.00 13 GLU A N 19
ATOM 21364 C CA . GLU A 1 13 ? -8.817 6.908 1.978 1.00 0.00 13 GLU A CA 19
ATOM 21365 C C . GLU A 1 13 ? -8.913 5.397 2.167 1.00 0.00 13 GLU A C 19
ATOM 21366 O O . GLU A 1 13 ? -10.006 4.831 2.189 1.00 0.00 13 GLU A O 19
ATOM 21378 N N . ARG A 1 14 ? -7.760 4.749 2.303 1.00 0.00 14 ARG A N 19
ATOM 21379 C CA . ARG A 1 14 ? -7.713 3.304 2.488 1.00 0.00 14 ARG A CA 19
ATOM 21380 C C . ARG A 1 14 ? -8.373 2.903 3.804 1.00 0.00 14 ARG A C 19
ATOM 21381 O O . ARG A 1 14 ? -8.681 3.752 4.639 1.00 0.00 14 ARG A O 19
ATOM 21402 N N . ALA A 1 15 ? -8.587 1.603 3.980 1.00 0.00 15 ALA A N 19
ATOM 21403 C CA . ALA A 1 15 ? -9.209 1.089 5.194 1.00 0.00 15 ALA A CA 19
ATOM 21404 C C . ALA A 1 15 ? -8.245 1.151 6.374 1.00 0.00 15 ALA A C 19
ATOM 21405 O O . ALA A 1 15 ? -7.031 1.011 6.222 1.00 0.00 15 ALA A O 19
ATOM 21412 N N . PRO A 1 16 ? -8.794 1.365 7.578 1.00 0.00 16 PRO A N 19
ATOM 21413 C CA . PRO A 1 16 ? -8.000 1.450 8.807 1.00 0.00 16 PRO A CA 19
ATOM 21414 C C . PRO A 1 16 ? -7.407 0.103 9.208 1.00 0.00 16 PRO A C 19
ATOM 21415 O O . PRO A 1 16 ? -6.527 0.034 10.066 1.00 0.00 16 PRO A O 19
ATOM 21426 N N . GLU A 1 17 ? -7.894 -0.963 8.582 1.00 0.00 17 GLU A N 19
ATOM 21427 C CA . GLU A 1 17 ? -7.411 -2.307 8.875 1.00 0.00 17 GLU A CA 19
ATOM 21428 C C . GLU A 1 17 ? -6.313 -2.717 7.897 1.00 0.00 17 GLU A C 19
ATOM 21429 O O . GLU A 1 17 ? -5.423 -3.495 8.238 1.00 0.00 17 GLU A O 19
ATOM 21441 N N . GLN A 1 18 ? -6.385 -2.186 6.681 1.00 0.00 18 GLN A N 19
ATOM 21442 C CA . GLN A 1 18 ? -5.398 -2.498 5.653 1.00 0.00 18 GLN A CA 19
ATOM 21443 C C . GLN A 1 18 ? -4.112 -1.710 5.877 1.00 0.00 18 GLN A C 19
ATOM 21444 O O . GLN A 1 18 ? -3.027 -2.286 5.967 1.00 0.00 18 GLN A O 19
ATOM 21458 N N . LEU A 1 19 ? -4.239 -0.391 5.968 1.00 0.00 19 LEU A N 19
ATOM 21459 C CA . LEU A 1 19 ? -3.086 0.476 6.182 1.00 0.00 19 LEU A CA 19
ATOM 21460 C C . LEU A 1 19 ? -2.221 -0.041 7.327 1.00 0.00 19 LEU A C 19
ATOM 21461 O O . LEU A 1 19 ? -0.993 0.039 7.275 1.00 0.00 19 LEU A O 19
ATOM 21477 N N . ARG A 1 20 ? -2.869 -0.573 8.358 1.00 0.00 20 ARG A N 19
ATOM 21478 C CA . ARG A 1 20 ? -2.159 -1.104 9.515 1.00 0.00 20 ARG A CA 19
ATOM 21479 C C . ARG A 1 20 ? -1.085 -2.099 9.084 1.00 0.00 20 ARG A C 19
ATOM 21480 O O . ARG A 1 20 ? -0.043 -2.219 9.728 1.00 0.00 20 ARG A O 19
ATOM 21501 N N . ALA A 1 21 ? -1.347 -2.808 7.992 1.00 0.00 21 ALA A N 19
ATOM 21502 C CA . ALA A 1 21 ? -0.402 -3.791 7.474 1.00 0.00 21 ALA A CA 19
ATOM 21503 C C . ALA A 1 21 ? 0.641 -3.131 6.579 1.00 0.00 21 ALA A C 19
ATOM 21504 O O . ALA A 1 21 ? 1.823 -3.473 6.629 1.00 0.00 21 ALA A O 19
ATOM 21511 N N . LEU A 1 22 ? 0.197 -2.184 5.760 1.00 0.00 22 LEU A N 19
ATOM 21512 C CA . LEU A 1 22 ? 1.092 -1.476 4.852 1.00 0.00 22 LEU A CA 19
ATOM 21513 C C . LEU A 1 22 ? 2.000 -0.519 5.619 1.00 0.00 22 LEU A C 19
ATOM 21514 O O . LEU A 1 22 ? 3.221 -0.664 5.607 1.00 0.00 22 LEU A O 19
ATOM 21530 N N . GLU A 1 23 ? 1.392 0.459 6.285 1.00 0.00 23 GLU A N 19
ATOM 21531 C CA . GLU A 1 23 ? 2.147 1.438 7.058 1.00 0.00 23 GLU A CA 19
ATOM 21532 C C . GLU A 1 23 ? 3.247 0.761 7.869 1.00 0.00 23 GLU A C 19
ATOM 21533 O O . GLU A 1 23 ? 4.399 1.195 7.857 1.00 0.00 23 GLU A O 19
ATOM 21545 N N . SER A 1 24 ? 2.883 -0.306 8.574 1.00 0.00 24 SER A N 19
ATOM 21546 C CA . SER A 1 24 ? 3.838 -1.042 9.395 1.00 0.00 24 SER A CA 19
ATOM 21547 C C . SER A 1 24 ? 5.023 -1.514 8.559 1.00 0.00 24 SER A C 19
ATOM 21548 O O . SER A 1 24 ? 6.165 -1.502 9.018 1.00 0.00 24 SER A O 19
ATOM 21556 N N . SER A 1 25 ? 4.742 -1.931 7.328 1.00 0.00 25 SER A N 19
ATOM 21557 C CA . SER A 1 25 ? 5.783 -2.412 6.427 1.00 0.00 25 SER A CA 19
ATOM 21558 C C . SER A 1 25 ? 6.617 -1.252 5.893 1.00 0.00 25 SER A C 19
ATOM 21559 O O . SER A 1 25 ? 7.847 -1.309 5.883 1.00 0.00 25 SER A O 19
ATOM 21567 N N . PHE A 1 26 ? 5.939 -0.199 5.448 1.00 0.00 26 PHE A N 19
ATOM 21568 C CA . PHE A 1 26 ? 6.616 0.975 4.910 1.00 0.00 26 PHE A CA 19
ATOM 21569 C C . PHE A 1 26 ? 7.754 1.414 5.827 1.00 0.00 26 PHE A C 19
ATOM 21570 O O . PHE A 1 26 ? 8.821 1.813 5.362 1.00 0.00 26 PHE A O 19
ATOM 21587 N N . ALA A 1 27 ? 7.517 1.338 7.133 1.00 0.00 27 ALA A N 19
ATOM 21588 C CA . ALA A 1 27 ? 8.521 1.726 8.115 1.00 0.00 27 ALA A CA 19
ATOM 21589 C C . ALA A 1 27 ? 9.847 1.019 7.853 1.00 0.00 27 ALA A C 19
ATOM 21590 O O . ALA A 1 27 ? 10.914 1.621 7.967 1.00 0.00 27 ALA A O 19
ATOM 21597 N N . GLN A 1 28 ? 9.771 -0.261 7.504 1.00 0.00 28 GLN A N 19
ATOM 21598 C CA . GLN A 1 28 ? 10.966 -1.050 7.228 1.00 0.00 28 GLN A CA 1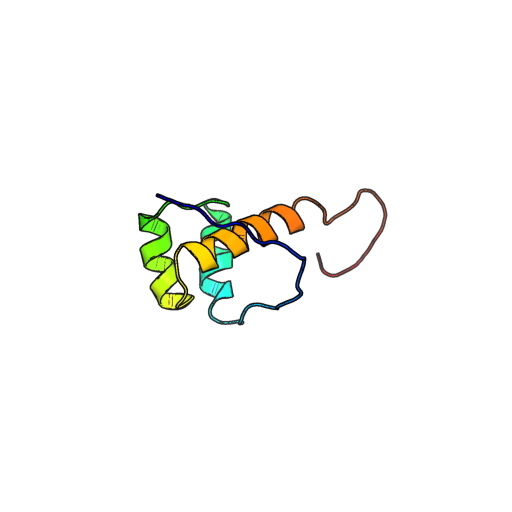9
ATOM 21599 C C . GLN A 1 28 ? 11.556 -0.685 5.870 1.00 0.00 28 GLN A C 19
ATOM 21600 O O . GLN A 1 28 ? 12.749 -0.407 5.755 1.00 0.00 28 GLN A O 19
ATOM 21614 N N . ASN A 1 29 ? 10.713 -0.689 4.843 1.00 0.00 29 ASN A N 19
ATOM 21615 C CA . ASN A 1 29 ? 11.152 -0.360 3.492 1.00 0.00 29 ASN A CA 19
ATOM 21616 C C . ASN A 1 29 ? 9.979 0.113 2.638 1.00 0.00 29 ASN A C 19
ATOM 21617 O O . ASN A 1 29 ? 8.857 -0.381 2.752 1.00 0.00 29 ASN A O 19
ATOM 21628 N N . PRO A 1 30 ? 10.242 1.094 1.762 1.00 0.00 30 PRO A N 19
ATOM 21629 C CA . PRO A 1 30 ? 9.222 1.655 0.872 1.00 0.00 30 PRO A CA 19
ATOM 21630 C C . PRO A 1 30 ? 8.792 0.670 -0.210 1.00 0.00 30 PRO A C 19
ATOM 21631 O O . PRO A 1 30 ? 7.648 0.693 -0.666 1.00 0.00 30 PRO A O 19
ATOM 21642 N N . LEU A 1 31 ? 9.715 -0.194 -0.618 1.00 0.00 31 LEU A N 19
ATOM 21643 C CA . LEU A 1 31 ? 9.431 -1.188 -1.646 1.00 0.00 31 LEU A CA 19
ATOM 21644 C C . LEU A 1 31 ? 9.796 -2.589 -1.166 1.00 0.00 31 LEU A C 19
ATOM 21645 O O . LEU A 1 31 ? 10.874 -3.109 -1.453 1.00 0.00 31 LEU A O 19
ATOM 21661 N N . PRO A 1 32 ? 8.877 -3.216 -0.417 1.00 0.00 32 PRO A N 19
ATOM 21662 C CA . PRO A 1 32 ? 9.078 -4.567 0.117 1.00 0.00 32 PRO A CA 19
ATOM 21663 C C . PRO A 1 32 ? 9.058 -5.631 -0.975 1.00 0.00 32 PRO A C 19
ATOM 21664 O O . PRO A 1 32 ? 8.085 -5.751 -1.721 1.00 0.00 32 PRO A O 19
ATOM 21675 N N . LEU A 1 33 ? 10.136 -6.402 -1.062 1.00 0.00 33 LEU A N 19
ATOM 21676 C CA . LEU A 1 33 ? 10.242 -7.458 -2.063 1.00 0.00 33 LEU A CA 19
ATOM 21677 C C . LEU A 1 33 ? 8.934 -8.237 -2.174 1.00 0.00 33 LEU A C 19
ATOM 21678 O O . LEU A 1 33 ? 8.066 -8.138 -1.307 1.00 0.00 33 LEU A O 19
ATOM 21694 N N . ASP A 1 34 ? 8.803 -9.012 -3.244 1.00 0.00 34 ASP A N 19
ATOM 21695 C CA . ASP A 1 34 ? 7.603 -9.811 -3.467 1.00 0.00 34 ASP A CA 19
ATOM 21696 C C . ASP A 1 34 ? 7.273 -10.650 -2.237 1.00 0.00 34 ASP A C 19
ATOM 21697 O O . ASP A 1 34 ? 6.115 -10.745 -1.832 1.00 0.00 34 ASP A O 19
ATOM 21706 N N . GLU A 1 35 ? 8.299 -11.258 -1.649 1.00 0.00 35 GLU A N 19
ATOM 21707 C CA . GLU A 1 35 ? 8.117 -12.091 -0.466 1.00 0.00 35 GLU A CA 19
ATOM 21708 C C . GLU A 1 35 ? 7.367 -11.331 0.625 1.00 0.00 35 GLU A C 19
ATOM 21709 O O . GLU A 1 35 ? 6.258 -11.705 1.005 1.00 0.00 35 GLU A O 19
ATOM 21721 N N . GLU A 1 36 ? 7.981 -10.263 1.123 1.00 0.00 36 GLU A N 19
ATOM 21722 C CA . GLU A 1 36 ? 7.372 -9.451 2.170 1.00 0.00 36 GLU A CA 19
ATOM 21723 C C . GLU A 1 36 ? 5.976 -8.991 1.760 1.00 0.00 36 GLU A C 19
ATOM 21724 O O . GLU A 1 36 ? 5.080 -8.867 2.596 1.00 0.00 36 GLU A O 19
ATOM 21736 N N . LEU A 1 37 ? 5.799 -8.739 0.468 1.00 0.00 37 LEU A N 19
ATOM 21737 C CA . LEU A 1 37 ? 4.513 -8.292 -0.055 1.00 0.00 37 LEU A CA 19
ATOM 21738 C C . LEU A 1 37 ? 3.471 -9.402 0.039 1.00 0.00 37 LEU A C 19
ATOM 21739 O O . LEU A 1 37 ? 2.325 -9.161 0.417 1.00 0.00 37 LEU A O 19
ATOM 21755 N N . ASP A 1 38 ? 3.878 -10.619 -0.305 1.00 0.00 38 ASP A N 19
ATOM 21756 C CA . ASP A 1 38 ? 2.981 -11.768 -0.256 1.00 0.00 38 ASP A CA 19
ATOM 21757 C C . ASP A 1 38 ? 2.254 -11.833 1.084 1.00 0.00 38 ASP A C 19
ATOM 21758 O O . ASP A 1 38 ? 1.055 -12.106 1.138 1.00 0.00 38 ASP A O 19
ATOM 21767 N N . ARG A 1 39 ? 2.989 -11.581 2.163 1.00 0.00 39 ARG A N 19
ATOM 21768 C CA . ARG A 1 39 ? 2.414 -11.614 3.502 1.00 0.00 39 ARG A CA 19
ATOM 21769 C C . ARG A 1 39 ? 1.359 -10.524 3.668 1.00 0.00 39 ARG A C 19
ATOM 21770 O O . ARG A 1 39 ? 0.236 -10.793 4.098 1.00 0.00 39 ARG A O 19
ATOM 21791 N N . LEU A 1 40 ? 1.726 -9.295 3.324 1.00 0.00 40 LEU A N 19
ATOM 21792 C CA . LEU A 1 40 ? 0.812 -8.164 3.435 1.00 0.00 40 LEU A CA 19
ATOM 21793 C C . LEU A 1 40 ? -0.482 -8.433 2.672 1.00 0.00 40 LEU A C 19
ATOM 21794 O O . LEU A 1 40 ? -1.574 -8.142 3.161 1.00 0.00 40 LEU A O 19
ATOM 21810 N N . ARG A 1 41 ? -0.351 -8.991 1.474 1.00 0.00 41 ARG A N 19
ATOM 21811 C CA . ARG A 1 41 ? -1.509 -9.301 0.644 1.00 0.00 41 ARG A CA 19
ATOM 21812 C C . ARG A 1 41 ? -2.583 -10.019 1.456 1.00 0.00 41 ARG A C 19
ATOM 21813 O O . ARG A 1 41 ? -3.770 -9.942 1.140 1.00 0.00 41 ARG A O 19
ATOM 21834 N N . SER A 1 42 ? -2.157 -10.718 2.503 1.00 0.00 42 SER A N 19
ATOM 21835 C CA . SER A 1 42 ? -3.081 -11.454 3.358 1.00 0.00 42 SER A CA 19
ATOM 21836 C C . SER A 1 42 ? -3.862 -10.503 4.260 1.00 0.00 42 SER A C 19
ATOM 21837 O O . SER A 1 42 ? -5.089 -10.441 4.198 1.00 0.00 42 SER A O 19
ATOM 21845 N N . GLU A 1 43 ? -3.140 -9.764 5.097 1.00 0.00 43 GLU A N 19
ATOM 21846 C CA . GLU A 1 43 ? -3.765 -8.817 6.012 1.00 0.00 43 GLU A CA 19
ATOM 21847 C C . GLU A 1 43 ? -4.537 -7.747 5.244 1.00 0.00 43 GLU A C 19
ATOM 21848 O O . GLU A 1 43 ? -5.732 -7.549 5.464 1.00 0.00 43 GLU A O 19
ATOM 21860 N N . THR A 1 44 ? -3.844 -7.059 4.342 1.00 0.00 44 THR A N 19
ATOM 21861 C CA . THR A 1 44 ? -4.462 -6.009 3.543 1.00 0.00 44 THR A CA 19
ATOM 21862 C C . THR A 1 44 ? -5.547 -6.575 2.634 1.00 0.00 44 THR A C 19
ATOM 21863 O O . THR A 1 44 ? -6.446 -5.855 2.199 1.00 0.00 44 THR A O 19
ATOM 21874 N N . LYS A 1 45 ? -5.459 -7.871 2.352 1.00 0.00 45 LYS A N 19
ATOM 21875 C CA . LYS A 1 45 ? -6.434 -8.536 1.497 1.00 0.00 45 LYS A CA 19
ATOM 21876 C C . LYS A 1 45 ? -6.542 -7.835 0.147 1.00 0.00 45 LYS A C 19
ATOM 21877 O O . LYS A 1 45 ? -7.617 -7.778 -0.449 1.00 0.00 45 LYS A O 19
ATOM 21896 N N . MET A 1 46 ? -5.421 -7.304 -0.331 1.00 0.00 46 MET A N 19
ATOM 21897 C CA . MET A 1 46 ? -5.390 -6.609 -1.612 1.00 0.00 46 MET A CA 19
ATOM 21898 C C . MET A 1 46 ? -4.490 -7.339 -2.605 1.00 0.00 46 MET A C 19
ATOM 21899 O O . MET A 1 46 ? -3.797 -8.292 -2.247 1.00 0.00 46 MET A O 19
ATOM 21913 N N . THR A 1 47 ? -4.506 -6.887 -3.855 1.00 0.00 47 THR A N 19
ATOM 21914 C CA . THR A 1 47 ? -3.693 -7.498 -4.899 1.00 0.00 47 THR A CA 19
ATOM 21915 C C . THR A 1 47 ? -2.336 -6.813 -5.010 1.00 0.00 47 THR A C 19
ATOM 21916 O O . THR A 1 47 ? -2.114 -5.753 -4.424 1.00 0.00 47 THR A O 19
ATOM 21927 N N . ARG A 1 48 ? -1.430 -7.425 -5.766 1.00 0.00 48 ARG A N 19
ATOM 21928 C CA . ARG A 1 48 ? -0.093 -6.874 -5.953 1.00 0.00 48 ARG A CA 19
ATOM 21929 C C . ARG A 1 48 ? -0.163 -5.448 -6.491 1.00 0.00 48 ARG A C 19
ATOM 21930 O O . ARG A 1 48 ? 0.326 -4.511 -5.860 1.00 0.00 48 ARG A O 19
ATOM 21951 N N . ARG A 1 49 ? -0.774 -5.292 -7.661 1.00 0.00 49 ARG A N 19
ATOM 21952 C CA . ARG A 1 49 ? -0.907 -3.981 -8.285 1.00 0.00 49 ARG A CA 19
ATOM 21953 C C . ARG A 1 49 ? -1.480 -2.966 -7.301 1.00 0.00 49 ARG A C 19
ATOM 21954 O O . ARG A 1 49 ? -1.102 -1.795 -7.311 1.00 0.00 49 ARG A O 19
ATOM 21975 N N . GLU A 1 50 ? -2.395 -3.424 -6.452 1.00 0.00 50 GLU A N 19
ATOM 21976 C CA . GLU A 1 50 ? -3.021 -2.555 -5.462 1.00 0.00 50 GLU A CA 19
ATOM 21977 C C . GLU A 1 50 ? -1.983 -1.999 -4.492 1.00 0.00 50 GLU A C 19
ATOM 21978 O O . GLU A 1 50 ? -1.936 -0.795 -4.240 1.00 0.00 50 GLU A O 19
ATOM 21990 N N . ILE A 1 51 ? -1.154 -2.885 -3.950 1.00 0.00 51 ILE A N 19
ATOM 21991 C CA . ILE A 1 51 ? -0.117 -2.484 -3.008 1.00 0.00 51 ILE A CA 19
ATOM 21992 C C . ILE A 1 51 ? 1.074 -1.866 -3.732 1.00 0.00 51 ILE A C 19
ATOM 21993 O O . ILE A 1 51 ? 1.435 -0.715 -3.484 1.00 0.00 51 ILE A O 19
ATOM 22009 N N . ASP A 1 52 ? 1.679 -2.636 -4.629 1.00 0.00 52 ASP A N 19
ATOM 22010 C CA . ASP A 1 52 ? 2.828 -2.164 -5.392 1.00 0.00 52 ASP A CA 19
ATOM 22011 C C . ASP A 1 52 ? 2.641 -0.709 -5.811 1.00 0.00 52 ASP A C 19
ATOM 22012 O O . ASP A 1 52 ? 3.612 0.032 -5.968 1.00 0.00 52 ASP A O 19
ATOM 22021 N N . SER A 1 53 ? 1.387 -0.306 -5.991 1.00 0.00 53 SER A N 19
ATOM 22022 C CA . SER A 1 53 ? 1.073 1.059 -6.396 1.00 0.00 53 SER A CA 19
ATOM 22023 C C . SER A 1 53 ? 0.991 1.980 -5.183 1.00 0.00 53 SER A C 19
ATOM 22024 O O . SER A 1 53 ? 1.514 3.095 -5.200 1.00 0.00 53 SER A O 19
ATOM 22032 N N . TRP A 1 54 ? 0.332 1.507 -4.132 1.00 0.00 54 TRP A N 19
ATOM 22033 C CA . TRP A 1 54 ? 0.181 2.288 -2.909 1.00 0.00 54 TRP A CA 19
ATOM 22034 C C . TRP A 1 54 ? 1.523 2.849 -2.453 1.00 0.00 54 TRP A C 19
ATOM 22035 O O . TRP A 1 54 ? 1.607 3.989 -1.996 1.00 0.00 54 TRP A O 19
ATOM 22056 N N . PHE A 1 55 ? 2.571 2.042 -2.579 1.00 0.00 55 PHE A N 19
ATOM 22057 C CA . PHE A 1 55 ? 3.910 2.459 -2.179 1.00 0.00 55 PHE A CA 19
ATOM 22058 C C . PHE A 1 55 ? 4.442 3.546 -3.108 1.00 0.00 55 PHE A C 19
ATOM 22059 O O . PHE A 1 55 ? 4.556 4.709 -2.720 1.00 0.00 55 PHE A O 19
ATOM 22076 N N . SER A 1 56 ? 4.766 3.159 -4.337 1.00 0.00 56 SER A N 19
ATOM 22077 C CA . SER A 1 56 ? 5.290 4.098 -5.322 1.00 0.00 56 SER A CA 19
ATOM 22078 C C . SER A 1 56 ? 4.490 5.397 -5.313 1.00 0.00 56 SER A C 19
ATOM 22079 O O . SER A 1 56 ? 5.003 6.456 -5.672 1.00 0.00 56 SER A O 19
ATOM 22087 N N . GLU A 1 57 ? 3.230 5.306 -4.899 1.00 0.00 57 GLU A N 19
ATOM 22088 C CA . GLU A 1 57 ? 2.359 6.474 -4.844 1.00 0.00 57 GLU A CA 19
ATOM 22089 C C . GLU A 1 57 ? 2.437 7.147 -3.477 1.00 0.00 57 GLU A C 19
ATOM 22090 O O . GLU A 1 57 ? 2.381 8.373 -3.372 1.00 0.00 57 GLU A O 19
ATOM 22102 N N . ARG A 1 58 ? 2.567 6.337 -2.431 1.00 0.00 58 ARG A N 19
ATOM 22103 C CA . ARG A 1 58 ? 2.651 6.853 -1.070 1.00 0.00 58 ARG A CA 19
ATOM 22104 C C . ARG A 1 58 ? 4.040 7.419 -0.789 1.00 0.00 58 ARG A C 19
ATOM 22105 O O . ARG A 1 58 ? 4.188 8.600 -0.474 1.00 0.00 58 ARG A O 19
ATOM 22126 N N . ARG A 1 59 ? 5.054 6.568 -0.903 1.00 0.00 59 ARG A N 19
ATOM 22127 C CA . ARG A 1 59 ? 6.431 6.982 -0.659 1.00 0.00 59 ARG A CA 19
ATOM 22128 C C . ARG A 1 59 ? 6.733 8.303 -1.359 1.00 0.00 59 ARG A C 19
ATOM 22129 O O . ARG A 1 59 ? 7.556 9.091 -0.894 1.00 0.00 59 ARG A O 19
ATOM 22150 N N . LYS A 1 60 ? 6.062 8.539 -2.482 1.00 0.00 60 LYS A N 19
ATOM 22151 C CA . LYS A 1 60 ? 6.257 9.765 -3.247 1.00 0.00 60 LYS A CA 19
ATOM 22152 C C . LYS A 1 60 ? 5.402 10.898 -2.688 1.00 0.00 60 LYS A C 19
ATOM 22153 O O . LYS A 1 60 ? 5.746 12.072 -2.821 1.00 0.00 60 LYS A O 19
ATOM 22172 N N . LYS A 1 61 ? 4.288 10.537 -2.060 1.00 0.00 61 LYS A N 19
ATOM 22173 C CA . LYS A 1 61 ? 3.385 11.522 -1.478 1.00 0.00 61 LYS A CA 19
ATOM 22174 C C . LYS A 1 61 ? 4.059 12.267 -0.329 1.00 0.00 61 LYS A C 19
ATOM 22175 O O . LYS A 1 61 ? 3.808 13.452 -0.113 1.00 0.00 61 LYS A O 19
ATOM 22194 N N . VAL A 1 62 ? 4.917 11.563 0.403 1.00 0.00 62 VAL A N 19
ATOM 22195 C CA . VAL A 1 62 ? 5.629 12.158 1.527 1.00 0.00 62 VAL A CA 19
ATOM 22196 C C . VAL A 1 62 ? 6.600 13.235 1.055 1.00 0.00 62 VAL A C 19
ATOM 22197 O O . VAL A 1 62 ? 6.748 14.275 1.695 1.00 0.00 62 VAL A O 19
ATOM 22210 N N . ASN A 1 63 ? 7.259 12.978 -0.070 1.00 0.00 63 ASN A N 19
ATOM 22211 C CA . ASN A 1 63 ? 8.216 13.926 -0.629 1.00 0.00 63 ASN A CA 19
ATOM 22212 C C . ASN A 1 63 ? 7.499 15.117 -1.257 1.00 0.00 63 ASN A C 19
ATOM 22213 O O . ASN A 1 63 ? 7.937 16.259 -1.123 1.00 0.00 63 ASN A O 19
ATOM 22224 N N . ALA A 1 64 ? 6.394 14.841 -1.941 1.00 0.00 64 ALA A N 19
ATOM 22225 C CA . ALA A 1 64 ? 5.614 15.890 -2.588 1.00 0.00 64 ALA A CA 19
ATOM 22226 C C . ALA A 1 64 ? 4.493 16.380 -1.678 1.00 0.00 64 ALA A C 19
ATOM 22227 O O . ALA A 1 64 ? 3.410 16.731 -2.147 1.00 0.00 64 ALA A O 19
ATOM 22234 N N . GLU A 1 65 ? 4.759 16.401 -0.376 1.00 0.00 65 GLU A N 19
ATOM 22235 C CA . GLU A 1 65 ? 3.771 16.847 0.599 1.00 0.00 65 GLU A CA 19
ATOM 22236 C C . GLU A 1 65 ? 3.839 18.359 0.790 1.00 0.00 65 GLU A C 19
ATOM 22237 O O . GLU A 1 65 ? 4.919 18.925 0.954 1.00 0.00 65 GLU A O 19
ATOM 22249 N N . GLU A 1 66 ? 2.678 19.006 0.767 1.00 0.00 66 GLU A N 19
ATOM 22250 C CA . GLU A 1 66 ? 2.606 20.452 0.937 1.00 0.00 66 GLU A CA 19
ATOM 22251 C C . GLU A 1 66 ? 1.579 20.825 2.001 1.00 0.00 66 GLU A C 19
ATOM 22252 O O . GLU A 1 66 ? 0.738 20.009 2.383 1.00 0.00 66 GLU A O 19
ATOM 22264 N N . THR A 1 67 ? 1.652 22.064 2.478 1.00 0.00 67 THR A N 19
ATOM 22265 C CA . THR A 1 67 ? 0.730 22.545 3.500 1.00 0.00 67 THR A CA 19
ATOM 22266 C C . THR A 1 67 ? -0.645 22.834 2.908 1.00 0.00 67 THR A C 19
ATOM 22267 O O . THR A 1 67 ? -0.759 23.432 1.838 1.00 0.00 67 THR A O 19
ATOM 22278 N N . LYS A 1 68 ? -1.688 22.405 3.611 1.00 0.00 68 LYS A N 19
ATOM 22279 C CA . LYS A 1 68 ? -3.057 22.619 3.157 1.00 0.00 68 LYS A CA 19
ATOM 22280 C C . LYS A 1 68 ? -3.941 23.102 4.302 1.00 0.00 68 LYS A C 19
ATOM 22281 O O . LYS A 1 68 ? -3.498 23.190 5.448 1.00 0.00 68 LYS A O 19
ATOM 22300 N N . LYS A 1 69 ? -5.194 23.411 3.986 1.00 0.00 69 LYS A N 19
ATOM 22301 C CA . LYS A 1 69 ? -6.142 23.882 4.989 1.00 0.00 69 LYS A CA 19
ATOM 22302 C C . LYS A 1 69 ? -6.910 22.716 5.602 1.00 0.00 69 LYS A C 19
ATOM 22303 O O . LYS A 1 69 ? -7.413 21.849 4.888 1.00 0.00 69 LYS A O 19
ATOM 22322 N N . SER A 1 70 ? -6.998 22.702 6.928 1.00 0.00 70 SER A N 19
ATOM 22323 C CA . SER A 1 70 ? -7.704 21.641 7.636 1.00 0.00 70 SER A CA 19
ATOM 22324 C C . SER A 1 70 ? -9.190 21.962 7.756 1.00 0.00 70 SER A C 19
ATOM 22325 O O . SER A 1 70 ? -9.573 22.977 8.337 1.00 0.00 70 SER A O 19
ATOM 22333 N N . GLY A 1 71 ? -10.0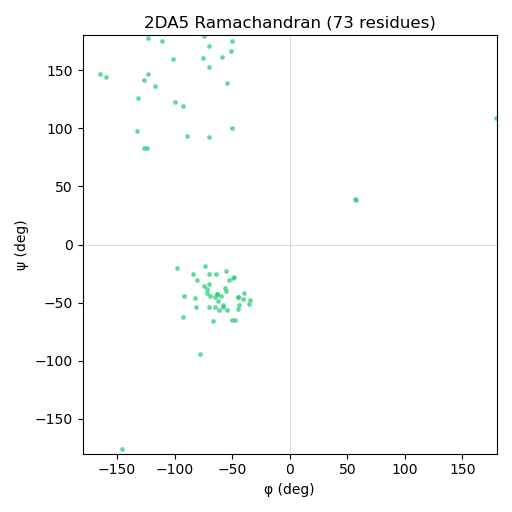25 21.089 7.200 1.00 0.00 71 GLY A N 19
ATOM 22334 C CA . GLY A 1 71 ? -11.460 21.297 7.255 1.00 0.00 71 GLY A CA 19
ATOM 22335 C C . GLY A 1 71 ? -12.222 20.313 6.388 1.00 0.00 71 GLY A C 19
ATOM 22336 O O . GLY A 1 71 ? -11.741 19.870 5.345 1.00 0.00 71 GLY A O 19
ATOM 22340 N N . PRO A 1 72 ? -13.439 19.956 6.823 1.00 0.00 72 PRO A N 19
ATOM 22341 C CA . PRO A 1 72 ? -14.294 19.013 6.094 1.00 0.00 72 PRO A CA 19
ATOM 22342 C C . PRO A 1 72 ? -14.824 19.600 4.790 1.00 0.00 72 PRO A C 19
ATOM 22343 O O . PRO A 1 72 ? -15.770 20.387 4.792 1.00 0.00 72 PRO A O 19
ATOM 22354 N N . SER A 1 73 ? -14.208 19.210 3.678 1.00 0.00 73 SER A N 19
ATOM 22355 C CA . SER A 1 73 ? -14.615 19.700 2.367 1.00 0.00 73 SER A CA 19
ATOM 22356 C C . SER A 1 73 ? -15.557 18.712 1.686 1.00 0.00 73 SER A C 19
ATOM 22357 O O . SER A 1 73 ? -15.179 17.576 1.397 1.00 0.00 73 SER A O 19
ATOM 22365 N N . SER A 1 74 ? -16.785 19.152 1.433 1.00 0.00 74 SER A N 19
ATOM 22366 C CA . SER A 1 74 ? -17.783 18.306 0.790 1.00 0.00 74 SER A CA 19
ATOM 22367 C C . SER A 1 74 ? -18.308 18.958 -0.485 1.00 0.00 74 SER A C 19
ATOM 22368 O O . SER A 1 74 ? -18.378 20.182 -0.586 1.00 0.00 74 SER A O 19
ATOM 22376 N N . GLY A 1 75 ? -18.677 18.130 -1.458 1.00 0.00 75 GLY A N 19
ATOM 22377 C CA . GLY A 1 75 ? -19.191 18.644 -2.714 1.00 0.00 75 GLY A CA 19
ATOM 22378 C C . GLY A 1 75 ? -18.143 18.653 -3.809 1.00 0.00 75 GLY A C 19
ATOM 22379 O O . GLY A 1 75 ? -17.718 19.716 -4.261 1.00 0.00 75 GLY A O 19
ATOM 22383 N N . GLY A 1 1 ? -13.471 32.831 16.373 1.00 0.00 1 GLY A N 20
ATOM 22384 C CA . GLY A 1 1 ? -13.999 31.751 17.186 1.00 0.00 1 GLY A CA 20
ATOM 22385 C C . GLY A 1 1 ? -14.389 30.541 16.361 1.00 0.00 1 GLY A C 20
ATOM 22386 O O . GLY A 1 1 ? -15.414 29.909 16.619 1.00 0.00 1 GLY A O 20
ATOM 22390 N N . SER A 1 2 ? -13.572 30.218 15.363 1.00 0.00 2 SER A N 20
ATOM 22391 C CA . SER A 1 2 ? -13.841 29.080 14.493 1.00 0.00 2 SER A CA 20
ATOM 22392 C C . SER A 1 2 ? -13.891 27.783 15.295 1.00 0.00 2 SER A C 20
ATOM 22393 O O . SER A 1 2 ? -13.083 27.567 16.198 1.00 0.00 2 SER A O 20
ATOM 22401 N N . SER A 1 3 ? -14.847 26.923 14.959 1.00 0.00 3 SER A N 20
ATOM 22402 C CA . SER A 1 3 ? -15.007 25.649 15.649 1.00 0.00 3 SER A CA 20
ATOM 22403 C C . SER A 1 3 ? -14.183 24.557 14.973 1.00 0.00 3 SER A C 20
ATOM 22404 O O . SER A 1 3 ? -13.468 23.804 15.632 1.00 0.00 3 SER A O 20
ATOM 22412 N N . GLY A 1 4 ? -14.290 24.478 13.650 1.00 0.00 4 GLY A N 20
ATOM 22413 C CA . GLY A 1 4 ? -13.550 23.476 12.904 1.00 0.00 4 GLY A CA 20
ATOM 22414 C C . GLY A 1 4 ? -14.197 23.150 11.573 1.00 0.00 4 GLY A C 20
ATOM 22415 O O . GLY A 1 4 ? -15.371 22.785 11.518 1.00 0.00 4 GLY A O 20
ATOM 22419 N N . SER A 1 5 ? -13.430 23.284 10.495 1.00 0.00 5 SER A N 20
ATOM 22420 C CA . SER A 1 5 ? -13.937 23.006 9.157 1.00 0.00 5 SER A CA 20
ATOM 22421 C C . SER A 1 5 ? -13.039 22.007 8.432 1.00 0.00 5 SER A C 20
ATOM 22422 O O . SER A 1 5 ? -11.860 21.866 8.758 1.00 0.00 5 SER A O 20
ATOM 22430 N N . SER A 1 6 ? -13.605 21.317 7.448 1.00 0.00 6 SER A N 20
ATOM 22431 C CA . SER A 1 6 ? -12.859 20.328 6.679 1.00 0.00 6 SER A CA 20
ATOM 22432 C C . SER A 1 6 ? -12.420 20.903 5.336 1.00 0.00 6 SER A C 20
ATOM 22433 O O . SER A 1 6 ? -13.245 21.355 4.543 1.00 0.00 6 SER A O 20
ATOM 22441 N N . GLY A 1 7 ? -11.114 20.882 5.088 1.00 0.00 7 GLY A N 20
ATOM 22442 C CA . GLY A 1 7 ? -10.587 21.404 3.840 1.00 0.00 7 GLY A CA 20
ATOM 22443 C C . GLY A 1 7 ? -11.029 20.591 2.640 1.00 0.00 7 GLY A C 20
ATOM 22444 O O . GLY A 1 7 ? -12.033 19.880 2.680 1.00 0.00 7 GLY A O 20
ATOM 22448 N N . PRO A 1 8 ? -10.270 20.694 1.539 1.00 0.00 8 PRO A N 20
ATOM 22449 C CA . PRO A 1 8 ? -10.570 19.971 0.300 1.00 0.00 8 PRO A CA 20
ATOM 22450 C C . PRO A 1 8 ? -10.343 18.469 0.435 1.00 0.00 8 PRO A C 20
ATOM 22451 O O . PRO A 1 8 ? -9.232 17.977 0.231 1.00 0.00 8 PRO A O 20
ATOM 22462 N N . THR A 1 9 ? -11.402 17.744 0.780 1.00 0.00 9 THR A N 20
ATOM 22463 C CA . THR A 1 9 ? -11.318 16.298 0.944 1.00 0.00 9 THR A CA 20
ATOM 22464 C C . THR A 1 9 ? -11.322 15.591 -0.407 1.00 0.00 9 THR A C 20
ATOM 22465 O O . THR A 1 9 ? -11.880 16.095 -1.382 1.00 0.00 9 THR A O 20
ATOM 22476 N N . LYS A 1 10 ? -10.696 14.420 -0.458 1.00 0.00 10 LYS A N 20
ATOM 22477 C CA . LYS A 1 10 ? -10.629 13.641 -1.689 1.00 0.00 10 LYS A CA 20
ATOM 22478 C C . LYS A 1 10 ? -11.334 12.299 -1.522 1.00 0.00 10 LYS A C 20
ATOM 22479 O O . LYS A 1 10 ? -11.804 11.964 -0.435 1.00 0.00 10 LYS A O 20
ATOM 22498 N N . TYR A 1 11 ? -11.404 11.534 -2.606 1.00 0.00 11 TYR A N 20
ATOM 22499 C CA . TYR A 1 11 ? -12.053 10.229 -2.581 1.00 0.00 11 TYR A CA 20
ATOM 22500 C C . TYR A 1 11 ? -11.067 9.138 -2.175 1.00 0.00 11 TYR A C 20
ATOM 22501 O O . TYR A 1 11 ? -11.336 8.343 -1.274 1.00 0.00 11 TYR A O 20
ATOM 22519 N N . LYS A 1 12 ? -9.921 9.106 -2.847 1.00 0.00 12 LYS A N 20
ATOM 22520 C CA . LYS A 1 12 ? -8.891 8.115 -2.558 1.00 0.00 12 LYS A CA 20
ATOM 22521 C C . LYS A 1 12 ? -8.676 7.976 -1.054 1.00 0.00 12 LYS A C 20
ATOM 22522 O O . LYS A 1 12 ? -8.221 8.910 -0.395 1.00 0.00 12 LYS A O 20
ATOM 22541 N N . GLU A 1 13 ? -9.006 6.805 -0.520 1.00 0.00 13 GLU A N 20
ATOM 22542 C CA . GLU A 1 13 ? -8.848 6.545 0.906 1.00 0.00 13 GLU A CA 20
ATOM 22543 C C . GLU A 1 13 ? -8.867 5.046 1.192 1.00 0.00 13 GLU A C 20
ATOM 22544 O O . GLU A 1 13 ? -9.790 4.339 0.788 1.00 0.00 13 GLU A O 20
ATOM 22556 N N . ARG A 1 14 ? -7.842 4.570 1.891 1.00 0.00 14 ARG A N 20
ATOM 22557 C CA . ARG A 1 14 ? -7.740 3.155 2.229 1.00 0.00 14 ARG A CA 20
ATOM 22558 C C . ARG A 1 14 ? -8.402 2.869 3.574 1.00 0.00 14 ARG A C 20
ATOM 22559 O O . ARG A 1 14 ? -8.710 3.786 4.333 1.00 0.00 14 ARG A O 20
ATOM 22580 N N . ALA A 1 15 ? -8.619 1.589 3.860 1.00 0.00 15 ALA A N 20
ATOM 22581 C CA . ALA A 1 15 ? -9.243 1.181 5.112 1.00 0.00 15 ALA A CA 20
ATOM 22582 C C . ALA A 1 15 ? -8.238 1.203 6.259 1.00 0.00 15 ALA A C 20
ATOM 22583 O O . ALA A 1 15 ? -7.025 1.168 6.054 1.00 0.00 15 ALA A O 20
ATOM 22590 N N . PRO A 1 16 ? -8.752 1.261 7.497 1.00 0.00 16 PRO A N 20
ATOM 22591 C CA . PRO A 1 16 ? -7.916 1.289 8.700 1.00 0.00 16 PRO A CA 20
ATOM 22592 C C . PRO A 1 16 ? -7.215 -0.042 8.949 1.00 0.00 16 PRO A C 20
ATOM 22593 O O . PRO A 1 16 ? -6.127 -0.082 9.523 1.00 0.00 16 PRO A O 20
ATOM 22604 N N . GLU A 1 17 ? -7.844 -1.128 8.513 1.00 0.00 17 GLU A N 20
ATOM 22605 C CA . GLU A 1 17 ? -7.279 -2.461 8.690 1.00 0.00 17 GLU A CA 20
ATOM 22606 C C . GLU A 1 17 ? -6.136 -2.702 7.707 1.00 0.00 17 GLU A C 20
ATOM 22607 O O . GLU A 1 17 ? -5.072 -3.189 8.085 1.00 0.00 17 GLU A O 20
ATOM 22619 N N . GLN A 1 18 ? -6.368 -2.357 6.444 1.00 0.00 18 GLN A N 20
ATOM 22620 C CA . GLN A 1 18 ? -5.359 -2.537 5.407 1.00 0.00 18 GLN A CA 20
ATOM 22621 C C . GLN A 1 18 ? -4.133 -1.674 5.684 1.00 0.00 18 GLN A C 20
ATOM 22622 O O . GLN A 1 18 ? -3.013 -2.179 5.776 1.00 0.00 18 GLN A O 20
ATOM 22636 N N . LEU A 1 19 ? -4.351 -0.370 5.817 1.00 0.00 19 LEU A N 20
ATOM 22637 C CA . LEU A 1 19 ? -3.263 0.564 6.084 1.00 0.00 19 LEU A CA 20
ATOM 22638 C C . LEU A 1 19 ? -2.368 0.052 7.208 1.00 0.00 19 LEU A C 20
ATOM 22639 O O . LEU A 1 19 ? -1.149 -0.028 7.056 1.00 0.00 19 LEU A O 20
ATOM 22655 N N . ARG A 1 20 ? -2.982 -0.297 8.334 1.00 0.00 20 ARG A N 20
ATOM 22656 C CA . ARG A 1 20 ? -2.241 -0.803 9.483 1.00 0.00 20 ARG A CA 20
ATOM 22657 C C . ARG A 1 20 ? -1.095 -1.707 9.036 1.00 0.00 20 ARG A C 20
ATOM 22658 O O . ARG A 1 20 ? 0.026 -1.594 9.529 1.00 0.00 20 ARG A O 20
ATOM 22679 N N . ALA A 1 21 ? -1.387 -2.603 8.098 1.00 0.00 21 ALA A N 20
ATOM 22680 C CA . ALA A 1 21 ? -0.381 -3.524 7.584 1.00 0.00 21 ALA A CA 20
ATOM 22681 C C . ALA A 1 21 ? 0.587 -2.812 6.646 1.00 0.00 21 ALA A C 20
ATOM 22682 O O . ALA A 1 21 ? 1.792 -3.070 6.668 1.00 0.00 21 ALA A O 20
ATOM 22689 N N . LEU A 1 22 ? 0.055 -1.917 5.822 1.00 0.00 22 LEU A N 20
ATOM 22690 C CA . LEU A 1 22 ? 0.873 -1.167 4.875 1.00 0.00 22 LEU A CA 20
ATOM 22691 C C . LEU A 1 22 ? 1.838 -0.238 5.604 1.00 0.00 22 LEU A C 20
ATOM 22692 O O . LEU A 1 22 ? 3.054 -0.400 5.518 1.00 0.00 22 LEU A O 20
ATOM 22708 N N . GLU A 1 23 ? 1.286 0.734 6.324 1.00 0.00 23 GLU A N 20
ATOM 22709 C CA . GLU A 1 23 ? 2.099 1.687 7.070 1.00 0.00 23 GLU A CA 20
ATOM 22710 C C . GLU A 1 23 ? 3.160 0.967 7.897 1.00 0.00 23 GLU A C 20
ATOM 22711 O O . GLU A 1 23 ? 4.346 1.285 7.816 1.00 0.00 23 GLU A O 20
ATOM 22723 N N . SER A 1 24 ? 2.723 -0.004 8.693 1.00 0.00 24 SER A N 20
ATOM 22724 C CA . SER A 1 24 ? 3.634 -0.766 9.539 1.00 0.00 24 SER A CA 20
ATOM 22725 C C . SER A 1 24 ? 4.807 -1.306 8.726 1.00 0.00 24 SER A C 20
ATOM 22726 O O . SER A 1 24 ? 5.963 -1.195 9.134 1.00 0.00 24 SER A O 20
ATOM 22734 N N . SER A 1 25 ? 4.499 -1.892 7.573 1.00 0.00 25 SER A N 20
ATOM 22735 C CA . SER A 1 25 ? 5.526 -2.454 6.703 1.00 0.00 25 SER A CA 20
ATOM 22736 C C . SER A 1 25 ? 6.408 -1.353 6.123 1.00 0.00 25 SER A C 20
ATOM 22737 O O . SER A 1 25 ? 7.626 -1.504 6.024 1.00 0.00 25 SER A O 20
ATOM 22745 N N . PHE A 1 26 ? 5.784 -0.244 5.740 1.00 0.00 26 PHE A N 20
ATOM 22746 C CA . PHE A 1 26 ? 6.511 0.884 5.168 1.00 0.00 26 PHE A CA 20
ATOM 22747 C C . PHE A 1 26 ? 7.753 1.206 5.994 1.00 0.00 26 PHE A C 20
ATOM 22748 O O . PHE A 1 26 ? 8.833 1.428 5.449 1.00 0.00 26 PHE A O 20
ATOM 22765 N N . ALA A 1 27 ? 7.589 1.229 7.313 1.00 0.00 27 ALA A N 20
ATOM 22766 C CA . ALA A 1 27 ? 8.696 1.522 8.215 1.00 0.00 27 ALA A CA 20
ATOM 22767 C C . ALA A 1 27 ? 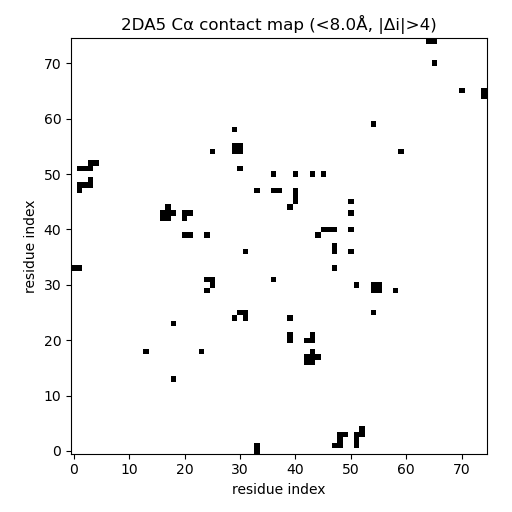9.932 0.709 7.849 1.00 0.00 27 ALA A C 20
ATOM 22768 O O . ALA A 1 27 ? 11.009 1.264 7.630 1.00 0.00 27 ALA A O 20
ATOM 22775 N N . GLN A 1 28 ? 9.771 -0.609 7.786 1.00 0.00 28 GLN A N 20
ATOM 22776 C CA . GLN A 1 28 ? 10.875 -1.499 7.448 1.00 0.00 28 GLN A CA 20
ATOM 22777 C C . GLN A 1 28 ? 11.461 -1.146 6.085 1.00 0.00 28 GLN A C 20
ATOM 22778 O O . GLN A 1 28 ? 12.668 -0.955 5.948 1.00 0.00 28 GLN A O 20
ATOM 22792 N N . ASN A 1 29 ? 10.597 -1.062 5.079 1.00 0.00 29 ASN A N 20
ATOM 22793 C CA . ASN A 1 29 ? 11.029 -0.733 3.726 1.00 0.00 29 ASN A CA 20
ATOM 22794 C C . ASN A 1 29 ? 9.901 -0.069 2.941 1.00 0.00 29 ASN A C 20
ATOM 22795 O O . ASN A 1 29 ? 8.729 -0.424 3.069 1.00 0.00 29 ASN A O 20
ATOM 22806 N N . PRO A 1 30 ? 10.262 0.919 2.108 1.00 0.00 30 PRO A N 20
ATOM 22807 C CA . PRO A 1 30 ? 9.296 1.652 1.285 1.00 0.00 30 PRO A CA 20
ATOM 22808 C C . PRO A 1 30 ? 8.713 0.791 0.169 1.00 0.00 30 PRO A C 20
ATOM 22809 O O . PRO A 1 30 ? 7.512 0.838 -0.102 1.00 0.00 30 PRO A O 20
ATOM 22820 N N . LEU A 1 31 ? 9.569 0.006 -0.474 1.00 0.00 31 LEU A N 20
ATOM 22821 C CA . LEU A 1 31 ? 9.139 -0.867 -1.561 1.00 0.00 31 LEU A CA 20
ATOM 22822 C C . LEU A 1 31 ? 9.502 -2.320 -1.269 1.00 0.00 31 LEU A C 20
ATOM 22823 O O . LEU A 1 31 ? 10.570 -2.805 -1.643 1.00 0.00 31 LEU A O 20
ATOM 22839 N N . PRO A 1 32 ? 8.593 -3.032 -0.587 1.00 0.00 32 PRO A N 20
ATOM 22840 C CA . PRO A 1 32 ? 8.794 -4.440 -0.233 1.00 0.00 32 PRO A CA 20
ATOM 22841 C C . PRO A 1 32 ? 8.743 -5.357 -1.450 1.00 0.00 32 PRO A C 20
ATOM 22842 O O . PRO A 1 32 ? 7.908 -5.181 -2.339 1.00 0.00 32 PRO A O 20
ATOM 22853 N N . LEU A 1 33 ? 9.641 -6.336 -1.485 1.00 0.00 33 LEU A N 20
ATOM 22854 C CA . LEU A 1 33 ? 9.698 -7.282 -2.594 1.00 0.00 33 LEU A CA 20
ATOM 22855 C C . LEU A 1 33 ? 8.487 -8.209 -2.582 1.00 0.00 33 LEU A C 20
ATOM 22856 O O . LEU A 1 33 ? 7.739 -8.257 -1.606 1.00 0.00 33 LEU A O 20
ATOM 22872 N N . ASP A 1 34 ? 8.301 -8.945 -3.673 1.00 0.00 34 ASP A N 20
ATOM 22873 C CA . ASP A 1 34 ? 7.182 -9.873 -3.787 1.00 0.00 34 ASP A CA 20
ATOM 22874 C C . ASP A 1 34 ? 7.043 -10.714 -2.522 1.00 0.00 34 ASP A C 20
ATOM 22875 O O . ASP A 1 34 ? 5.956 -10.824 -1.955 1.00 0.00 34 ASP A O 20
ATOM 22884 N N . GLU A 1 35 ? 8.150 -11.307 -2.086 1.00 0.00 35 GLU A N 20
ATOM 22885 C CA . GLU A 1 35 ? 8.150 -12.140 -0.889 1.00 0.00 35 GLU A CA 20
ATOM 22886 C C . GLU A 1 35 ? 7.505 -11.407 0.284 1.00 0.00 35 GLU A C 20
ATOM 22887 O O . GLU A 1 35 ? 6.554 -11.900 0.889 1.00 0.00 35 GLU A O 20
ATOM 22899 N N . GLU A 1 36 ? 8.030 -10.226 0.598 1.00 0.00 36 GLU A N 20
ATOM 22900 C CA . GLU A 1 36 ? 7.506 -9.426 1.698 1.00 0.00 36 GLU A CA 20
ATOM 22901 C C . GLU A 1 36 ? 6.073 -8.985 1.416 1.00 0.00 36 GLU A C 20
ATOM 22902 O O . GLU A 1 36 ? 5.284 -8.772 2.338 1.00 0.00 36 GLU A O 20
ATOM 22914 N N . LEU A 1 37 ? 5.743 -8.851 0.137 1.00 0.00 37 LEU A N 20
ATOM 22915 C CA . LEU A 1 37 ? 4.404 -8.435 -0.268 1.00 0.00 37 LEU A CA 20
ATOM 22916 C C . LEU A 1 37 ? 3.403 -9.573 -0.091 1.00 0.00 37 LEU A C 20
ATOM 22917 O O . LEU A 1 37 ? 2.241 -9.343 0.244 1.00 0.00 37 LEU A O 20
ATOM 22933 N N . ASP A 1 38 ? 3.863 -10.798 -0.315 1.00 0.00 38 ASP A N 20
ATOM 22934 C CA . ASP A 1 38 ? 3.009 -11.973 -0.176 1.00 0.00 38 ASP A CA 20
ATOM 22935 C C . ASP A 1 38 ? 2.422 -12.055 1.229 1.00 0.00 38 ASP A C 20
ATOM 22936 O O . ASP A 1 38 ? 1.300 -12.526 1.417 1.00 0.00 38 ASP A O 20
ATOM 22945 N N . ARG A 1 39 ? 3.188 -11.594 2.213 1.00 0.00 39 ARG A N 20
ATOM 22946 C CA . ARG A 1 39 ? 2.745 -11.618 3.601 1.00 0.00 39 ARG A CA 20
ATOM 22947 C C . ARG A 1 39 ? 1.673 -10.560 3.848 1.00 0.00 39 ARG A C 20
ATOM 22948 O O . ARG A 1 39 ? 0.579 -10.867 4.322 1.00 0.00 39 ARG A O 20
ATOM 22969 N N . LEU A 1 40 ? 1.995 -9.312 3.524 1.00 0.00 40 LEU A N 20
ATOM 22970 C CA . LEU A 1 40 ? 1.061 -8.208 3.710 1.00 0.00 40 LEU A CA 20
ATOM 22971 C C . LEU A 1 40 ? -0.257 -8.482 2.993 1.00 0.00 40 LEU A C 20
ATOM 22972 O O . LEU A 1 40 ? -1.333 -8.212 3.526 1.00 0.00 40 LEU A O 20
ATOM 22988 N N . ARG A 1 41 ? -0.165 -9.022 1.782 1.00 0.00 41 ARG A N 20
ATOM 22989 C CA . ARG A 1 41 ? -1.350 -9.335 0.992 1.00 0.00 41 ARG A CA 20
ATOM 22990 C C . ARG A 1 41 ? -2.387 -10.070 1.836 1.00 0.00 41 ARG A C 20
ATOM 22991 O O . ARG A 1 41 ? -3.588 -9.975 1.583 1.00 0.00 41 ARG A O 20
ATOM 23012 N N . SER A 1 42 ? -1.915 -10.803 2.839 1.00 0.00 42 SER A N 20
ATOM 23013 C CA . SER A 1 42 ? -2.800 -11.558 3.718 1.00 0.00 42 SER A CA 20
ATOM 23014 C C . SER A 1 42 ? -3.649 -10.619 4.571 1.00 0.00 42 SER A C 20
ATOM 23015 O O . SER A 1 42 ? -4.834 -10.866 4.791 1.00 0.00 42 SER A O 20
ATOM 23023 N N . GLU A 1 43 ? -3.031 -9.543 5.047 1.00 0.00 43 GLU A N 20
ATOM 23024 C CA . GLU A 1 43 ? -3.729 -8.567 5.877 1.00 0.00 43 GLU A CA 20
ATOM 23025 C C . GLU A 1 43 ? -4.474 -7.553 5.014 1.00 0.00 43 GLU A C 20
ATOM 23026 O O . GLU A 1 43 ? -5.668 -7.319 5.200 1.00 0.00 43 GLU A O 20
ATOM 23038 N N . THR A 1 44 ? -3.759 -6.951 4.069 1.00 0.00 44 THR A N 20
ATOM 23039 C CA . THR A 1 44 ? -4.349 -5.960 3.178 1.00 0.00 44 THR A CA 20
ATOM 23040 C C . THR A 1 44 ? -5.369 -6.600 2.243 1.00 0.00 44 THR A C 20
ATOM 23041 O O . THR A 1 44 ? -6.335 -5.959 1.828 1.00 0.00 44 THR A O 20
ATOM 23052 N N . LYS A 1 45 ? -5.149 -7.868 1.914 1.00 0.00 45 LYS A N 20
ATOM 23053 C CA . LYS A 1 45 ? -6.050 -8.597 1.029 1.00 0.00 45 LYS A CA 20
ATOM 23054 C C . LYS A 1 45 ? -6.107 -7.943 -0.348 1.00 0.00 45 LYS A C 20
ATOM 23055 O O . LYS A 1 45 ? -7.164 -7.890 -0.977 1.00 0.00 45 LYS A O 20
ATOM 23074 N N . MET A 1 46 ? -4.964 -7.448 -0.811 1.00 0.00 46 MET A N 20
ATOM 23075 C CA . MET A 1 46 ? -4.884 -6.800 -2.115 1.00 0.00 46 MET A CA 20
ATOM 23076 C C . MET A 1 46 ? -3.839 -7.478 -2.995 1.00 0.00 46 MET A C 20
ATOM 23077 O O . MET A 1 46 ? -3.117 -8.369 -2.547 1.00 0.00 46 MET A O 20
ATOM 23091 N N . THR A 1 47 ? -3.763 -7.050 -4.252 1.00 0.00 47 THR A N 20
ATOM 23092 C CA . THR A 1 47 ? -2.808 -7.616 -5.195 1.00 0.00 47 THR A CA 20
ATOM 23093 C C . THR A 1 47 ? -1.542 -6.770 -5.271 1.00 0.00 47 THR A C 20
ATOM 23094 O O . THR A 1 47 ? -1.544 -5.598 -4.894 1.00 0.00 47 THR A O 20
ATOM 23105 N N . ARG A 1 48 ? -0.462 -7.371 -5.759 1.00 0.00 48 ARG A N 20
ATOM 23106 C CA . ARG A 1 48 ? 0.811 -6.672 -5.883 1.00 0.00 48 ARG A CA 20
ATOM 23107 C C . ARG A 1 48 ? 0.614 -5.285 -6.488 1.00 0.00 48 ARG A C 20
ATOM 23108 O O . ARG A 1 48 ? 1.126 -4.293 -5.970 1.00 0.00 48 ARG A O 20
ATOM 23129 N N . ARG A 1 49 ? -0.131 -5.225 -7.586 1.00 0.00 49 ARG A N 20
ATOM 23130 C CA . ARG A 1 49 ? -0.395 -3.961 -8.263 1.00 0.00 49 ARG A CA 20
ATOM 23131 C C . ARG A 1 49 ? -1.126 -2.992 -7.338 1.00 0.00 49 ARG A C 20
ATOM 23132 O O . ARG A 1 49 ? -0.828 -1.799 -7.314 1.00 0.00 49 ARG A O 20
ATOM 23153 N N . GLU A 1 50 ? -2.085 -3.515 -6.579 1.00 0.00 50 GLU A N 20
ATOM 23154 C CA . GLU A 1 50 ? -2.859 -2.695 -5.655 1.00 0.00 50 GLU A CA 20
ATOM 23155 C C . GLU A 1 50 ? -1.965 -2.117 -4.561 1.00 0.00 50 GLU A C 20
ATOM 23156 O O . GLU A 1 50 ? -1.951 -0.907 -4.332 1.00 0.00 50 GLU A O 20
ATOM 23168 N N . ILE A 1 51 ? -1.221 -2.990 -3.890 1.00 0.00 51 ILE A N 20
ATOM 23169 C CA . ILE A 1 51 ? -0.324 -2.566 -2.822 1.00 0.00 51 ILE A CA 20
ATOM 23170 C C . ILE A 1 51 ? 0.774 -1.653 -3.356 1.00 0.00 51 ILE A C 20
ATOM 23171 O O . ILE A 1 51 ? 0.955 -0.534 -2.874 1.00 0.00 51 ILE A O 20
ATOM 23187 N N . ASP A 1 52 ? 1.504 -2.136 -4.355 1.00 0.00 52 ASP A N 20
ATOM 23188 C CA . ASP A 1 52 ? 2.583 -1.362 -4.958 1.00 0.00 52 ASP A CA 20
ATOM 23189 C C . ASP A 1 52 ? 2.140 0.073 -5.224 1.00 0.00 52 ASP A C 20
ATOM 23190 O O . ASP A 1 52 ? 2.843 1.024 -4.883 1.00 0.00 52 ASP A O 20
ATOM 23199 N N . SER A 1 53 ? 0.970 0.221 -5.837 1.00 0.00 53 SER A N 20
ATOM 23200 C CA . SER A 1 53 ? 0.435 1.540 -6.154 1.00 0.00 53 SER A CA 20
ATOM 23201 C C . SER A 1 53 ? 0.409 2.428 -4.914 1.00 0.00 53 SER A C 20
ATOM 23202 O O . SER A 1 53 ? 0.763 3.606 -4.973 1.00 0.00 53 SER A O 20
ATOM 23210 N N . TRP A 1 54 ? -0.012 1.855 -3.792 1.00 0.00 54 TRP A N 20
ATOM 23211 C CA . TRP A 1 54 ? -0.084 2.594 -2.537 1.00 0.00 54 TRP A CA 20
ATOM 23212 C C . TRP A 1 54 ? 1.273 3.188 -2.176 1.00 0.00 54 TRP A C 20
ATOM 23213 O O . TRP A 1 54 ? 1.428 4.407 -2.101 1.00 0.00 54 TRP A O 20
ATOM 23234 N N . PHE A 1 55 ? 2.254 2.319 -1.953 1.00 0.00 55 PHE A N 20
ATOM 23235 C CA . PHE A 1 55 ? 3.599 2.759 -1.599 1.00 0.00 55 PHE A CA 20
ATOM 23236 C C . PHE A 1 55 ? 4.057 3.895 -2.509 1.00 0.00 55 PHE A C 20
ATOM 23237 O O . PHE A 1 55 ? 4.319 5.006 -2.049 1.00 0.00 55 PHE A O 20
ATOM 23254 N N . SER A 1 56 ? 4.151 3.607 -3.803 1.00 0.00 56 SER A N 20
ATOM 23255 C CA . SER A 1 56 ? 4.581 4.602 -4.778 1.00 0.00 56 SER A CA 20
ATOM 23256 C C . SER A 1 56 ? 3.765 5.884 -4.644 1.00 0.00 56 SER A C 20
ATOM 23257 O O . SER A 1 56 ? 4.181 6.948 -5.099 1.00 0.00 56 SER A O 20
ATOM 23265 N N . GLU A 1 57 ? 2.599 5.772 -4.014 1.00 0.00 57 GLU A N 20
ATOM 23266 C CA . GLU A 1 57 ? 1.723 6.921 -3.820 1.00 0.00 57 GLU A CA 20
ATOM 23267 C C . GLU A 1 57 ? 1.880 7.494 -2.415 1.00 0.00 57 GLU A C 20
ATOM 23268 O O . GLU A 1 57 ? 1.577 8.662 -2.172 1.00 0.00 57 GLU A O 20
ATOM 23280 N N . ARG A 1 58 ? 2.355 6.663 -1.493 1.00 0.00 58 ARG A N 20
ATOM 23281 C CA . ARG A 1 58 ? 2.551 7.085 -0.112 1.00 0.00 58 ARG A CA 20
ATOM 23282 C C . ARG A 1 58 ? 3.967 7.615 0.099 1.00 0.00 58 ARG A C 20
ATOM 23283 O O . ARG A 1 58 ? 4.157 8.767 0.489 1.00 0.00 58 ARG A O 20
ATOM 23304 N N . ARG A 1 59 ? 4.956 6.766 -0.161 1.00 0.00 59 ARG A N 20
ATOM 23305 C CA . ARG A 1 59 ? 6.353 7.148 0.002 1.00 0.00 59 ARG A CA 20
ATOM 23306 C C . ARG A 1 59 ? 6.645 8.462 -0.717 1.00 0.00 59 ARG A C 20
ATOM 23307 O O . ARG A 1 59 ? 7.548 9.206 -0.333 1.00 0.00 59 ARG A O 20
ATOM 23328 N N . LYS A 1 60 ? 5.875 8.741 -1.764 1.00 0.00 60 LYS A N 20
ATOM 23329 C CA . LYS A 1 60 ? 6.049 9.964 -2.538 1.00 0.00 60 LYS A CA 20
ATOM 23330 C C . LYS A 1 60 ? 5.381 11.147 -1.844 1.00 0.00 60 LYS A C 20
ATOM 23331 O O . LYS A 1 60 ? 5.827 12.287 -1.971 1.00 0.00 60 LYS A O 20
ATOM 23350 N N . LYS A 1 61 ? 4.310 10.867 -1.109 1.00 0.00 61 LYS A N 20
ATOM 23351 C CA . LYS A 1 61 ? 3.580 11.907 -0.393 1.00 0.00 61 LYS A CA 20
ATOM 23352 C C . LYS A 1 61 ? 4.440 12.509 0.714 1.00 0.00 61 LYS A C 20
ATOM 23353 O O . LYS A 1 61 ? 4.258 13.666 1.095 1.00 0.00 61 LYS A O 20
ATOM 23372 N N . VAL A 1 62 ? 5.376 11.718 1.227 1.00 0.00 62 VAL A N 20
ATOM 23373 C CA . VAL A 1 62 ? 6.266 12.174 2.289 1.00 0.00 62 VAL A CA 20
ATOM 23374 C C . VAL A 1 62 ? 7.432 12.975 1.722 1.00 0.00 62 VAL A C 20
ATOM 23375 O O . VAL A 1 62 ? 7.822 14.001 2.278 1.00 0.00 62 VAL A O 20
ATOM 23388 N N . ASN A 1 63 ? 7.985 12.499 0.611 1.00 0.00 63 ASN A N 20
ATOM 23389 C CA . ASN A 1 63 ? 9.109 13.172 -0.032 1.00 0.00 63 ASN A CA 20
ATOM 23390 C C . ASN A 1 63 ? 8.683 14.524 -0.595 1.00 0.00 63 ASN A C 20
ATOM 23391 O O . ASN A 1 63 ? 9.443 15.491 -0.555 1.00 0.00 63 ASN A O 20
ATOM 23402 N N . ALA A 1 64 ? 7.463 14.584 -1.118 1.00 0.00 64 ALA A N 20
ATOM 23403 C CA . ALA A 1 64 ? 6.935 15.818 -1.687 1.00 0.00 64 ALA A CA 20
ATOM 23404 C C . ALA A 1 64 ? 6.196 16.636 -0.633 1.00 0.00 64 ALA A C 20
ATOM 23405 O O . ALA A 1 64 ? 5.248 17.355 -0.946 1.00 0.00 64 ALA A O 20
ATOM 23412 N N . GLU A 1 65 ? 6.636 16.519 0.616 1.00 0.00 65 GLU A N 20
ATOM 23413 C CA . GLU A 1 65 ? 6.014 17.247 1.716 1.00 0.00 65 GLU A CA 20
ATOM 23414 C C . GLU A 1 65 ? 6.631 18.634 1.868 1.00 0.00 65 GLU A C 20
ATOM 23415 O O . GLU A 1 65 ? 7.754 18.876 1.426 1.00 0.00 65 GLU A O 20
ATOM 23427 N N . GLU A 1 66 ? 5.889 19.540 2.497 1.00 0.00 66 GLU A N 20
ATOM 23428 C CA . GLU A 1 66 ? 6.363 20.903 2.706 1.00 0.00 66 GLU A CA 20
ATOM 23429 C C . GLU A 1 66 ? 6.467 21.652 1.381 1.00 0.00 66 GLU A C 20
ATOM 23430 O O . GLU A 1 66 ? 7.517 22.201 1.045 1.00 0.00 66 GLU A O 20
ATOM 23442 N N . THR A 1 67 ? 5.370 21.671 0.631 1.00 0.00 67 THR A N 20
ATOM 23443 C CA . THR A 1 67 ? 5.337 22.351 -0.658 1.00 0.00 67 THR A CA 20
ATOM 23444 C C . THR A 1 67 ? 4.388 23.543 -0.627 1.00 0.00 67 THR A C 20
ATOM 23445 O O . THR A 1 67 ? 3.393 23.540 0.098 1.00 0.00 67 THR A O 20
ATOM 23456 N N . LYS A 1 68 ? 4.702 24.564 -1.418 1.00 0.00 68 LYS A N 20
ATOM 23457 C CA . LYS A 1 68 ? 3.877 25.764 -1.483 1.00 0.00 68 LYS A CA 20
ATOM 23458 C C . LYS A 1 68 ? 2.565 25.484 -2.209 1.00 0.00 68 LYS A C 20
ATOM 23459 O O . LYS A 1 68 ? 2.561 24.975 -3.331 1.00 0.00 68 LYS A O 20
ATOM 23478 N N . LYS A 1 69 ? 1.453 25.820 -1.565 1.00 0.00 69 LYS A N 20
ATOM 23479 C CA . LYS A 1 69 ? 0.135 25.608 -2.150 1.00 0.00 69 LYS A CA 20
ATOM 23480 C C . LYS A 1 69 ? -0.917 26.457 -1.444 1.00 0.00 69 LYS A C 20
ATOM 23481 O O . LYS A 1 69 ? -0.974 26.497 -0.215 1.00 0.00 69 LYS A O 20
ATOM 23500 N N . SER A 1 70 ? -1.749 27.134 -2.229 1.00 0.00 70 SER A N 20
ATOM 23501 C CA . SER A 1 70 ? -2.798 27.985 -1.679 1.00 0.00 70 SER A CA 20
ATOM 23502 C C . SER A 1 70 ? -3.749 27.176 -0.803 1.00 0.00 70 SER A C 20
ATOM 23503 O O . SER A 1 70 ? -4.124 26.055 -1.144 1.00 0.00 70 SER A O 20
ATOM 23511 N N . GLY A 1 71 ? -4.137 27.755 0.330 1.00 0.00 71 GLY A N 20
ATOM 23512 C CA . GLY A 1 71 ? -5.041 27.075 1.239 1.00 0.00 71 GLY A CA 20
ATOM 23513 C C . GLY A 1 71 ? -4.362 26.654 2.527 1.00 0.00 71 GLY A C 20
ATOM 23514 O O . GLY A 1 71 ? -4.121 25.471 2.769 1.00 0.00 71 GLY A O 20
ATOM 23518 N N . PRO A 1 72 ? -4.039 27.639 3.379 1.00 0.00 72 PRO A N 20
ATOM 23519 C CA . PRO A 1 72 ? -3.377 27.389 4.663 1.00 0.00 72 PRO A CA 20
ATOM 23520 C C . PRO A 1 72 ? -4.294 26.692 5.662 1.00 0.00 72 PRO A C 20
ATOM 23521 O O . PRO A 1 72 ? -5.355 27.210 6.011 1.00 0.00 72 PRO A O 20
ATOM 23532 N N . SER A 1 73 ? -3.878 25.515 6.119 1.00 0.00 73 SER A N 20
ATOM 23533 C CA . SER A 1 73 ? -4.664 24.745 7.076 1.00 0.00 73 SER A CA 20
ATOM 23534 C C . SER A 1 73 ? -3.806 23.681 7.752 1.00 0.00 73 SER A C 20
ATOM 23535 O O . SER A 1 73 ? -2.982 23.031 7.109 1.00 0.00 73 SER A O 20
ATOM 23543 N N . SER A 1 74 ? -4.006 23.508 9.055 1.00 0.00 74 SER A N 20
ATOM 23544 C CA . SER A 1 74 ? -3.249 22.525 9.821 1.00 0.00 74 SER A CA 20
ATOM 23545 C C . SER A 1 74 ? -3.663 21.106 9.444 1.00 0.00 74 SER A C 20
ATOM 23546 O O . SER A 1 74 ? -4.764 20.881 8.943 1.00 0.00 74 SER A O 20
ATOM 23554 N N . GLY A 1 75 ? -2.771 20.151 9.688 1.00 0.00 75 GLY A N 20
ATOM 23555 C CA . GLY A 1 75 ? -3.061 18.765 9.369 1.00 0.00 75 GLY A CA 20
ATOM 23556 C C . GLY A 1 75 ? -2.160 17.798 10.111 1.00 0.00 75 GLY A C 20
ATOM 23557 O O . GLY A 1 75 ? -2.511 16.634 10.301 1.00 0.00 75 GLY A O 20
#

InterPro domains:
  IPR001356 Homeodomain [PF00046] (318-359)
  IPR001356 Homeodomain [PF00046] (502-550)
  IPR001356 Homeodomain [PF00046] (620-666)
  IPR001356 Homeodomain [PS50071] (319-362)
  IPR001356 Homeodomain [PS50071] (502-552)
  IPR001356 Homeodomain [PS50071] (622-670)
  IPR001356 Homeodomain [PS50071] (772-822)
  IPR001356 Homeodomain [SM00389] (304-366)
  IPR001356 Homeodomain [SM00389] (494-556)
  IPR001356 Homeodomain [SM00389] (613-674)
  IPR001356 Homeodomain [SM00389] (764-826)
  IPR001356 Homeodomain [cd00086] (313-363)
  IPR001356 Homeodomain [cd00086] (500-553)
  IPR001356 Homeodomain [cd00086] (621-666)
  IPR001356 Homeodomain [cd00086] (769-823)
  IPR009057 Homedomain-like superfamily [SSF46689] (315-370)
  IPR009057 Homedomain-like superfamily [SSF46689] (498-553)
  IPR009057 Homedomain-like superfamily [SSF46689] (613-673)
  IPR009057 Homedomain-like superfamily [SSF46689] (766-834)
  IPR009057 Homedomain-like superfamily [SSF46689] (846-887)

Solvent-accessible surface area: 6294 Å² total; per-residue (Å²): 124,73,90,36,125,92,68,111,113,144,202,153,178,87,35,108,109,40,40,147,3,0,90,76,5,51,90,133,49,57,104,10,135,72,134,57,1,88,192,13,87,82,84,1,164,9,60,97,159,74,0,28,35,14,1,61,101,68,92,98,117,66,112,68,66,141,68,201,137,111,50,126,95,122,64

GO terms:
  GO:0042803 protein homodimerization activity (F, IDA)
  GO:0046982 protein heterodimerization activity (F, IDA)
  GO:0045669 positive regulation of osteoblast differentiation (P, IMP)
  GO:0005515 protein binding (F, IPI)
  GO:0005654 nucleoplasm (C, IDA)
  GO:0005634 nucleus (C, IDA)
  GO:0003700 DNA-binding transcription factor activity (F, IDA)
  GO:0045892 negative regulation of DNA-templated transcription (P, IDA)

Nearest PDB structures (foldseek):
  2da5-assembly1_A  TM=7.588E-01  e=3.271E-09  Homo sapiens
  2ecb-assembly1_A  TM=6.701E-01  e=4.754E-05  Homo sapiens
  2cra-assembly1_A  TM=7.126E-01  e=9.307E-04  Homo sapiens
  2ly9-assembly1_A  TM=6.915E-01  e=6.760E-03  Homo sapiens
  2m0c-assembly1_A  TM=6.690E-01  e=1.225E-02  Homo sapiens

Secondary structure (DSSP, 8-state):
------SS----PPPHHHHHHHHHHHHH-SS--HHHHHHHHHHH---HHHHHHHHHHHTTHHHHSS-SS---S--

CATH classification: 1.10.10.60

Foldseek 3Di:
DDDDDDDDDDDDDADPFLVVLLVVVVVVPLADDPVSVVVSCVRNVDDPVVSRVVSVVPVVCVVPPPDDDPDDDDD